Protein AF-0000000084601185 (afdb_homodimer)

Sequence (1020 aa):
MRPWNADEWGAFVSWFMLGHIVWVLVGTTTFFSLLIFSINTVFAQETLAKWVGDYLTQSAGVTVVFESAIVPKWKNGVIAFRNVFVSRRPGQVESSVSKGSSDAAAVAAAGRLAQSSEPHETEDDGNYTQFDVTIANVNVTLSFVNWWNGKGLLKDVEVNGVRGIVDRTSVHWPEEDTDPFSYRHEHQPGDFEIESFKLEDVLLTIHQPDGFRPFSVSIYSCELPQLRKQWLFYDFLSANHMSGSFDGSLFTIHPRQVHGVVPSHEQDASTELGEQNGWKKFSRLRIDGLKIDHFNRGVEGPFGWIYEGNVDIVADVMFPAETDEGITKVMSDFYDQLEEAVILNRQRLLPHAVDDEPAVAQSGHLSDAGGELAGPAGGGAAEPDDEDRRYLIMDMRIHMHDVKAAVPLFTRDMSYVNQALVRPIVAYINAKKTYIPVSCRIVKRLSDFDGSWTVYDCGLMNDLSVETYDAFARDVEDQQSRVRRFKKVGFWTLSLAVHALFMGMAGNVVMRPWNADEWGAFVSWFMLGHIVWVLVGTTTFFSLLIFSINTVFAQETLAKWVGDYLTQSAGVTVVFESAIVPKWKNGVIAFRNVFVSRRPGQVESSVSKGSSDAAAVAAAGRLAQSSEPHETEDDGNYTQFDVTIANVNVTLSFVNWWNGKGLLKDVEVNGVRGIVDRTSVHWPEEDTDPFSYRHEHQPGDFEIESFKLEDVLLTIHQPDGFRPFSVSIYSCELPQLRKQWLFYDFLSANHMSGSFDGSLFTIHPRQVHGVVPSHEQDASTELGEQNGWKKFSRLRIDGLKIDHFNRGVEGPFGWIYEGNVDIVADVMFPAETDEGITKVMSDFYDQLEEAVILNRQRLLPHAVDDEPAVAQSGHLSDAGGELAGPAGGGAAEPDDEDRRYLIMDMRIHMHDVKAAVPLFTRDMSYVNQALVRPIVAYINAKKTYIPVSCRIVKRLSDFDGSWTVYDCGLMNDLSVETYDAFARDVEDQQSRVRRFKKVGFWTLSLAVHALFMGMAGNVV

Secondary structure (DSSP, 8-state):
-----HHHHHHHHHHHHHHHHHHHHHTHHHHHHHHHHHS-SHHHHHHHHHHHHHHHHTTTT-EEEEEEEE---GGGTEEEEEEEEEEE-TT--S-EEEES-HHHHHHHHHHHHHHTTS--SS-----S-EEEEEEEEEEEEE-HHHHHTTS-SEEEEEEEEEEEEEE-TT----SS---GGGGPPPP-TT--EESEEEEEEEEEEEE-STTPPPEEEEEEEEEES-EESTTHHHHHHT-SEEEEEETTEEEEEEEPP-SS----SSSGGGSTTS-GGGEEEEEEEEEEEEETHHHHTT--SHHHHEEEEEEEEEEEEEEEPSSHHHHHHH-HHHHHHHHHHHHHHHHHH--TT------------S---------S---------GGGG-EEEEEEEEEEEEEEE---S--TT-TT--HHHHHHHHHHHHHTTT-EEEEEEEEEEGGGGTT--STTTTTHHHHHHHHHHHHHHHHHHHHHHHHHHHHHHHHHHHHHHHHHHHHHHHHHH-/-----HHHHHHHHHHHHHHHHHHHHHSHHHHHHHHHHHT-SHHHHHHHHHHHHHHHHTTTT-EEEEEEEE---GGGTEEEEEEEEEEE-TT--S-EEEES-HHHHHHHHHHHHHHTTS--SS-----S-EEEEEEEEEEEEE-HHHHHTTS-SEEEEEEEEEEEEEE-TT----SS---GGGGPPPP-TT--EESEEEEEEEEEEEE-STTPPPEEEEEEEEEES-EESTTHHHHHHT-SEEEEEETTEEEEEEE---SS----SSS-S-SSSS-GGGEEEEEEEEEEEEETHHHHTT--SHHHHEEEEEEEEEEEEEEEPSSHHHHHHH-HHHHHHHHHHHHHHHHHH--TT----------SSSS-S-S----S---------GGGG-EEEEEEEEEEEEEEE---S--TT-TT--HHHHHHHHHHHHHTTT-EEEEEEEEEEGGGGTT--STTTTTHHHHHHHHHHHHHHHHHHHHHHHHHHHHHHHHHHHHHHHHHHHHHHHHHH-

Radius of gyration: 35.83 Å; Cα contacts (8 Å, |Δi|>4): 1819; chains: 2; bounding box: 140×130×83 Å

Solvent-accessible surface area (backbone atoms only — not comparable to full-atom values): 53307 Å² total; per-residue (Å²): 130,80,77,79,47,72,64,54,48,46,48,47,50,47,50,51,48,46,50,48,47,44,41,41,55,72,36,18,40,50,35,51,18,47,51,48,54,72,38,60,47,74,65,46,44,45,50,48,48,42,50,51,45,38,64,72,26,55,88,64,32,30,37,36,27,29,54,46,60,44,64,62,67,62,83,65,26,38,39,31,37,32,36,33,25,38,36,30,55,72,82,46,76,64,38,42,60,45,82,36,57,27,66,57,51,51,50,49,50,54,49,44,61,69,52,52,76,52,82,66,82,73,84,63,83,43,66,44,78,28,35,43,37,38,32,28,37,37,36,37,25,51,27,53,56,38,38,73,70,55,32,15,48,48,31,38,41,39,38,37,23,37,26,40,42,37,40,27,59,58,41,74,77,73,88,62,91,64,64,45,63,70,70,35,47,75,86,51,95,63,44,46,42,25,52,34,35,39,41,35,43,34,42,34,37,38,30,44,41,93,78,43,75,68,44,42,40,33,35,51,38,35,36,25,64,38,45,33,64,45,33,36,36,52,28,60,69,59,28,56,32,33,34,32,26,53,64,81,13,49,33,39,33,26,58,63,82,58,82,84,57,51,58,48,95,78,52,64,83,16,67,82,80,46,78,39,56,39,49,63,46,52,32,29,37,37,36,45,65,32,58,36,67,77,54,24,67,90,39,82,46,57,49,40,26,31,77,41,36,31,32,30,40,40,32,42,34,40,36,48,39,86,54,66,74,34,42,60,73,74,33,54,67,60,44,52,54,46,49,50,54,35,51,52,53,53,52,42,72,60,63,76,84,69,70,77,71,70,81,70,73,79,75,69,68,91,57,66,93,65,73,76,70,73,72,89,70,90,69,79,79,76,65,80,60,77,75,75,74,33,51,33,39,35,44,35,40,37,37,35,33,56,35,40,48,50,74,72,89,79,68,82,84,46,76,72,57,60,73,80,49,46,57,56,42,34,52,50,45,51,70,44,19,68,64,44,80,41,66,37,75,48,57,40,53,52,70,46,34,56,16,9,71,47,62,56,25,42,39,50,56,59,51,50,34,54,40,48,41,51,40,45,51,49,53,47,50,50,48,49,48,47,47,49,46,45,48,48,47,44,47,47,48,47,47,46,47,48,46,48,47,46,52,52,50,52,56,67,73,98,129,80,77,79,48,71,64,54,47,46,49,46,50,46,50,51,48,46,49,48,49,45,41,41,54,71,37,17,39,50,35,52,18,48,52,49,54,72,37,61,48,74,63,47,43,45,50,48,47,43,50,52,46,37,65,72,25,54,90,64,33,29,38,36,27,29,55,46,59,44,64,60,70,64,83,66,27,37,40,31,38,33,36,33,25,39,36,32,54,74,80,46,76,66,38,42,61,45,80,36,56,27,66,56,50,50,50,50,51,52,49,44,62,71,53,52,76,52,82,65,82,75,86,63,81,43,66,45,78,27,35,43,37,37,32,29,37,37,37,36,25,52,28,55,58,37,39,72,71,55,31,16,47,48,32,36,41,39,40,36,23,37,24,41,41,38,41,27,58,58,42,73,76,73,87,63,91,64,64,44,62,72,68,34,48,75,84,53,95,63,44,46,41,26,53,34,37,38,41,34,41,34,42,35,38,39,32,46,42,93,78,43,74,69,42,43,40,33,34,53,40,34,37,24,64,39,44,31,64,47,32,36,35,53,29,61,68,57,29,56,34,32,36,32,28,51,63,81,15,48,33,39,33,27,58,62,83,57,85,86,58,53,60,50,94,81,56,68,82,16,69,83,79,46,79,40,57,38,51,62,46,51,31,29,38,37,35,45,64,32,59,36,65,77,52,24,67,92,38,94,35,60,48,40,28,32,76,40,37,31,33,30,39,39,32,43,38,41,36,48,40,86,53,66,75,32,42,60,73,73,33,55,68,59,43,53,54,48,50,50,53,34,52,52,53,52,52,41,71,61,63,76,84,71,70,80,72,72,81,70,73,78,73,65,69,95,60,48,107,58,66,82,65,68,68,91,64,90,67,80,79,77,64,79,60,78,76,74,75,34,51,34,38,35,42,36,39,37,37,35,31,55,35,39,47,49,74,72,88,80,69,83,82,46,77,72,57,58,73,82,50,46,58,57,42,34,51,49,44,50,69,42,20,66,63,44,82,45,64,38,76,46,58,40,53,51,71,45,34,57,16,7,71,47,61,54,27,42,40,50,56,57,50,50,35,52,40,49,42,51,40,45,51,50,53,46,51,48,48,50,48,47,46,48,47,46,47,48,46,45,48,46,48,47,47,46,49,50,45,48,49,47,51,54,50,51,56,67,72,100

InterPro domains:
  IPR012571 Mitochondrial distribution and morphology protein family 31/32, fungi [PF08118] (1-505)
  IPR012571 Mitochondrial distribution and morphology protein family 31/32, fungi [PTHR31068] (1-509)

pLDDT: mean 70.33, std 19.95, range [18.05, 96.69]

Nearest PDB structures (foldseek):
  3uau-assembly1_A  TM=2.483E-01  e=1.585E+00  Campylobacter jejuni subsp. jejuni 81-176
  1oh2-assembly1_Q  TM=1.943E-01  e=8.783E-01  Salmonella enterica subsp. enterica serovar Typhimurium
  1a0t-assembly1_P  TM=1.912E-01  e=1.494E+00  Salmonella enterica subsp. enterica serovar Typhimurium
  1oh2-assembly1_Q  TM=1.613E-01  e=6.360E-01  Salmonella enterica subsp. enterica serovar Typhimurium
  1a0t-assembly1_P  TM=1.496E-01  e=6.745E-01  Salmonella enterica subsp. enterica serovar Typhimurium

Structure (mmCIF, N/CA/C/O backbone):
data_AF-0000000084601185-model_v1
#
loop_
_entity.id
_entity.type
_entity.pdbx_description
1 polymer 'Uncharacterized protein'
#
loop_
_atom_site.group_PDB
_atom_site.id
_atom_site.type_symbol
_atom_site.label_atom_id
_atom_site.label_alt_id
_atom_site.label_comp_id
_atom_site.label_asym_id
_atom_site.label_entity_id
_atom_site.label_seq_id
_atom_site.pdbx_PDB_ins_code
_atom_site.Cartn_x
_atom_site.Cartn_y
_atom_site.Cartn_z
_atom_site.occupancy
_atom_site.B_iso_or_equiv
_atom_site.auth_seq_id
_atom_site.auth_comp_id
_atom_site.auth_asym_id
_atom_site.auth_atom_id
_atom_site.pdbx_PDB_model_num
ATOM 1 N N . MET A 1 1 ? 70.312 -5.797 -10.055 1 41.38 1 MET A N 1
ATOM 2 C CA . MET A 1 1 ? 68.938 -6.219 -9.844 1 41.38 1 MET A CA 1
ATOM 3 C C . MET A 1 1 ? 68.688 -7.504 -10.609 1 41.38 1 MET A C 1
ATOM 5 O O . MET A 1 1 ? 68.938 -7.59 -11.812 1 41.38 1 MET A O 1
ATOM 9 N N . ARG A 1 2 ? 68.688 -8.641 -9.969 1 60.34 2 ARG A N 1
ATOM 10 C CA . ARG A 1 2 ? 68.562 -9.938 -10.625 1 60.34 2 ARG A CA 1
ATOM 11 C C . ARG A 1 2 ? 67.25 -10.055 -11.398 1 60.34 2 ARG A C 1
ATOM 13 O O . ARG A 1 2 ? 66.25 -9.562 -10.953 1 60.34 2 ARG A O 1
ATOM 20 N N . PRO A 1 3 ? 67.375 -10.219 -12.695 1 63.78 3 PRO A N 1
ATOM 21 C CA . PRO A 1 3 ? 66.188 -10.359 -13.508 1 63.78 3 PRO A CA 1
ATOM 22 C C . PRO A 1 3 ? 65.188 -11.375 -12.93 1 63.78 3 PRO A C 1
ATOM 24 O O . PRO A 1 3 ? 65.625 -12.297 -12.219 1 63.78 3 PRO A O 1
ATOM 27 N N . TRP A 1 4 ? 63.906 -10.977 -12.719 1 66.81 4 TRP A N 1
ATOM 28 C CA . TRP A 1 4 ? 62.812 -11.789 -12.156 1 66.81 4 TRP A CA 1
ATOM 29 C C . TRP A 1 4 ? 62.75 -13.133 -12.875 1 66.81 4 TRP A C 1
ATOM 31 O O . TRP A 1 4 ? 62.812 -13.195 -14.109 1 66.81 4 TRP A O 1
ATOM 41 N N . ASN A 1 5 ? 63.125 -14.25 -12.25 1 68.25 5 ASN A N 1
ATOM 42 C CA . ASN A 1 5 ? 63.031 -15.602 -12.773 1 68.25 5 ASN A CA 1
ATOM 43 C C . ASN A 1 5 ? 61.594 -15.961 -13.148 1 68.25 5 ASN A C 1
ATOM 45 O O . ASN A 1 5 ? 60.656 -15.328 -12.672 1 68.25 5 ASN A O 1
ATOM 49 N N . ALA A 1 6 ? 61.406 -16.859 -14.141 1 68.31 6 ALA A N 1
ATOM 50 C CA . ALA A 1 6 ? 60.125 -17.344 -14.664 1 68.31 6 ALA A CA 1
ATOM 51 C C . ALA A 1 6 ? 59.188 -17.734 -13.539 1 68.31 6 ALA A C 1
ATOM 53 O O . ALA A 1 6 ? 57.969 -17.5 -13.625 1 68.31 6 ALA A O 1
ATOM 54 N N . ASP A 1 7 ? 59.812 -18.266 -12.516 1 69.06 7 ASP A N 1
ATOM 55 C CA . ASP A 1 7 ? 59 -18.703 -11.398 1 69.06 7 ASP A CA 1
ATOM 56 C C . ASP A 1 7 ? 58.438 -17.5 -10.625 1 69.06 7 ASP A C 1
ATOM 58 O O . ASP A 1 7 ? 57.281 -17.516 -10.18 1 69.06 7 ASP A O 1
ATOM 62 N N . GLU A 1 8 ? 59.312 -16.531 -10.484 1 67.94 8 GLU A N 1
ATOM 63 C CA . GLU A 1 8 ? 58.875 -15.336 -9.781 1 67.94 8 GLU A CA 1
ATOM 64 C C . GLU A 1 8 ? 57.844 -14.57 -10.602 1 67.94 8 GLU A C 1
ATOM 66 O O . GLU A 1 8 ? 56.875 -14.039 -10.055 1 67.94 8 GLU A O 1
ATOM 71 N N . TRP A 1 9 ? 58.094 -14.531 -11.914 1 66.69 9 TRP A N 1
ATOM 72 C CA . TRP A 1 9 ? 57.094 -13.938 -12.789 1 66.69 9 TRP A CA 1
ATOM 73 C C . TRP A 1 9 ? 55.781 -14.727 -12.727 1 66.69 9 TRP A C 1
ATOM 75 O O . TRP A 1 9 ? 54.688 -14.141 -12.727 1 66.69 9 TRP A O 1
ATOM 85 N N . GLY A 1 10 ? 55.938 -16.062 -12.703 1 65 10 GLY A N 1
ATOM 86 C CA . GLY A 1 10 ? 54.719 -16.875 -12.562 1 65 10 GLY A CA 1
ATOM 87 C C . GLY A 1 10 ? 54 -16.625 -11.266 1 65 10 GLY A C 1
ATOM 88 O O . GLY A 1 10 ? 52.75 -16.547 -11.258 1 65 10 GLY A O 1
ATOM 89 N N . ALA A 1 11 ? 54.75 -16.547 -10.234 1 65.94 11 ALA A N 1
ATOM 90 C CA . ALA A 1 11 ? 54.125 -16.25 -8.945 1 65.94 11 ALA A CA 1
ATOM 91 C C . ALA A 1 11 ? 53.5 -14.875 -8.953 1 65.94 11 ALA A C 1
ATOM 93 O O . ALA A 1 11 ? 52.406 -14.688 -8.406 1 65.94 11 ALA A O 1
ATOM 94 N N . PHE A 1 12 ? 54.219 -13.977 -9.562 1 61.06 12 PHE A N 1
ATOM 95 C CA . PHE A 1 12 ? 53.656 -12.625 -9.672 1 61.06 12 PHE A CA 1
ATOM 96 C C . PHE A 1 12 ? 52.406 -12.625 -10.508 1 61.06 12 PHE A C 1
ATOM 98 O O . PHE A 1 12 ? 51.406 -12 -10.133 1 61.06 12 PHE A O 1
ATOM 105 N N . VAL A 1 13 ? 52.438 -13.242 -11.648 1 64.19 13 VAL A N 1
ATOM 106 C CA . VAL A 1 13 ? 51.25 -13.328 -12.5 1 64.19 13 VAL A CA 1
ATOM 107 C C . VAL A 1 13 ? 50.156 -14.086 -11.781 1 64.19 13 VAL A C 1
ATOM 109 O O . VAL A 1 13 ? 48.969 -13.719 -11.867 1 64.19 13 VAL A O 1
ATOM 112 N N . SER A 1 14 ? 50.531 -15.141 -11.078 1 61.66 14 SER A N 1
ATOM 113 C CA . SER A 1 14 ? 49.531 -15.875 -10.32 1 61.66 14 SER A CA 1
ATOM 114 C C . SER A 1 14 ? 48.938 -15.016 -9.211 1 61.66 14 SER A C 1
ATOM 116 O O . SER A 1 14 ? 47.719 -15.062 -8.961 1 61.66 14 SER A O 1
ATOM 118 N N . TRP A 1 15 ? 49.812 -14.344 -8.539 1 61.5 15 TRP A N 1
ATOM 119 C CA . TRP A 1 15 ? 49.312 -13.445 -7.504 1 61.5 15 TRP A CA 1
ATOM 120 C C . TRP A 1 15 ? 48.469 -12.344 -8.109 1 61.5 15 TRP A C 1
ATOM 122 O O . TRP A 1 15 ? 47.438 -11.977 -7.543 1 61.5 15 TRP A O 1
ATOM 132 N N . PHE A 1 16 ? 48.906 -11.789 -9.188 1 58.88 16 PHE A N 1
ATOM 133 C CA . PHE A 1 16 ? 48.125 -10.773 -9.898 1 58.88 16 PHE A CA 1
ATOM 134 C C . PHE A 1 16 ? 46.812 -11.352 -10.383 1 58.88 16 PHE A C 1
ATOM 136 O O . PHE A 1 16 ? 45.781 -10.703 -10.258 1 58.88 16 PHE A O 1
ATOM 143 N N . MET A 1 17 ? 46.875 -12.508 -10.906 1 59.81 17 MET A N 1
ATOM 144 C CA . MET A 1 17 ? 45.656 -13.172 -11.359 1 59.81 17 MET A CA 1
ATOM 145 C C . MET A 1 17 ? 44.75 -13.508 -10.18 1 59.81 17 MET A C 1
ATOM 147 O O . MET A 1 17 ? 43.531 -13.359 -10.266 1 59.81 17 MET A O 1
ATOM 151 N N . LEU A 1 18 ? 45.312 -14 -9.133 1 58.94 18 LEU A N 1
ATOM 152 C CA . LEU A 1 18 ? 44.531 -14.297 -7.941 1 58.94 18 LEU A CA 1
ATOM 153 C C . LEU A 1 18 ? 43.906 -13.023 -7.371 1 58.94 18 LEU A C 1
ATOM 155 O O . LEU A 1 18 ? 42.781 -13.031 -6.91 1 58.94 18 LEU A O 1
ATOM 159 N N . GLY A 1 19 ? 44.688 -11.977 -7.305 1 55.06 19 GLY A N 1
ATOM 160 C CA . GLY A 1 19 ? 44.156 -10.695 -6.875 1 55.06 19 GLY A CA 1
ATOM 161 C C . GLY A 1 19 ? 42.969 -10.242 -7.703 1 55.06 19 GLY A C 1
ATOM 162 O O . GLY A 1 19 ? 41.969 -9.773 -7.156 1 55.06 19 GLY A O 1
ATOM 163 N N . HIS A 1 20 ? 43.188 -10.391 -8.984 1 55.94 20 HIS A N 1
ATOM 164 C CA . HIS A 1 20 ? 42.094 -10.031 -9.875 1 55.94 20 HIS A CA 1
ATOM 165 C C . HIS A 1 20 ? 40.875 -10.945 -9.656 1 55.94 20 HIS A C 1
ATOM 167 O O . HIS A 1 20 ? 39.75 -10.492 -9.695 1 55.94 20 HIS A O 1
ATOM 173 N N . ILE A 1 21 ? 41.156 -12.164 -9.492 1 54.03 21 ILE A N 1
ATOM 174 C CA . ILE A 1 21 ? 40.062 -13.109 -9.266 1 54.03 21 ILE A CA 1
ATOM 175 C C . ILE A 1 21 ? 39.344 -12.758 -7.965 1 54.03 21 ILE A C 1
ATOM 177 O O . ILE A 1 21 ? 38.094 -12.766 -7.914 1 54.03 21 ILE A O 1
ATOM 181 N N . VAL A 1 22 ? 40.125 -12.516 -6.961 1 54.12 22 VAL A N 1
ATOM 182 C CA . VAL A 1 22 ? 39.531 -12.141 -5.688 1 54.12 22 VAL A CA 1
ATOM 183 C C . VAL A 1 22 ? 38.719 -10.844 -5.852 1 54.12 22 VAL A C 1
ATOM 185 O O . VAL A 1 22 ? 37.625 -10.711 -5.309 1 54.12 22 VAL A O 1
ATOM 188 N N . TRP A 1 23 ? 39.406 -9.953 -6.469 1 53.34 23 TRP A N 1
ATOM 189 C CA . TRP A 1 23 ? 38.719 -8.688 -6.711 1 53.34 23 TRP A CA 1
ATOM 190 C C . TRP A 1 23 ? 37.438 -8.906 -7.477 1 53.34 23 TRP A C 1
ATOM 192 O O . TRP A 1 23 ? 36.406 -8.289 -7.176 1 53.34 23 TRP A O 1
ATOM 202 N N . VAL A 1 24 ? 37.562 -9.734 -8.469 1 51.28 24 VAL A N 1
ATOM 203 C CA . VAL A 1 24 ? 36.344 -10.086 -9.234 1 51.28 24 VAL A CA 1
ATOM 204 C C . VAL A 1 24 ? 35.344 -10.758 -8.32 1 51.28 24 VAL A C 1
ATOM 206 O O . VAL A 1 24 ? 34.125 -10.492 -8.414 1 51.28 24 VAL A O 1
ATOM 209 N N . LEU A 1 25 ? 35.812 -11.578 -7.496 1 49.72 25 LEU A N 1
ATOM 210 C CA . LEU A 1 25 ? 34.938 -12.344 -6.637 1 49.72 25 LEU A CA 1
ATOM 211 C C . LEU A 1 25 ? 34.344 -11.461 -5.543 1 49.72 25 LEU A C 1
ATOM 213 O O . LEU A 1 25 ? 33.156 -11.602 -5.191 1 49.72 25 LEU A O 1
ATOM 217 N N . VAL A 1 26 ? 35.188 -10.797 -4.887 1 48.81 26 VAL A N 1
ATOM 218 C CA . VAL A 1 26 ? 34.719 -10.023 -3.742 1 48.81 26 VAL A CA 1
ATOM 219 C C . VAL A 1 26 ? 34.031 -8.75 -4.23 1 48.81 26 VAL A C 1
ATOM 221 O O . VAL A 1 26 ? 33.031 -8.32 -3.658 1 48.81 26 VAL A O 1
ATOM 224 N N . GLY A 1 27 ? 34.688 -8.07 -5.141 1 51.12 27 GLY A N 1
ATOM 225 C CA . GLY A 1 27 ? 34.219 -6.77 -5.586 1 51.12 27 GLY A CA 1
ATOM 226 C C . GLY A 1 27 ? 33.219 -6.867 -6.723 1 51.12 27 GLY A C 1
ATOM 227 O O . GLY A 1 27 ? 33.281 -6.109 -7.691 1 51.12 27 GLY A O 1
ATOM 228 N N . THR A 1 28 ? 32.406 -7.938 -6.668 1 54 28 THR A N 1
ATOM 229 C CA . THR A 1 28 ? 31.641 -8.445 -7.801 1 54 28 THR A CA 1
ATOM 230 C C . THR A 1 28 ? 30.812 -7.332 -8.43 1 54 28 THR A C 1
ATOM 232 O O . THR A 1 28 ? 30.797 -7.172 -9.656 1 54 28 THR A O 1
ATOM 235 N N . THR A 1 29 ? 30.172 -6.688 -7.633 1 55 29 THR A N 1
ATOM 236 C CA . THR A 1 29 ? 29.406 -5.598 -8.234 1 55 29 THR A CA 1
ATOM 237 C C . THR A 1 29 ? 30.344 -4.531 -8.805 1 55 29 THR A C 1
ATOM 239 O O . THR A 1 29 ? 30.078 -3.971 -9.867 1 55 29 THR A O 1
ATOM 242 N N . THR A 1 30 ? 31.391 -4.242 -8.094 1 51.44 30 THR A N 1
ATOM 243 C CA . THR A 1 30 ? 32.375 -3.26 -8.547 1 51.44 30 THR A CA 1
ATOM 244 C C . THR A 1 30 ? 33.125 -3.762 -9.789 1 51.44 30 THR A C 1
ATOM 246 O O . THR A 1 30 ? 33.438 -2.979 -10.68 1 51.44 30 THR A O 1
ATOM 249 N N . PHE A 1 31 ? 33.438 -5.02 -9.812 1 53.44 31 PHE A N 1
ATOM 250 C CA . PHE A 1 31 ? 34.094 -5.566 -11 1 53.44 31 PHE A CA 1
ATOM 251 C C . PHE A 1 31 ? 33.219 -5.352 -12.234 1 53.44 31 PHE A C 1
ATOM 253 O O . PHE A 1 31 ? 33.688 -4.906 -13.273 1 53.44 31 PHE A O 1
ATOM 260 N N . PHE A 1 32 ? 31.984 -5.773 -12.148 1 57.59 32 PHE A N 1
ATOM 261 C CA . PHE A 1 32 ? 31.109 -5.57 -13.297 1 57.59 32 PHE A CA 1
ATOM 262 C C . PHE A 1 32 ? 30.984 -4.086 -13.625 1 57.59 32 PHE A C 1
ATOM 264 O O . PHE A 1 32 ? 30.875 -3.717 -14.797 1 57.59 32 PHE A O 1
ATOM 271 N N . SER A 1 33 ? 31.062 -3.35 -12.508 1 58.19 33 SER A N 1
ATOM 272 C CA . SER A 1 33 ? 31.047 -1.914 -12.773 1 58.19 33 SER A CA 1
ATOM 273 C C . SER A 1 33 ? 32.281 -1.485 -13.539 1 58.19 33 SER A C 1
ATOM 275 O O . SER A 1 33 ? 32.219 -0.667 -14.461 1 58.19 33 SER A O 1
ATOM 277 N N . LEU A 1 34 ? 33.406 -1.992 -13.133 1 54.22 34 LEU A N 1
ATOM 278 C CA . LEU A 1 34 ? 34.656 -1.665 -13.82 1 54.22 34 LEU A CA 1
ATOM 279 C C . LEU A 1 34 ? 34.688 -2.248 -15.227 1 54.22 34 LEU A C 1
ATOM 281 O O . LEU A 1 34 ? 35.156 -1.61 -16.172 1 54.22 34 LEU A O 1
ATOM 285 N N . LEU A 1 35 ? 34.219 -3.455 -15.32 1 54.78 35 LEU A N 1
ATOM 286 C CA . LEU A 1 35 ? 34.125 -4.055 -16.641 1 54.78 35 LEU A CA 1
ATOM 287 C C . LEU A 1 35 ? 33.188 -3.246 -17.547 1 54.78 35 LEU A C 1
ATOM 289 O O . LEU A 1 35 ? 33.5 -3.023 -18.719 1 54.78 35 LEU A O 1
ATOM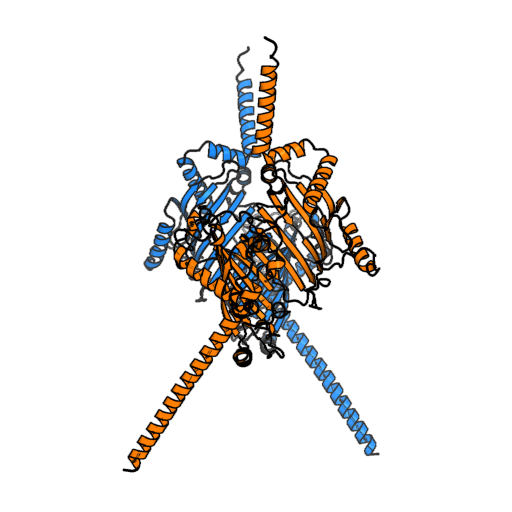 293 N N . ILE A 1 36 ? 32.094 -2.889 -16.984 1 56.34 36 ILE A N 1
ATOM 294 C CA . ILE A 1 36 ? 31.156 -2.053 -17.734 1 56.34 36 ILE A CA 1
ATOM 295 C C . ILE A 1 36 ? 31.812 -0.711 -18.047 1 56.34 36 ILE A C 1
ATOM 297 O O . ILE A 1 36 ? 31.672 -0.186 -19.156 1 56.34 36 ILE A O 1
ATOM 301 N N . PHE A 1 37 ? 32.531 -0.204 -17.031 1 53.97 37 PHE A N 1
ATOM 302 C CA . PHE A 1 37 ? 33.25 1.038 -17.234 1 53.97 37 PHE A CA 1
ATOM 303 C C . PHE A 1 37 ? 34.312 0.875 -18.328 1 53.97 37 PHE A C 1
ATOM 305 O O . PHE A 1 37 ? 34.531 1.792 -19.125 1 53.97 37 PHE A O 1
ATOM 312 N N . SER A 1 38 ? 34.969 -0.159 -18.188 1 50.97 38 SER A N 1
ATOM 313 C CA . SER A 1 38 ? 36.031 -0.356 -19.188 1 50.97 38 SER A CA 1
ATOM 314 C C . SER A 1 38 ? 35.438 -0.544 -20.578 1 50.97 38 SER A C 1
ATOM 316 O O . SER A 1 38 ? 36.094 -0.291 -21.594 1 50.97 38 SER A O 1
ATOM 318 N N . ILE A 1 39 ? 34.281 -1.187 -20.547 1 48.97 39 ILE A N 1
ATOM 319 C CA . ILE A 1 39 ? 33.625 -1.333 -21.844 1 48.97 39 ILE A CA 1
ATOM 320 C C . ILE A 1 39 ? 32.906 -0.038 -22.219 1 48.97 39 ILE A C 1
ATOM 322 O O . ILE A 1 39 ? 31.672 0.035 -22.156 1 48.97 39 ILE A O 1
ATOM 326 N N . ASN A 1 40 ? 33.156 0.988 -21.734 1 47.25 40 ASN A N 1
ATOM 327 C CA . ASN A 1 40 ? 32.562 2.314 -21.844 1 47.25 40 ASN A CA 1
ATOM 328 C C . ASN A 1 40 ? 32.031 2.584 -23.234 1 47.25 40 ASN A C 1
ATOM 330 O O . ASN A 1 40 ? 31.672 3.717 -23.562 1 47.25 40 ASN A O 1
ATOM 334 N N . THR A 1 41 ? 32.219 1.817 -24.188 1 50.28 41 THR A N 1
ATOM 335 C CA . THR A 1 41 ? 31.641 2.213 -25.469 1 50.28 41 THR A CA 1
ATOM 336 C C . THR A 1 41 ? 30.156 1.85 -25.516 1 50.28 41 THR A C 1
ATOM 338 O O . THR A 1 41 ? 29.734 0.852 -24.938 1 50.28 41 THR A O 1
ATOM 341 N N . VAL A 1 42 ? 29.297 2.811 -25.797 1 51.75 42 VAL A N 1
ATOM 342 C CA . VAL A 1 42 ? 27.859 2.721 -26.078 1 51.75 42 VAL A CA 1
ATOM 343 C C . VAL A 1 42 ? 27.531 1.345 -26.656 1 51.75 42 VAL A C 1
ATOM 345 O O . VAL A 1 42 ? 26.531 0.736 -26.297 1 51.75 42 VAL A O 1
ATOM 348 N N . PHE A 1 43 ? 28.516 0.811 -27.469 1 53.25 43 PHE A N 1
ATOM 349 C CA . PHE A 1 43 ? 28.281 -0.457 -28.156 1 53.25 43 PHE A CA 1
ATOM 350 C C . PHE A 1 43 ? 28.375 -1.623 -27.172 1 53.25 43 PHE A C 1
ATOM 352 O O . PHE A 1 43 ? 27.594 -2.574 -27.266 1 53.25 43 PHE A O 1
ATOM 359 N N . ALA A 1 44 ? 29.25 -1.477 -26.328 1 54.88 44 ALA A N 1
ATOM 360 C CA . ALA A 1 44 ? 29.438 -2.574 -25.391 1 54.88 44 ALA A CA 1
ATOM 361 C C . ALA A 1 44 ? 28.297 -2.648 -24.375 1 54.88 44 ALA A C 1
ATOM 363 O O . ALA A 1 44 ? 27.859 -3.74 -24 1 54.88 44 ALA A O 1
ATOM 364 N N . GLN A 1 45 ? 27.812 -1.512 -24.062 1 61.91 45 GLN A N 1
ATOM 365 C CA . GLN A 1 45 ? 26.672 -1.485 -23.156 1 61.91 45 GLN A CA 1
ATOM 366 C C . GLN A 1 45 ? 25.438 -2.131 -23.797 1 61.91 45 GLN A C 1
ATOM 368 O O . GLN A 1 45 ? 24.719 -2.883 -23.141 1 61.91 45 GLN A O 1
ATOM 373 N N . GLU A 1 46 ? 25.312 -1.889 -25.047 1 65.12 46 GLU A N 1
ATOM 374 C CA . GLU A 1 46 ? 24.188 -2.48 -25.766 1 65.12 46 GLU A CA 1
ATOM 375 C C . GLU A 1 46 ? 24.359 -3.988 -25.922 1 65.12 46 GLU A C 1
ATOM 377 O O . GLU A 1 46 ? 23.391 -4.746 -25.828 1 65.12 46 GLU A O 1
ATOM 382 N N . THR A 1 47 ? 25.547 -4.379 -26.172 1 65.19 47 THR A N 1
ATOM 383 C CA . THR A 1 47 ? 25.797 -5.812 -26.328 1 65.19 47 THR A CA 1
ATOM 384 C C . THR A 1 47 ? 25.594 -6.531 -24.984 1 65.19 47 THR A C 1
ATOM 386 O O . THR A 1 47 ? 25.062 -7.637 -24.953 1 65.19 47 THR A O 1
ATOM 389 N N . LEU A 1 48 ? 26.031 -5.836 -24.016 1 65.44 48 LEU A N 1
ATOM 390 C CA . LEU A 1 48 ? 25.828 -6.43 -22.703 1 65.44 48 LEU A CA 1
ATOM 391 C C . LEU A 1 48 ? 24.328 -6.527 -22.375 1 65.44 48 LEU A C 1
ATOM 393 O O . LEU A 1 48 ? 23.875 -7.535 -21.844 1 65.44 48 LEU A O 1
ATOM 397 N N . ALA A 1 49 ? 23.672 -5.516 -22.688 1 68 49 ALA A N 1
ATOM 398 C CA . ALA A 1 49 ? 22.234 -5.531 -22.469 1 68 49 ALA A CA 1
ATOM 399 C C . ALA A 1 49 ? 21.562 -6.656 -23.25 1 68 49 ALA A C 1
ATOM 401 O O . ALA A 1 49 ? 20.656 -7.324 -22.75 1 68 49 ALA A O 1
ATOM 402 N N . LYS A 1 50 ? 22.016 -6.832 -24.406 1 68.88 50 LYS A N 1
ATOM 403 C CA . LYS A 1 50 ? 21.469 -7.914 -25.219 1 68.88 50 LYS A CA 1
ATOM 404 C C . LYS A 1 50 ? 21.797 -9.273 -24.609 1 68.88 50 LYS A C 1
ATOM 406 O O . LYS A 1 50 ? 20.953 -10.172 -24.594 1 68.88 50 LYS A O 1
ATOM 411 N N . TRP A 1 51 ? 22.969 -9.359 -24.203 1 69.69 51 TRP A N 1
ATOM 412 C CA . TRP A 1 51 ? 23.391 -10.625 -23.594 1 69.69 51 TRP A CA 1
ATOM 413 C C . TRP A 1 51 ? 22.594 -10.906 -22.328 1 69.69 51 TRP A C 1
ATOM 415 O O . TRP A 1 51 ? 22.141 -12.031 -22.109 1 69.69 51 TRP A O 1
ATOM 425 N N . VAL A 1 52 ? 22.5 -9.938 -21.562 1 67.75 52 VAL A N 1
ATOM 426 C CA . VAL A 1 52 ? 21.75 -10.102 -20.328 1 67.75 52 VAL A CA 1
ATOM 427 C C . VAL A 1 52 ? 20.281 -10.414 -20.641 1 67.75 52 VAL A C 1
ATOM 429 O O . VAL A 1 52 ? 19.688 -11.289 -20.016 1 67.75 52 VAL A O 1
ATOM 432 N N . GLY A 1 53 ? 19.766 -9.695 -21.547 1 66.5 53 GLY A N 1
ATOM 433 C CA . GLY A 1 53 ? 18.406 -9.969 -21.969 1 66.5 53 GLY A CA 1
ATOM 434 C C . GLY A 1 53 ? 18.219 -11.383 -22.484 1 66.5 53 GLY A C 1
ATOM 435 O O . GLY A 1 53 ? 17.219 -12.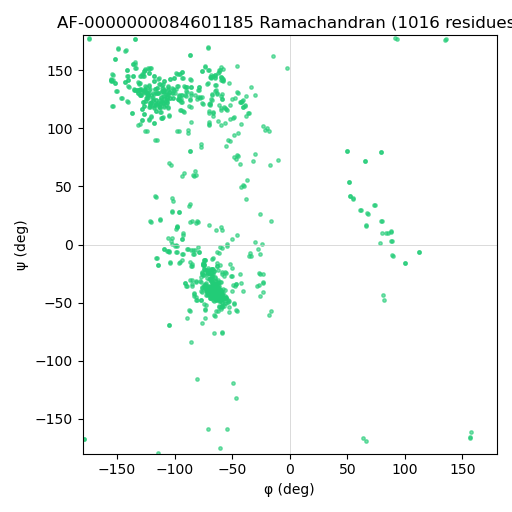039 -22.156 1 66.5 53 GLY A O 1
ATOM 436 N N . ASP A 1 54 ? 19.125 -11.781 -23.281 1 67.56 54 ASP A N 1
ATOM 437 C CA . ASP A 1 54 ? 19.062 -13.125 -23.844 1 67.56 54 ASP A CA 1
ATOM 438 C C . ASP A 1 54 ? 19.156 -14.188 -22.75 1 67.56 54 ASP A C 1
ATOM 440 O O . ASP A 1 54 ? 18.453 -15.203 -22.812 1 67.56 54 ASP A O 1
ATOM 444 N N . TYR A 1 55 ? 19.969 -13.898 -21.938 1 66.19 55 TYR A N 1
ATOM 445 C CA . TYR A 1 55 ? 20.141 -14.852 -20.844 1 66.19 55 TYR A CA 1
ATOM 446 C C . TYR A 1 55 ? 18.875 -14.969 -20.016 1 66.19 55 TYR A C 1
ATOM 448 O O . TYR A 1 55 ? 18.469 -16.062 -19.625 1 66.19 55 TYR A O 1
ATOM 456 N N . LEU A 1 56 ? 18.281 -13.859 -19.859 1 65.81 56 LEU A N 1
ATOM 457 C CA . LEU A 1 56 ? 17.094 -13.844 -19 1 65.81 56 LEU A CA 1
ATOM 458 C C . LEU A 1 56 ? 15.898 -14.461 -19.703 1 65.81 56 LEU A C 1
ATOM 460 O O . LEU A 1 56 ? 14.984 -14.977 -19.062 1 65.81 56 LEU A O 1
ATOM 464 N N . THR A 1 57 ? 15.922 -14.406 -21.016 1 63.53 57 THR A N 1
ATOM 465 C CA . THR A 1 57 ? 14.727 -14.797 -21.75 1 63.53 57 THR A CA 1
ATOM 466 C C . THR A 1 57 ? 14.922 -16.156 -22.406 1 63.53 57 THR A C 1
ATOM 468 O O . THR A 1 57 ? 14.023 -16.656 -23.094 1 63.53 57 THR A O 1
ATOM 471 N N . GLN A 1 58 ? 16.031 -16.734 -22.359 1 61.19 58 GLN A N 1
ATOM 472 C CA . GLN A 1 58 ? 16.344 -17.953 -23.109 1 61.19 58 GLN A CA 1
ATOM 473 C C . GLN A 1 58 ? 15.242 -19 -22.922 1 61.19 58 GLN A C 1
ATOM 475 O O . GLN A 1 58 ? 14.836 -19.656 -23.891 1 61.19 58 GLN A O 1
ATOM 480 N N . SER A 1 59 ? 14.875 -19.297 -21.75 1 57.59 59 SER A N 1
ATOM 481 C CA . SER A 1 59 ? 13.953 -20.422 -21.562 1 57.59 59 SER A CA 1
ATOM 482 C C . SER A 1 59 ? 12.516 -19.938 -21.422 1 57.59 59 SER A C 1
ATOM 484 O O . SER A 1 59 ? 11.602 -20.719 -21.188 1 57.59 59 SER A O 1
ATOM 486 N N . ALA A 1 60 ? 12.227 -18.703 -21.781 1 63.38 60 ALA A N 1
ATOM 487 C CA . ALA A 1 60 ? 10.883 -18.234 -21.453 1 63.38 60 ALA A CA 1
ATOM 488 C C . ALA A 1 60 ? 10.031 -18.094 -22.719 1 63.38 60 ALA A C 1
ATOM 490 O O . ALA A 1 60 ? 8.805 -18.062 -22.641 1 63.38 60 ALA A O 1
ATOM 491 N N . GLY A 1 61 ? 10.531 -18.312 -23.984 1 66.25 61 GLY A N 1
ATOM 492 C CA . GLY A 1 61 ? 9.773 -18.156 -25.219 1 66.25 61 GLY A CA 1
ATOM 493 C C . GLY A 1 61 ? 9.148 -16.781 -25.359 1 66.25 61 GLY A C 1
ATOM 494 O O . GLY A 1 61 ? 7.988 -16.672 -25.766 1 66.25 61 GLY A O 1
ATOM 495 N N . VAL A 1 62 ? 9.906 -15.75 -24.953 1 77.69 62 VAL A N 1
ATOM 496 C CA . VAL A 1 62 ? 9.367 -14.391 -24.969 1 77.69 62 VAL A CA 1
ATOM 497 C C . VAL A 1 62 ? 10.195 -13.523 -25.922 1 77.69 62 VAL A C 1
ATOM 499 O O . VAL A 1 62 ? 11.375 -13.789 -26.141 1 77.69 62 VAL A O 1
ATOM 502 N N . THR A 1 63 ? 9.555 -12.602 -26.594 1 78.94 63 THR A N 1
ATOM 503 C CA . THR A 1 63 ? 10.227 -11.586 -27.391 1 78.94 63 THR A CA 1
ATOM 504 C C . THR A 1 63 ? 10.383 -10.289 -26.594 1 78.94 63 THR A C 1
ATOM 506 O O . THR A 1 63 ? 9.414 -9.773 -26.047 1 78.94 63 THR A O 1
ATOM 509 N N . VAL A 1 64 ? 11.602 -9.859 -26.5 1 81.25 64 VAL A N 1
ATOM 510 C CA . VAL A 1 64 ? 11.883 -8.641 -25.734 1 81.25 64 VAL A CA 1
ATOM 511 C C . VAL A 1 64 ? 12.484 -7.586 -26.672 1 81.25 64 VAL A C 1
ATOM 513 O O . VAL A 1 64 ? 13.43 -7.867 -27.406 1 81.25 64 VAL A O 1
ATOM 516 N N . VAL A 1 65 ? 11.914 -6.422 -26.766 1 79.88 65 VAL A N 1
ATOM 517 C CA . VAL A 1 65 ? 12.43 -5.297 -27.531 1 79.88 65 VAL A CA 1
ATOM 518 C C . VAL A 1 65 ? 12.672 -4.105 -26.609 1 79.88 65 VAL A C 1
ATOM 520 O O . VAL A 1 65 ? 11.781 -3.693 -25.875 1 79.88 65 VAL A O 1
ATOM 523 N N . PHE A 1 66 ? 13.875 -3.633 -26.578 1 80.25 66 PHE A N 1
ATOM 524 C CA . PHE A 1 66 ? 14.172 -2.482 -25.734 1 80.25 66 PHE A CA 1
ATOM 525 C C . PHE A 1 66 ? 14.695 -1.32 -26.562 1 80.25 66 PHE A C 1
ATOM 527 O O . PHE A 1 66 ? 15.289 -1.526 -27.625 1 80.25 66 PHE A O 1
ATOM 534 N N . GLU A 1 67 ? 14.469 -0.167 -26.109 1 78.69 67 GLU A N 1
ATOM 535 C CA . GLU A 1 67 ? 14.891 1.019 -26.844 1 78.69 67 GLU A CA 1
ATOM 536 C C . GLU A 1 67 ? 16.328 1.411 -26.5 1 78.69 67 GLU A C 1
ATOM 538 O O . GLU A 1 67 ? 17.156 1.61 -27.391 1 78.69 67 GLU A O 1
ATOM 543 N N . SER A 1 68 ? 16.562 1.634 -25.203 1 74.19 68 SER A N 1
ATOM 544 C CA . SER A 1 68 ? 17.906 2.027 -24.797 1 74.19 68 SER A CA 1
ATOM 545 C C . SER A 1 68 ? 18.312 1.352 -23.5 1 74.19 68 SER A C 1
ATOM 547 O O . SER A 1 68 ? 17.469 0.956 -22.703 1 74.19 68 SER A O 1
ATOM 549 N N . ALA A 1 69 ? 19.516 1.022 -23.516 1 67.25 69 ALA A N 1
ATOM 550 C CA . ALA A 1 69 ? 20.125 0.512 -22.281 1 67.25 69 ALA A CA 1
ATOM 551 C C . ALA A 1 69 ? 21.266 1.411 -21.812 1 67.25 69 ALA A C 1
ATOM 553 O O . ALA A 1 69 ? 22.156 1.758 -22.594 1 67.25 69 ALA A O 1
ATOM 554 N N . ILE A 1 70 ? 20.938 2.166 -20.766 1 63.66 70 ILE A N 1
ATOM 555 C CA . ILE A 1 70 ? 21.953 3.096 -20.266 1 63.66 70 ILE A CA 1
ATOM 556 C C . ILE A 1 70 ? 22.516 2.58 -18.953 1 63.66 70 ILE A C 1
ATOM 558 O O . ILE A 1 70 ? 21.766 2.068 -18.109 1 63.66 70 ILE A O 1
ATOM 562 N N . VAL A 1 71 ? 23.688 2.412 -18.984 1 55.16 71 VAL A N 1
ATOM 563 C CA . VAL A 1 71 ? 24.312 2.115 -17.703 1 55.16 71 VAL A CA 1
ATOM 564 C C . VAL A 1 71 ? 24.453 3.4 -16.891 1 55.16 71 VAL A C 1
ATOM 566 O O . VAL A 1 71 ? 25.188 4.316 -17.297 1 55.16 71 VAL A O 1
ATOM 569 N N . PRO A 1 72 ? 23.344 3.768 -16.188 1 52.97 72 PRO A N 1
ATOM 570 C CA . PRO A 1 72 ? 23.484 5.051 -15.492 1 52.97 72 PRO A CA 1
ATOM 571 C C . PRO A 1 72 ? 24.766 5.145 -14.68 1 52.97 72 PRO A C 1
ATOM 573 O O . PRO A 1 72 ? 25.844 5.395 -15.242 1 52.97 72 PRO A O 1
ATOM 576 N N . LYS A 1 73 ? 24.438 5.344 -13.164 1 50.59 73 LYS A N 1
ATOM 577 C CA . LYS A 1 73 ? 25.453 5.781 -12.211 1 50.59 73 LYS A CA 1
ATOM 578 C C . LYS A 1 73 ? 26.484 4.688 -11.961 1 50.59 73 LYS A C 1
ATOM 580 O O . LYS A 1 73 ? 26.141 3.529 -11.727 1 50.59 73 LYS A O 1
ATOM 585 N N . TRP A 1 74 ? 27.656 4.773 -12.539 1 43.03 74 TRP A N 1
ATOM 586 C CA . TRP A 1 74 ? 28.891 4 -12.531 1 43.03 74 TRP A CA 1
ATOM 587 C C . TRP A 1 74 ? 29.031 3.234 -11.219 1 43.03 74 TRP A C 1
ATOM 589 O O . TRP A 1 74 ? 29.516 2.098 -11.203 1 43.03 74 TRP A O 1
ATOM 599 N N . LYS A 1 75 ? 28.734 3.928 -10.094 1 48.12 75 LYS A N 1
ATOM 600 C CA . LYS A 1 75 ? 29.312 3.383 -8.867 1 48.12 75 LYS A CA 1
ATOM 601 C C . LYS A 1 75 ? 28.641 2.078 -8.469 1 48.12 75 LYS A C 1
ATOM 603 O O . LYS A 1 75 ? 29.234 1.241 -7.789 1 48.12 75 LYS A O 1
ATOM 608 N N . ASN A 1 76 ? 27.422 1.897 -9.008 1 53.16 76 ASN A N 1
ATOM 609 C CA . ASN A 1 76 ? 26.859 0.729 -8.328 1 53.16 76 ASN A CA 1
ATOM 610 C C . ASN A 1 76 ? 26.531 -0.389 -9.312 1 53.16 76 ASN A C 1
ATOM 612 O O . ASN A 1 76 ? 25.859 -1.358 -8.953 1 53.16 76 ASN A O 1
ATOM 616 N N . GLY A 1 77 ? 27.172 -0.371 -10.625 1 61.38 77 GLY A N 1
ATOM 617 C CA . GLY A 1 77 ? 26.984 -1.494 -11.523 1 61.38 77 GLY A CA 1
ATOM 618 C C . GLY A 1 77 ? 25.531 -1.705 -11.922 1 61.38 77 GLY A C 1
ATOM 619 O O . GLY A 1 77 ? 25.109 -2.836 -12.172 1 61.38 77 GLY A O 1
ATOM 620 N N . VAL A 1 78 ? 24.797 -0.663 -11.953 1 75.12 78 VAL A N 1
ATOM 621 C CA . VAL A 1 78 ? 23.375 -0.796 -12.273 1 75.12 78 VAL A CA 1
ATOM 622 C C . VAL A 1 78 ? 23.172 -0.572 -13.773 1 75.12 78 VAL A C 1
ATOM 624 O O . VAL A 1 78 ? 23.703 0.381 -14.344 1 75.12 78 VAL A O 1
ATOM 627 N N . ILE A 1 79 ? 22.562 -1.58 -14.508 1 75.81 79 ILE A N 1
ATOM 628 C CA . ILE A 1 79 ? 22.156 -1.459 -15.898 1 75.81 79 ILE A CA 1
ATOM 629 C C . ILE A 1 79 ? 20.688 -1.065 -15.977 1 75.81 79 ILE A C 1
ATOM 631 O O . ILE A 1 79 ? 19.828 -1.721 -15.375 1 75.81 79 ILE A O 1
ATOM 635 N N . ALA A 1 80 ? 20.484 0.016 -16.672 1 81.69 80 ALA A N 1
ATOM 636 C CA . ALA A 1 80 ? 19.094 0.494 -16.781 1 81.69 80 ALA A CA 1
ATOM 637 C C . ALA A 1 80 ? 18.562 0.312 -18.203 1 81.69 80 ALA A C 1
ATOM 639 O O . ALA A 1 80 ? 19.203 0.744 -19.172 1 81.69 80 ALA A O 1
ATOM 640 N N . PHE A 1 81 ? 17.469 -0.419 -18.359 1 81.81 81 PHE A N 1
ATOM 641 C CA . PHE A 1 81 ? 16.75 -0.563 -19.625 1 81.81 81 PHE A CA 1
ATOM 642 C C . PHE A 1 81 ? 15.547 0.366 -19.672 1 81.81 81 PHE A C 1
ATOM 644 O O . PHE A 1 81 ? 14.789 0.464 -18.703 1 81.81 81 PHE A O 1
ATOM 651 N N . ARG A 1 82 ? 15.461 1.004 -20.781 1 83.88 82 ARG A N 1
ATOM 652 C CA . ARG A 1 82 ? 14.336 1.923 -20.938 1 83.88 82 ARG A CA 1
ATOM 653 C C . ARG A 1 82 ? 13.375 1.441 -22.016 1 83.88 82 ARG A C 1
ATOM 655 O O . ARG A 1 82 ? 13.797 0.96 -23.062 1 83.88 82 ARG A O 1
ATOM 662 N N . ASN A 1 83 ? 12.094 1.56 -21.734 1 85.38 83 ASN A N 1
ATOM 663 C CA . ASN A 1 83 ? 11.023 1.213 -22.656 1 85.38 83 ASN A CA 1
ATOM 664 C C . ASN A 1 83 ? 11.227 -0.178 -23.25 1 85.38 83 ASN A C 1
ATOM 666 O O . ASN A 1 83 ? 11.656 -0.312 -24.406 1 85.38 83 ASN A O 1
ATOM 670 N N . VAL A 1 84 ? 10.883 -1.041 -22.531 1 86.5 84 VAL A N 1
ATOM 671 C CA . VAL A 1 84 ? 11.039 -2.438 -22.906 1 86.5 84 VAL A CA 1
ATOM 672 C C . VAL A 1 84 ? 9.68 -3.027 -23.281 1 86.5 84 VAL A C 1
ATOM 674 O O . VAL A 1 84 ? 8.703 -2.852 -22.547 1 86.5 84 VAL A O 1
ATOM 677 N N . PHE A 1 85 ? 9.586 -3.637 -24.406 1 87.12 85 PHE A N 1
ATOM 678 C CA . PHE A 1 85 ? 8.383 -4.344 -24.828 1 87.12 85 PHE A CA 1
ATOM 679 C C . PHE A 1 85 ? 8.586 -5.852 -24.766 1 87.12 85 PHE A C 1
ATOM 681 O O . PHE A 1 85 ? 9.562 -6.379 -25.297 1 87.12 85 PHE A O 1
ATOM 688 N N . VAL A 1 86 ? 7.746 -6.52 -24.031 1 86.75 86 VAL A N 1
ATOM 689 C CA . VAL A 1 86 ? 7.809 -7.969 -23.875 1 86.75 86 VAL A CA 1
ATOM 690 C C . VAL A 1 86 ? 6.52 -8.602 -24.391 1 86.75 86 VAL A C 1
ATOM 692 O O . VAL A 1 86 ? 5.422 -8.188 -24.016 1 86.75 86 VAL A O 1
ATOM 695 N N . SER A 1 87 ? 6.676 -9.609 -25.219 1 87.19 87 SER A N 1
ATOM 696 C CA . SER A 1 87 ? 5.504 -10.266 -25.797 1 87.19 87 SER A CA 1
ATOM 697 C C . SER A 1 87 ? 5.695 -11.773 -25.875 1 87.19 87 SER A C 1
ATOM 699 O O . SER A 1 87 ? 6.801 -12.25 -26.141 1 87.19 87 SER A O 1
ATOM 701 N N . ARG A 1 88 ? 4.664 -12.5 -25.5 1 85.31 88 ARG A N 1
ATOM 702 C CA . ARG A 1 88 ? 4.594 -13.945 -25.688 1 85.31 88 ARG A CA 1
ATOM 703 C C . ARG A 1 88 ? 3.373 -14.328 -26.516 1 85.31 88 ARG A C 1
ATOM 705 O O . ARG A 1 88 ? 2.236 -14.195 -26.047 1 85.31 88 ARG A O 1
ATOM 712 N N . ARG A 1 89 ? 3.604 -14.711 -27.672 1 82.5 89 ARG A N 1
ATOM 713 C CA . ARG A 1 89 ? 2.541 -15.117 -28.578 1 82.5 89 ARG A CA 1
ATOM 714 C C . ARG A 1 89 ? 2.904 -16.422 -29.297 1 82.5 89 ARG A C 1
ATOM 716 O O . ARG A 1 89 ? 4.074 -16.797 -29.359 1 82.5 89 ARG A O 1
ATOM 723 N N . PRO A 1 90 ? 1.8 -17.047 -29.719 1 78.75 90 PRO A N 1
ATOM 724 C CA . PRO A 1 90 ? 2.07 -18.297 -30.406 1 78.75 90 PRO A CA 1
ATOM 725 C C . PRO A 1 90 ? 2.955 -18.125 -31.641 1 78.75 90 PRO A C 1
ATOM 727 O O . PRO A 1 90 ? 2.828 -17.125 -32.344 1 78.75 90 PRO A O 1
ATOM 730 N N . GLY A 1 91 ? 3.803 -19.047 -31.875 1 68.56 91 GLY A N 1
ATOM 731 C CA . GLY A 1 91 ? 4.695 -19.031 -33.031 1 68.56 91 GLY A CA 1
ATOM 732 C C . GLY A 1 91 ? 6.098 -18.562 -32.688 1 68.56 91 GLY A C 1
ATOM 733 O O . GLY A 1 91 ? 7.02 -18.703 -33.5 1 68.56 91 GLY A O 1
ATOM 734 N N . GLN A 1 92 ? 6.168 -17.969 -31.562 1 64.06 92 GLN A N 1
ATOM 735 C CA . GLN A 1 92 ? 7.488 -17.516 -31.125 1 64.06 92 GLN A CA 1
ATOM 736 C C . GLN A 1 92 ? 8.234 -18.625 -30.391 1 64.06 92 GLN A C 1
ATOM 738 O O . GLN A 1 92 ? 7.945 -18.906 -29.219 1 64.06 92 GLN A O 1
ATOM 743 N N . VAL A 1 93 ? 8.867 -19.578 -31.047 1 59.81 93 VAL A N 1
ATOM 744 C CA . VAL A 1 93 ? 9.508 -20.75 -30.453 1 59.81 93 VAL A CA 1
ATOM 745 C C . VAL A 1 93 ? 10.766 -20.328 -29.688 1 59.81 93 VAL A C 1
ATOM 747 O O . VAL A 1 93 ? 11 -20.781 -28.578 1 59.81 93 VAL A O 1
ATOM 750 N N . GLU A 1 94 ? 11.578 -19.359 -30.297 1 65.19 94 GLU A N 1
ATOM 751 C CA . GLU A 1 94 ? 12.812 -18.969 -29.625 1 65.19 94 GLU A CA 1
ATOM 752 C C . GLU A 1 94 ? 12.719 -17.562 -29.062 1 65.19 94 GLU A C 1
ATOM 754 O O . GLU A 1 94 ? 12.047 -16.703 -29.625 1 65.19 94 GLU A O 1
ATOM 759 N N . SER A 1 95 ? 13.164 -17.453 -27.766 1 73.12 95 SER A N 1
ATOM 760 C CA . SER A 1 95 ? 13.211 -16.141 -27.156 1 73.12 95 SER A CA 1
ATOM 761 C C . SER A 1 95 ? 14.117 -15.195 -27.938 1 73.12 95 SER A C 1
ATOM 763 O O . SER A 1 95 ? 15.117 -15.625 -28.516 1 73.12 95 SER A O 1
ATOM 765 N N . SER A 1 96 ? 13.648 -14 -28.312 1 72.94 96 SER A N 1
ATOM 766 C CA . SER A 1 96 ? 14.453 -13.023 -29.047 1 72.94 96 SER A CA 1
ATOM 767 C C . SER A 1 96 ? 14.508 -11.688 -28.312 1 72.94 96 SER A C 1
ATOM 769 O O . SER A 1 96 ? 13.523 -11.266 -27.703 1 72.94 96 SER A O 1
ATOM 771 N N . VAL A 1 97 ? 15.727 -11.234 -28.188 1 76.88 97 VAL A N 1
ATOM 772 C CA . VAL A 1 97 ? 15.938 -9.906 -27.609 1 76.88 97 VAL A CA 1
ATOM 773 C C . VAL A 1 97 ? 16.5 -8.969 -28.672 1 76.88 97 VAL A C 1
ATOM 775 O O . VAL A 1 97 ? 17.5 -9.281 -29.312 1 76.88 97 VAL A O 1
ATOM 778 N N . SER A 1 98 ? 15.797 -7.934 -28.969 1 75.56 98 SER A N 1
ATOM 779 C CA . SER A 1 98 ? 16.281 -7.012 -30 1 75.56 98 SER A CA 1
ATOM 780 C C . SER A 1 98 ? 16.141 -5.562 -29.547 1 75.56 98 SER A C 1
ATOM 782 O O . SER A 1 98 ? 15.359 -5.262 -28.641 1 75.56 98 SER A O 1
ATOM 784 N N . LYS A 1 99 ? 17.016 -4.793 -30.078 1 77.12 99 LYS A N 1
ATOM 785 C CA . LYS A 1 99 ? 16.922 -3.354 -29.844 1 77.12 99 LYS A CA 1
ATOM 786 C C . LYS A 1 99 ? 15.992 -2.686 -30.859 1 77.12 99 LYS A C 1
ATOM 788 O O . LYS A 1 99 ? 16.047 -2.979 -32.062 1 77.12 99 LYS A O 1
ATOM 793 N N . GLY A 1 100 ? 15 -1.979 -30.359 1 73.5 100 GLY A N 1
ATOM 794 C CA . GLY A 1 100 ? 14.062 -1.275 -31.219 1 73.5 100 GLY A CA 1
ATOM 795 C C . GLY A 1 100 ? 13.086 -0.413 -30.438 1 73.5 100 GLY A C 1
ATOM 796 O O . GLY A 1 100 ? 13.203 -0.273 -29.219 1 73.5 100 GLY A O 1
ATOM 797 N N . SER A 1 101 ? 12.297 0.232 -31.266 1 73.81 101 SER A N 1
ATOM 798 C CA . SER A 1 101 ? 11.281 1.063 -30.641 1 73.81 101 SER A CA 1
ATOM 799 C C . SER A 1 101 ? 10.203 0.211 -29.969 1 73.81 101 SER A C 1
ATOM 801 O O . SER A 1 101 ? 9.602 -0.656 -30.609 1 73.81 101 SER A O 1
ATOM 803 N N . SER A 1 102 ? 10.086 0.417 -28.766 1 74 102 SER A N 1
ATOM 804 C CA . SER A 1 102 ? 9.086 -0.315 -28 1 74 102 SER A CA 1
ATOM 805 C C . SER A 1 102 ? 7.688 -0.101 -28.562 1 74 102 SER A C 1
ATOM 807 O O . SER A 1 102 ? 6.883 -1.034 -28.609 1 74 102 SER A O 1
ATOM 809 N N . ASP A 1 103 ? 7.445 1.09 -28.984 1 70.12 103 ASP A N 1
ATOM 810 C CA . ASP A 1 103 ? 6.121 1.406 -29.516 1 70.12 103 ASP A CA 1
ATOM 811 C C . ASP A 1 103 ? 5.855 0.672 -30.828 1 70.12 103 ASP A C 1
ATOM 813 O O . ASP A 1 103 ? 4.758 0.155 -31.047 1 70.12 103 ASP A O 1
ATOM 817 N N . ALA A 1 104 ? 6.914 0.646 -31.562 1 67.44 104 ALA A N 1
ATOM 818 C CA . ALA A 1 104 ? 6.762 -0.049 -32.844 1 67.44 104 ALA A CA 1
ATOM 819 C C . ALA A 1 104 ? 6.559 -1.546 -32.625 1 67.44 104 ALA A C 1
ATOM 821 O O . ALA A 1 104 ? 5.762 -2.178 -33.312 1 67.44 104 ALA A O 1
ATOM 822 N N . ALA A 1 105 ? 7.242 -2.029 -31.719 1 72.06 105 ALA A N 1
ATOM 823 C CA . ALA A 1 105 ? 7.125 -3.457 -31.422 1 72.06 105 ALA A CA 1
ATOM 824 C C . ALA A 1 105 ? 5.742 -3.791 -30.875 1 72.06 105 ALA A C 1
ATOM 826 O O . ALA A 1 105 ? 5.168 -4.828 -31.203 1 72.06 105 ALA A O 1
ATOM 827 N N . ALA A 1 106 ? 5.289 -2.914 -30.109 1 72 106 ALA A N 1
ATOM 828 C CA . ALA A 1 106 ? 3.959 -3.133 -29.547 1 72 106 ALA A CA 1
ATOM 829 C C . ALA A 1 106 ? 2.891 -3.109 -30.641 1 72 106 ALA A C 1
ATOM 831 O O . ALA A 1 106 ? 1.956 -3.914 -30.625 1 72 106 ALA A O 1
ATOM 832 N N . VAL A 1 107 ? 3.055 -2.191 -31.562 1 63.53 107 VAL A N 1
ATOM 833 C CA . VAL A 1 107 ? 2.105 -2.07 -32.656 1 63.53 107 VAL A CA 1
ATOM 834 C C . VAL A 1 107 ? 2.178 -3.311 -33.531 1 63.53 107 VAL A C 1
ATOM 836 O O . VAL A 1 107 ? 1.15 -3.826 -34 1 63.53 107 VAL A O 1
ATOM 839 N N . ALA A 1 108 ? 3.418 -3.729 -33.719 1 66.44 108 ALA A N 1
ATOM 840 C CA . ALA A 1 108 ? 3.59 -4.922 -34.531 1 66.44 108 ALA A CA 1
ATOM 841 C C . ALA A 1 108 ? 2.928 -6.137 -33.906 1 66.44 108 ALA A C 1
ATOM 843 O O . ALA A 1 108 ? 2.324 -6.961 -34.594 1 66.44 108 ALA A O 1
ATOM 844 N N . ALA A 1 109 ? 3.105 -6.184 -32.688 1 67.12 109 ALA A N 1
ATOM 845 C CA . ALA A 1 109 ? 2.492 -7.305 -31.984 1 67.12 109 ALA A CA 1
ATOM 846 C C . ALA A 1 109 ? 0.97 -7.234 -32.062 1 67.12 109 ALA A C 1
ATOM 848 O O . ALA A 1 109 ? 0.302 -8.258 -32.219 1 67.12 109 ALA A O 1
ATOM 849 N N . ALA A 1 110 ? 0.456 -6.031 -31.906 1 63.38 110 ALA A N 1
ATOM 850 C CA . ALA A 1 110 ? -0.991 -5.852 -32 1 63.38 110 ALA A CA 1
ATOM 851 C C . ALA A 1 110 ? -1.497 -6.203 -33.406 1 63.38 110 ALA A C 1
ATOM 853 O O . ALA A 1 110 ? -2.59 -6.754 -33.531 1 63.38 110 ALA A O 1
ATOM 854 N N . GLY A 1 111 ? -0.712 -5.82 -34.344 1 58.25 111 GLY A N 1
ATOM 855 C CA . GLY A 1 111 ? -1.055 -6.145 -35.719 1 58.25 111 GLY A CA 1
ATOM 856 C C . GLY A 1 111 ? -1.034 -7.637 -36 1 58.25 111 GLY A C 1
ATOM 857 O O . GLY A 1 111 ? -1.879 -8.148 -36.75 1 58.25 111 GLY A O 1
ATOM 858 N N . ARG A 1 112 ? -0.054 -8.289 -35.406 1 60.53 112 ARG A N 1
ATOM 859 C CA . ARG A 1 112 ? 0.005 -9.734 -35.594 1 60.53 112 ARG A CA 1
ATOM 860 C C . ARG A 1 112 ? -1.214 -10.414 -34.969 1 60.53 112 ARG A C 1
ATOM 862 O O . ARG A 1 112 ? -1.708 -11.406 -35.5 1 60.53 112 ARG A O 1
ATOM 869 N N . LEU A 1 113 ? -1.559 -9.844 -33.906 1 59.97 113 LEU A N 1
ATOM 870 C CA . LEU A 1 113 ? -2.746 -10.398 -33.25 1 59.97 113 LEU A CA 1
ATOM 871 C C . LEU A 1 113 ? -3.967 -10.258 -34.156 1 59.97 113 LEU A C 1
ATOM 873 O O . LEU A 1 113 ? -4.812 -11.148 -34.219 1 59.97 113 LEU A O 1
ATOM 877 N N . ALA A 1 114 ? -4.07 -9.188 -34.812 1 52.94 114 ALA A N 1
ATOM 878 C CA . ALA A 1 114 ? -5.195 -8.922 -35.688 1 52.94 114 ALA A CA 1
ATOM 879 C C . ALA A 1 114 ? -5.137 -9.828 -36.938 1 52.94 114 ALA A C 1
ATOM 881 O O . ALA A 1 114 ? -6.172 -10.211 -37.469 1 52.94 114 ALA A O 1
ATOM 882 N N . GLN A 1 115 ? -3.92 -10.023 -37.344 1 50.34 115 GLN A N 1
ATOM 883 C CA . GLN A 1 115 ? -3.762 -10.836 -38.531 1 50.34 115 GLN A CA 1
ATOM 884 C C . GLN A 1 115 ? -3.75 -12.32 -38.188 1 50.34 115 GLN A C 1
ATOM 886 O O . GLN A 1 115 ? -3.85 -13.172 -39.094 1 50.34 115 GLN A O 1
ATOM 891 N N . SER A 1 116 ? -3.293 -12.602 -37.062 1 50.66 116 SER A N 1
ATOM 892 C CA . SER A 1 116 ? -3.074 -14.008 -36.75 1 50.66 116 SER A CA 1
ATOM 893 C C . SER A 1 116 ? -4.336 -14.828 -36.969 1 50.66 116 SER A C 1
ATOM 895 O O . SER A 1 116 ? -4.375 -16.016 -36.625 1 50.66 116 SER A O 1
ATOM 897 N N . SER A 1 117 ? -5.445 -14.234 -37.375 1 44.84 117 SER A N 1
ATOM 898 C CA . SER A 1 117 ? -6.422 -15.211 -37.812 1 44.84 117 SER A CA 1
ATOM 899 C C . SER A 1 117 ? -5.805 -16.172 -38.844 1 44.84 117 SER A C 1
ATOM 901 O O . SER A 1 117 ? -6.484 -17.062 -39.344 1 44.84 117 SER A O 1
ATOM 903 N N . GLU A 1 118 ? -4.758 -15.852 -39.406 1 43.03 118 GLU A N 1
ATOM 904 C CA . GLU A 1 118 ? -4.309 -16.797 -40.406 1 43.03 118 GLU A CA 1
ATOM 905 C C . GLU A 1 118 ? -3.691 -18.047 -39.781 1 43.03 118 GLU A C 1
ATOM 907 O O . GLU A 1 118 ? -2.971 -17.938 -38.781 1 43.03 118 GLU A O 1
ATOM 912 N N . PRO A 1 119 ? -4.281 -19.25 -40.094 1 43.94 119 PRO A N 1
ATOM 913 C CA . PRO A 1 119 ? -3.828 -20.578 -39.688 1 43.94 119 PRO A CA 1
ATOM 914 C C . PRO A 1 119 ? -2.311 -20.734 -39.75 1 43.94 119 PRO A C 1
ATOM 916 O O . PRO A 1 119 ? -1.729 -20.703 -40.812 1 43.94 119 PRO A O 1
ATOM 919 N N . HIS A 1 120 ? -1.517 -19.938 -39.219 1 44.94 120 HIS A N 1
ATOM 920 C CA . HIS A 1 120 ? -0.104 -20.281 -39.344 1 44.94 120 HIS A CA 1
ATOM 921 C C . HIS A 1 120 ? 0.131 -21.75 -39.031 1 44.94 120 HIS A C 1
ATOM 923 O O . HIS A 1 120 ? -0.613 -22.359 -38.25 1 44.94 120 HIS A O 1
ATOM 929 N N . GLU A 1 121 ? 0.844 -22.391 -39.906 1 42.91 121 GLU A N 1
ATOM 930 C CA . GLU A 1 121 ? 1.216 -23.797 -40.031 1 42.91 121 GLU A CA 1
ATOM 931 C C . GLU A 1 121 ? 1.705 -24.359 -38.688 1 42.91 121 GLU A C 1
ATOM 933 O O . GLU A 1 121 ? 1.694 -25.562 -38.469 1 42.91 121 GLU A O 1
ATOM 938 N N . THR A 1 122 ? 2.789 -23.75 -38 1 49.28 122 THR A N 1
ATOM 939 C CA . THR A 1 122 ? 3.475 -24.547 -37 1 49.28 122 THR A CA 1
ATOM 940 C C . THR A 1 122 ? 2.559 -24.797 -35.812 1 49.28 122 THR A C 1
ATOM 942 O O . THR A 1 122 ? 1.667 -24 -35.5 1 49.28 122 THR A O 1
ATOM 945 N N . GLU A 1 123 ? 2.625 -26.078 -35.062 1 58.22 123 GLU A N 1
ATOM 946 C CA . GLU A 1 123 ? 1.992 -26.938 -34.094 1 58.22 123 GLU A CA 1
ATOM 947 C C . GLU A 1 123 ? 1.85 -26.234 -32.75 1 58.22 123 GLU A C 1
ATOM 949 O O . GLU A 1 123 ? 1.589 -26.875 -31.719 1 58.22 123 GLU A O 1
ATOM 954 N N . ASP A 1 124 ? 2.316 -25.047 -32.594 1 69.44 124 ASP A N 1
ATOM 955 C CA . ASP A 1 124 ? 2.119 -24.516 -31.234 1 69.44 124 ASP A CA 1
ATOM 956 C C . ASP A 1 124 ? 0.643 -24.219 -30.984 1 69.44 124 ASP A C 1
ATOM 958 O O . ASP A 1 124 ? 0.038 -23.406 -31.672 1 69.44 124 ASP A O 1
ATOM 962 N N . ASP A 1 125 ? -0.048 -25.062 -30.203 1 72.62 125 ASP A N 1
ATOM 963 C CA . ASP A 1 125 ? -1.478 -24.984 -29.922 1 72.62 125 ASP A CA 1
ATOM 964 C C . ASP A 1 125 ? -1.818 -23.688 -29.172 1 72.62 125 ASP A C 1
ATOM 966 O O . ASP A 1 125 ? -2.99 -23.328 -29.078 1 72.62 125 ASP A O 1
ATOM 970 N N . GLY A 1 126 ? -0.785 -22.906 -28.781 1 76.81 126 GLY A N 1
ATOM 971 C CA . GLY A 1 126 ? -1.052 -21.625 -28.156 1 76.81 126 GLY A CA 1
ATOM 972 C C . GLY A 1 126 ? -1.723 -21.75 -26.797 1 76.81 126 GLY A C 1
ATOM 973 O O . GLY A 1 126 ? -2.277 -20.781 -26.281 1 76.81 126 GLY A O 1
ATOM 974 N N . ASN A 1 127 ? -1.704 -22.938 -26.172 1 80.94 127 ASN A N 1
ATOM 975 C CA . ASN A 1 127 ? -2.4 -23.188 -24.906 1 80.94 127 ASN A CA 1
ATOM 976 C C . ASN A 1 127 ? -1.566 -22.734 -23.719 1 80.94 127 ASN A C 1
ATOM 978 O O . ASN A 1 127 ? -1.14 -23.547 -22.906 1 80.94 127 ASN A O 1
ATOM 982 N N . TYR A 1 128 ? -1.265 -21.5 -23.719 1 83.38 128 TYR A N 1
ATOM 983 C CA . TYR A 1 128 ? -0.562 -20.891 -22.594 1 83.38 128 TYR A CA 1
ATOM 984 C C . TYR A 1 128 ? -0.968 -19.422 -22.438 1 83.38 128 TYR A C 1
ATOM 986 O O . TYR A 1 128 ? -1.734 -18.891 -23.25 1 83.38 128 TYR A O 1
ATOM 994 N N . THR A 1 129 ? -0.591 -18.844 -21.375 1 87.12 129 THR A N 1
ATOM 995 C CA . THR A 1 129 ? -0.901 -17.453 -21.125 1 87.12 129 THR A CA 1
ATOM 996 C C . THR A 1 129 ? -0.119 -16.531 -22.062 1 87.12 129 THR A C 1
ATOM 998 O O . THR A 1 129 ? 1.104 -16.656 -22.172 1 87.12 129 THR A O 1
ATOM 1001 N N . GLN A 1 130 ? -0.8 -15.789 -22.797 1 87.81 130 GLN A N 1
ATOM 1002 C CA . GLN A 1 130 ? -0.205 -14.828 -23.719 1 87.81 130 GLN A CA 1
ATOM 1003 C C . GLN A 1 130 ? -0.233 -13.414 -23.141 1 87.81 130 GLN A C 1
ATOM 1005 O O . GLN A 1 130 ? -1.138 -13.07 -22.375 1 87.81 130 GLN A O 1
ATOM 1010 N N . PHE A 1 131 ? 0.786 -12.648 -23.391 1 88.62 131 PHE A N 1
ATOM 1011 C CA . PHE A 1 131 ? 0.76 -11.297 -22.844 1 88.62 131 PHE A CA 1
ATOM 1012 C C . PHE A 1 131 ? 1.605 -10.352 -23.688 1 88.62 131 PHE A C 1
ATOM 1014 O O . PHE A 1 131 ? 2.525 -10.789 -24.375 1 88.62 131 PHE A O 1
ATOM 1021 N N . ASP A 1 132 ? 1.205 -9.172 -23.781 1 88.06 132 ASP A N 1
ATOM 1022 C CA . ASP A 1 132 ? 1.908 -8.016 -24.312 1 88.06 132 ASP A CA 1
ATOM 1023 C C . ASP A 1 132 ? 2.061 -6.922 -23.266 1 88.06 132 ASP A C 1
ATOM 1025 O O . ASP A 1 132 ? 1.078 -6.289 -22.875 1 88.06 132 ASP A O 1
ATOM 1029 N N . VAL A 1 133 ? 3.299 -6.805 -22.891 1 90.25 133 VAL A N 1
ATOM 1030 C CA . VAL A 1 133 ? 3.514 -5.879 -21.781 1 90.25 133 VAL A CA 1
ATOM 1031 C C . VAL A 1 133 ? 4.633 -4.902 -22.141 1 90.25 133 VAL A C 1
ATOM 1033 O O . VAL A 1 133 ? 5.633 -5.289 -22.75 1 90.25 133 VAL A O 1
ATOM 1036 N N . THR A 1 134 ? 4.445 -3.697 -21.797 1 89.88 134 THR A N 1
ATOM 1037 C CA . THR A 1 134 ? 5.473 -2.668 -21.922 1 89.88 134 THR A CA 1
ATOM 1038 C C . THR A 1 134 ? 5.969 -2.23 -20.547 1 89.88 134 THR A C 1
ATOM 1040 O O . THR A 1 134 ? 5.176 -2.045 -19.625 1 89.88 134 THR A O 1
ATOM 1043 N N . ILE A 1 135 ? 7.234 -2.082 -20.438 1 89.88 135 ILE A N 1
ATOM 1044 C CA . ILE A 1 135 ? 7.875 -1.671 -19.203 1 89.88 135 ILE A CA 1
ATOM 1045 C C . ILE A 1 135 ? 8.656 -0.378 -19.422 1 89.88 135 ILE A C 1
ATOM 1047 O O . ILE A 1 135 ? 9.477 -0.292 -20.344 1 89.88 135 ILE A O 1
ATOM 1051 N N . ALA A 1 136 ? 8.453 0.57 -18.625 1 88.44 136 ALA A N 1
ATOM 1052 C CA . ALA A 1 136 ? 9.109 1.865 -18.797 1 88.44 136 ALA A CA 1
ATOM 1053 C C . ALA A 1 136 ? 10.586 1.79 -18.422 1 88.44 136 ALA A C 1
ATOM 1055 O O . ALA A 1 136 ? 11.461 2.148 -19.219 1 88.44 136 ALA A O 1
ATOM 1056 N N . ASN A 1 137 ? 10.852 1.343 -17.188 1 88.56 137 ASN A N 1
ATOM 1057 C CA . ASN A 1 137 ? 12.219 1.289 -16.703 1 88.56 137 ASN A CA 1
ATOM 1058 C C . ASN A 1 137 ? 12.516 -0.036 -16 1 88.56 137 ASN A C 1
ATOM 1060 O O . ASN A 1 137 ? 11.711 -0.513 -15.203 1 88.56 137 ASN A O 1
ATOM 1064 N N . VAL A 1 138 ? 13.641 -0.608 -16.359 1 87.75 138 VAL A N 1
ATOM 1065 C CA . VAL A 1 138 ? 14.141 -1.801 -15.688 1 87.75 138 VAL A CA 1
ATOM 1066 C C . VAL A 1 138 ? 15.594 -1.582 -15.266 1 87.75 138 VAL A C 1
ATOM 1068 O O . VAL A 1 138 ? 16.469 -1.367 -16.109 1 87.75 138 VAL A O 1
ATOM 1071 N N . ASN A 1 139 ? 15.844 -1.6 -13.969 1 87.12 139 ASN A N 1
ATOM 1072 C CA . ASN A 1 139 ? 17.203 -1.505 -13.43 1 87.12 139 ASN A CA 1
ATOM 1073 C C . ASN A 1 139 ? 17.672 -2.848 -12.883 1 87.12 139 ASN A C 1
ATOM 1075 O O . ASN A 1 139 ? 17 -3.469 -12.062 1 87.12 139 ASN A O 1
ATOM 1079 N N . VAL A 1 140 ? 18.812 -3.252 -13.367 1 84.94 140 VAL A N 1
ATOM 1080 C CA . VAL A 1 140 ? 19.328 -4.559 -12.977 1 84.94 140 VAL A CA 1
ATOM 1081 C C . VAL A 1 140 ? 20.75 -4.422 -12.461 1 84.94 140 VAL A C 1
ATOM 1083 O O . VAL A 1 140 ? 21.562 -3.688 -13.039 1 84.94 140 VAL A O 1
ATOM 1086 N N . THR A 1 141 ? 20.984 -5.023 -11.328 1 82.69 141 THR A N 1
ATOM 1087 C CA . THR A 1 141 ? 22.344 -5.164 -10.82 1 82.69 141 THR A CA 1
ATOM 1088 C C . THR A 1 141 ? 22.844 -6.598 -10.984 1 82.69 141 THR A C 1
ATOM 1090 O O . THR A 1 141 ? 22.109 -7.551 -10.703 1 82.69 141 THR A O 1
ATOM 1093 N N . LEU A 1 142 ? 24.031 -6.758 -11.477 1 76.69 142 LEU A N 1
ATOM 1094 C CA . LEU A 1 142 ? 24.578 -8.086 -11.75 1 76.69 142 LEU A CA 1
ATOM 1095 C C . LEU A 1 142 ? 25.594 -8.484 -10.68 1 76.69 142 LEU A C 1
ATOM 1097 O O . LEU A 1 142 ? 26.25 -7.629 -10.078 1 76.69 142 LEU A O 1
ATOM 1101 N N . SER A 1 143 ? 25.547 -9.703 -10.375 1 77.25 143 SER A N 1
ATOM 1102 C CA . SER A 1 143 ? 26.5 -10.273 -9.438 1 77.25 143 SER A CA 1
ATOM 1103 C C . SER A 1 143 ? 27.141 -11.539 -10.008 1 77.25 143 SER A C 1
ATOM 1105 O O . SER A 1 143 ? 26.438 -12.508 -10.328 1 77.25 143 SER A O 1
ATOM 1107 N N . PHE A 1 144 ? 28.438 -11.641 -10 1 71.38 144 PHE A N 1
ATOM 1108 C CA . PHE A 1 144 ? 29.172 -12.797 -10.5 1 71.38 144 PHE A CA 1
ATOM 1109 C C . PHE A 1 144 ? 29.141 -13.938 -9.5 1 71.38 144 PHE A C 1
ATOM 1111 O O . PHE A 1 144 ? 29.109 -15.109 -9.883 1 71.38 144 PHE A O 1
ATOM 1118 N N . VAL A 1 145 ? 29.094 -13.547 -8.312 1 73.75 145 VAL A N 1
ATOM 1119 C CA . VAL A 1 145 ? 29.062 -14.57 -7.266 1 73.75 145 VAL A CA 1
ATOM 1120 C C . VAL A 1 145 ? 27.781 -15.391 -7.398 1 73.75 145 VAL A C 1
ATOM 1122 O O . VAL A 1 145 ? 27.812 -16.625 -7.277 1 73.75 145 VAL A O 1
ATOM 1125 N N . ASN A 1 146 ? 26.766 -14.711 -7.672 1 78.38 146 ASN A N 1
ATOM 1126 C CA . ASN A 1 146 ? 25.5 -15.422 -7.852 1 78.38 146 ASN A CA 1
ATOM 1127 C C . ASN A 1 146 ? 25.531 -16.328 -9.078 1 78.38 146 ASN A C 1
ATOM 1129 O O . ASN A 1 146 ? 25.016 -17.453 -9.047 1 78.38 146 ASN A O 1
ATOM 1133 N N . TRP A 1 147 ? 26.156 -15.891 -10.031 1 73.69 147 TRP A N 1
ATOM 1134 C CA . TRP A 1 147 ? 26.266 -16.688 -11.25 1 73.69 147 TRP A CA 1
ATOM 1135 C C . TRP A 1 147 ? 27.141 -17.906 -11.031 1 73.69 147 TRP A C 1
ATOM 1137 O O . TRP A 1 147 ? 26.797 -19 -11.492 1 73.69 147 TRP A O 1
ATOM 1147 N N . TRP A 1 148 ? 28.078 -17.688 -10.258 1 71.12 148 TRP A N 1
ATOM 1148 C CA . TRP A 1 148 ? 29.016 -18.781 -9.984 1 71.12 148 TRP A CA 1
ATOM 1149 C C . TRP A 1 148 ? 28.359 -19.844 -9.102 1 71.12 148 TRP A C 1
ATOM 1151 O O . TRP A 1 148 ? 28.641 -21.031 -9.234 1 71.12 148 TRP A O 1
ATOM 1161 N N . ASN A 1 149 ? 27.469 -19.406 -8.344 1 78 149 ASN A N 1
ATOM 1162 C CA . ASN A 1 149 ? 26.781 -20.328 -7.445 1 78 149 ASN A CA 1
ATOM 1163 C C . ASN A 1 149 ? 25.562 -20.953 -8.102 1 78 149 ASN A C 1
ATOM 1165 O O . ASN A 1 149 ? 24.859 -21.75 -7.488 1 78 149 ASN A O 1
ATOM 1169 N N . GLY A 1 150 ? 25.281 -20.531 -9.289 1 75.12 150 GLY A N 1
ATOM 1170 C CA . GLY A 1 150 ? 24.172 -21.109 -10.023 1 75.12 150 GLY A CA 1
ATOM 1171 C C . GLY A 1 150 ? 22.844 -20.422 -9.734 1 75.12 150 GLY A C 1
ATOM 1172 O O . GLY A 1 150 ? 21.781 -20.984 -10.016 1 75.12 150 GLY A O 1
ATOM 1173 N N . LYS A 1 151 ? 22.938 -19.328 -9.086 1 77.94 151 LYS A N 1
ATOM 1174 C CA . LYS A 1 151 ? 21.719 -18.641 -8.719 1 77.94 151 LYS A CA 1
ATOM 1175 C C . LYS A 1 151 ? 21.328 -17.609 -9.781 1 77.94 151 LYS A C 1
ATOM 1177 O O . LYS A 1 151 ? 20.406 -16.828 -9.586 1 77.94 151 LYS A O 1
ATOM 1182 N N . GLY A 1 152 ? 22.016 -17.625 -10.883 1 76 152 GLY A N 1
ATOM 1183 C CA . GLY A 1 152 ? 21.734 -16.672 -11.938 1 76 152 GLY A CA 1
ATOM 1184 C C . GLY A 1 152 ? 22.578 -15.422 -11.852 1 76 152 GLY A C 1
ATOM 1185 O O . GLY A 1 152 ? 23.297 -15.211 -10.867 1 76 152 GLY A O 1
ATOM 1186 N N . LEU A 1 153 ? 22.469 -14.531 -12.742 1 74.88 153 LEU A N 1
ATOM 1187 C CA . LEU A 1 153 ? 23.328 -13.359 -12.867 1 74.88 153 LEU A CA 1
ATOM 1188 C C . LEU A 1 153 ? 22.703 -12.148 -12.188 1 74.88 153 LEU A C 1
ATOM 1190 O O . LEU A 1 153 ? 23.391 -11.172 -11.883 1 74.88 153 LEU A O 1
ATOM 1194 N N . LEU A 1 154 ? 21.469 -12.25 -11.906 1 82.25 154 LEU A N 1
ATOM 1195 C CA . LEU A 1 154 ? 20.75 -11.078 -11.414 1 82.25 154 LEU A CA 1
ATOM 1196 C C . LEU A 1 154 ? 20.812 -11.008 -9.891 1 82.25 154 LEU A C 1
ATOM 1198 O O . LEU A 1 154 ? 20.578 -12.008 -9.211 1 82.25 154 LEU A O 1
ATOM 1202 N N . LYS A 1 155 ? 21.125 -9.922 -9.383 1 86.31 155 LYS A N 1
ATOM 1203 C CA . LYS A 1 155 ? 21.125 -9.703 -7.941 1 86.31 155 LYS A CA 1
ATOM 1204 C C . LYS A 1 155 ? 19.922 -8.867 -7.512 1 86.31 155 LYS A C 1
ATOM 1206 O O . LYS A 1 155 ? 18.984 -9.391 -6.906 1 86.31 155 LYS A O 1
ATOM 1211 N N . ASP A 1 156 ? 19.953 -7.586 -7.898 1 88.69 156 ASP A N 1
ATOM 1212 C CA . ASP A 1 156 ? 18.828 -6.699 -7.602 1 88.69 156 ASP A CA 1
ATOM 1213 C C . ASP A 1 156 ? 18.141 -6.234 -8.883 1 88.69 156 ASP A C 1
ATOM 1215 O O . ASP A 1 156 ? 18.812 -5.938 -9.875 1 88.69 156 ASP A O 1
ATOM 1219 N N . VAL A 1 157 ? 16.844 -6.305 -8.836 1 90.62 157 VAL A N 1
ATOM 1220 C CA . VAL A 1 157 ? 16.062 -5.883 -10 1 90.62 157 VAL A CA 1
ATOM 1221 C C . VAL A 1 157 ? 14.969 -4.902 -9.562 1 90.62 157 VAL A C 1
ATOM 1223 O O . VAL A 1 157 ? 14.266 -5.152 -8.578 1 90.62 157 VAL A O 1
ATOM 1226 N N . GLU A 1 158 ? 14.875 -3.799 -10.188 1 92.94 158 GLU A N 1
ATOM 1227 C CA . GLU A 1 158 ? 13.82 -2.812 -9.969 1 92.94 158 GLU A CA 1
ATOM 1228 C C . GLU A 1 158 ? 13.039 -2.545 -11.258 1 92.94 158 GLU A C 1
ATOM 1230 O O . GLU A 1 158 ? 13.625 -2.18 -12.281 1 92.94 158 GLU A O 1
ATOM 1235 N N . VAL A 1 159 ? 11.773 -2.77 -11.227 1 93.12 159 VAL A N 1
ATOM 1236 C CA . VAL A 1 159 ? 10.914 -2.574 -12.383 1 93.12 159 VAL A CA 1
ATOM 1237 C C . VAL A 1 159 ? 9.906 -1.465 -12.102 1 93.12 159 VAL A C 1
ATOM 1239 O O . VAL A 1 159 ? 9.258 -1.459 -11.055 1 93.12 159 VAL A O 1
ATOM 1242 N N . ASN A 1 160 ? 9.812 -0.535 -13.016 1 92.44 160 ASN A N 1
ATOM 1243 C CA . ASN A 1 160 ? 8.891 0.585 -12.844 1 92.44 160 ASN A CA 1
ATOM 1244 C C . ASN A 1 160 ? 8.055 0.817 -14.094 1 92.44 160 ASN A C 1
ATOM 1246 O O . ASN A 1 160 ? 8.594 0.888 -15.203 1 92.44 160 ASN A O 1
ATOM 1250 N N . GLY A 1 161 ? 6.777 0.924 -13.945 1 92.81 161 GLY A N 1
ATOM 1251 C CA . GLY A 1 161 ? 5.887 1.274 -15.039 1 92.81 161 GLY A CA 1
ATOM 1252 C C . GLY A 1 161 ? 5.574 0.104 -15.953 1 92.81 161 GLY A C 1
ATOM 1253 O O . GLY A 1 161 ? 6.098 0.022 -17.062 1 92.81 161 GLY A O 1
ATOM 1254 N N . VAL A 1 162 ? 4.707 -0.721 -15.57 1 93.62 162 VAL A N 1
ATOM 1255 C CA . VAL A 1 162 ? 4.301 -1.867 -16.375 1 93.62 162 VAL A CA 1
ATOM 1256 C C . VAL A 1 162 ? 2.871 -1.664 -16.875 1 93.62 162 VAL A C 1
ATOM 1258 O O . VAL A 1 162 ? 1.97 -1.356 -16.094 1 93.62 162 VAL A O 1
ATOM 1261 N N . ARG A 1 163 ? 2.721 -1.687 -18.188 1 93 163 ARG A N 1
ATOM 1262 C CA . ARG A 1 163 ? 1.405 -1.583 -18.812 1 93 163 ARG A CA 1
ATOM 1263 C C . ARG A 1 163 ? 1.196 -2.691 -19.828 1 93 163 ARG A C 1
ATOM 1265 O O . ARG A 1 163 ? 2.156 -3.172 -20.438 1 93 163 ARG A O 1
ATOM 1272 N N . GLY A 1 164 ? -0.074 -3.154 -19.906 1 92.44 164 GLY A N 1
ATOM 1273 C CA . GLY A 1 164 ? -0.321 -4.117 -20.969 1 92.44 164 GLY A CA 1
ATOM 1274 C C . GLY A 1 164 ? -1.518 -5.008 -20.703 1 92.44 164 GLY A C 1
ATOM 1275 O O . GLY A 1 164 ? -2.41 -4.645 -19.922 1 92.44 164 GLY A O 1
ATOM 1276 N N . ILE A 1 165 ? -1.503 -6.062 -21.562 1 90.62 165 ILE A N 1
ATOM 1277 C CA . ILE A 1 165 ? -2.631 -6.988 -21.516 1 90.62 165 ILE A CA 1
ATOM 1278 C C . ILE A 1 165 ? -2.121 -8.414 -21.312 1 90.62 165 ILE A C 1
ATOM 1280 O O . ILE A 1 165 ? -1.114 -8.812 -21.891 1 90.62 165 ILE A O 1
ATOM 1284 N N . VAL A 1 166 ? -2.713 -9.062 -20.375 1 92.75 166 VAL A N 1
ATOM 1285 C CA . VAL A 1 166 ? -2.508 -10.492 -20.188 1 92.75 166 VAL A CA 1
ATOM 1286 C C . VAL A 1 166 ? -3.738 -11.266 -20.656 1 92.75 166 VAL A C 1
ATOM 1288 O O . VAL A 1 166 ? -4.832 -11.094 -20.109 1 92.75 166 VAL A O 1
ATOM 1291 N N . ASP A 1 167 ? -3.518 -12.062 -21.625 1 91 167 ASP A N 1
ATOM 1292 C CA . ASP A 1 167 ? -4.625 -12.773 -22.266 1 91 167 ASP A CA 1
ATOM 1293 C C . ASP A 1 167 ? -4.543 -14.273 -21.984 1 91 167 ASP A C 1
ATOM 1295 O O . ASP A 1 167 ? -3.643 -14.953 -22.484 1 91 167 ASP A O 1
ATOM 1299 N N . ARG A 1 168 ? -5.5 -14.734 -21.266 1 92.06 168 ARG A N 1
ATOM 1300 C CA . ARG A 1 168 ? -5.574 -16.156 -20.969 1 92.06 168 ARG A CA 1
ATOM 1301 C C . ARG A 1 168 ? -6.785 -16.797 -21.641 1 92.06 168 ARG A C 1
ATOM 1303 O O . ARG A 1 168 ? -7.23 -17.875 -21.234 1 92.06 168 ARG A O 1
ATOM 1310 N N . THR A 1 169 ? -7.273 -16.25 -22.594 1 88.75 169 THR A N 1
ATOM 1311 C CA . THR A 1 169 ? -8.469 -16.75 -23.25 1 88.75 169 THR A CA 1
ATOM 1312 C C . THR A 1 169 ? -8.148 -18.031 -24.031 1 88.75 169 THR A C 1
ATOM 1314 O O . THR A 1 169 ? -9.039 -18.844 -24.297 1 88.75 169 THR A O 1
ATOM 1317 N N . SER A 1 170 ? -6.926 -18.219 -24.438 1 84.81 170 SER A N 1
ATOM 1318 C CA . SER A 1 170 ? -6.523 -19.375 -25.234 1 84.81 170 SER A CA 1
ATOM 1319 C C . SER A 1 170 ? -6.238 -20.594 -24.344 1 84.81 170 SER A C 1
ATOM 1321 O O . SER A 1 170 ? -6.039 -21.703 -24.844 1 84.81 170 SER A O 1
ATOM 1323 N N . VAL A 1 171 ? -6.234 -20.359 -23.078 1 86.69 171 VAL A N 1
ATOM 1324 C CA . VAL A 1 171 ? -5.867 -21.438 -22.156 1 86.69 171 VAL A CA 1
ATOM 1325 C C . VAL A 1 171 ? -7.043 -22.391 -21.984 1 86.69 171 VAL A C 1
ATOM 1327 O O . VAL A 1 171 ? -8.172 -21.953 -21.75 1 86.69 171 VAL A O 1
ATOM 1330 N N . HIS A 1 172 ? -6.816 -23.609 -22.188 1 83 172 HIS A N 1
ATOM 1331 C CA . HIS A 1 172 ? -7.793 -24.672 -21.969 1 83 172 HIS A CA 1
ATOM 1332 C C . HIS A 1 172 ? -7.203 -25.812 -21.125 1 83 172 HIS A C 1
ATOM 1334 O O . HIS A 1 172 ? -6.031 -26.156 -21.297 1 83 172 HIS A O 1
ATOM 1340 N N . TRP A 1 173 ? -7.934 -26.234 -20.156 1 78.44 173 TRP A N 1
ATOM 1341 C CA . TRP A 1 173 ? -7.484 -27.328 -19.297 1 78.44 173 TRP A CA 1
ATOM 1342 C C . TRP A 1 173 ? -8.102 -28.641 -19.734 1 78.44 173 TRP A C 1
ATOM 1344 O O . TRP A 1 173 ? -9.219 -28.672 -20.266 1 78.44 173 TRP A O 1
ATOM 1354 N N . PRO A 1 174 ? -7.285 -29.625 -19.516 1 75.62 174 PRO A N 1
ATOM 1355 C CA . PRO A 1 174 ? -7.844 -30.938 -19.859 1 75.62 174 PRO A CA 1
ATOM 1356 C C . PRO A 1 174 ? -9.031 -31.328 -18.984 1 75.62 174 PRO A C 1
ATOM 1358 O O . PRO A 1 174 ? -9.141 -30.875 -17.844 1 75.62 174 PRO A O 1
ATOM 1361 N N . GLU A 1 175 ? -9.93 -32 -19.531 1 66.31 175 GLU A N 1
ATOM 1362 C CA . GLU A 1 175 ? -11.164 -32.406 -18.859 1 66.31 175 GLU A CA 1
ATOM 1363 C C . GLU A 1 175 ? -10.891 -33.406 -17.734 1 66.31 175 GLU A C 1
ATOM 1365 O O . GLU A 1 175 ? -11.648 -33.469 -16.766 1 66.31 175 GLU A O 1
ATOM 1370 N N . GLU A 1 176 ? -9.75 -34.062 -17.812 1 64.12 176 GLU A N 1
ATOM 1371 C CA . GLU A 1 176 ? -9.453 -35.062 -16.781 1 64.12 176 GLU A CA 1
ATOM 1372 C C . GLU A 1 176 ? -8.945 -34.375 -15.508 1 64.12 176 GLU A C 1
ATOM 1374 O O . GLU A 1 176 ? -8.305 -33.344 -15.57 1 64.12 176 GLU A O 1
ATOM 1379 N N . ASP A 1 177 ? -9.547 -34.844 -14.43 1 64.44 177 ASP A N 1
ATOM 1380 C CA . ASP A 1 177 ? -9.125 -34.375 -13.117 1 64.44 177 ASP A CA 1
ATOM 1381 C C . ASP A 1 177 ? -7.617 -34.5 -12.93 1 64.44 177 ASP A C 1
ATOM 1383 O O . ASP A 1 177 ? -7.117 -35.625 -12.805 1 64.44 177 ASP A O 1
ATOM 1387 N N . THR A 1 178 ? -6.934 -33.531 -13.289 1 71.19 178 THR A N 1
ATOM 1388 C CA . THR A 1 178 ? -5.484 -33.562 -13.133 1 71.19 178 THR A CA 1
ATOM 1389 C C . THR A 1 178 ? -5.07 -32.969 -11.797 1 71.19 178 THR A C 1
ATOM 1391 O O . THR A 1 178 ? -5.754 -32.094 -11.258 1 71.19 178 THR A O 1
ATOM 1394 N N . ASP A 1 179 ? -4.18 -33.625 -11.172 1 77.25 179 ASP A N 1
ATOM 1395 C CA . ASP A 1 179 ? -3.576 -33.156 -9.93 1 77.25 179 ASP A CA 1
ATOM 1396 C C . ASP A 1 179 ? -2.973 -31.75 -10.117 1 77.25 179 ASP A C 1
ATOM 1398 O O . ASP A 1 179 ? -2.148 -31.547 -11.008 1 77.25 179 ASP A O 1
ATOM 1402 N N . PRO A 1 180 ? -3.508 -30.844 -9.422 1 81.31 180 PRO A N 1
ATOM 1403 C CA . PRO A 1 180 ? -2.969 -29.484 -9.539 1 81.31 180 PRO A CA 1
ATOM 1404 C C . PRO A 1 180 ? -1.453 -29.422 -9.367 1 81.31 180 PRO A C 1
ATOM 1406 O O . PRO A 1 180 ? -0.795 -28.547 -9.922 1 81.31 180 PRO A O 1
ATOM 1409 N N . PHE A 1 181 ? -0.845 -30.344 -8.641 1 82.62 181 PHE A N 1
ATOM 1410 C CA . PHE A 1 181 ? 0.584 -30.328 -8.352 1 82.62 181 PHE A CA 1
ATOM 1411 C C . PHE A 1 181 ? 1.388 -30.719 -9.594 1 82.62 181 PHE A C 1
ATOM 1413 O O . PHE A 1 181 ? 2.598 -30.484 -9.648 1 82.62 181 PHE A O 1
ATOM 1420 N N . SER A 1 182 ? 0.708 -31.25 -10.562 1 81.56 182 SER A N 1
ATOM 1421 C CA . SER A 1 182 ? 1.386 -31.656 -11.781 1 81.56 182 SER A CA 1
ATOM 1422 C C . SER A 1 182 ? 1.765 -30.453 -12.641 1 81.56 182 SER A C 1
ATOM 1424 O O . SER A 1 182 ? 2.625 -30.547 -13.516 1 81.56 182 SER A O 1
ATOM 1426 N N . TYR A 1 183 ? 1.225 -29.375 -12.312 1 79.75 183 TYR A N 1
ATOM 1427 C CA . TYR A 1 183 ? 1.483 -28.188 -13.109 1 79.75 183 TYR A CA 1
ATOM 1428 C C . TYR A 1 183 ? 2.643 -27.375 -12.531 1 79.75 183 TYR A C 1
ATOM 1430 O O . TYR A 1 183 ? 2.992 -26.312 -13.055 1 79.75 183 TYR A O 1
ATOM 1438 N N . ARG A 1 184 ? 3.234 -27.891 -11.539 1 87.19 184 ARG A N 1
ATOM 1439 C CA . ARG A 1 184 ? 4.363 -27.203 -10.93 1 87.19 184 ARG A CA 1
ATOM 1440 C C . ARG A 1 184 ? 5.582 -27.219 -11.844 1 87.19 184 ARG A C 1
ATOM 1442 O O . ARG A 1 184 ? 5.758 -28.156 -12.625 1 87.19 184 ARG A O 1
ATOM 1449 N N . HIS A 1 185 ? 6.359 -26.203 -11.711 1 84.81 185 HIS A N 1
ATOM 1450 C CA . HIS A 1 185 ? 7.531 -26.078 -12.57 1 84.81 185 HIS A CA 1
ATOM 1451 C C . HIS A 1 185 ? 8.766 -26.672 -11.914 1 84.81 185 HIS A C 1
ATOM 1453 O O . HIS A 1 185 ? 8.93 -26.594 -10.695 1 84.81 185 HIS A O 1
ATOM 1459 N N . GLU A 1 186 ? 9.516 -27.25 -12.773 1 83.75 186 GLU A N 1
ATOM 1460 C CA . GLU A 1 186 ? 10.758 -27.828 -12.281 1 83.75 186 GLU A CA 1
ATOM 1461 C C . GLU A 1 186 ? 11.922 -26.859 -12.422 1 83.75 186 GLU A C 1
ATOM 1463 O O . GLU A 1 186 ? 11.953 -26.047 -13.352 1 83.75 186 GLU A O 1
ATOM 1468 N N . HIS A 1 187 ? 12.758 -27.031 -11.508 1 81.94 187 HIS A N 1
ATOM 1469 C CA . HIS A 1 187 ? 13.922 -26.141 -11.492 1 81.94 187 HIS A CA 1
ATOM 1470 C C . HIS A 1 187 ? 14.82 -26.406 -12.695 1 81.94 187 HIS A C 1
ATOM 1472 O O . HIS A 1 187 ? 15.086 -27.562 -13.039 1 81.94 187 HIS A O 1
ATOM 1478 N N . GLN A 1 188 ? 15.172 -25.391 -13.414 1 76.38 188 GLN A N 1
ATOM 1479 C CA . GLN A 1 188 ? 16.125 -25.438 -14.523 1 76.38 188 GLN A CA 1
ATOM 1480 C C . GLN A 1 188 ? 17.375 -24.641 -14.219 1 76.38 188 GLN A C 1
ATOM 1482 O O . GLN A 1 188 ? 17.328 -23.641 -13.5 1 76.38 188 GLN A O 1
ATOM 1487 N N . PRO A 1 189 ? 18.406 -25.25 -14.703 1 72.69 189 PRO A N 1
ATOM 1488 C CA . PRO A 1 189 ? 19.641 -24.469 -14.5 1 72.69 189 PRO A CA 1
ATOM 1489 C C . PRO A 1 189 ? 19.562 -23.094 -15.148 1 72.69 189 PRO A C 1
ATOM 1491 O O . PRO A 1 189 ? 19.125 -22.953 -16.297 1 72.69 189 PRO A O 1
ATOM 1494 N N . GLY A 1 190 ? 19.781 -22.062 -14.461 1 71.31 190 GLY A N 1
ATOM 1495 C CA . GLY A 1 190 ? 19.703 -20.703 -14.961 1 71.31 190 GLY A CA 1
ATOM 1496 C C . GLY A 1 190 ? 18.562 -19.906 -14.367 1 71.31 190 GLY A C 1
ATOM 1497 O O . GLY A 1 190 ? 18.406 -18.719 -14.656 1 71.31 190 GLY A O 1
ATOM 1498 N N . ASP A 1 191 ? 17.875 -20.656 -13.68 1 78.62 191 ASP A N 1
ATOM 1499 C CA . ASP A 1 191 ? 16.781 -19.953 -13.023 1 78.62 191 ASP A CA 1
ATOM 1500 C C . ASP A 1 191 ? 17.297 -18.828 -12.133 1 78.62 191 ASP A C 1
ATOM 1502 O O . ASP A 1 191 ? 18.344 -18.969 -11.5 1 78.62 191 ASP A O 1
ATOM 1506 N N . PHE A 1 192 ? 16.594 -17.734 -12.125 1 82.19 192 PHE A N 1
ATOM 1507 C CA . PHE A 1 192 ? 17.094 -16.562 -11.406 1 82.19 192 PHE A CA 1
ATOM 1508 C C . PHE A 1 192 ? 16.672 -16.625 -9.938 1 82.19 192 PHE A C 1
ATOM 1510 O O . PHE A 1 192 ? 15.594 -17.109 -9.617 1 82.19 192 PHE A O 1
ATOM 1517 N N . GLU A 1 193 ? 17.562 -16.203 -9.141 1 86.62 193 GLU A N 1
ATOM 1518 C CA . GLU A 1 193 ? 17.328 -15.945 -7.719 1 86.62 193 GLU A CA 1
ATOM 1519 C C . GLU A 1 193 ? 17.734 -14.516 -7.355 1 86.62 193 GLU A C 1
ATOM 1521 O O . GLU A 1 193 ? 18.891 -14.258 -7.035 1 86.62 193 GLU A O 1
ATOM 1526 N N . ILE A 1 194 ? 16.75 -13.727 -7.336 1 89.38 194 ILE A N 1
ATOM 1527 C CA . ILE A 1 194 ? 16.984 -12.297 -7.113 1 89.38 194 ILE A CA 1
ATOM 1528 C C . ILE A 1 194 ? 16.953 -11.992 -5.617 1 89.38 194 ILE A C 1
ATOM 1530 O O . ILE A 1 194 ? 16.047 -12.438 -4.906 1 89.38 194 ILE A O 1
ATOM 1534 N N . GLU A 1 195 ? 17.797 -11.281 -5.133 1 90.06 195 GLU A N 1
ATOM 1535 C CA . GLU A 1 195 ? 17.938 -11.008 -3.707 1 90.06 195 GLU A CA 1
ATOM 1536 C C . GLU A 1 195 ? 17.016 -9.859 -3.285 1 90.06 195 GLU A C 1
ATOM 1538 O O . GLU A 1 195 ? 16.594 -9.789 -2.129 1 90.06 195 GLU A O 1
ATOM 1543 N N . SER A 1 196 ? 16.875 -8.922 -4.172 1 92.06 196 SER A N 1
ATOM 1544 C CA . SER A 1 196 ? 15.961 -7.82 -3.898 1 92.06 196 SER A CA 1
ATOM 1545 C C . SER A 1 196 ? 15.195 -7.418 -5.148 1 92.06 196 SER A C 1
ATOM 1547 O O . SER A 1 196 ? 15.789 -7.113 -6.184 1 92.06 196 SER A O 1
ATOM 1549 N N . PHE A 1 197 ? 13.914 -7.477 -5.012 1 94.19 197 PHE A N 1
ATOM 1550 C CA . PHE A 1 197 ? 13.047 -7.156 -6.137 1 94.19 197 PHE A CA 1
ATOM 1551 C C . PHE A 1 197 ? 12.07 -6.043 -5.773 1 94.19 197 PHE A C 1
ATOM 1553 O O . PHE A 1 197 ? 11.383 -6.121 -4.754 1 94.19 197 PHE A O 1
ATOM 1560 N N . LYS A 1 198 ? 12.039 -5.008 -6.535 1 95.12 198 LYS A N 1
ATOM 1561 C CA . LYS A 1 198 ? 11.109 -3.895 -6.344 1 95.12 198 LYS A CA 1
ATOM 1562 C C . LYS A 1 198 ? 10.266 -3.662 -7.59 1 95.12 198 LYS A C 1
ATOM 1564 O O . LYS A 1 198 ? 10.789 -3.607 -8.703 1 95.12 198 LYS A O 1
ATOM 1569 N N . LEU A 1 199 ? 8.992 -3.598 -7.461 1 95.75 199 LEU A N 1
ATOM 1570 C CA . LEU A 1 199 ? 8.031 -3.389 -8.539 1 95.75 199 LEU A CA 1
ATOM 1571 C C . LEU A 1 199 ? 7.102 -2.225 -8.219 1 95.75 199 LEU A C 1
ATOM 1573 O O . LEU A 1 199 ? 6.461 -2.211 -7.164 1 95.75 199 LEU A O 1
ATOM 1577 N N . GLU A 1 200 ? 7.082 -1.245 -9.078 1 94.12 200 GLU A N 1
ATOM 1578 C CA . GLU A 1 200 ? 6.246 -0.071 -8.852 1 94.12 200 GLU A CA 1
ATOM 1579 C C . GLU A 1 200 ? 5.422 0.27 -10.086 1 94.12 200 GLU A C 1
ATOM 1581 O O . GLU A 1 200 ? 5.902 0.143 -11.219 1 94.12 200 GLU A O 1
ATOM 1586 N N . ASP A 1 201 ? 4.195 0.621 -9.906 1 92.81 201 ASP A N 1
ATOM 1587 C CA . ASP A 1 201 ? 3.305 1.161 -10.93 1 92.81 201 ASP A CA 1
ATOM 1588 C C . ASP A 1 201 ? 3.012 0.121 -12.008 1 92.81 201 ASP A C 1
ATOM 1590 O O . ASP A 1 201 ? 3.42 0.282 -13.164 1 92.81 201 ASP A O 1
ATOM 1594 N N . VAL A 1 202 ? 2.277 -0.795 -11.641 1 96.12 202 VAL A N 1
ATOM 1595 C CA . VAL A 1 202 ? 1.849 -1.855 -12.547 1 96.12 202 VAL A CA 1
ATOM 1596 C C . VAL A 1 202 ? 0.348 -1.737 -12.805 1 96.12 202 VAL A C 1
ATOM 1598 O O . VAL A 1 202 ? -0.44 -1.588 -11.875 1 96.12 202 VAL A O 1
ATOM 1601 N N . LEU A 1 203 ? -0.049 -1.688 -14.016 1 95.44 203 LEU A N 1
ATOM 1602 C CA . LEU A 1 203 ? -1.452 -1.709 -14.414 1 95.44 203 LEU A CA 1
ATOM 1603 C C . LEU A 1 203 ? -1.663 -2.627 -15.609 1 95.44 203 LEU A C 1
ATOM 1605 O O . LEU A 1 203 ? -1.226 -2.314 -16.719 1 95.44 203 LEU A O 1
ATOM 1609 N N . LEU A 1 204 ? -2.367 -3.719 -15.406 1 95.81 204 LEU A N 1
ATOM 1610 C CA . LEU A 1 204 ? -2.574 -4.723 -16.453 1 95.81 204 LEU A CA 1
ATOM 1611 C C . LEU A 1 204 ? -4.059 -5.031 -16.609 1 95.81 204 LEU A C 1
ATOM 1613 O O . LEU A 1 204 ? -4.824 -4.965 -15.648 1 95.81 204 LEU A O 1
ATOM 1617 N N . THR A 1 205 ? -4.387 -5.305 -17.781 1 94.38 205 THR A N 1
ATOM 1618 C CA . THR A 1 205 ? -5.723 -5.824 -18.062 1 94.38 205 THR A CA 1
ATOM 1619 C C . THR A 1 205 ? -5.68 -7.336 -18.266 1 94.38 205 THR A C 1
ATOM 1621 O O . THR A 1 205 ? -4.91 -7.836 -19.094 1 94.38 205 THR A O 1
ATOM 1624 N N . ILE A 1 206 ? -6.461 -8.031 -17.547 1 95.19 206 ILE A N 1
ATOM 1625 C CA . ILE A 1 206 ? -6.43 -9.492 -17.578 1 95.19 206 ILE A CA 1
ATOM 1626 C C . ILE A 1 206 ? -7.688 -10.016 -18.266 1 95.19 206 ILE A C 1
ATOM 1628 O O . ILE A 1 206 ? -8.797 -9.555 -17.984 1 95.19 206 ILE A O 1
ATOM 1632 N N . HIS A 1 207 ? -7.496 -10.898 -19.188 1 92.94 207 HIS A N 1
ATOM 1633 C CA . HIS A 1 207 ? -8.57 -11.656 -19.812 1 92.94 207 HIS A CA 1
ATOM 1634 C C . HIS A 1 207 ? -8.523 -13.125 -19.406 1 92.94 207 HIS A C 1
ATOM 1636 O O . HIS A 1 207 ? -7.594 -13.844 -19.766 1 92.94 207 HIS A O 1
ATOM 1642 N N . GLN A 1 208 ? -9.469 -13.516 -18.625 1 90.94 208 GLN A N 1
ATOM 1643 C CA . GLN A 1 208 ? -9.516 -14.898 -18.156 1 90.94 208 GLN A CA 1
ATOM 1644 C C . GLN A 1 208 ? -10.242 -15.797 -19.156 1 90.94 208 GLN A C 1
ATOM 1646 O O . GLN A 1 208 ? -10.992 -15.312 -20 1 90.94 208 GLN A O 1
ATOM 1651 N N . PRO A 1 209 ? -10.031 -17.031 -19 1 88.69 209 PRO A N 1
ATOM 1652 C CA . PRO A 1 209 ? -10.703 -17.953 -19.906 1 88.69 209 PRO A CA 1
ATOM 1653 C C . PRO A 1 209 ? -12.203 -18.047 -19.656 1 88.69 209 PRO A C 1
ATOM 1655 O O . PRO A 1 209 ? -12.703 -17.5 -18.656 1 88.69 209 PRO A O 1
ATOM 1658 N N . ASP A 1 210 ? -12.961 -18.734 -20.609 1 85.44 210 ASP A N 1
ATOM 1659 C CA . ASP A 1 210 ? -14.375 -19.094 -20.484 1 85.44 210 ASP A CA 1
ATOM 1660 C C . ASP A 1 210 ? -15.258 -17.859 -20.5 1 85.44 210 ASP A C 1
ATOM 1662 O O . ASP A 1 210 ? -16.25 -17.781 -19.75 1 85.44 210 ASP A O 1
ATOM 1666 N N . GLY A 1 211 ? -14.844 -16.828 -21.078 1 84.12 211 GLY A N 1
ATOM 1667 C CA . GLY A 1 211 ? -15.68 -15.656 -21.297 1 84.12 211 GLY A CA 1
ATOM 1668 C C . GLY A 1 211 ? -15.805 -14.773 -20.062 1 84.12 211 GLY A C 1
ATOM 1669 O O . GLY A 1 211 ? -16.781 -14.039 -19.922 1 84.12 211 GLY A O 1
ATOM 1670 N N . PHE A 1 212 ? -14.93 -14.898 -19.188 1 89.44 212 PHE A N 1
ATOM 1671 C CA . PHE A 1 212 ? -14.93 -14.023 -18.016 1 89.44 212 PHE A CA 1
ATOM 1672 C C . PHE A 1 212 ? -14.68 -12.578 -18.422 1 89.44 212 PHE A C 1
ATOM 1674 O O . PHE A 1 212 ? -13.867 -12.312 -19.312 1 89.44 212 PHE A O 1
ATOM 1681 N N . ARG A 1 213 ? -15.367 -11.688 -17.875 1 91.81 213 ARG A N 1
ATOM 1682 C CA . ARG A 1 213 ? -15.203 -10.273 -18.203 1 91.81 213 ARG A CA 1
ATOM 1683 C C . ARG A 1 213 ? -13.773 -9.812 -17.906 1 91.81 213 ARG A C 1
ATOM 1685 O O . ARG A 1 213 ? -13.141 -10.281 -16.969 1 91.81 213 ARG A O 1
ATOM 1692 N N . PRO A 1 214 ? -13.258 -9.008 -18.703 1 93.81 214 PRO A N 1
ATOM 1693 C CA . PRO A 1 214 ? -11.922 -8.461 -18.438 1 93.81 214 PRO A CA 1
ATOM 1694 C C . PRO A 1 214 ? -11.898 -7.582 -17.188 1 93.81 214 PRO A C 1
ATOM 1696 O O . PRO A 1 214 ? -12.898 -6.941 -16.859 1 93.81 214 PRO A O 1
ATOM 1699 N N . PHE A 1 215 ? -10.859 -7.609 -16.469 1 94.12 215 PHE A N 1
ATOM 1700 C CA . PHE A 1 215 ? -10.695 -6.777 -15.273 1 94.12 215 PHE A CA 1
ATOM 1701 C C . PHE A 1 215 ? -9.25 -6.301 -15.148 1 94.12 215 PHE A C 1
ATOM 1703 O O . PHE A 1 215 ? -8.367 -6.785 -15.852 1 94.12 215 PHE A O 1
ATOM 1710 N N . SER A 1 216 ? -9 -5.344 -14.289 1 94.69 216 SER A N 1
ATOM 1711 C CA . SER A 1 216 ? -7.684 -4.738 -14.164 1 94.69 216 SER A CA 1
ATOM 1712 C C . SER A 1 216 ? -7.016 -5.141 -12.852 1 94.69 216 SER A C 1
ATOM 1714 O O . SER A 1 216 ? -7.688 -5.277 -11.82 1 94.69 216 SER A O 1
ATOM 1716 N N . VAL A 1 217 ? -5.785 -5.359 -12.969 1 95.88 217 VAL A N 1
ATOM 1717 C CA . VAL A 1 217 ? -4.949 -5.609 -11.805 1 95.88 217 VAL A CA 1
ATOM 1718 C C . VAL A 1 217 ? -3.863 -4.539 -11.703 1 95.88 217 VAL A C 1
ATOM 1720 O O . VAL A 1 217 ? -3.123 -4.309 -12.664 1 95.88 217 VAL A O 1
ATOM 1723 N N . SER A 1 218 ? -3.824 -3.928 -10.531 1 96.19 218 SER A N 1
ATOM 1724 C CA . SER A 1 218 ? -2.855 -2.857 -10.32 1 96.19 218 SER A CA 1
ATOM 1725 C C . SER A 1 218 ? -1.981 -3.129 -9.102 1 96.19 218 SER A C 1
ATOM 1727 O O . SER A 1 218 ? -2.465 -3.629 -8.086 1 96.19 218 SER A O 1
ATOM 1729 N N . ILE A 1 219 ? -0.737 -2.902 -9.258 1 96.62 219 ILE A N 1
ATOM 1730 C CA . ILE A 1 219 ? 0.206 -2.893 -8.148 1 96.62 219 ILE A CA 1
ATOM 1731 C C . ILE A 1 219 ? 0.831 -1.506 -8.016 1 96.62 219 ILE A C 1
ATOM 1733 O O . ILE A 1 219 ? 1.436 -0.997 -8.961 1 96.62 219 ILE A O 1
ATOM 1737 N N . TYR A 1 220 ? 0.609 -0.907 -6.941 1 95.44 220 TYR A N 1
ATOM 1738 C CA . TYR A 1 220 ? 1.164 0.424 -6.719 1 95.44 220 TYR A CA 1
ATOM 1739 C C . TYR A 1 220 ? 2.623 0.34 -6.285 1 95.44 220 TYR A C 1
ATOM 1741 O O . TYR A 1 220 ? 3.475 1.06 -6.809 1 95.44 220 TYR A O 1
ATOM 1749 N N . SER A 1 221 ? 2.852 -0.506 -5.34 1 94.94 221 SER A N 1
ATOM 1750 C CA . SER A 1 221 ? 4.203 -0.734 -4.84 1 94.94 221 SER A CA 1
ATOM 1751 C C . SER A 1 221 ? 4.363 -2.15 -4.297 1 94.94 221 SER A C 1
ATOM 1753 O O . SER A 1 221 ? 3.451 -2.68 -3.654 1 94.94 221 SER A O 1
ATOM 1755 N N . CYS A 1 222 ? 5.484 -2.723 -4.602 1 96.31 222 CYS A N 1
ATOM 1756 C CA . CYS A 1 222 ? 5.793 -4.078 -4.16 1 96.31 222 CYS A CA 1
ATOM 1757 C C . CYS A 1 222 ? 7.281 -4.238 -3.883 1 96.31 222 CYS A C 1
ATOM 1759 O O . CYS A 1 222 ? 8.117 -3.871 -4.715 1 96.31 222 CYS A O 1
ATOM 1761 N N . GLU A 1 223 ? 7.598 -4.688 -2.709 1 95.56 223 GLU A N 1
ATOM 1762 C CA . GLU A 1 223 ? 8.977 -4.984 -2.332 1 95.56 223 GLU A CA 1
ATOM 1763 C C . GLU A 1 223 ? 9.109 -6.406 -1.801 1 95.56 223 GLU A C 1
ATOM 1765 O O . GLU A 1 223 ? 8.445 -6.777 -0.831 1 95.56 223 GLU A O 1
ATOM 1770 N N . LEU A 1 224 ? 9.898 -7.152 -2.475 1 95.31 224 LEU A N 1
ATOM 1771 C CA . LEU A 1 224 ? 10.141 -8.539 -2.084 1 95.31 224 LEU A CA 1
ATOM 1772 C C . LEU A 1 224 ? 11.562 -8.719 -1.567 1 95.31 224 LEU A C 1
ATOM 1774 O O . LEU A 1 224 ? 12.516 -8.195 -2.16 1 95.31 224 LEU A O 1
ATOM 1778 N N . PRO A 1 225 ? 11.688 -9.367 -0.538 1 91.75 225 PRO A N 1
ATOM 1779 C CA . PRO A 1 225 ? 13.039 -9.641 -0.04 1 91.75 225 PRO A CA 1
ATOM 1780 C C . PRO A 1 225 ? 13.82 -10.602 -0.935 1 91.75 225 PRO A C 1
ATOM 1782 O O . PRO A 1 225 ? 15.047 -10.57 -0.958 1 91.75 225 PRO A O 1
ATOM 1785 N N . GLN A 1 226 ? 13.117 -11.469 -1.612 1 92.62 226 GLN A N 1
ATOM 1786 C CA . GLN A 1 226 ? 13.711 -12.414 -2.557 1 92.62 226 GLN A CA 1
ATOM 1787 C C . GLN A 1 226 ? 12.695 -12.852 -3.609 1 92.62 226 GLN A C 1
ATOM 1789 O O . GLN A 1 226 ? 11.492 -12.898 -3.336 1 92.62 226 GLN A O 1
ATOM 1794 N N . LEU A 1 227 ? 13.211 -12.992 -4.758 1 92.94 227 LEU A N 1
ATOM 1795 C CA . LEU A 1 227 ? 12.367 -13.484 -5.84 1 92.94 227 LEU A CA 1
ATOM 1796 C C . LEU A 1 227 ? 13.062 -14.617 -6.594 1 92.94 227 LEU A C 1
ATOM 1798 O O . LEU A 1 227 ? 14.031 -14.383 -7.316 1 92.94 227 LEU A O 1
ATOM 1802 N N . ARG A 1 228 ? 12.656 -15.828 -6.34 1 91.12 228 ARG A N 1
ATOM 1803 C CA . ARG A 1 228 ? 13.156 -17.016 -7.02 1 91.12 228 ARG A CA 1
ATOM 1804 C C . ARG A 1 228 ? 12.133 -17.562 -8.008 1 91.12 228 ARG A C 1
ATOM 1806 O O . ARG A 1 228 ? 10.945 -17.641 -7.695 1 91.12 228 ARG A O 1
ATOM 1813 N N . LYS A 1 229 ? 12.516 -17.891 -9.094 1 86.81 229 LYS A N 1
ATOM 1814 C CA . LYS A 1 229 ? 11.609 -18.438 -10.102 1 86.81 229 LYS A CA 1
ATOM 1815 C C . LYS A 1 229 ? 10.93 -19.703 -9.609 1 86.81 229 LYS A C 1
ATOM 1817 O O . LYS A 1 229 ? 9.734 -19.906 -9.836 1 86.81 229 LYS A O 1
ATOM 1822 N N . GLN A 1 230 ? 11.594 -20.578 -8.953 1 88.44 230 GLN A N 1
ATOM 1823 C CA . GLN A 1 230 ? 11.078 -21.844 -8.461 1 88.44 230 GLN A CA 1
ATOM 1824 C C . GLN A 1 230 ? 10.055 -21.625 -7.352 1 88.44 230 GLN A C 1
ATOM 1826 O O . GLN A 1 230 ? 9.148 -22.453 -7.172 1 88.44 230 GLN A O 1
ATOM 1831 N N . TRP A 1 231 ? 10.18 -20.547 -6.59 1 91.69 231 TRP A N 1
ATOM 1832 C CA . TRP A 1 231 ? 9.305 -20.25 -5.461 1 91.69 231 TRP A CA 1
ATOM 1833 C C . TRP A 1 231 ? 8.531 -18.953 -5.703 1 91.69 231 TRP A C 1
ATOM 1835 O O . TRP A 1 231 ? 8.367 -18.141 -4.789 1 91.69 231 TRP A O 1
ATOM 1845 N N . LEU A 1 232 ? 8.086 -18.812 -6.906 1 92.25 232 LEU A N 1
ATOM 1846 C CA . LEU A 1 232 ? 7.52 -17.547 -7.344 1 92.25 232 LEU A CA 1
ATOM 1847 C C . LEU A 1 232 ? 6.324 -17.156 -6.48 1 92.25 232 LEU A C 1
ATOM 1849 O O . LEU A 1 232 ? 6.301 -16.078 -5.898 1 92.25 232 LEU A O 1
ATOM 1853 N N . PHE A 1 233 ? 5.359 -18.109 -6.371 1 94.12 233 PHE A N 1
ATOM 1854 C CA . PHE A 1 233 ? 4.16 -17.797 -5.605 1 94.12 233 PHE A CA 1
ATOM 1855 C C . PHE A 1 233 ? 4.492 -17.594 -4.133 1 94.12 233 PHE A C 1
ATOM 1857 O O . PHE A 1 233 ? 3.99 -16.656 -3.5 1 94.12 233 PHE A O 1
ATOM 1864 N N . TYR A 1 234 ? 5.281 -18.359 -3.553 1 93.5 234 TYR A N 1
ATOM 1865 C CA . TYR A 1 234 ? 5.691 -18.281 -2.156 1 93.5 234 TYR A CA 1
ATOM 1866 C C . TYR A 1 234 ? 6.375 -16.953 -1.86 1 93.5 234 TYR A C 1
ATOM 1868 O O . TYR A 1 234 ? 6.098 -16.328 -0.836 1 93.5 234 TYR A O 1
ATOM 1876 N N . ASP A 1 235 ? 7.266 -16.547 -2.723 1 94.75 235 ASP A N 1
ATOM 1877 C CA . ASP A 1 235 ? 8.016 -15.312 -2.508 1 94.75 235 ASP A CA 1
ATOM 1878 C C . ASP A 1 235 ? 7.105 -14.086 -2.621 1 94.75 235 ASP A C 1
ATOM 1880 O O . ASP A 1 235 ? 7.312 -13.086 -1.932 1 94.75 235 ASP A O 1
ATOM 1884 N N . PHE A 1 236 ? 6.121 -14.117 -3.395 1 94.25 236 PHE A N 1
ATOM 1885 C CA . PHE A 1 236 ? 5.16 -13.023 -3.465 1 94.25 236 PHE A CA 1
ATOM 1886 C C . PHE A 1 236 ? 4.312 -12.961 -2.201 1 94.25 236 PHE A C 1
ATOM 1888 O O . PHE A 1 236 ? 3.979 -11.875 -1.72 1 94.25 236 PHE A O 1
ATOM 1895 N N . LEU A 1 237 ? 3.982 -14.109 -1.744 1 92.62 237 LEU A N 1
ATOM 1896 C CA . LEU A 1 237 ? 3.219 -14.164 -0.503 1 92.62 237 LEU A CA 1
ATOM 1897 C C . LEU A 1 237 ? 4.039 -13.633 0.667 1 92.62 237 LEU A C 1
ATOM 1899 O O . LEU A 1 237 ? 3.484 -13.109 1.635 1 92.62 237 LEU A O 1
ATOM 1903 N N . SER A 1 238 ? 5.312 -13.773 0.531 1 92.62 238 SER A N 1
ATOM 1904 C CA . SER A 1 238 ? 6.199 -13.344 1.607 1 92.62 238 SER A CA 1
ATOM 1905 C C . SER A 1 238 ? 6.746 -11.945 1.354 1 92.62 238 SER A C 1
ATOM 1907 O O . SER A 1 238 ? 7.84 -11.609 1.811 1 92.62 238 SER A O 1
ATOM 1909 N N . ALA A 1 239 ? 6.047 -11.18 0.67 1 94.5 239 ALA A N 1
ATOM 1910 C CA . ALA A 1 239 ? 6.48 -9.82 0.356 1 94.5 239 ALA A CA 1
ATOM 1911 C C . ALA A 1 239 ? 6.648 -8.992 1.626 1 94.5 239 ALA A C 1
ATOM 1913 O O . ALA A 1 239 ? 5.969 -9.234 2.625 1 94.5 239 ALA A O 1
ATOM 1914 N N . ASN A 1 240 ? 7.57 -8.07 1.605 1 92.12 240 ASN A N 1
ATOM 1915 C CA . ASN A 1 240 ? 7.668 -7.102 2.693 1 92.12 240 ASN A CA 1
ATOM 1916 C C . ASN A 1 240 ? 6.457 -6.176 2.73 1 92.12 240 ASN A C 1
ATOM 1918 O O . ASN A 1 240 ? 5.867 -5.961 3.791 1 92.12 240 ASN A O 1
ATOM 1922 N N . HIS A 1 241 ? 6.199 -5.723 1.646 1 92.69 241 HIS A N 1
ATOM 1923 C CA . HIS A 1 241 ? 5 -4.91 1.463 1 92.69 241 HIS A CA 1
ATOM 1924 C C . HIS A 1 241 ? 4.523 -4.949 0.014 1 92.69 241 HIS A C 1
ATOM 1926 O O . HIS A 1 241 ? 5.34 -5.012 -0.909 1 92.69 241 HIS A O 1
ATOM 1932 N N . MET A 1 242 ? 3.295 -4.992 -0.097 1 96.25 242 MET A N 1
ATOM 1933 C CA . MET A 1 242 ? 2.672 -4.934 -1.417 1 96.25 242 MET A CA 1
ATOM 1934 C C . MET A 1 242 ? 1.292 -4.293 -1.339 1 96.25 242 MET A C 1
ATOM 1936 O O . MET A 1 242 ? 0.53 -4.559 -0.408 1 96.25 242 MET A O 1
ATOM 1940 N N . SER A 1 243 ? 1.053 -3.393 -2.188 1 96.25 243 SER A N 1
ATOM 1941 C CA . SER A 1 243 ? -0.257 -2.754 -2.26 1 96.25 243 SER A CA 1
ATOM 1942 C C . SER A 1 243 ? -0.728 -2.617 -3.705 1 96.25 243 SER A C 1
ATOM 1944 O O . SER A 1 243 ? 0.086 -2.439 -4.613 1 96.25 243 SER A O 1
ATOM 1946 N N . GLY A 1 244 ? -1.953 -2.75 -3.895 1 96.62 244 GLY A N 1
ATOM 1947 C CA . GLY A 1 244 ? -2.537 -2.645 -5.223 1 96.62 244 GLY A CA 1
ATOM 1948 C C . GLY A 1 244 ? -4.047 -2.807 -5.223 1 96.62 244 GLY A C 1
ATOM 1949 O O . GLY A 1 244 ? -4.699 -2.6 -4.199 1 96.62 244 GLY A O 1
ATOM 1950 N N . SER A 1 245 ? -4.539 -2.965 -6.352 1 95.81 245 SER A N 1
ATOM 1951 C CA . SER A 1 245 ? -5.969 -3.191 -6.535 1 95.81 245 SER A CA 1
ATOM 1952 C C . SER A 1 245 ? -6.223 -4.367 -7.477 1 95.81 245 SER A C 1
ATOM 1954 O O . SER A 1 245 ? -5.5 -4.555 -8.453 1 95.81 245 SER A O 1
ATOM 1956 N N . PHE A 1 246 ? -7.082 -5.246 -7.109 1 95.62 246 PHE A N 1
ATOM 1957 C CA . PHE A 1 246 ? -7.539 -6.383 -7.898 1 95.62 246 PHE A CA 1
ATOM 1958 C C . PHE A 1 246 ? -9 -6.207 -8.305 1 95.62 246 PHE A C 1
ATOM 1960 O O . PHE A 1 246 ? -9.898 -6.34 -7.477 1 95.62 246 PHE A O 1
ATOM 1967 N N . ASP A 1 247 ? -9.227 -5.961 -9.547 1 94.88 247 ASP A N 1
ATOM 1968 C CA . ASP A 1 247 ? -10.562 -5.676 -10.078 1 94.88 247 ASP A CA 1
ATOM 1969 C C . ASP A 1 247 ? -11.242 -4.562 -9.281 1 94.88 247 ASP A C 1
ATOM 1971 O O . ASP A 1 247 ? -12.383 -4.715 -8.844 1 94.88 247 ASP A O 1
ATOM 1975 N N . GLY A 1 248 ? -10.5 -3.611 -8.984 1 91.31 248 GLY A N 1
ATOM 1976 C CA . GLY A 1 248 ? -11.031 -2.445 -8.297 1 91.31 248 GLY A CA 1
ATOM 1977 C C . GLY A 1 248 ? -11 -2.576 -6.781 1 91.31 248 GLY A C 1
ATOM 1978 O O . GLY A 1 248 ? -11.289 -1.617 -6.066 1 91.31 248 GLY A O 1
ATOM 1979 N N . SER A 1 249 ? -10.703 -3.693 -6.238 1 94.44 249 SER A N 1
ATOM 1980 C CA . SER A 1 249 ? -10.633 -3.906 -4.797 1 94.44 249 SER A CA 1
ATOM 1981 C C . SER A 1 249 ? -9.211 -3.732 -4.281 1 94.44 249 SER A C 1
ATOM 1983 O O . SER A 1 249 ? -8.281 -4.359 -4.793 1 94.44 249 SER A O 1
ATOM 1985 N N . LEU A 1 250 ? -9.094 -2.898 -3.256 1 95.31 250 LEU A N 1
ATOM 1986 C CA . LEU A 1 250 ? -7.773 -2.65 -2.693 1 95.31 250 LEU A CA 1
ATOM 1987 C C . LEU A 1 250 ? -7.266 -3.871 -1.933 1 95.31 250 LEU A C 1
ATOM 1989 O O . LEU A 1 250 ? -8.031 -4.531 -1.228 1 95.31 250 LEU A O 1
ATOM 1993 N N . PHE A 1 251 ? -6.051 -4.148 -2.102 1 95.94 251 PHE A N 1
ATOM 1994 C CA . PHE A 1 251 ? -5.449 -5.219 -1.32 1 95.94 251 PHE A CA 1
ATOM 1995 C C . PHE A 1 251 ? -4.078 -4.805 -0.795 1 95.94 251 PHE A C 1
ATOM 1997 O O . PHE A 1 251 ? -3.432 -3.924 -1.362 1 95.94 251 PHE A O 1
ATOM 2004 N N . THR A 1 252 ? -3.639 -5.414 0.289 1 96.25 252 THR A N 1
ATOM 2005 C CA . THR A 1 252 ? -2.342 -5.137 0.897 1 96.25 252 THR A CA 1
ATOM 2006 C C . THR A 1 252 ? -1.719 -6.414 1.452 1 96.25 252 THR A C 1
ATOM 2008 O O . THR A 1 252 ? -2.434 -7.332 1.864 1 96.25 252 THR A O 1
ATOM 2011 N N . ILE A 1 253 ? -0.536 -6.535 1.292 1 96.44 253 ILE A N 1
ATOM 2012 C CA . ILE A 1 253 ? 0.283 -7.512 1.998 1 96.44 253 ILE A CA 1
ATOM 2013 C C . ILE A 1 253 ? 1.329 -6.793 2.848 1 96.44 253 ILE A C 1
ATOM 2015 O O . ILE A 1 253 ? 2.098 -5.977 2.336 1 96.44 253 ILE A O 1
ATOM 2019 N N . HIS A 1 254 ? 1.328 -6.973 4.066 1 93.56 254 HIS A N 1
ATOM 2020 C CA . HIS A 1 254 ? 2.244 -6.32 4.992 1 93.56 254 HIS A CA 1
ATOM 2021 C C . HIS A 1 254 ? 2.482 -7.176 6.23 1 93.56 254 HIS A C 1
ATOM 2023 O O . HIS A 1 254 ? 1.732 -8.117 6.492 1 93.56 254 HIS A O 1
ATOM 2029 N N . PRO A 1 255 ? 3.561 -6.91 6.902 1 90.62 255 PRO A N 1
ATOM 2030 C CA . PRO A 1 255 ? 3.766 -7.641 8.156 1 90.62 255 PRO A CA 1
ATOM 2031 C C . PRO A 1 255 ? 2.645 -7.406 9.164 1 90.62 255 PRO A C 1
ATOM 2033 O O . PRO A 1 255 ? 2.092 -6.309 9.234 1 90.62 255 PRO A O 1
ATOM 2036 N N . ARG A 1 256 ? 2.359 -8.406 9.859 1 88.06 256 ARG A N 1
ATOM 2037 C CA . ARG A 1 256 ? 1.29 -8.312 10.852 1 88.06 256 ARG A CA 1
ATOM 2038 C C . ARG A 1 256 ? 1.643 -7.301 11.938 1 88.06 256 ARG A C 1
ATOM 2040 O O . ARG A 1 256 ? 2.758 -7.309 12.461 1 88.06 256 ARG A O 1
ATOM 2047 N N . GLN A 1 257 ? 0.75 -6.406 12.203 1 87.75 257 GLN A N 1
ATOM 2048 C CA . GLN A 1 257 ? 0.966 -5.363 13.203 1 87.75 257 GLN A CA 1
ATOM 2049 C C . GLN A 1 257 ? 0.205 -5.664 14.484 1 87.75 257 GLN A C 1
ATOM 2051 O O . GLN A 1 257 ? -0.966 -6.051 14.445 1 87.75 257 GLN A O 1
ATOM 2056 N N . VAL A 1 258 ? 0.849 -5.582 15.531 1 78 258 VAL A N 1
ATOM 2057 C CA . VAL A 1 258 ? 0.23 -5.805 16.828 1 78 258 VAL A CA 1
ATOM 2058 C C . VAL A 1 258 ? 0.492 -4.605 17.734 1 78 258 VAL A C 1
ATOM 2060 O O . VAL A 1 258 ? 1.577 -4.02 17.703 1 78 258 VAL A O 1
ATOM 2063 N N . HIS A 1 259 ? -0.607 -4.156 18.406 1 72.75 259 HIS A N 1
ATOM 2064 C CA . HIS A 1 259 ? -0.452 -3.039 19.328 1 72.75 259 HIS A CA 1
ATOM 2065 C C . HIS A 1 259 ? 0.519 -3.389 20.453 1 72.75 259 HIS A C 1
ATOM 2067 O O . HIS A 1 259 ? 0.545 -4.527 20.922 1 72.75 259 HIS A O 1
ATOM 2073 N N . GLY A 1 260 ? 1.246 -2.381 21.016 1 61.03 260 GLY A N 1
ATOM 2074 C CA . GLY A 1 260 ? 2.092 -2.498 22.188 1 61.03 260 GLY A CA 1
ATOM 2075 C C . GLY A 1 260 ? 3.469 -3.059 21.875 1 61.03 260 GLY A C 1
ATOM 2076 O O . GLY A 1 260 ? 4.449 -2.713 22.547 1 61.03 260 GLY A O 1
ATOM 2077 N N . VAL A 1 261 ? 3.496 -4.25 21.047 1 53.28 261 VAL A N 1
ATOM 2078 C CA . VAL A 1 261 ? 4.766 -4.938 20.844 1 53.28 261 VAL A CA 1
ATOM 2079 C C . VAL A 1 261 ? 5.496 -4.348 19.641 1 53.28 261 VAL A C 1
ATOM 2081 O O . VAL A 1 261 ? 4.957 -4.32 18.531 1 53.28 261 VAL A O 1
ATOM 2084 N N . VAL A 1 262 ? 6.414 -3.428 19.828 1 50.72 262 VAL A N 1
ATOM 2085 C CA . VAL A 1 262 ? 7.258 -2.986 18.719 1 50.72 262 VAL A CA 1
ATOM 2086 C C . VAL A 1 262 ? 8.047 -4.168 18.172 1 50.72 262 VAL A C 1
ATOM 2088 O O . VAL A 1 262 ? 8.719 -4.883 18.922 1 50.72 262 VAL A O 1
ATOM 2091 N N . PRO A 1 263 ? 7.641 -4.77 17 1 46 263 PRO A N 1
ATOM 2092 C CA . PRO A 1 263 ? 8.375 -5.918 16.469 1 46 263 PRO A CA 1
ATOM 2093 C C . PRO A 1 263 ? 9.891 -5.707 16.484 1 46 263 PRO A C 1
ATOM 2095 O O . PRO A 1 263 ? 10.383 -4.707 15.953 1 46 263 PRO A O 1
ATOM 2098 N N . SER A 1 264 ? 10.531 -5.797 17.469 1 38.34 264 SER A N 1
ATOM 2099 C CA . SER A 1 264 ? 11.961 -5.953 17.203 1 38.34 264 SER A CA 1
ATOM 2100 C C . SER A 1 264 ? 12.203 -6.848 15.992 1 38.34 264 SER A C 1
ATOM 2102 O O . SER A 1 264 ? 11.398 -7.734 15.695 1 38.34 264 SER A O 1
ATOM 2104 N N . HIS A 1 265 ? 12.797 -6.434 14.953 1 37.53 265 HIS A N 1
ATOM 2105 C CA . HIS A 1 265 ? 13.109 -7.312 13.828 1 37.53 265 HIS A CA 1
ATOM 2106 C C . HIS A 1 265 ? 13 -8.781 14.234 1 37.53 265 HIS A C 1
ATOM 2108 O O . HIS A 1 265 ? 12.656 -9.633 13.414 1 37.53 265 HIS A O 1
ATOM 2114 N N . GLU A 1 266 ? 13.703 -9.297 15.242 1 34.06 266 GLU A N 1
ATOM 2115 C CA . GLU A 1 266 ? 13.898 -10.703 15.602 1 34.06 266 GLU A CA 1
ATOM 2116 C C . GLU A 1 266 ? 12.656 -11.273 16.281 1 34.06 266 GLU A C 1
ATOM 2118 O O . GLU A 1 266 ? 12.305 -12.43 16.062 1 34.06 266 GLU A O 1
ATOM 2123 N N . GLN A 1 267 ? 12.188 -10.914 17.5 1 32.94 267 GLN A N 1
ATOM 2124 C CA . GLN A 1 267 ? 11.555 -11.695 18.547 1 32.94 267 GLN A CA 1
ATOM 2125 C C . GLN A 1 267 ? 10.047 -11.82 18.328 1 32.94 267 GLN A C 1
ATOM 2127 O O . GLN A 1 267 ? 9.484 -12.906 18.438 1 32.94 267 GLN A O 1
ATOM 2132 N N . ASP A 1 268 ? 8.984 -10.898 18.688 1 32.44 268 ASP A N 1
ATOM 2133 C CA . ASP A 1 268 ? 7.922 -11.211 19.641 1 32.44 268 ASP A CA 1
ATOM 2134 C C . ASP A 1 268 ? 6.688 -11.758 18.922 1 32.44 268 ASP A C 1
ATOM 2136 O O . ASP A 1 268 ? 5.582 -11.25 19.109 1 32.44 268 ASP A O 1
ATOM 2140 N N . ALA A 1 269 ? 6.41 -11.758 17.781 1 32.75 269 ALA A N 1
ATOM 2141 C CA . ALA A 1 269 ? 5.191 -12.461 17.375 1 32.75 269 ALA A CA 1
ATOM 2142 C C . ALA A 1 269 ? 4.953 -13.688 18.25 1 32.75 269 ALA A C 1
ATOM 2144 O O . ALA A 1 269 ? 4.059 -14.484 17.969 1 32.75 269 ALA A O 1
ATOM 2145 N N . SER A 1 270 ? 5.879 -14.094 19.078 1 34.03 270 SER A N 1
ATOM 2146 C CA . SER A 1 270 ? 5.957 -15.297 19.891 1 34.03 270 SER A CA 1
ATOM 2147 C C . SER A 1 270 ? 4.828 -15.352 20.906 1 34.03 270 SER A C 1
ATOM 2149 O O . SER A 1 270 ? 4.723 -16.312 21.688 1 34.03 270 SER A O 1
ATOM 2151 N N . THR A 1 271 ? 4.207 -14.258 21.281 1 36.03 271 THR A N 1
ATOM 2152 C CA . THR A 1 271 ? 3.557 -14.625 22.531 1 36.03 271 THR A CA 1
ATOM 2153 C C . THR A 1 271 ? 2.594 -15.789 22.328 1 36.03 271 THR A C 1
ATOM 2155 O O . THR A 1 271 ? 2.51 -16.688 23.172 1 36.03 271 THR A O 1
ATOM 2158 N N . GLU A 1 272 ? 1.404 -15.477 21.719 1 35.5 272 GLU A N 1
ATOM 2159 C CA . GLU A 1 272 ? 0.434 -16.531 21.984 1 35.5 272 GLU A CA 1
ATOM 2160 C C . GLU A 1 272 ? 0.895 -17.859 21.391 1 35.5 272 GLU A C 1
ATOM 2162 O O . GLU A 1 272 ? 0.562 -18.922 21.922 1 35.5 272 GLU A O 1
ATOM 2167 N N . LEU A 1 273 ? 1.131 -17.844 20.094 1 37.41 273 LEU A N 1
ATOM 2168 C CA . LEU A 1 273 ? 1.409 -19.156 19.516 1 37.41 273 LEU A CA 1
ATOM 2169 C C . LEU A 1 273 ? 2.861 -19.562 19.75 1 37.41 273 LEU A C 1
ATOM 2171 O O . LEU A 1 273 ? 3.725 -19.312 18.906 1 37.41 273 LEU A O 1
ATOM 2175 N N . GLY A 1 274 ? 3.227 -19.641 21.172 1 36.41 274 GLY A N 1
ATOM 2176 C CA . GLY A 1 274 ? 4.457 -20.234 21.672 1 36.41 274 GLY A CA 1
ATOM 2177 C C . GLY A 1 274 ? 5.699 -19.469 21.266 1 36.41 274 GLY A C 1
ATOM 2178 O O . GLY A 1 274 ? 5.605 -18.438 20.578 1 36.41 274 GLY A O 1
ATOM 2179 N N . GLU A 1 275 ? 7.133 -20.016 21.453 1 41.22 275 GLU A N 1
ATOM 2180 C CA . GLU A 1 275 ? 8.523 -19.594 21.344 1 41.22 275 GLU A CA 1
ATOM 2181 C C . GLU A 1 275 ? 8.836 -19.078 19.938 1 41.22 275 GLU A C 1
ATOM 2183 O O . GLU A 1 275 ? 8.383 -19.656 18.953 1 41.22 275 GLU A O 1
ATOM 2188 N N . GLN A 1 276 ? 9.266 -17.734 19.641 1 47.88 276 GLN A N 1
ATOM 2189 C CA . GLN A 1 276 ? 9.797 -16.875 18.594 1 47.88 276 GLN A CA 1
ATOM 2190 C C . GLN A 1 276 ? 10.578 -17.672 17.562 1 47.88 276 GLN A C 1
ATOM 2192 O O . GLN A 1 276 ? 10.586 -17.344 16.375 1 47.88 276 GLN A O 1
ATOM 2197 N N . ASN A 1 277 ? 11.117 -18.844 17.938 1 56.16 277 ASN A N 1
ATOM 2198 C CA . ASN A 1 277 ? 12.227 -19.422 17.188 1 56.16 277 ASN A CA 1
ATOM 2199 C C . ASN A 1 277 ? 11.719 -20.25 16 1 56.16 277 ASN A C 1
ATOM 2201 O O . ASN A 1 277 ? 12.492 -20.609 15.117 1 56.16 277 ASN A O 1
ATOM 2205 N N . GLY A 1 278 ? 10.305 -20.438 15.852 1 64.12 278 GLY A N 1
ATOM 2206 C CA . GLY A 1 278 ? 9.977 -21.359 14.773 1 64.12 278 GLY A CA 1
ATOM 2207 C C . GLY A 1 278 ? 9.445 -20.656 13.539 1 64.12 278 GLY A C 1
ATOM 2208 O O . GLY A 1 278 ? 9.312 -21.266 12.477 1 64.12 278 GLY A O 1
ATOM 2209 N N . TRP A 1 279 ? 9.234 -19.328 13.672 1 74.62 279 TRP A N 1
ATOM 2210 C CA . TRP A 1 279 ? 8.633 -18.641 12.531 1 74.62 279 TRP A CA 1
ATOM 2211 C C . TRP A 1 279 ? 9.539 -17.5 12.055 1 74.62 279 TRP A C 1
ATOM 2213 O O . TRP A 1 279 ? 10.156 -16.812 12.859 1 74.62 279 TRP A O 1
ATOM 2223 N N . LYS A 1 280 ? 9.648 -17.453 10.797 1 75.31 280 LYS A N 1
ATOM 2224 C CA . LYS A 1 280 ? 10.484 -16.453 10.164 1 75.31 280 LYS A CA 1
ATOM 2225 C C . LYS A 1 280 ? 9.758 -15.109 10.055 1 75.31 280 LYS A C 1
ATOM 2227 O O . LYS A 1 280 ? 10.328 -14.055 10.328 1 75.31 280 LYS A O 1
ATOM 2232 N N . LYS A 1 281 ? 8.531 -15.195 9.641 1 83.12 281 LYS A N 1
ATOM 2233 C CA . LYS A 1 281 ? 7.824 -13.969 9.297 1 83.12 281 LYS A CA 1
ATOM 2234 C C . LYS A 1 281 ? 6.312 -14.148 9.422 1 83.12 281 LYS A C 1
ATOM 2236 O O . LYS A 1 281 ? 5.793 -15.242 9.156 1 83.12 281 LYS A O 1
ATOM 2241 N N . PHE A 1 282 ? 5.641 -13.133 9.898 1 85.69 282 PHE A N 1
ATOM 2242 C CA . PHE A 1 282 ? 4.188 -13.055 9.898 1 85.69 282 PHE A CA 1
ATOM 2243 C C . PHE A 1 282 ? 3.703 -11.953 8.953 1 85.69 282 PHE A C 1
ATOM 2245 O O . PHE A 1 282 ? 4.148 -10.805 9.055 1 85.69 282 PHE A O 1
ATOM 2252 N N . SER A 1 283 ? 2.922 -12.375 8.008 1 92 283 SER A N 1
ATOM 2253 C CA . SER A 1 283 ? 2.396 -11.422 7.043 1 92 283 SER A CA 1
ATOM 2254 C C . SER A 1 283 ? 0.872 -11.438 7.023 1 92 283 SER A C 1
ATOM 2256 O O . SER A 1 283 ? 0.251 -12.453 7.336 1 92 283 SER A O 1
ATOM 2258 N N . ARG A 1 284 ? 0.319 -10.336 6.773 1 93.31 284 ARG A N 1
ATOM 2259 C CA . ARG A 1 284 ? -1.129 -10.227 6.629 1 93.31 284 ARG A CA 1
ATOM 2260 C C . ARG A 1 284 ? -1.508 -9.805 5.215 1 93.31 284 ARG A C 1
ATOM 2262 O O . ARG A 1 284 ? -0.995 -8.805 4.703 1 93.31 284 ARG A O 1
ATOM 2269 N N . LEU A 1 285 ? -2.309 -10.602 4.645 1 95.69 285 LEU A N 1
ATOM 2270 C CA . LEU A 1 285 ? -2.906 -10.281 3.352 1 95.69 285 LEU A CA 1
ATOM 2271 C C . LEU A 1 285 ? -4.359 -9.852 3.516 1 95.69 285 LEU A C 1
ATOM 2273 O O . LEU A 1 285 ? -5.141 -10.531 4.18 1 95.69 285 LEU A O 1
ATOM 2277 N N . ARG A 1 286 ? -4.676 -8.672 2.977 1 95.88 286 ARG A N 1
ATOM 2278 C CA . ARG A 1 286 ? -6.035 -8.164 3.105 1 95.88 286 ARG A CA 1
ATOM 2279 C C . ARG A 1 286 ? -6.566 -7.676 1.761 1 95.88 286 ARG A C 1
ATOM 2281 O O . ARG A 1 286 ? -5.84 -7.035 0.998 1 95.88 286 ARG A O 1
ATOM 2288 N N . ILE A 1 287 ? -7.703 -8.039 1.437 1 94.94 287 ILE A N 1
ATOM 2289 C CA . ILE A 1 287 ? -8.414 -7.555 0.262 1 94.94 287 ILE A CA 1
ATOM 2290 C C . ILE A 1 287 ? -9.859 -7.227 0.636 1 94.94 287 ILE A C 1
ATOM 2292 O O . ILE A 1 287 ? -10.531 -8.023 1.299 1 94.94 287 ILE A O 1
ATOM 2296 N N . ASP A 1 288 ? -10.336 -6.102 0.222 1 92.88 288 ASP A N 1
ATOM 2297 C CA . ASP A 1 288 ? -11.68 -5.656 0.586 1 92.88 288 ASP A CA 1
ATOM 2298 C C . ASP A 1 288 ? -12.57 -5.512 -0.649 1 92.88 288 ASP A C 1
ATOM 2300 O O . ASP A 1 288 ? -12.141 -4.957 -1.663 1 92.88 288 ASP A O 1
ATOM 2304 N N . GLY A 1 289 ? -13.758 -6.047 -0.491 1 90.75 289 GLY A N 1
ATOM 2305 C CA . GLY A 1 289 ? -14.805 -5.789 -1.466 1 90.75 289 GLY A CA 1
ATOM 2306 C C . GLY A 1 289 ? -14.602 -6.527 -2.775 1 90.75 289 GLY A C 1
ATOM 2307 O O . GLY A 1 289 ? -14.883 -5.988 -3.848 1 90.75 289 GLY A O 1
ATOM 2308 N N . LEU A 1 290 ? -14.07 -7.652 -2.721 1 92.88 290 LEU A N 1
ATOM 2309 C CA . LEU A 1 290 ? -13.867 -8.43 -3.938 1 92.88 290 LEU A CA 1
ATOM 2310 C C . LEU A 1 290 ? -15.164 -9.109 -4.375 1 92.88 290 LEU A C 1
ATOM 2312 O O . LEU A 1 290 ? -15.883 -9.672 -3.547 1 92.88 290 LEU A O 1
ATOM 2316 N N . LYS A 1 291 ? -15.398 -9.008 -5.641 1 91.56 291 LYS A N 1
ATOM 2317 C CA . LYS A 1 291 ? -16.594 -9.672 -6.168 1 91.56 291 LYS A CA 1
ATOM 2318 C C . LYS A 1 291 ? -16.453 -11.188 -6.094 1 91.56 291 LYS A C 1
ATOM 2320 O O . LYS A 1 291 ? -15.383 -11.734 -6.379 1 91.56 291 LYS A O 1
ATOM 2325 N N . ILE A 1 292 ? -17.484 -11.891 -5.84 1 88.69 292 ILE A N 1
ATOM 2326 C CA . ILE A 1 292 ? -17.469 -13.328 -5.598 1 88.69 292 ILE A CA 1
ATOM 2327 C C . ILE A 1 292 ? -17.281 -14.078 -6.918 1 88.69 292 ILE A C 1
ATOM 2329 O O . ILE A 1 292 ? -16.938 -15.266 -6.922 1 88.69 292 ILE A O 1
ATOM 2333 N N . ASP A 1 293 ? -17.484 -13.406 -8.016 1 88.06 293 ASP A N 1
ATOM 2334 C CA . ASP A 1 293 ? -17.359 -14.062 -9.312 1 88.06 293 ASP A CA 1
ATOM 2335 C C . ASP A 1 293 ? -15.938 -14.555 -9.547 1 88.06 293 ASP A C 1
ATOM 2337 O O . ASP A 1 293 ? -15.711 -15.453 -10.367 1 88.06 293 ASP A O 1
ATOM 2341 N N . HIS A 1 294 ? -15.023 -14.031 -8.82 1 87.88 294 HIS A N 1
ATOM 2342 C CA . HIS A 1 294 ? -13.641 -14.469 -8.953 1 87.88 294 HIS A CA 1
ATOM 2343 C C . HIS A 1 294 ? -13.43 -15.836 -8.312 1 87.88 294 HIS A C 1
ATOM 2345 O O . HIS A 1 294 ? -12.461 -16.531 -8.633 1 87.88 294 HIS A O 1
ATOM 2351 N N . PHE A 1 295 ? -14.281 -16.203 -7.445 1 82 295 PHE A N 1
ATOM 2352 C CA . PHE A 1 295 ? -14.125 -17.453 -6.734 1 82 295 PHE A CA 1
ATOM 2353 C C . PHE A 1 295 ? -15.086 -18.516 -7.281 1 82 295 PHE A C 1
ATOM 2355 O O . PHE A 1 295 ? -14.992 -19.688 -6.934 1 82 295 PHE A O 1
ATOM 2362 N N . ASN A 1 296 ? -16.016 -18.156 -8 1 75.44 296 ASN A N 1
ATOM 2363 C CA . ASN A 1 296 ? -17.094 -19.062 -8.414 1 75.44 296 ASN A CA 1
ATOM 2364 C C . ASN A 1 296 ? -16.719 -19.828 -9.68 1 75.44 296 ASN A C 1
ATOM 2366 O O . ASN A 1 296 ? -17.266 -20.906 -9.938 1 75.44 296 ASN A O 1
ATOM 2370 N N . ARG A 1 297 ? -15.75 -19.375 -10.297 1 66.56 297 ARG A N 1
ATOM 2371 C CA . ARG A 1 297 ? -15.555 -20 -11.602 1 66.56 297 ARG A CA 1
ATOM 2372 C C . ARG A 1 297 ? -14.695 -21.266 -11.477 1 66.56 297 ARG A C 1
ATOM 2374 O O . ARG A 1 297 ? -13.547 -21.188 -11.031 1 66.56 297 ARG A O 1
ATOM 2381 N N . GLY A 1 298 ? -15.273 -22.328 -11.852 1 62.75 298 GLY A N 1
ATOM 2382 C CA . GLY A 1 298 ? -14.578 -23.594 -11.984 1 62.75 298 GLY A CA 1
ATOM 2383 C C . GLY A 1 298 ? -14.336 -24.297 -10.664 1 62.75 298 GLY A C 1
ATOM 2384 O O . GLY A 1 298 ? -13.547 -25.25 -10.586 1 62.75 298 GLY A O 1
ATOM 2385 N N . VAL A 1 299 ? -14.789 -23.734 -9.586 1 65.56 299 VAL A N 1
ATOM 2386 C CA . VAL A 1 299 ? -14.5 -24.359 -8.297 1 65.56 299 VAL A CA 1
ATOM 2387 C C . VAL A 1 299 ? -15.703 -25.172 -7.832 1 65.56 299 VAL A C 1
ATOM 2389 O O . VAL A 1 299 ? -16.859 -24.766 -8.047 1 65.56 299 VAL A O 1
ATOM 2392 N N . GLU A 1 300 ? -15.281 -26.359 -7.488 1 68.19 300 GLU A N 1
ATOM 2393 C CA . GLU A 1 300 ? -16.297 -27.234 -6.926 1 68.19 300 GLU A CA 1
ATOM 2394 C C . GLU A 1 300 ? -16.453 -27.016 -5.426 1 68.19 300 GLU A C 1
ATOM 2396 O O . GLU A 1 300 ? -15.492 -26.656 -4.742 1 68.19 300 GLU A O 1
ATOM 2401 N N . GLY A 1 301 ? -17.609 -26.312 -4.973 1 73.69 301 GLY A N 1
ATOM 2402 C CA . GLY A 1 301 ? -17.812 -26.094 -3.549 1 73.69 301 GLY A CA 1
ATOM 2403 C C . GLY A 1 301 ? -18.719 -24.922 -3.248 1 73.69 301 GLY A C 1
ATOM 2404 O O . GLY A 1 301 ? -19.453 -24.453 -4.125 1 73.69 301 GLY A O 1
ATOM 2405 N N . PRO A 1 302 ? -18.547 -24.562 -2.053 1 78.25 302 PRO A N 1
ATOM 2406 C CA . PRO A 1 302 ? -19.484 -23.516 -1.608 1 78.25 302 PRO A CA 1
ATOM 2407 C C . PRO A 1 302 ? -19.328 -22.219 -2.404 1 78.25 302 PRO A C 1
ATOM 2409 O O . PRO A 1 302 ? -20.328 -21.547 -2.672 1 78.25 302 PRO A O 1
ATOM 2412 N N . PHE A 1 303 ? -18.141 -21.969 -2.777 1 79.44 303 PHE A N 1
ATOM 2413 C 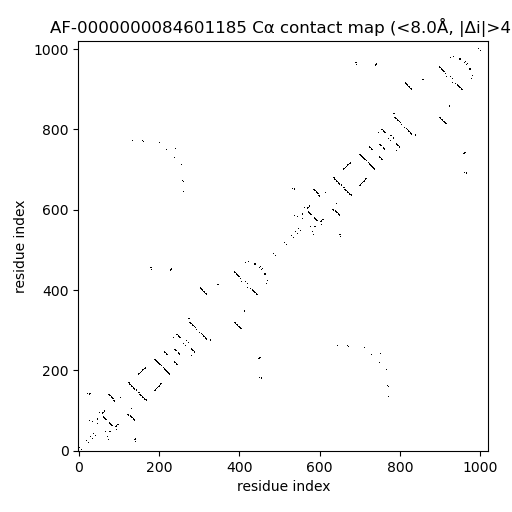CA . PHE A 1 303 ? -17.938 -20.75 -3.547 1 79.44 303 PHE A CA 1
ATOM 2414 C C . PHE A 1 303 ? -18.609 -20.844 -4.91 1 79.44 303 PHE A C 1
ATOM 2416 O O . PHE A 1 303 ? -19.031 -19.844 -5.484 1 79.44 303 PHE A O 1
ATOM 2423 N N . GLY A 1 304 ? -18.703 -22.016 -5.297 1 78.94 304 GLY A N 1
ATOM 2424 C CA . GLY A 1 304 ? -19.391 -22.234 -6.559 1 78.94 304 GLY A CA 1
ATOM 2425 C C . GLY A 1 304 ? -20.891 -22.094 -6.453 1 78.94 304 GLY A C 1
ATOM 2426 O O . GLY A 1 304 ? -21.578 -21.906 -7.461 1 78.94 304 GLY A O 1
ATOM 2427 N N . TRP A 1 305 ? -21.328 -22.172 -5.199 1 82.44 305 TRP A N 1
ATOM 2428 C CA . TRP A 1 305 ? -22.766 -22.094 -4.973 1 82.44 305 TRP A CA 1
ATOM 2429 C C . TRP A 1 305 ? -23.234 -20.641 -4.879 1 82.44 305 TRP A C 1
ATOM 2431 O O . TRP A 1 305 ? -24.422 -20.359 -5.035 1 82.44 305 TRP A O 1
ATOM 2441 N N . ILE A 1 306 ? -22.312 -19.797 -4.648 1 84.56 306 ILE A N 1
ATOM 2442 C CA . ILE A 1 306 ? -22.641 -18.391 -4.457 1 84.56 306 ILE A CA 1
ATOM 2443 C C . ILE A 1 306 ? -22.438 -17.625 -5.766 1 84.56 306 ILE A C 1
ATOM 2445 O O . ILE A 1 306 ? -21.359 -17.656 -6.348 1 84.56 306 ILE A O 1
ATOM 2449 N N . TYR A 1 307 ? -23.422 -16.922 -6.27 1 84.38 307 TYR A N 1
ATOM 2450 C CA . TYR A 1 307 ? -23.266 -16.312 -7.586 1 84.38 307 TYR A CA 1
ATOM 2451 C C . TYR A 1 307 ? -23.281 -14.789 -7.492 1 84.38 307 TYR A C 1
ATOM 2453 O O . TYR A 1 307 ? -22.984 -14.094 -8.461 1 84.38 307 TYR A O 1
ATOM 2461 N N . GLU A 1 308 ? -23.656 -14.312 -6.328 1 87.12 308 GLU A N 1
ATOM 2462 C CA . GLU A 1 308 ? -23.656 -12.867 -6.141 1 87.12 308 GLU A CA 1
ATOM 2463 C C . GLU A 1 308 ? -23.172 -12.492 -4.75 1 87.12 308 GLU A C 1
ATOM 2465 O O . GLU A 1 308 ? -23.359 -13.242 -3.793 1 87.12 308 GLU A O 1
ATOM 2470 N N . GLY A 1 309 ? -22.453 -11.328 -4.809 1 88.94 309 GLY A N 1
ATOM 2471 C CA . GLY A 1 309 ? -22 -10.82 -3.521 1 88.94 309 GLY A CA 1
ATOM 2472 C C . GLY A 1 309 ? -20.562 -10.352 -3.537 1 88.94 309 GLY A C 1
ATOM 2473 O O . GLY A 1 309 ? -19.922 -10.312 -4.594 1 88.94 309 GLY A O 1
ATOM 2474 N N . ASN A 1 310 ? -20.172 -9.82 -2.371 1 91 310 ASN A N 1
ATOM 2475 C CA . ASN A 1 310 ? -18.797 -9.375 -2.182 1 91 310 ASN A CA 1
ATOM 2476 C C . ASN A 1 310 ? -18.141 -10.07 -0.996 1 91 310 ASN A C 1
ATOM 2478 O O . ASN A 1 310 ? -18.828 -10.523 -0.077 1 91 310 ASN A O 1
ATOM 2482 N N . VAL A 1 311 ? -16.891 -10.164 -1.125 1 91.88 311 VAL A N 1
ATOM 2483 C CA . VAL A 1 311 ? -16.172 -10.883 -0.076 1 91.88 311 VAL A CA 1
ATOM 2484 C C . VAL A 1 311 ? -14.984 -10.047 0.407 1 91.88 311 VAL A C 1
ATOM 2486 O O . VAL A 1 311 ? -14.297 -9.414 -0.397 1 91.88 311 VAL A O 1
ATOM 2489 N N . ASP A 1 312 ? -14.812 -9.945 1.697 1 92.56 312 ASP A N 1
ATOM 2490 C CA . ASP A 1 312 ? -13.609 -9.422 2.342 1 92.56 312 ASP A CA 1
ATOM 2491 C C . ASP A 1 312 ? -12.742 -10.555 2.877 1 92.56 312 ASP A C 1
ATOM 2493 O O . ASP A 1 312 ? -13.234 -11.461 3.557 1 92.56 312 ASP A O 1
ATOM 2497 N N . ILE A 1 313 ? -11.523 -10.469 2.541 1 94.31 313 ILE A N 1
ATOM 2498 C CA . ILE A 1 313 ? -10.625 -11.539 2.965 1 94.31 313 ILE A CA 1
ATOM 2499 C C . ILE A 1 313 ? -9.461 -10.953 3.762 1 94.31 313 ILE A C 1
ATOM 2501 O O . ILE A 1 313 ? -8.836 -9.984 3.332 1 94.31 313 ILE A O 1
ATOM 2505 N N . VAL A 1 314 ? -9.234 -11.453 4.902 1 93.88 314 VAL A N 1
ATOM 2506 C CA . VAL A 1 314 ? -8.047 -11.172 5.703 1 93.88 314 VAL A CA 1
ATOM 2507 C C . VAL A 1 314 ? -7.32 -12.477 6.016 1 93.88 314 VAL A C 1
ATOM 2509 O O . VAL A 1 314 ? -7.898 -13.391 6.609 1 93.88 314 VAL A O 1
ATOM 2512 N N . ALA A 1 315 ? -6.113 -12.594 5.57 1 94.31 315 ALA A N 1
ATOM 2513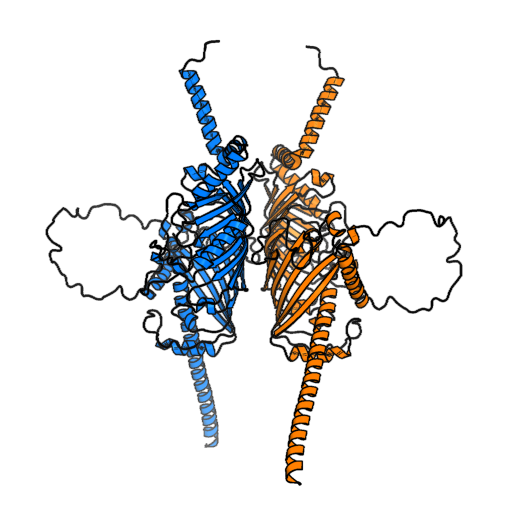 C CA . ALA A 1 315 ? -5.328 -13.805 5.77 1 94.31 315 ALA A CA 1
ATOM 2514 C C . ALA A 1 315 ? -4.039 -13.508 6.527 1 94.31 315 ALA A C 1
ATOM 2516 O O . ALA A 1 315 ? -3.219 -12.703 6.078 1 94.31 315 ALA A O 1
ATOM 2517 N N . ASP A 1 316 ? -3.877 -14.109 7.652 1 91.06 316 ASP A N 1
ATOM 2518 C CA . ASP A 1 316 ? -2.619 -14.047 8.391 1 91.06 316 ASP A CA 1
ATOM 2519 C C . ASP A 1 316 ? -1.74 -15.258 8.07 1 91.06 316 ASP A C 1
ATOM 2521 O O . ASP A 1 316 ? -2.104 -16.391 8.383 1 91.06 316 ASP A O 1
ATOM 2525 N N . VAL A 1 317 ? -0.642 -15.039 7.496 1 92.75 317 VAL A N 1
ATOM 2526 C CA . VAL A 1 317 ? 0.235 -16.109 7.027 1 92.75 317 VAL A CA 1
ATOM 2527 C C . VAL A 1 317 ? 1.466 -16.203 7.926 1 92.75 317 VAL A C 1
ATOM 2529 O O . VAL A 1 317 ? 2.127 -15.195 8.188 1 92.75 317 VAL A O 1
ATOM 2532 N N . MET A 1 318 ? 1.749 -17.375 8.367 1 88.88 318 MET A N 1
ATOM 2533 C CA . MET A 1 318 ? 2.941 -17.656 9.164 1 88.88 318 MET A CA 1
ATOM 2534 C C . MET A 1 318 ? 3.953 -18.469 8.367 1 88.88 318 MET A C 1
ATOM 2536 O O . MET A 1 318 ? 3.658 -19.594 7.945 1 88.88 318 MET A O 1
ATOM 2540 N N . PHE A 1 319 ? 5.105 -17.906 8.164 1 89.31 319 PHE A N 1
ATOM 2541 C CA . PHE A 1 319 ? 6.148 -18.547 7.387 1 89.31 319 PHE A CA 1
ATOM 2542 C C . PHE A 1 319 ? 7.152 -19.25 8.297 1 89.31 319 PHE A C 1
ATOM 2544 O O . PHE A 1 319 ? 7.602 -18.672 9.289 1 89.31 319 PHE A O 1
ATOM 2551 N N . PRO A 1 320 ? 7.492 -20.375 7.938 1 83.81 320 PRO A N 1
ATOM 2552 C CA . PRO A 1 320 ? 8.422 -21.141 8.781 1 83.81 320 PRO A CA 1
ATOM 2553 C C . PRO A 1 320 ? 9.852 -20.625 8.703 1 83.81 320 PRO A C 1
ATOM 2555 O O . PRO A 1 320 ? 10.234 -20 7.707 1 83.81 320 PRO A O 1
ATOM 2558 N N . ALA A 1 321 ? 10.578 -20.859 9.758 1 78.75 321 ALA A N 1
ATOM 2559 C CA . ALA A 1 321 ? 11.977 -20.453 9.828 1 78.75 321 ALA A CA 1
ATOM 2560 C C . ALA A 1 321 ? 12.836 -21.281 8.883 1 78.75 321 ALA A C 1
ATOM 2562 O O . ALA A 1 321 ? 12.516 -22.438 8.594 1 78.75 321 ALA A O 1
ATOM 2563 N N . GLU A 1 322 ? 13.867 -20.703 8.25 1 69.5 322 GLU A N 1
ATOM 2564 C CA . GLU A 1 322 ? 14.711 -21.359 7.262 1 69.5 322 GLU A CA 1
ATOM 2565 C C . GLU A 1 322 ? 15.672 -22.344 7.934 1 69.5 322 GLU A C 1
ATOM 2567 O O . GLU A 1 322 ? 16.078 -23.328 7.328 1 69.5 322 GLU A O 1
ATOM 2572 N N . THR A 1 323 ? 16.125 -21.953 9.125 1 60.5 323 THR A N 1
ATOM 2573 C CA . THR A 1 323 ? 17.172 -22.797 9.695 1 60.5 323 THR A CA 1
ATOM 2574 C C . THR A 1 323 ? 16.562 -23.906 10.555 1 60.5 323 THR A C 1
ATOM 2576 O O . THR A 1 323 ? 15.547 -23.688 11.234 1 60.5 323 THR A O 1
ATOM 2579 N N . ASP A 1 324 ? 16.953 -25.109 10.281 1 56 324 ASP A N 1
ATOM 2580 C CA . ASP A 1 324 ? 16.562 -26.359 10.945 1 56 324 ASP A CA 1
ATOM 2581 C C . ASP A 1 324 ? 16.641 -26.203 12.469 1 56 324 ASP A C 1
ATOM 2583 O O . ASP A 1 324 ? 15.867 -26.844 13.195 1 56 324 ASP A O 1
ATOM 2587 N N . GLU A 1 325 ? 17.547 -25.469 12.883 1 51.03 325 GLU A N 1
ATOM 2588 C CA . GLU A 1 325 ? 17.75 -25.406 14.328 1 51.03 325 GLU A CA 1
ATOM 2589 C C . GLU A 1 325 ? 16.516 -24.859 15.047 1 51.03 325 GLU A C 1
ATOM 2591 O O . GLU A 1 325 ? 16.188 -25.297 16.141 1 51.03 325 GLU A O 1
ATOM 2596 N N . GLY A 1 326 ? 15.898 -24.016 14.492 1 48.5 326 GLY A N 1
ATOM 2597 C CA . GLY A 1 326 ? 14.766 -23.406 15.164 1 48.5 326 GLY A CA 1
ATOM 2598 C C . GLY A 1 326 ? 13.531 -24.297 15.188 1 48.5 326 GLY A C 1
ATOM 2599 O O . GLY A 1 326 ? 12.75 -24.25 16.141 1 48.5 326 GLY A O 1
ATOM 2600 N N . ILE A 1 327 ? 13.312 -25.031 14.141 1 51.94 327 ILE A N 1
ATOM 2601 C CA . ILE A 1 327 ? 12.102 -25.812 13.953 1 51.94 327 ILE A CA 1
ATOM 2602 C C . ILE A 1 327 ? 12.102 -27 14.922 1 51.94 327 ILE A C 1
ATOM 2604 O O . ILE A 1 327 ? 11.055 -27.375 15.453 1 51.94 327 ILE A O 1
ATOM 2608 N N . THR A 1 328 ? 13.273 -27.688 15.094 1 49.94 328 THR A N 1
ATOM 2609 C CA . THR A 1 328 ? 13.312 -28.953 15.828 1 49.94 328 THR A CA 1
ATOM 2610 C C . THR A 1 328 ? 12.805 -28.766 17.25 1 49.94 328 THR A C 1
ATOM 2612 O O . THR A 1 328 ? 12.117 -29.641 17.797 1 49.94 328 THR A O 1
ATOM 2615 N N . LYS A 1 329 ? 13.32 -27.781 17.953 1 46.66 329 LYS A N 1
ATOM 2616 C CA . LYS A 1 329 ? 13.062 -27.734 19.375 1 46.66 329 LYS A CA 1
ATOM 2617 C C . LYS A 1 329 ? 11.586 -27.516 19.672 1 46.66 329 LYS A C 1
ATOM 2619 O O . LYS A 1 329 ? 11.008 -28.156 20.547 1 46.66 329 LYS A O 1
ATOM 2624 N N . VAL A 1 330 ? 11.172 -26.531 19.266 1 46.12 330 VAL A N 1
ATOM 2625 C CA . VAL A 1 330 ? 9.867 -26.078 19.719 1 46.12 330 VAL A CA 1
ATOM 2626 C C . VAL A 1 330 ? 8.773 -26.969 19.141 1 46.12 330 VAL A C 1
ATOM 2628 O O . VAL A 1 330 ? 7.785 -27.281 19.812 1 46.12 330 VAL A O 1
ATOM 2631 N N . MET A 1 331 ? 8.805 -27.5 17.875 1 50.94 331 MET A N 1
ATOM 2632 C CA . MET A 1 331 ? 7.613 -27.734 17.078 1 50.94 331 MET A CA 1
ATOM 2633 C C . MET A 1 331 ? 7.293 -29.234 17.016 1 50.94 331 MET A C 1
ATOM 2635 O O . MET A 1 331 ? 6.473 -29.656 16.203 1 50.94 331 MET A O 1
ATOM 2639 N N . SER A 1 332 ? 8.008 -30 17.734 1 50.81 332 SER A N 1
ATOM 2640 C CA . SER A 1 332 ? 7.688 -31.391 17.406 1 50.81 332 SER A CA 1
ATOM 2641 C C . SER A 1 332 ? 6.195 -31.672 17.562 1 50.81 332 SER A C 1
ATOM 2643 O O . SER A 1 332 ? 5.574 -32.281 16.688 1 50.81 332 SER A O 1
ATOM 2645 N N . ASP A 1 333 ? 5.73 -31.281 18.688 1 48.28 333 ASP A N 1
ATOM 2646 C CA . ASP A 1 333 ? 4.34 -31.656 18.938 1 48.28 333 ASP A CA 1
ATOM 2647 C C . ASP A 1 333 ? 3.398 -30.875 18.016 1 48.28 333 ASP A C 1
ATOM 2649 O O . ASP A 1 333 ? 2.426 -31.438 17.5 1 48.28 333 ASP A O 1
ATOM 2653 N N . PHE A 1 334 ? 3.818 -29.641 17.922 1 55.06 334 PHE A N 1
ATOM 2654 C CA . PHE A 1 334 ? 2.949 -28.797 17.109 1 55.06 334 PHE A CA 1
ATOM 2655 C C . PHE A 1 334 ? 2.98 -29.234 15.648 1 55.06 334 PHE A C 1
ATOM 2657 O O . PHE A 1 334 ? 1.941 -29.266 14.984 1 55.06 334 PHE A O 1
ATOM 2664 N N . TYR A 1 335 ? 4.051 -29.844 15.297 1 59.91 335 TYR A N 1
ATOM 2665 C CA . TYR A 1 335 ? 4.203 -30.234 13.898 1 59.91 335 TYR A CA 1
ATOM 2666 C C . TYR A 1 335 ? 3.453 -31.531 13.617 1 59.91 335 TYR A C 1
ATOM 2668 O O . TYR A 1 335 ? 2.92 -31.719 12.516 1 59.91 335 TYR A O 1
ATOM 2676 N N . ASP A 1 336 ? 3.42 -32.281 14.617 1 57.19 336 ASP A N 1
ATOM 2677 C CA . ASP A 1 336 ? 2.664 -33.531 14.398 1 57.19 336 ASP A CA 1
ATOM 2678 C C . ASP A 1 336 ? 1.179 -33.219 14.203 1 57.19 336 ASP A C 1
ATOM 2680 O O . ASP A 1 336 ? 0.518 -33.875 13.375 1 57.19 336 ASP A O 1
ATOM 2684 N N . GLN A 1 337 ? 0.754 -32.25 14.891 1 58.59 337 GLN A N 1
ATOM 2685 C CA . GLN A 1 337 ? -0.647 -31.859 14.742 1 58.59 337 GLN A CA 1
ATOM 2686 C C . GLN A 1 337 ? -0.893 -31.188 13.391 1 58.59 337 GLN A C 1
ATOM 2688 O O . GLN A 1 337 ? -1.92 -31.422 12.758 1 58.59 337 GLN A O 1
ATOM 2693 N N . LEU A 1 338 ? 0.057 -30.5 13.047 1 64.25 338 LEU A N 1
ATOM 2694 C CA . LEU A 1 338 ? -0.096 -29.828 11.758 1 64.25 338 LEU A CA 1
ATOM 2695 C C . LEU A 1 338 ? -0.032 -30.844 10.617 1 64.25 338 LEU A C 1
ATOM 2697 O O . LEU A 1 338 ? -0.792 -30.734 9.648 1 64.25 338 LEU A O 1
ATOM 2701 N N . GLU A 1 339 ? 0.829 -31.797 10.797 1 61.06 339 GLU A N 1
ATOM 2702 C CA . GLU A 1 339 ? 0.95 -32.844 9.773 1 61.06 339 GLU A CA 1
ATOM 2703 C C . GLU A 1 339 ? -0.344 -33.625 9.633 1 61.06 339 GLU A C 1
ATOM 2705 O O . GLU A 1 339 ? -0.762 -33.938 8.516 1 61.06 339 GLU A O 1
ATOM 2710 N N . GLU A 1 340 ? -0.961 -33.844 10.703 1 56.59 340 GLU A N 1
ATOM 2711 C CA . GLU A 1 340 ? -2.232 -34.562 10.672 1 56.59 340 GLU A CA 1
ATOM 2712 C C . GLU A 1 340 ? -3.303 -33.75 9.945 1 56.59 340 GLU A C 1
ATOM 2714 O O . GLU A 1 340 ? -4.098 -34.312 9.188 1 56.59 340 GLU A O 1
ATOM 2719 N N . ALA A 1 341 ? -3.295 -32.531 10.141 1 59.62 341 ALA A N 1
ATOM 2720 C CA . ALA A 1 341 ? -4.285 -31.688 9.484 1 59.62 341 ALA A CA 1
ATOM 2721 C C . ALA A 1 341 ? -4.074 -31.672 7.973 1 59.62 341 ALA A C 1
ATOM 2723 O O . ALA A 1 341 ? -5.035 -31.688 7.203 1 59.62 341 ALA A O 1
ATOM 2724 N N . VAL A 1 342 ? -2.84 -31.719 7.582 1 57.97 342 VAL A N 1
ATOM 2725 C CA . VAL A 1 342 ? -2.52 -31.688 6.156 1 57.97 342 VAL A CA 1
ATOM 2726 C C . VAL A 1 342 ? -2.941 -33 5.508 1 57.97 342 VAL A C 1
ATOM 2728 O O . VAL A 1 342 ? -3.518 -33 4.414 1 57.97 342 VAL A O 1
ATOM 2731 N N . ILE A 1 343 ? -2.68 -34.062 6.184 1 52.81 343 ILE A N 1
ATOM 2732 C CA . ILE A 1 343 ? -2.988 -35.375 5.648 1 52.81 343 ILE A CA 1
ATOM 2733 C C . ILE A 1 343 ? -4.504 -35.562 5.543 1 52.81 343 ILE A C 1
ATOM 2735 O O . ILE A 1 343 ? -5.008 -36.062 4.539 1 52.81 343 ILE A O 1
ATOM 2739 N N . LEU A 1 344 ? -5.133 -35.031 6.508 1 54.75 344 LEU A N 1
ATOM 2740 C CA . LEU A 1 344 ? -6.586 -35.125 6.508 1 54.75 344 LEU A CA 1
ATOM 2741 C C . LEU A 1 344 ? -7.191 -34.344 5.359 1 54.75 344 LEU A C 1
ATOM 2743 O O . LEU A 1 344 ? -8.125 -34.812 4.703 1 54.75 344 LEU A O 1
ATOM 2747 N N . ASN A 1 345 ? -6.645 -33.312 5.105 1 55.62 345 ASN A N 1
ATOM 2748 C CA . ASN A 1 345 ? -7.168 -32.469 4.035 1 55.62 345 ASN A CA 1
ATOM 2749 C C . ASN A 1 345 ? -6.887 -33.062 2.66 1 55.62 345 ASN A C 1
ATOM 2751 O O . ASN A 1 345 ? -7.73 -33 1.765 1 55.62 345 ASN A O 1
ATOM 2755 N N . ARG A 1 346 ? -5.703 -33.625 2.512 1 55.19 346 ARG A N 1
ATOM 2756 C CA . ARG A 1 346 ? -5.344 -34.219 1.237 1 55.19 346 ARG A CA 1
ATOM 2757 C C . ARG A 1 346 ? -6.207 -35.469 0.952 1 55.19 346 ARG A C 1
ATOM 2759 O O . ARG A 1 346 ? -6.582 -35.719 -0.195 1 55.19 346 ARG A O 1
ATOM 2766 N N . GLN A 1 347 ? -6.473 -36.156 1.981 1 53.34 347 GLN A N 1
ATOM 2767 C CA . GLN A 1 347 ? -7.293 -37.375 1.841 1 53.34 347 GLN A CA 1
ATOM 2768 C C . GLN A 1 347 ? -8.727 -37 1.446 1 53.34 347 GLN A C 1
ATOM 2770 O O . GLN A 1 347 ? -9.367 -37.75 0.697 1 53.34 347 GLN A O 1
ATOM 2775 N N . ARG A 1 348 ? -9.141 -36.031 1.869 1 54.69 348 ARG A N 1
ATOM 2776 C CA . ARG A 1 348 ? -10.5 -35.594 1.576 1 54.69 348 ARG A CA 1
ATOM 2777 C C . ARG A 1 348 ? -10.633 -35.156 0.121 1 54.69 348 ARG A C 1
ATOM 2779 O O . ARG A 1 348 ? -11.719 -35.219 -0.458 1 54.69 348 ARG A O 1
ATOM 2786 N N . LEU A 1 349 ? -9.586 -34.781 -0.469 1 54.84 349 LEU A N 1
ATOM 2787 C CA . LEU A 1 349 ? -9.633 -34.25 -1.83 1 54.84 349 LEU A CA 1
ATOM 2788 C C . LEU A 1 349 ? -9.438 -35.375 -2.848 1 54.84 349 LEU A C 1
ATOM 2790 O O . LEU A 1 349 ? -9.969 -35.312 -3.959 1 54.84 349 LEU A O 1
ATOM 2794 N N . LEU A 1 350 ? -8.539 -36.656 -2.625 1 46.19 350 LEU A N 1
ATOM 2795 C CA . LEU A 1 350 ? -8.258 -37.75 -3.576 1 46.19 350 LEU A CA 1
ATOM 2796 C C . LEU A 1 350 ? -9.039 -39 -3.217 1 46.19 350 LEU A C 1
ATOM 2798 O O . LEU A 1 350 ? -8.547 -39.844 -2.463 1 46.19 350 LEU A O 1
ATOM 2802 N N . PRO A 1 351 ? -10.312 -39.156 -3.324 1 40.91 351 PRO A N 1
ATOM 2803 C CA . PRO A 1 351 ? -10.961 -40.438 -2.971 1 40.91 351 PRO A CA 1
ATOM 2804 C C . PRO A 1 351 ? -10.453 -41.625 -3.795 1 40.91 351 PRO A C 1
ATOM 2806 O O . PRO A 1 351 ? -10.422 -42.75 -3.307 1 40.91 351 PRO A O 1
ATOM 2809 N N . HIS A 1 352 ? -10.477 -41.625 -5.258 1 37.22 352 HIS A N 1
ATOM 2810 C CA . HIS A 1 352 ? -10.461 -42.844 -6.055 1 37.22 352 HIS A CA 1
ATOM 2811 C C . HIS A 1 352 ? -9.148 -43.594 -5.887 1 37.22 352 HIS A C 1
ATOM 2813 O O . HIS A 1 352 ? -8.961 -44.656 -6.48 1 37.22 352 HIS A O 1
ATOM 2819 N N . ALA A 1 353 ? -8.086 -43.219 -5.551 1 33.16 353 ALA A N 1
ATOM 2820 C CA . ALA A 1 353 ? -6.945 -44.125 -5.621 1 33.16 353 ALA A CA 1
ATOM 2821 C C . ALA A 1 353 ? -7.094 -45.281 -4.621 1 33.16 353 ALA A C 1
ATOM 2823 O O . ALA A 1 353 ? -6.238 -46.156 -4.559 1 33.16 353 ALA A O 1
ATOM 2824 N N . VAL A 1 354 ? -8.031 -45.312 -3.641 1 31.7 354 VAL A N 1
ATOM 2825 C CA . VAL A 1 354 ? -8.086 -46.531 -2.861 1 31.7 354 VAL A CA 1
ATOM 2826 C C . VAL A 1 354 ? -9.133 -47.469 -3.461 1 31.7 354 VAL A C 1
ATOM 2828 O O . VAL A 1 354 ? -10.336 -47.281 -3.271 1 31.7 354 VAL A O 1
ATOM 2831 N N . ASP A 1 355 ? -9.234 -48.031 -4.754 1 27.97 355 ASP A N 1
ATOM 2832 C CA . ASP A 1 355 ? -9.828 -49.344 -5.031 1 27.97 355 ASP A CA 1
ATOM 2833 C C . ASP A 1 355 ? -9.453 -50.344 -3.953 1 27.97 355 ASP A C 1
ATOM 2835 O O . ASP A 1 355 ? -8.281 -50.469 -3.6 1 27.97 355 ASP A O 1
ATOM 2839 N N . ASP A 1 356 ? -10.375 -50.875 -3.301 1 26.48 356 ASP A N 1
ATOM 2840 C CA . ASP A 1 356 ? -10.461 -52.125 -2.527 1 26.48 356 ASP A CA 1
ATOM 2841 C C . ASP A 1 356 ? -10.148 -53.344 -3.398 1 26.48 356 ASP A C 1
ATOM 2843 O O . ASP A 1 356 ? -11.047 -54.094 -3.754 1 26.48 356 ASP A O 1
ATOM 2847 N N . GLU A 1 357 ? -9.617 -53.469 -4.633 1 25.17 357 GLU A N 1
ATOM 2848 C CA . GLU A 1 357 ? -9.25 -54.875 -4.93 1 25.17 357 GLU A CA 1
ATOM 2849 C C . GLU A 1 357 ? -8.625 -55.531 -3.715 1 25.17 357 GLU A C 1
ATOM 2851 O O . GLU A 1 357 ? -7.84 -54.938 -2.988 1 25.17 357 GLU A O 1
ATOM 2856 N N . PRO A 1 358 ? -9.375 -56.625 -3.256 1 23.92 358 PRO A N 1
ATOM 2857 C CA . PRO A 1 358 ? -8.734 -57.594 -2.361 1 23.92 358 PRO A CA 1
ATOM 2858 C C . PRO A 1 358 ? -7.273 -57.875 -2.713 1 23.92 358 PRO A C 1
ATOM 2860 O O . PRO A 1 358 ? -6.871 -57.688 -3.863 1 23.92 358 PRO A O 1
ATOM 2863 N N . ALA A 1 359 ? -6.422 -57.781 -1.858 1 24.06 359 ALA A N 1
ATOM 2864 C CA . ALA A 1 359 ? -5.168 -58.5 -1.945 1 24.06 359 ALA A CA 1
ATOM 2865 C C . ALA A 1 359 ? -5.395 -59.906 -2.525 1 24.06 359 ALA A C 1
ATOM 2867 O O . ALA A 1 359 ? -5.734 -60.844 -1.795 1 24.06 359 ALA A O 1
ATOM 2868 N N . VAL A 1 360 ? -6.305 -60.156 -3.572 1 20.47 360 VAL A N 1
ATOM 2869 C CA . VAL A 1 360 ? -5.797 -61.406 -4.141 1 20.47 360 VAL A CA 1
ATOM 2870 C C . VAL A 1 360 ? -4.273 -61.344 -4.258 1 20.47 360 VAL A C 1
ATOM 2872 O O . VAL A 1 360 ? -3.725 -60.312 -4.707 1 20.47 360 VAL A O 1
ATOM 2875 N N . ALA A 1 361 ? -3.625 -62.344 -3.586 1 22.44 361 ALA A N 1
ATOM 2876 C CA . ALA A 1 361 ? -2.275 -62.875 -3.457 1 22.44 361 ALA A CA 1
ATOM 2877 C C . ALA A 1 361 ? -1.606 -63.031 -4.82 1 22.44 361 ALA A C 1
ATOM 2879 O O . ALA A 1 361 ? -1.426 -64.125 -5.32 1 22.44 361 ALA A O 1
ATOM 2880 N N . GLN A 1 362 ? -2.281 -62.5 -5.926 1 18.66 362 GLN A N 1
ATOM 2881 C CA . GLN A 1 362 ? -1.553 -63.094 -7.047 1 18.66 362 GLN A CA 1
ATOM 2882 C C . GLN A 1 362 ? -0.047 -63.062 -6.797 1 18.66 362 GLN A C 1
ATOM 2884 O O . GLN A 1 362 ? 0.533 -62 -6.559 1 18.66 362 GLN A O 1
ATOM 2889 N N . SER A 1 363 ? 0.522 -64.188 -6.438 1 19.39 363 SER A N 1
ATOM 2890 C CA . SER A 1 363 ? 1.815 -64.875 -6.52 1 19.39 363 SER A CA 1
ATOM 2891 C C . SER A 1 363 ? 2.461 -64.688 -7.883 1 19.39 363 SER A C 1
ATOM 2893 O O . SER A 1 363 ? 3.652 -64.938 -8.055 1 19.39 363 SER A O 1
ATOM 2895 N N . GLY A 1 364 ? 1.601 -64.75 -8.922 1 19.09 364 GLY A N 1
ATOM 2896 C CA . GLY A 1 364 ? 2.354 -65.188 -10.07 1 19.09 364 GLY A CA 1
ATOM 2897 C C . GLY A 1 364 ? 3.475 -64.312 -10.492 1 19.09 364 GLY A C 1
ATOM 2898 O O . GLY A 1 364 ? 3.559 -63.156 -10.016 1 19.09 364 GLY A O 1
ATOM 2899 N N . HIS A 1 365 ? 4.164 -64.688 -11.719 1 18.47 365 HIS A N 1
ATOM 2900 C CA . HIS A 1 365 ? 5.383 -64.438 -12.484 1 18.47 365 HIS A CA 1
ATOM 2901 C C . HIS A 1 365 ? 5.375 -63.031 -13.078 1 18.47 365 HIS A C 1
ATOM 2903 O O . HIS A 1 365 ? 4.805 -62.781 -14.148 1 18.47 365 HIS A O 1
ATOM 2909 N N . LEU A 1 366 ? 4.711 -61.938 -12.867 1 20.16 366 LEU A N 1
ATOM 2910 C CA . LEU A 1 366 ? 5.699 -60.906 -13.188 1 20.16 366 LEU A CA 1
ATOM 2911 C C . LEU A 1 366 ? 7.109 -61.406 -12.891 1 20.16 366 LEU A C 1
ATOM 2913 O O . LEU A 1 366 ? 7.496 -61.531 -11.727 1 20.16 366 LEU A O 1
ATOM 2917 N N . SER A 1 367 ? 7.586 -62.219 -13.789 1 20.42 367 SER A N 1
ATOM 2918 C CA . SER A 1 367 ? 8.18 -63.469 -14.281 1 20.42 367 SER A CA 1
ATOM 2919 C C . SER A 1 367 ? 9.633 -63.594 -13.828 1 20.42 367 SER A C 1
ATOM 2921 O O . SER A 1 367 ? 10.211 -62.625 -13.297 1 20.42 367 SER A O 1
ATOM 2923 N N . ASP A 1 368 ? 10.562 -64.438 -14.492 1 19.95 368 ASP A N 1
ATOM 2924 C CA . ASP A 1 368 ? 11.93 -64.938 -14.656 1 19.95 368 ASP A CA 1
ATOM 2925 C C . ASP A 1 368 ? 12.898 -63.75 -14.82 1 19.95 368 ASP A C 1
ATOM 2927 O O . ASP A 1 368 ? 14.109 -63.938 -14.906 1 19.95 368 ASP A O 1
ATOM 2931 N N . ALA A 1 369 ? 12.852 -62.844 -15.711 1 20.3 369 ALA A N 1
ATOM 2932 C CA . ALA A 1 369 ? 14.219 -62.344 -15.633 1 20.3 369 ALA A CA 1
ATOM 2933 C C . ALA A 1 369 ? 14.562 -61.906 -14.211 1 20.3 369 ALA A C 1
ATOM 2935 O O . ALA A 1 369 ? 13.906 -61.031 -13.641 1 20.3 369 ALA A O 1
ATOM 2936 N N . GLY A 1 370 ? 15.023 -62.906 -13.281 1 21.61 370 GLY A N 1
ATOM 2937 C CA . GLY A 1 370 ? 15.625 -63.344 -12.031 1 21.61 370 GLY A CA 1
ATOM 2938 C C . GLY A 1 370 ? 16.516 -62.281 -11.383 1 21.61 370 GLY A C 1
ATOM 2939 O O . GLY A 1 370 ? 17.297 -62.594 -10.484 1 21.61 370 GLY A O 1
ATOM 2940 N N . GLY A 1 371 ? 17.031 -61.406 -12.195 1 20.66 371 GLY A N 1
ATOM 2941 C CA . GLY A 1 371 ? 18.25 -60.906 -11.57 1 20.66 371 GLY A CA 1
ATOM 2942 C C . GLY A 1 371 ? 18.016 -60.406 -10.156 1 20.66 371 GLY A C 1
ATOM 2943 O O . GLY A 1 371 ? 16.875 -60.156 -9.758 1 20.66 371 GLY A O 1
ATOM 2944 N N . GLU A 1 372 ? 18.859 -60.656 -9.227 1 20.2 372 GLU A N 1
ATOM 2945 C CA . GLU A 1 372 ? 19.094 -60.438 -7.801 1 20.2 372 GLU A CA 1
ATOM 2946 C C . GLU A 1 372 ? 18.516 -59.125 -7.316 1 20.2 372 GLU A C 1
ATOM 2948 O O . GLU A 1 372 ? 18.953 -58.062 -7.75 1 20.2 372 GLU A O 1
ATOM 2953 N N . LEU A 1 373 ? 17.25 -59.062 -7.227 1 22.2 373 LEU A N 1
ATOM 2954 C CA . LEU A 1 373 ? 16.656 -57.969 -6.453 1 22.2 373 LEU A CA 1
ATOM 2955 C C . LEU A 1 373 ? 17.391 -57.781 -5.133 1 22.2 373 LEU A C 1
ATOM 2957 O O . LEU A 1 373 ? 17.438 -58.688 -4.297 1 22.2 373 LEU A O 1
ATOM 2961 N N . ALA A 1 374 ? 18.547 -57.188 -5.145 1 22.28 374 ALA A N 1
ATOM 2962 C CA . ALA A 1 374 ? 19.453 -57.344 -4.008 1 22.28 374 ALA A CA 1
ATOM 2963 C C . ALA A 1 374 ? 18.672 -57.469 -2.701 1 22.28 374 ALA A C 1
ATOM 2965 O O . ALA A 1 374 ? 17.516 -57.062 -2.619 1 22.28 374 ALA A O 1
ATOM 2966 N N . GLY A 1 375 ? 18.922 -58.375 -1.709 1 21.97 375 GLY A N 1
ATOM 2967 C CA . GLY A 1 375 ? 18.641 -58.656 -0.311 1 21.97 375 GLY A CA 1
ATOM 2968 C C . GLY A 1 375 ? 18.062 -57.438 0.43 1 21.97 375 GLY A C 1
ATOM 2969 O O . GLY A 1 375 ? 18.078 -56.344 -0.087 1 21.97 375 GLY A O 1
ATOM 2970 N N . PRO A 1 376 ? 17.359 -57.688 1.733 1 27.91 376 PRO A N 1
ATOM 2971 C CA . PRO A 1 376 ? 17.047 -56.875 2.91 1 27.91 376 PRO A CA 1
ATOM 2972 C C . PRO A 1 376 ? 18.016 -55.719 3.107 1 27.91 376 PRO A C 1
ATOM 2974 O O . PRO A 1 376 ? 18.156 -55.219 4.227 1 27.91 376 PRO A O 1
ATOM 2977 N N . ALA A 1 377 ? 18.641 -55.188 2.207 1 24.27 377 ALA A N 1
ATOM 2978 C CA . ALA A 1 377 ? 19.969 -54.625 2.408 1 24.27 377 ALA A CA 1
ATOM 2979 C C . ALA A 1 377 ? 19.953 -53.594 3.529 1 24.27 377 ALA A C 1
ATOM 2981 O O . ALA A 1 377 ? 18.984 -52.844 3.688 1 24.27 377 ALA A O 1
ATOM 2982 N N . GLY A 1 378 ? 20.703 -53.656 4.824 1 26.5 378 GLY A N 1
ATOM 2983 C CA . GLY A 1 378 ? 21.078 -52.969 6.047 1 26.5 378 GLY A CA 1
ATOM 2984 C C . GLY A 1 378 ? 21.109 -51.438 5.898 1 26.5 378 GLY A C 1
ATOM 2985 O O . GLY A 1 378 ? 21.75 -50.75 6.688 1 26.5 378 GLY A O 1
ATOM 2986 N N . GLY A 1 379 ? 20.906 -50.844 4.844 1 26.23 379 GLY A N 1
ATOM 2987 C CA . GLY A 1 379 ? 21.297 -49.469 4.582 1 26.23 379 GLY A CA 1
ATOM 2988 C C . GLY A 1 379 ? 20.391 -48.438 5.242 1 26.23 379 GLY A C 1
ATOM 2989 O O . GLY A 1 379 ? 19.203 -48.688 5.438 1 26.23 379 GLY A O 1
ATOM 2990 N N . GLY A 1 380 ? 20.75 -47.375 6.082 1 28.11 380 GLY A N 1
ATOM 2991 C CA . GLY A 1 380 ? 20.172 -46.5 7.082 1 28.11 380 GLY A CA 1
ATOM 2992 C C . GLY A 1 380 ? 18.891 -45.812 6.609 1 28.11 380 GLY A C 1
ATOM 2993 O O . GLY A 1 380 ? 18.766 -45.5 5.422 1 28.11 380 GLY A O 1
ATOM 2994 N N . ALA A 1 381 ? 17.594 -46.062 7.008 1 31.89 381 ALA A N 1
ATOM 2995 C CA . ALA A 1 381 ? 16.312 -45.406 7.055 1 31.89 381 ALA A CA 1
ATOM 2996 C C . ALA A 1 381 ? 16.469 -43.875 6.902 1 31.89 381 ALA A C 1
ATOM 2998 O O . ALA A 1 381 ? 16.906 -43.219 7.836 1 31.89 381 ALA A O 1
ATOM 2999 N N . ALA A 1 382 ? 16.828 -43.469 5.836 1 32.88 382 ALA A N 1
ATOM 3000 C CA . ALA A 1 382 ? 17.094 -42.031 5.676 1 32.88 382 ALA A CA 1
ATOM 3001 C C . ALA A 1 382 ? 16 -41.188 6.32 1 32.88 382 ALA A C 1
ATOM 3003 O O . ALA A 1 382 ? 14.812 -41.469 6.152 1 32.88 382 ALA A O 1
ATOM 3004 N N . GLU A 1 383 ? 16.031 -40.656 7.566 1 35.81 383 GLU A N 1
ATOM 3005 C CA . GLU A 1 383 ? 15.312 -39.688 8.367 1 35.81 383 GLU A CA 1
ATOM 3006 C C . GLU A 1 383 ? 14.57 -38.688 7.473 1 35.81 383 GLU A C 1
ATOM 3008 O O . GLU A 1 383 ? 15.117 -38.188 6.484 1 35.81 383 GLU A O 1
ATOM 3013 N N . PRO A 1 384 ? 13.164 -38.844 7.273 1 41.5 384 PRO A N 1
ATOM 3014 C CA . PRO A 1 384 ? 12.453 -37.812 6.543 1 41.5 384 PRO A CA 1
ATOM 3015 C C . PRO A 1 384 ? 13.211 -36.469 6.543 1 41.5 384 PRO A C 1
ATOM 3017 O O . PRO A 1 384 ? 13.781 -36.094 7.562 1 41.5 384 PRO A O 1
ATOM 3020 N N . ASP A 1 385 ? 13.914 -36.156 5.547 1 43.66 385 ASP A N 1
ATOM 3021 C CA . ASP A 1 385 ? 14.75 -34.969 5.398 1 43.66 385 ASP A CA 1
ATOM 3022 C C . ASP A 1 385 ? 14.117 -33.75 6.086 1 43.66 385 ASP A C 1
ATOM 3024 O O . ASP A 1 385 ? 12.891 -33.656 6.16 1 43.66 385 ASP A O 1
ATOM 3028 N N . ASP A 1 386 ? 14.641 -33.219 7.105 1 49.5 386 ASP A N 1
ATOM 3029 C CA . ASP A 1 386 ? 14.383 -32.031 7.926 1 49.5 386 ASP A CA 1
ATOM 3030 C C . ASP A 1 386 ? 13.602 -30.969 7.141 1 49.5 386 ASP A C 1
ATOM 3032 O O . ASP A 1 386 ? 12.859 -30.188 7.727 1 49.5 386 ASP A O 1
ATOM 3036 N N . GLU A 1 387 ? 13.812 -30.859 5.832 1 53.5 387 GLU A N 1
ATOM 3037 C CA . GLU A 1 387 ? 13.156 -29.812 5.059 1 53.5 387 GLU A CA 1
ATOM 3038 C C . GLU A 1 387 ? 11.656 -30.078 4.941 1 53.5 387 GLU A C 1
ATOM 3040 O O . GLU A 1 387 ? 10.867 -29.141 4.82 1 53.5 387 GLU A O 1
ATOM 3045 N N . ASP A 1 388 ? 11.219 -31.359 5.07 1 60.62 388 ASP A N 1
ATOM 3046 C CA . ASP A 1 388 ? 9.828 -31.75 4.828 1 60.62 388 ASP A CA 1
ATOM 3047 C C . ASP A 1 388 ? 8.945 -31.406 6.023 1 60.62 388 ASP A C 1
ATOM 3049 O O . ASP A 1 388 ? 7.719 -31.516 5.945 1 60.62 388 ASP A O 1
ATOM 3053 N N . ARG A 1 389 ? 9.562 -30.969 7.051 1 65.75 389 ARG A N 1
ATOM 3054 C CA . ARG A 1 389 ? 8.734 -30.703 8.227 1 65.75 389 ARG A CA 1
ATOM 3055 C C . ARG A 1 389 ? 8.469 -29.219 8.391 1 65.75 389 ARG A C 1
ATOM 3057 O O . ARG A 1 389 ? 8.289 -28.734 9.508 1 65.75 389 ARG A O 1
ATOM 3064 N N . ARG A 1 390 ? 8.484 -28.547 7.277 1 80.38 390 ARG A N 1
ATOM 3065 C CA . ARG A 1 390 ? 8.164 -27.125 7.375 1 80.38 390 ARG A CA 1
ATOM 3066 C C . ARG A 1 390 ? 6.77 -26.844 6.816 1 80.38 390 ARG A C 1
ATOM 3068 O O . ARG A 1 390 ? 6.43 -27.297 5.723 1 80.38 390 ARG A O 1
ATOM 3075 N N . TYR A 1 391 ? 6.02 -26.219 7.75 1 82.19 391 TYR A N 1
ATOM 3076 C CA . TYR A 1 391 ? 4.633 -25.969 7.367 1 82.19 391 TYR A CA 1
ATOM 3077 C C . TYR A 1 391 ? 4.332 -24.484 7.324 1 82.19 391 TYR A C 1
ATOM 3079 O O . TYR A 1 391 ? 4.871 -23.703 8.125 1 82.19 391 TYR A O 1
ATOM 3087 N N . LEU A 1 392 ? 3.592 -24.094 6.375 1 88.25 392 LEU A N 1
ATOM 3088 C CA . LEU A 1 392 ? 3.006 -22.766 6.289 1 88.25 392 LEU A CA 1
ATOM 3089 C C . LEU A 1 392 ? 1.577 -22.766 6.824 1 88.25 392 LEU A C 1
ATOM 3091 O O . LEU A 1 392 ? 0.781 -23.641 6.48 1 88.25 392 LEU A O 1
ATOM 3095 N N . ILE A 1 393 ? 1.284 -21.875 7.723 1 85.31 393 ILE A N 1
ATOM 3096 C CA . ILE A 1 393 ? -0.05 -21.781 8.305 1 85.31 393 ILE A CA 1
ATOM 3097 C C . ILE A 1 393 ? -0.719 -20.484 7.836 1 85.31 393 ILE A C 1
ATOM 3099 O O . ILE A 1 393 ? -0.106 -19.406 7.867 1 85.31 393 ILE A O 1
ATOM 3103 N N . MET A 1 394 ? -1.898 -20.547 7.391 1 90.25 394 MET A N 1
ATOM 3104 C CA . MET A 1 394 ? -2.691 -19.406 6.945 1 90.25 394 MET A CA 1
ATOM 3105 C C . MET A 1 394 ? -4.039 -19.359 7.66 1 90.25 394 MET A C 1
ATOM 3107 O O . MET A 1 394 ? -4.867 -20.266 7.484 1 90.25 394 MET A O 1
ATOM 3111 N N . ASP A 1 395 ? -4.23 -18.406 8.453 1 87.06 395 ASP A N 1
ATOM 3112 C CA . ASP A 1 395 ? -5.527 -18.172 9.078 1 87.06 395 ASP A CA 1
ATOM 3113 C C . ASP A 1 395 ? -6.352 -17.188 8.25 1 87.06 395 ASP A C 1
ATOM 3115 O O . ASP A 1 395 ? -6.016 -16 8.172 1 87.06 395 ASP A O 1
ATOM 3119 N N . MET A 1 396 ? -7.395 -17.641 7.73 1 91.12 396 MET A N 1
ATOM 3120 C CA . MET A 1 396 ? -8.188 -16.828 6.82 1 91.12 396 MET A CA 1
ATOM 3121 C C . MET A 1 396 ? -9.523 -16.438 7.461 1 91.12 396 MET A C 1
ATOM 3123 O O . MET A 1 396 ? -10.203 -17.281 8.039 1 91.12 396 MET A O 1
ATOM 3127 N N . ARG A 1 397 ? -9.844 -15.266 7.387 1 90.62 397 ARG A N 1
ATOM 3128 C CA . ARG A 1 397 ? -11.148 -14.727 7.758 1 90.62 397 ARG A CA 1
ATOM 3129 C C . ARG A 1 397 ? -11.859 -14.141 6.543 1 90.62 397 ARG A C 1
ATOM 3131 O O . ARG A 1 397 ? -11.391 -13.172 5.949 1 90.62 397 ARG A O 1
ATOM 3138 N N . ILE A 1 398 ? -12.938 -14.742 6.191 1 91.12 398 ILE A N 1
ATOM 3139 C CA . ILE A 1 398 ? -13.703 -14.336 5.023 1 91.12 398 ILE A CA 1
ATOM 3140 C C . ILE A 1 398 ? -15.047 -13.758 5.465 1 91.12 398 ILE A C 1
ATOM 3142 O O . ILE A 1 398 ? -15.789 -14.398 6.215 1 91.12 398 ILE A O 1
ATOM 3146 N N . HIS A 1 399 ? -15.305 -12.594 5.051 1 90.75 399 HIS A N 1
ATOM 3147 C CA . HIS A 1 399 ? -16.594 -11.953 5.301 1 90.75 399 HIS A CA 1
ATOM 3148 C C . HIS A 1 399 ? -17.375 -11.766 4.004 1 90.75 399 HIS A C 1
ATOM 3150 O O . HIS A 1 399 ? -16.938 -11.047 3.105 1 90.75 399 HIS A O 1
ATOM 3156 N N . MET A 1 400 ? -18.484 -12.391 3.949 1 90.38 400 MET A N 1
ATOM 3157 C CA . MET A 1 400 ? -19.328 -12.289 2.762 1 90.38 400 MET A CA 1
ATOM 3158 C C . MET A 1 400 ? -20.484 -11.32 2.994 1 90.38 400 MET A C 1
ATOM 3160 O O . MET A 1 400 ? -21.078 -11.312 4.07 1 90.38 400 MET A O 1
ATOM 3164 N N . HIS A 1 401 ? -20.656 -10.492 2.018 1 88.12 401 HIS A N 1
ATOM 3165 C CA . HIS A 1 401 ? -21.719 -9.5 2.115 1 88.12 401 HIS A CA 1
ATOM 3166 C C . HIS A 1 401 ? -22.719 -9.625 0.962 1 88.12 401 HIS A C 1
ATOM 3168 O O . HIS A 1 401 ? -22.312 -9.719 -0.199 1 88.12 401 HIS A O 1
ATOM 3174 N N . ASP A 1 402 ? -24 -9.586 1.329 1 86.38 402 ASP A N 1
ATOM 3175 C CA . ASP A 1 402 ? -25.094 -9.578 0.364 1 86.38 402 ASP A CA 1
ATOM 3176 C C . ASP A 1 402 ? -24.953 -10.719 -0.642 1 86.38 402 ASP A C 1
ATOM 3178 O O . ASP A 1 402 ? -24.984 -10.492 -1.854 1 86.38 402 ASP A O 1
ATOM 3182 N N . VAL A 1 403 ? -24.828 -11.875 -0.08 1 87.62 403 VAL A N 1
ATOM 3183 C CA . VAL A 1 403 ? -24.547 -13.023 -0.932 1 87.62 403 VAL A CA 1
ATOM 3184 C C . VAL A 1 403 ? -25.844 -13.742 -1.268 1 87.62 403 VAL A C 1
ATOM 3186 O O . VAL A 1 403 ? -26.812 -13.703 -0.489 1 87.62 403 VAL A O 1
ATOM 3189 N N . LYS A 1 404 ? -25.891 -14.289 -2.455 1 87.12 404 LYS A N 1
ATOM 3190 C CA . LYS A 1 404 ? -26.953 -15.18 -2.91 1 87.12 404 LYS A CA 1
ATOM 3191 C C . LYS A 1 404 ? -26.391 -16.5 -3.42 1 87.12 404 LYS A C 1
ATOM 3193 O O . LYS A 1 404 ? -25.375 -16.516 -4.105 1 87.12 404 LYS A O 1
ATOM 3198 N N . ALA A 1 405 ? -27 -17.547 -2.965 1 86.56 405 ALA A N 1
ATOM 3199 C CA . ALA A 1 405 ? -26.5 -18.875 -3.33 1 86.56 405 ALA A CA 1
ATOM 3200 C C . ALA A 1 405 ? -27.609 -19.734 -3.945 1 86.56 405 ALA A C 1
ATOM 3202 O O . ALA A 1 405 ? -28.797 -19.469 -3.721 1 86.56 405 ALA A O 1
ATOM 3203 N N . ALA A 1 406 ? -27.234 -20.625 -4.816 1 83.38 406 ALA A N 1
ATOM 3204 C CA . ALA A 1 406 ? -28.141 -21.594 -5.441 1 83.38 406 ALA A CA 1
ATOM 3205 C C . ALA A 1 406 ? -27.625 -23.016 -5.273 1 83.38 406 ALA A C 1
ATOM 3207 O O . ALA A 1 406 ? -26.422 -23.25 -5.223 1 83.38 406 ALA A O 1
ATOM 3208 N N . VAL A 1 407 ? -28.531 -23.922 -5.109 1 78.25 407 VAL A N 1
ATOM 3209 C CA . VAL A 1 407 ? -28.188 -25.328 -4.953 1 78.25 407 VAL A CA 1
ATOM 3210 C C . VAL A 1 407 ? -27.594 -25.875 -6.258 1 78.25 407 VAL A C 1
ATOM 3212 O O . VAL A 1 407 ? -28.172 -25.672 -7.332 1 78.25 407 VAL A O 1
ATOM 3215 N N . PRO A 1 408 ? -26.406 -26.422 -6.098 1 75.44 408 PRO A N 1
ATOM 3216 C CA . PRO A 1 408 ? -25.797 -26.953 -7.324 1 75.44 408 PRO A CA 1
ATOM 3217 C C . PRO A 1 408 ? -26.594 -28.125 -7.906 1 75.44 408 PRO A C 1
ATOM 3219 O O . PRO A 1 408 ? -27.219 -28.891 -7.16 1 75.44 408 PRO A O 1
ATOM 3222 N N . LEU A 1 409 ? -26.906 -28.156 -9.266 1 61.31 409 LEU A N 1
ATOM 3223 C CA . LEU A 1 409 ? -27.688 -29.203 -9.922 1 61.31 409 LEU A CA 1
ATOM 3224 C C . LEU A 1 409 ? -27 -30.562 -9.789 1 61.31 409 LEU A C 1
ATOM 3226 O O . LEU A 1 409 ? -27.656 -31.578 -9.539 1 61.31 409 LEU A O 1
ATOM 3230 N N . PHE A 1 410 ? -25.641 -30.688 -10.188 1 55.88 410 PHE A N 1
ATOM 3231 C CA . PHE A 1 410 ? -24.969 -31.984 -10.25 1 55.88 410 PHE A CA 1
ATOM 3232 C C . PHE A 1 410 ? -23.812 -32.031 -9.258 1 55.88 410 PHE A C 1
ATOM 3234 O O . PHE A 1 410 ? -22.953 -31.141 -9.25 1 55.88 410 PHE A O 1
ATOM 3241 N N . THR A 1 411 ? -24.031 -32.469 -7.965 1 53.09 411 THR A N 1
ATOM 3242 C CA . THR A 1 411 ? -22.938 -32.531 -7.008 1 53.09 411 THR A CA 1
ATOM 3243 C C . THR A 1 411 ? -22.172 -33.844 -7.137 1 53.09 411 THR A C 1
ATOM 3245 O O . THR A 1 411 ? -21.5 -34.281 -6.199 1 53.09 411 THR A O 1
ATOM 3248 N N . ARG A 1 412 ? -22.188 -34.562 -8.109 1 51.25 412 ARG A N 1
ATOM 3249 C CA . ARG A 1 412 ? -21.688 -35.938 -8.062 1 51.25 412 ARG A CA 1
ATOM 3250 C C . ARG A 1 412 ? -20.266 -35.969 -7.5 1 51.25 412 ARG A C 1
ATOM 3252 O O . ARG A 1 412 ? -19.906 -36.875 -6.758 1 51.25 412 ARG A O 1
ATOM 3259 N N . ASP A 1 413 ? -19.266 -35.25 -7.988 1 51.59 413 ASP A N 1
ATOM 3260 C CA . ASP A 1 413 ? -17.859 -35.625 -7.844 1 51.59 413 ASP A CA 1
ATOM 3261 C C . ASP A 1 413 ? -17.219 -34.875 -6.684 1 51.59 413 ASP A C 1
ATOM 3263 O O . ASP A 1 413 ? -15.992 -34.781 -6.605 1 51.59 413 ASP A O 1
ATOM 3267 N N . MET A 1 414 ? -17.969 -34.312 -5.836 1 55.75 414 MET A N 1
ATOM 3268 C CA . MET A 1 414 ? -17.188 -33.656 -4.793 1 55.75 414 MET A CA 1
ATOM 3269 C C . MET A 1 414 ? -17.078 -34.531 -3.557 1 55.75 414 MET A C 1
ATOM 3271 O O . MET A 1 414 ? -18.047 -34.719 -2.838 1 55.75 414 MET A O 1
ATOM 3275 N N . SER A 1 415 ? -15.938 -35.25 -3.445 1 57.09 415 SER A N 1
ATOM 3276 C CA . SER A 1 415 ? -15.711 -36.219 -2.383 1 57.09 415 SER A CA 1
ATOM 3277 C C . SER A 1 415 ? -15.891 -35.562 -1.007 1 57.09 415 SER A C 1
ATOM 3279 O O . SER A 1 415 ? -16.328 -36.25 -0.063 1 57.09 415 SER A O 1
ATOM 3281 N N . TYR A 1 416 ? -15.703 -34.25 -0.943 1 57.25 416 TYR A N 1
ATOM 3282 C CA . TYR A 1 416 ? -15.688 -33.656 0.396 1 57.25 416 TYR A CA 1
ATOM 3283 C C . TYR A 1 416 ? -17.047 -33.062 0.743 1 57.25 416 TYR A C 1
ATOM 3285 O O . TYR A 1 416 ? -17.266 -32.594 1.868 1 57.25 416 TYR A O 1
ATOM 3293 N N . VAL A 1 417 ? -17.984 -33.156 -0.21 1 63.44 417 VAL A N 1
ATOM 3294 C CA . VAL A 1 417 ? -19.266 -32.5 0.017 1 63.44 417 VAL A CA 1
ATOM 3295 C C . VAL A 1 417 ? -20.344 -33.531 0.354 1 63.44 417 VAL A C 1
ATOM 3297 O O . VAL A 1 417 ? -20.531 -34.5 -0.391 1 63.44 417 VAL A O 1
ATOM 3300 N N . ASN A 1 418 ? -20.75 -33.469 1.604 1 65.19 418 ASN A N 1
ATOM 3301 C CA . ASN A 1 418 ? -21.953 -34.219 1.951 1 65.19 418 ASN A CA 1
ATOM 3302 C C . ASN A 1 418 ? -23.188 -33.594 1.336 1 65.19 418 ASN A C 1
ATOM 3304 O O . ASN A 1 418 ? -23.562 -32.469 1.678 1 65.19 418 ASN A O 1
ATOM 3308 N N . GLN A 1 419 ? -23.766 -34.406 0.412 1 68.44 419 GLN A N 1
ATOM 3309 C CA . GLN A 1 419 ? -24.906 -33.906 -0.354 1 68.44 419 GLN A CA 1
ATOM 3310 C C . GLN A 1 419 ? -26.047 -33.5 0.567 1 68.44 419 GLN A C 1
ATOM 3312 O O . GLN A 1 419 ? -26.812 -32.594 0.249 1 68.44 419 GLN A O 1
ATOM 3317 N N . ALA A 1 420 ? -26.031 -34.094 1.664 1 69.44 420 ALA A N 1
ATOM 3318 C CA . ALA A 1 420 ? -27.125 -33.844 2.588 1 69.44 420 ALA A CA 1
ATOM 3319 C C . ALA A 1 420 ? -27.031 -32.438 3.178 1 69.44 420 ALA A C 1
ATOM 3321 O O . ALA A 1 420 ? -28.031 -31.859 3.611 1 69.44 420 ALA A O 1
ATOM 3322 N N . LEU A 1 421 ? -25.953 -31.953 3.146 1 77.25 421 LEU A N 1
ATOM 3323 C CA . LEU A 1 421 ? -25.766 -30.672 3.822 1 77.25 421 LEU A CA 1
ATOM 3324 C C . LEU A 1 421 ? -25.75 -29.516 2.82 1 77.25 421 LEU A C 1
ATOM 3326 O O . LEU A 1 421 ? -25.734 -28.344 3.211 1 77.25 421 LEU A O 1
ATOM 3330 N N . VAL A 1 422 ? -25.906 -29.875 1.572 1 79.38 422 VAL A N 1
ATOM 3331 C CA . VAL A 1 422 ? -25.812 -28.844 0.548 1 79.38 422 VAL A CA 1
ATOM 3332 C C . VAL A 1 422 ? -27.016 -27.906 0.64 1 79.38 422 VAL A C 1
ATOM 3334 O O . VAL A 1 422 ? -26.844 -26.688 0.664 1 79.38 422 VAL A O 1
ATOM 3337 N N . ARG A 1 423 ? -28.094 -28.469 0.757 1 79.88 423 ARG A N 1
ATOM 3338 C CA . ARG A 1 423 ? -29.297 -27.656 0.774 1 79.88 423 ARG A CA 1
ATOM 3339 C C . ARG A 1 423 ? -29.375 -26.812 2.045 1 79.88 423 ARG A C 1
ATOM 3341 O O . ARG A 1 423 ? -29.641 -25.609 1.986 1 79.88 423 ARG A O 1
ATOM 3348 N N . PRO A 1 424 ? -29.109 -27.438 3.129 1 80.38 424 PRO A N 1
ATOM 3349 C CA . PRO A 1 424 ? -29.094 -26.609 4.344 1 80.38 424 PRO A CA 1
ATOM 3350 C C . PRO A 1 424 ? -28.062 -25.484 4.289 1 80.38 424 PRO A C 1
ATOM 3352 O O . PRO A 1 424 ? -28.312 -24.406 4.816 1 80.38 424 PRO A O 1
ATOM 3355 N N . ILE A 1 425 ? -27.031 -25.703 3.805 1 81.06 425 ILE A N 1
ATOM 3356 C CA . ILE A 1 425 ? -25.984 -24.688 3.723 1 81.06 425 ILE A CA 1
ATOM 3357 C C . ILE A 1 425 ? -26.453 -23.547 2.824 1 81.06 425 ILE A C 1
ATOM 3359 O O . ILE A 1 425 ? -26.281 -22.375 3.174 1 81.06 425 ILE A O 1
ATOM 3363 N N . VAL A 1 426 ? -27 -23.891 1.729 1 83.12 426 VAL A N 1
ATOM 3364 C CA . VAL A 1 426 ? -27.484 -22.875 0.802 1 83.12 426 VAL A CA 1
ATOM 3365 C C . VAL A 1 426 ? -28.594 -22.062 1.463 1 83.12 426 VAL A C 1
ATOM 3367 O O . VAL A 1 426 ? -28.656 -20.828 1.3 1 83.12 426 VAL A O 1
ATOM 3370 N N . ALA A 1 427 ? -29.422 -22.734 2.154 1 82.25 427 ALA A N 1
ATOM 3371 C CA . ALA A 1 427 ? -30.484 -22.047 2.875 1 82.25 427 ALA A CA 1
ATOM 3372 C C . ALA A 1 427 ? -29.922 -21.109 3.936 1 82.25 427 ALA A C 1
ATOM 3374 O O . ALA A 1 427 ? -30.406 -19.984 4.117 1 82.25 427 ALA A O 1
ATOM 3375 N N . TYR A 1 428 ? -28.969 -21.578 4.547 1 82.56 428 TYR A N 1
ATOM 3376 C CA . TYR A 1 428 ? -28.297 -20.766 5.547 1 82.56 428 TYR A CA 1
ATOM 3377 C C . TYR A 1 428 ? -27.703 -19.516 4.918 1 82.56 428 TYR A C 1
ATOM 3379 O O . TYR A 1 428 ? -27.859 -18.406 5.453 1 82.56 428 TYR A O 1
ATOM 3387 N N . ILE A 1 429 ? -27.062 -19.578 3.832 1 83.44 429 ILE A N 1
ATOM 3388 C CA . ILE A 1 429 ? -26.422 -18.469 3.137 1 83.44 429 ILE A CA 1
ATOM 3389 C C . ILE A 1 429 ? -27.469 -17.438 2.715 1 83.44 429 ILE A C 1
ATOM 3391 O O . ILE A 1 429 ? -27.266 -16.234 2.885 1 83.44 429 ILE A O 1
ATOM 3395 N N . ASN A 1 430 ? -28.516 -17.969 2.271 1 81.94 430 ASN A N 1
ATOM 3396 C CA . ASN A 1 430 ? -29.547 -17.062 1.783 1 81.94 430 ASN A CA 1
ATOM 3397 C C . ASN A 1 430 ? -30.297 -16.406 2.934 1 81.94 430 ASN A C 1
ATOM 3399 O O . ASN A 1 430 ? -30.875 -15.328 2.768 1 81.94 430 ASN A O 1
ATOM 3403 N N . ALA A 1 431 ? -30.281 -17.016 4.016 1 80.19 431 ALA A N 1
ATOM 3404 C CA . ALA A 1 431 ? -30.969 -16.469 5.184 1 80.19 431 ALA A CA 1
ATOM 3405 C C . ALA A 1 431 ? -30.156 -15.336 5.809 1 80.19 431 ALA A C 1
ATOM 3407 O O . ALA A 1 431 ? -30.719 -14.344 6.273 1 80.19 431 ALA A O 1
ATOM 3408 N N . LYS A 1 432 ? -28.875 -15.508 5.863 1 75.69 432 LYS A N 1
ATOM 3409 C CA . LYS A 1 432 ? -27.984 -14.531 6.473 1 75.69 432 LYS A CA 1
ATOM 3410 C C . LYS A 1 432 ? -27.266 -13.703 5.406 1 75.69 432 LYS A C 1
ATOM 3412 O O . LYS A 1 432 ? -26.062 -13.438 5.516 1 75.69 432 LYS A O 1
ATOM 3417 N N . LYS A 1 433 ? -27.891 -13.344 4.434 1 71.25 433 LYS A N 1
ATOM 3418 C CA . LYS A 1 433 ? -27.328 -12.805 3.199 1 71.25 433 LYS A CA 1
ATOM 3419 C C . LYS A 1 433 ? -26.594 -11.492 3.461 1 71.25 433 LYS A C 1
ATOM 3421 O O . LYS A 1 433 ? -25.672 -11.141 2.725 1 71.25 433 LYS A O 1
ATOM 3426 N N . THR A 1 434 ? -26.797 -10.836 4.582 1 74.75 434 THR A N 1
ATOM 3427 C CA . THR A 1 434 ? -26.234 -9.508 4.781 1 74.75 434 THR A CA 1
ATOM 3428 C C . THR A 1 434 ? -24.781 -9.594 5.246 1 74.75 434 THR A C 1
ATOM 3430 O O . THR A 1 434 ? -23.938 -8.805 4.824 1 74.75 434 THR A O 1
ATOM 3433 N N . TYR A 1 435 ? -24.594 -10.516 6.121 1 83.94 435 TYR A N 1
ATOM 3434 C CA . TYR A 1 435 ? -23.234 -10.648 6.625 1 83.94 435 TYR A CA 1
ATOM 3435 C C . TYR A 1 435 ? -22.969 -12.062 7.129 1 83.94 435 TYR A C 1
ATOM 3437 O O . TYR A 1 435 ? -23.641 -12.539 8.047 1 83.94 435 TYR A O 1
ATOM 3445 N N . ILE A 1 436 ? -21.938 -12.789 6.492 1 85.38 436 ILE A N 1
ATOM 3446 C CA . ILE A 1 436 ? -21.578 -14.148 6.891 1 85.38 436 ILE A CA 1
ATOM 3447 C C . ILE A 1 436 ? -20.078 -14.227 7.145 1 85.38 436 ILE A C 1
ATOM 3449 O O . ILE A 1 436 ? -19.281 -14.156 6.203 1 85.38 436 ILE A O 1
ATOM 3453 N N . PRO A 1 437 ? -19.688 -14.312 8.352 1 88.56 437 PRO A N 1
ATOM 3454 C CA . PRO A 1 437 ? -18.266 -14.5 8.656 1 88.56 437 PRO A CA 1
ATOM 3455 C C . PRO A 1 437 ? -17.844 -15.969 8.633 1 88.56 437 PRO A C 1
ATOM 3457 O O . PRO A 1 437 ? -18.562 -16.828 9.156 1 88.56 437 PRO A O 1
ATOM 3460 N N . VAL A 1 438 ? -16.797 -16.281 7.941 1 86.38 438 VAL A N 1
ATOM 3461 C CA . VAL A 1 438 ? -16.234 -17.625 7.875 1 86.38 438 VAL A CA 1
ATOM 3462 C C . VAL A 1 438 ? -14.766 -17.594 8.25 1 86.38 438 VAL A C 1
ATOM 3464 O O . VAL A 1 438 ? -14 -16.781 7.727 1 86.38 438 VAL A O 1
ATOM 3467 N N . SER A 1 439 ? -14.375 -18.312 9.195 1 85.81 439 SER A N 1
ATOM 3468 C CA . SER A 1 439 ? -12.969 -18.422 9.578 1 85.81 439 SER A CA 1
ATOM 3469 C C . SER A 1 439 ? -12.43 -19.828 9.336 1 85.81 439 SER A C 1
ATOM 3471 O O . SER A 1 439 ? -13.109 -20.812 9.625 1 85.81 439 SER A O 1
ATOM 3473 N N . CYS A 1 440 ? -11.344 -19.891 8.703 1 82.31 440 CYS A N 1
ATOM 3474 C CA . CYS A 1 440 ? -10.742 -21.203 8.438 1 82.31 440 CYS A CA 1
ATOM 3475 C C . CYS A 1 440 ? -9.227 -21.141 8.57 1 82.31 440 CYS A C 1
ATOM 3477 O O . CYS A 1 440 ? -8.633 -20.062 8.445 1 82.31 440 CYS A O 1
ATOM 3479 N N . ARG A 1 441 ? -8.672 -22.234 8.945 1 83.31 441 ARG A N 1
ATOM 3480 C CA . ARG A 1 441 ? -7.223 -22.391 9.062 1 83.31 441 ARG A CA 1
ATOM 3481 C C . ARG A 1 441 ? -6.691 -23.391 8.047 1 83.31 441 ARG A C 1
ATOM 3483 O O . ARG A 1 441 ? -7.176 -24.531 7.973 1 83.31 441 ARG A O 1
ATOM 3490 N N . ILE A 1 442 ? -5.785 -22.953 7.223 1 86.44 442 ILE A N 1
ATOM 3491 C CA . ILE A 1 442 ? -5.176 -23.812 6.211 1 86.44 442 ILE A CA 1
ATOM 3492 C C . ILE A 1 442 ? -3.719 -24.094 6.578 1 86.44 442 ILE A C 1
ATOM 3494 O O . ILE A 1 442 ? -2.973 -23.172 6.918 1 86.44 442 ILE A O 1
ATOM 3498 N N . VAL A 1 443 ? -3.338 -25.328 6.605 1 84.88 443 VAL A N 1
ATOM 3499 C CA . VAL A 1 443 ? -1.965 -25.75 6.863 1 84.88 443 VAL A CA 1
ATOM 3500 C C . VAL A 1 443 ? -1.396 -26.453 5.629 1 84.88 443 VAL A C 1
ATOM 3502 O O . VAL A 1 443 ? -1.985 -27.406 5.117 1 84.88 443 VAL A O 1
ATOM 3505 N N . LYS A 1 444 ? -0.35 -25.906 5.141 1 87.69 444 LYS A N 1
ATOM 3506 C CA . LYS A 1 444 ? 0.273 -26.469 3.951 1 87.69 444 LYS A CA 1
ATOM 3507 C C . LYS A 1 444 ? 1.757 -26.75 4.184 1 87.69 444 LYS A C 1
ATOM 3509 O O . LYS A 1 444 ? 2.416 -26.031 4.938 1 87.69 444 LYS A O 1
ATOM 3514 N N . ARG A 1 445 ? 2.203 -27.75 3.5 1 86.25 445 ARG A N 1
ATOM 3515 C CA . ARG A 1 445 ? 3.635 -28.047 3.535 1 86.25 445 ARG A CA 1
ATOM 3516 C C . ARG A 1 445 ? 4.41 -27.062 2.662 1 86.25 445 ARG A C 1
ATOM 3518 O O . ARG A 1 445 ? 3.928 -26.641 1.604 1 86.25 445 ARG A O 1
ATOM 3525 N N . LEU A 1 446 ? 5.574 -26.828 3.064 1 87.38 446 LEU A N 1
ATOM 3526 C CA . LEU A 1 446 ? 6.414 -25.906 2.297 1 87.38 446 LEU A CA 1
ATOM 3527 C C . LEU A 1 446 ? 6.711 -26.484 0.914 1 87.38 446 LEU A C 1
ATOM 3529 O O . LEU A 1 446 ? 6.824 -25.734 -0.06 1 87.38 446 LEU A O 1
ATOM 3533 N N . SER A 1 447 ? 6.777 -27.734 0.821 1 86.94 447 SER A N 1
ATOM 3534 C CA . SER A 1 447 ? 7.117 -28.391 -0.436 1 86.94 447 SER A CA 1
ATOM 3535 C C . SER A 1 447 ? 6.02 -28.203 -1.478 1 86.94 447 SER A C 1
ATOM 3537 O O . SER A 1 447 ? 6.273 -28.297 -2.68 1 86.94 447 SER A O 1
ATOM 3539 N N . ASP A 1 448 ? 4.875 -27.922 -1.005 1 88.38 448 ASP A N 1
ATOM 3540 C CA . ASP A 1 448 ? 3.766 -27.703 -1.93 1 88.38 448 ASP A CA 1
ATOM 3541 C C . ASP A 1 448 ? 3.971 -26.438 -2.744 1 88.38 448 ASP A C 1
ATOM 3543 O O . ASP A 1 448 ? 3.381 -26.266 -3.814 1 88.38 448 ASP A O 1
ATOM 3547 N N . PHE A 1 449 ? 4.789 -25.547 -2.248 1 91.88 449 PHE A N 1
ATOM 3548 C CA . PHE A 1 449 ? 4.992 -24.266 -2.926 1 91.88 449 PHE A CA 1
ATOM 3549 C C . PHE A 1 449 ? 6.188 -24.344 -3.867 1 91.88 449 PHE A C 1
ATOM 3551 O O . PHE A 1 449 ? 6.43 -23.422 -4.648 1 91.88 449 PHE A O 1
ATOM 3558 N N . ASP A 1 450 ? 6.879 -25.422 -3.781 1 91.31 450 ASP A N 1
ATOM 3559 C CA . ASP A 1 450 ? 8.031 -25.609 -4.66 1 91.31 450 ASP A CA 1
ATOM 3560 C C . ASP A 1 450 ? 7.594 -25.734 -6.121 1 91.31 450 ASP A C 1
ATOM 3562 O O . ASP A 1 450 ? 6.906 -26.688 -6.484 1 91.31 450 ASP A O 1
ATOM 3566 N N . GLY A 1 451 ? 7.949 -24.781 -6.938 1 91.75 451 GLY A N 1
ATOM 3567 C CA . GLY A 1 451 ? 7.594 -24.781 -8.352 1 91.75 451 GLY A CA 1
ATOM 3568 C C . GLY A 1 451 ? 6.25 -24.141 -8.625 1 91.75 451 GLY A C 1
ATOM 3569 O O . GLY A 1 451 ? 5.789 -24.125 -9.773 1 91.75 451 GLY A O 1
ATOM 3570 N N . SER A 1 452 ? 5.625 -23.625 -7.613 1 91.81 452 SER A N 1
ATOM 3571 C CA . SER A 1 452 ? 4.293 -23.062 -7.793 1 91.81 452 SER A CA 1
ATOM 3572 C C . SER A 1 452 ? 4.367 -21.594 -8.25 1 91.81 452 SER A C 1
ATOM 3574 O O . SER A 1 452 ? 5.137 -20.812 -7.695 1 91.81 452 SER A O 1
ATOM 3576 N N . TRP A 1 453 ? 3.525 -21.219 -9.266 1 88.94 453 TRP A N 1
ATOM 3577 C CA . TRP A 1 453 ? 3.475 -19.859 -9.773 1 88.94 453 TRP A CA 1
ATOM 3578 C C . TRP A 1 453 ? 2.121 -19.219 -9.484 1 88.94 453 TRP A C 1
ATOM 3580 O O . TRP A 1 453 ? 1.986 -18 -9.523 1 88.94 453 TRP A O 1
ATOM 3590 N N . THR A 1 454 ? 1.194 -20.078 -9.195 1 87.44 454 THR A N 1
ATOM 3591 C CA . THR A 1 454 ? -0.155 -19.578 -8.977 1 87.44 454 THR A CA 1
ATOM 3592 C C . THR A 1 454 ? -0.776 -20.203 -7.734 1 87.44 454 THR A C 1
ATOM 3594 O O . THR A 1 454 ? -0.198 -21.109 -7.137 1 87.44 454 THR A O 1
ATOM 3597 N N . VAL A 1 455 ? -1.922 -19.734 -7.488 1 85.62 455 VAL A N 1
ATOM 3598 C CA . VAL A 1 455 ? -2.652 -20.219 -6.32 1 85.62 455 VAL A CA 1
ATOM 3599 C C . VAL A 1 455 ? -3.211 -21.609 -6.602 1 85.62 455 VAL A C 1
ATOM 3601 O O . VAL A 1 455 ? -3.412 -22.406 -5.676 1 85.62 455 VAL A O 1
ATOM 3604 N N . TYR A 1 456 ? -3.295 -22.031 -7.762 1 82.75 456 TYR A N 1
ATOM 3605 C CA . TYR A 1 456 ? -3.916 -23.297 -8.141 1 82.75 456 TYR A CA 1
ATOM 3606 C C . TYR A 1 456 ? -2.898 -24.438 -8.117 1 82.75 456 TYR A C 1
ATOM 3608 O O . TYR A 1 456 ? -3.203 -25.547 -7.672 1 82.75 456 TYR A O 1
ATOM 3616 N N . ASP A 1 457 ? -1.719 -24.125 -8.492 1 87.81 457 ASP A N 1
ATOM 3617 C CA . ASP A 1 457 ? -0.707 -25.156 -8.625 1 87.81 457 ASP A CA 1
ATOM 3618 C C . ASP A 1 457 ? -0.211 -25.625 -7.258 1 87.81 457 ASP A C 1
ATOM 3620 O O . ASP A 1 457 ? 0.386 -26.703 -7.141 1 87.81 457 ASP A O 1
ATOM 3624 N N . CYS A 1 458 ? -0.464 -24.859 -6.273 1 88.12 458 CYS A N 1
ATOM 3625 C CA . CYS A 1 458 ? -0.05 -25.297 -4.941 1 88.12 458 CYS A CA 1
ATOM 3626 C C . CYS A 1 458 ? -1.214 -25.922 -4.188 1 88.12 458 CYS A C 1
ATOM 3628 O O . CYS A 1 458 ? -1.052 -26.375 -3.051 1 88.12 458 CYS A O 1
ATOM 3630 N N . GLY A 1 459 ? -2.381 -25.859 -4.75 1 84.94 459 GLY A N 1
ATOM 3631 C CA . GLY A 1 459 ? -3.535 -26.5 -4.137 1 84.94 459 GLY A CA 1
ATOM 3632 C C . GLY A 1 459 ? -4.211 -25.625 -3.09 1 84.94 459 GLY A C 1
ATOM 3633 O O . GLY A 1 459 ? -5.035 -26.109 -2.314 1 84.94 459 GLY A O 1
ATOM 3634 N N . LEU A 1 460 ? -3.834 -24.438 -3.029 1 86.56 460 LEU A N 1
ATOM 3635 C CA . LEU A 1 460 ? -4.391 -23.547 -2.014 1 86.56 460 LEU A CA 1
ATOM 3636 C C . LEU A 1 460 ? -5.883 -23.328 -2.242 1 86.56 460 LEU A C 1
ATOM 3638 O O . LEU A 1 460 ? -6.656 -23.25 -1.284 1 86.56 460 LEU A O 1
ATOM 3642 N N . MET A 1 461 ? -6.234 -23.234 -3.404 1 83.94 461 MET A N 1
ATOM 3643 C CA . MET A 1 461 ? -7.648 -23.016 -3.707 1 83.94 461 MET A CA 1
ATOM 3644 C C . MET A 1 461 ? -8.484 -24.219 -3.291 1 83.94 461 MET A C 1
ATOM 3646 O O . MET A 1 461 ? -9.602 -24.062 -2.793 1 83.94 461 MET A O 1
ATOM 3650 N N . ASN A 1 462 ? -7.988 -25.375 -3.494 1 80.81 462 ASN A N 1
ATOM 3651 C CA . ASN A 1 462 ? -8.68 -26.578 -3.066 1 80.81 462 ASN A CA 1
ATOM 3652 C C . ASN A 1 462 ? -8.812 -26.641 -1.548 1 80.81 462 ASN A C 1
ATOM 3654 O O . ASN A 1 462 ? -9.875 -26.984 -1.026 1 80.81 462 ASN A O 1
ATOM 3658 N N . ASP A 1 463 ? -7.75 -26.344 -0.937 1 83.38 463 ASP A N 1
ATOM 3659 C CA . ASP A 1 463 ? -7.789 -26.328 0.522 1 83.38 463 ASP A CA 1
ATOM 3660 C C . ASP A 1 463 ? -8.805 -25.312 1.035 1 83.38 463 ASP A C 1
ATOM 3662 O O . ASP A 1 463 ? -9.516 -25.562 2.01 1 83.38 463 ASP A O 1
ATOM 3666 N N . LEU A 1 464 ? -8.82 -24.188 0.4 1 83.44 464 LEU A N 1
ATOM 3667 C CA . LEU A 1 464 ? -9.75 -23.141 0.793 1 83.44 464 LEU A CA 1
ATOM 3668 C C . LEU A 1 464 ? -11.195 -23.594 0.617 1 83.44 464 LEU A C 1
ATOM 3670 O O . LEU A 1 464 ? -12.047 -23.328 1.468 1 83.44 464 LEU A O 1
ATOM 3674 N N . SER A 1 465 ? -11.453 -24.281 -0.396 1 80.94 465 SER A N 1
ATOM 3675 C CA . SER A 1 465 ? -12.812 -24.75 -0.661 1 80.94 465 SER A CA 1
ATOM 3676 C C . SER A 1 465 ? -13.25 -25.781 0.371 1 80.94 465 SER A C 1
ATOM 3678 O O . SER A 1 465 ? -14.383 -25.734 0.856 1 80.94 465 SER A O 1
ATOM 3680 N N . VAL A 1 466 ? -12.391 -26.656 0.684 1 81.5 466 VAL A N 1
ATOM 3681 C CA . VAL A 1 466 ? -12.703 -27.688 1.656 1 81.5 466 VAL A CA 1
ATOM 3682 C C . VAL A 1 466 ? -12.93 -27.062 3.031 1 81.5 466 VAL A C 1
ATOM 3684 O O . VAL A 1 466 ? -13.906 -27.375 3.709 1 81.5 466 VAL A O 1
ATOM 3687 N N . GLU A 1 467 ? -12.039 -26.188 3.367 1 83 467 GLU A N 1
ATOM 3688 C CA . GLU A 1 467 ? -12.133 -25.578 4.688 1 83 467 GLU A CA 1
ATOM 3689 C C . GLU A 1 467 ? -13.359 -24.672 4.789 1 83 467 GLU A C 1
ATOM 3691 O O . GLU A 1 467 ? -13.969 -24.562 5.855 1 83 467 GLU A O 1
ATOM 3696 N N . THR A 1 468 ? -13.68 -24.016 3.783 1 82.19 468 THR A N 1
ATOM 3697 C CA . THR A 1 468 ? -14.875 -23.172 3.789 1 82.19 468 THR A CA 1
ATOM 3698 C C . THR A 1 468 ? -16.141 -24.031 3.92 1 82.19 468 THR A C 1
ATOM 3700 O O . THR A 1 468 ? -17.078 -23.656 4.625 1 82.19 468 THR A O 1
ATOM 3703 N N . TYR A 1 469 ? -16.125 -25.109 3.176 1 81 469 TYR A N 1
ATOM 3704 C CA . TYR A 1 469 ? -17.266 -26.031 3.316 1 81 469 TYR A CA 1
ATOM 3705 C C . TYR A 1 469 ? -17.406 -26.484 4.762 1 81 469 TYR A C 1
ATOM 3707 O O . TYR A 1 469 ? -18.516 -26.484 5.305 1 81 469 TYR A O 1
ATOM 3715 N N . ASP A 1 470 ? -16.359 -26.859 5.324 1 80.5 470 ASP A N 1
ATOM 3716 C CA . ASP A 1 470 ? -16.406 -27.312 6.707 1 80.5 470 ASP A CA 1
ATOM 3717 C C . ASP A 1 470 ? -16.891 -26.219 7.641 1 80.5 470 ASP A C 1
ATOM 3719 O O . ASP A 1 470 ? -17.609 -26.484 8.602 1 80.5 470 ASP A O 1
ATOM 3723 N N . ALA A 1 471 ? -16.453 -25.078 7.379 1 81.81 471 ALA A N 1
ATOM 3724 C CA . ALA A 1 471 ? -16.875 -23.953 8.211 1 81.81 471 ALA A CA 1
ATOM 3725 C C . ALA A 1 471 ? -18.391 -23.734 8.086 1 81.81 471 ALA A C 1
ATOM 3727 O O . ALA A 1 471 ? -19.078 -23.531 9.094 1 81.81 471 ALA A O 1
ATOM 3728 N N . PHE A 1 472 ? -18.906 -23.828 6.918 1 82 472 PHE A N 1
ATOM 3729 C CA . PHE A 1 472 ? -20.344 -23.672 6.703 1 82 472 PHE A CA 1
ATOM 3730 C C . PHE A 1 472 ? -21.109 -24.812 7.359 1 82 472 PHE A C 1
ATOM 3732 O O . PHE A 1 472 ? -22.172 -24.609 7.949 1 82 472 PHE A O 1
ATOM 3739 N N . ALA A 1 473 ? -20.562 -25.969 7.16 1 80.44 473 ALA A N 1
ATOM 3740 C CA . ALA A 1 473 ? -21.203 -27.141 7.758 1 80.44 473 ALA A CA 1
ATOM 3741 C C . ALA A 1 473 ? -21.281 -27 9.281 1 80.44 473 ALA A C 1
ATOM 3743 O O . ALA A 1 473 ? -22.297 -27.328 9.891 1 80.44 473 ALA A O 1
ATOM 3744 N N . ARG A 1 474 ? -20.266 -26.547 9.836 1 79.5 474 ARG A N 1
ATOM 3745 C CA . ARG A 1 474 ? -20.266 -26.312 11.273 1 79.5 474 ARG A CA 1
ATOM 3746 C C . ARG A 1 474 ? -21.266 -25.25 11.672 1 79.5 474 ARG A C 1
ATOM 3748 O O . ARG A 1 474 ? -21.953 -25.375 12.688 1 79.5 474 ARG A O 1
ATOM 3755 N N . ASP A 1 475 ? -21.344 -24.172 10.945 1 78.75 475 ASP A N 1
ATOM 3756 C CA . ASP A 1 475 ? -22.266 -23.078 11.234 1 78.75 475 ASP A CA 1
ATOM 3757 C C . ASP A 1 475 ? -23.719 -23.547 11.141 1 78.75 475 ASP A C 1
ATOM 3759 O O . ASP A 1 475 ? -24.547 -23.141 11.953 1 78.75 475 ASP A O 1
ATOM 3763 N N . VAL A 1 476 ? -23.984 -24.391 10.203 1 77.44 476 VAL A N 1
ATOM 3764 C CA . VAL A 1 476 ? -25.328 -24.906 10.016 1 77.44 476 VAL A CA 1
ATOM 3765 C C . VAL A 1 476 ? -25.672 -25.875 11.148 1 77.44 476 VAL A C 1
ATOM 3767 O O . VAL A 1 476 ? -26.797 -25.859 11.664 1 77.44 476 VAL A O 1
ATOM 3770 N N . GLU A 1 477 ? -24.703 -26.688 11.438 1 76.06 477 GLU A N 1
ATOM 3771 C CA . GLU A 1 477 ? -24.922 -27.625 12.539 1 76.06 477 GLU A CA 1
ATOM 3772 C C . GLU A 1 477 ? -25.156 -26.875 13.852 1 76.06 477 GLU A C 1
ATOM 3774 O O . GLU A 1 477 ? -26 -27.281 14.656 1 76.06 477 GLU A O 1
ATOM 3779 N N . ASP A 1 478 ? -24.391 -25.922 14.039 1 72.19 478 ASP A N 1
ATOM 3780 C CA . ASP A 1 478 ? -24.547 -25.109 15.25 1 72.19 478 ASP A CA 1
ATOM 3781 C C . ASP A 1 478 ? -25.906 -24.406 15.266 1 72.19 478 ASP A C 1
ATOM 3783 O O . ASP A 1 478 ? -26.531 -24.297 16.312 1 72.19 478 ASP A O 1
ATOM 3787 N N . GLN A 1 479 ? -26.281 -23.891 14.172 1 70.25 479 GLN A N 1
ATOM 3788 C CA . GLN A 1 479 ? -27.578 -23.234 14.094 1 70.25 479 GLN A CA 1
ATOM 3789 C C . GLN A 1 479 ? -28.719 -24.219 14.336 1 70.25 479 GLN A C 1
ATOM 3791 O O . GLN A 1 479 ? -29.703 -23.906 15.008 1 70.25 479 GLN A O 1
ATOM 3796 N N . GLN A 1 480 ? -28.578 -25.406 13.805 1 67.25 480 GLN A N 1
ATOM 3797 C CA . GLN A 1 480 ? -29.594 -26.422 14.008 1 67.25 480 GLN A CA 1
ATOM 3798 C C . GLN A 1 480 ? -29.641 -26.875 15.469 1 67.25 480 GLN A C 1
ATOM 3800 O O . GLN A 1 480 ? -30.719 -27.109 16.016 1 67.25 480 GLN A O 1
ATOM 3805 N N . SER A 1 481 ? -28.453 -26.906 15.906 1 64.94 481 SER A N 1
ATOM 3806 C CA . SER A 1 481 ? -28.406 -27.297 17.312 1 64.94 481 SER A CA 1
ATOM 3807 C C . SER A 1 481 ? -29.031 -26.219 18.203 1 64.94 481 SER A C 1
ATOM 3809 O O . SER A 1 481 ? -29.719 -26.531 19.172 1 64.94 481 SER A O 1
ATOM 3811 N N . ARG A 1 482 ? -28.703 -25.016 17.812 1 60.34 482 ARG A N 1
ATOM 3812 C CA . ARG A 1 482 ? -29.297 -23.922 18.578 1 60.34 482 ARG A CA 1
ATOM 3813 C C . ARG A 1 482 ? -30.812 -23.906 18.438 1 60.34 482 ARG A C 1
ATOM 3815 O O . ARG A 1 482 ? -31.531 -23.688 19.406 1 60.34 482 ARG A O 1
ATOM 3822 N N . VAL A 1 483 ? -31.25 -24.109 17.219 1 59.06 483 VAL A N 1
ATOM 3823 C CA . VAL A 1 483 ? -32.688 -24.141 16.984 1 59.06 483 VAL A CA 1
ATOM 3824 C C . VAL A 1 483 ? -33.312 -25.312 17.734 1 59.06 483 VAL A C 1
ATOM 3826 O O . VAL A 1 483 ? -34.375 -25.188 18.328 1 59.06 483 VAL A O 1
ATOM 3829 N N . ARG A 1 484 ? -32.625 -26.391 17.688 1 58.06 484 ARG A N 1
ATOM 3830 C CA . ARG A 1 484 ? -33.125 -27.547 18.438 1 58.06 484 ARG A CA 1
ATOM 3831 C C . ARG A 1 484 ? -33.156 -27.25 19.938 1 58.06 484 ARG A C 1
ATOM 3833 O O . ARG A 1 484 ? -34.094 -27.625 20.641 1 58.06 484 ARG A O 1
ATOM 3840 N N . ARG A 1 485 ? -32.156 -26.594 20.281 1 51.06 485 ARG A N 1
ATOM 3841 C CA . ARG A 1 485 ? -32.094 -26.234 21.703 1 51.06 485 ARG A CA 1
ATOM 3842 C C . ARG A 1 485 ? -33.188 -25.219 22.031 1 51.06 485 ARG A C 1
ATOM 3844 O O . ARG A 1 485 ? -33.844 -25.328 23.078 1 51.06 485 ARG A O 1
ATOM 3851 N N . PHE A 1 486 ? -33.312 -24.266 21.125 1 54.72 486 PHE A N 1
ATOM 3852 C CA . PHE A 1 486 ? -34.344 -23.281 21.344 1 54.72 486 PHE A CA 1
ATOM 3853 C C . PHE A 1 486 ? -35.719 -23.922 21.297 1 54.72 486 PHE A C 1
ATOM 3855 O O . PHE A 1 486 ? -36.625 -23.562 22.094 1 54.72 486 PHE A O 1
ATOM 3862 N N . LYS A 1 487 ? -35.906 -24.766 20.297 1 55.78 487 LYS A N 1
ATOM 3863 C CA . LYS A 1 487 ? -37.188 -25.484 20.25 1 55.78 487 LYS A CA 1
ATOM 3864 C C . LYS A 1 487 ? -37.406 -26.328 21.5 1 55.78 487 LYS A C 1
ATOM 3866 O O . LYS A 1 487 ? -38.5 -26.391 22.031 1 55.78 487 LYS A O 1
ATOM 3871 N N . LYS A 1 488 ? -36.344 -26.906 21.875 1 55.78 488 LYS A N 1
ATOM 3872 C CA . LYS A 1 488 ? -36.469 -27.688 23.109 1 55.78 488 LYS A CA 1
ATOM 3873 C C . LYS A 1 488 ? -36.75 -26.797 24.312 1 55.78 488 LYS A C 1
ATOM 3875 O O . LYS A 1 488 ? -37.594 -27.141 25.156 1 55.78 488 LYS A O 1
ATOM 3880 N N . VAL A 1 489 ? -36.094 -25.75 24.281 1 55 489 VAL A N 1
ATOM 3881 C CA . VAL A 1 489 ? -36.344 -24.812 25.375 1 55 489 VAL A CA 1
ATOM 3882 C C . VAL A 1 489 ? -37.719 -24.203 25.219 1 55 489 VAL A C 1
ATOM 3884 O O . VAL A 1 489 ? -38.438 -24.016 26.203 1 55 489 VAL A O 1
ATOM 3887 N N . GLY A 1 490 ? -38 -23.844 23.969 1 56.09 490 GLY A N 1
ATOM 3888 C CA . GLY A 1 490 ? -39.344 -23.344 23.719 1 56.09 490 GLY A CA 1
ATOM 3889 C C . GLY A 1 490 ? -40.438 -24.344 24.078 1 56.09 490 GLY A C 1
ATOM 3890 O O . GLY A 1 490 ? -41.438 -23.984 24.703 1 56.09 490 GLY A O 1
ATOM 3891 N N . PHE A 1 491 ? -40.188 -25.562 23.625 1 59.19 491 PHE A N 1
ATOM 3892 C CA . PHE A 1 491 ? -41.156 -26.625 24.016 1 59.19 491 PHE A CA 1
ATOM 3893 C C . PHE A 1 491 ? -41.188 -26.797 25.516 1 59.19 491 PHE A C 1
ATOM 3895 O O . PHE A 1 491 ? -42.25 -27 26.094 1 59.19 491 PHE A O 1
ATOM 3902 N N . TRP A 1 492 ? -40.031 -26.703 26 1 56.69 492 TRP A N 1
ATOM 3903 C CA . TRP A 1 492 ? -39.969 -26.828 27.453 1 56.69 492 TRP A CA 1
ATOM 3904 C C . TRP A 1 492 ? -40.688 -25.656 28.125 1 56.69 492 TRP A C 1
ATOM 3906 O O . TRP A 1 492 ? -41.438 -25.859 29.062 1 56.69 492 TRP A O 1
ATOM 3916 N N . THR A 1 493 ? -40.438 -24.516 27.578 1 59.31 493 THR A N 1
ATOM 3917 C CA . THR A 1 493 ? -41.094 -23.328 28.125 1 59.31 493 THR A CA 1
ATOM 3918 C C . THR A 1 493 ? -42.594 -23.391 27.875 1 59.31 493 THR A C 1
ATOM 3920 O O . THR A 1 493 ? -43.375 -23.016 28.734 1 59.31 493 THR A O 1
ATOM 3923 N N . LEU A 1 494 ? -42.906 -23.781 26.641 1 62.34 494 LEU A N 1
ATOM 3924 C CA . LEU A 1 494 ? -44.312 -23.953 26.344 1 62.34 494 LEU A CA 1
ATOM 3925 C C . LEU A 1 494 ? -44.906 -25.047 27.203 1 62.34 494 LEU A C 1
ATOM 3927 O O . LEU A 1 494 ? -46.031 -24.906 27.688 1 62.34 494 LEU A O 1
ATOM 3931 N N . SER A 1 495 ? -44.219 -26.094 27.344 1 61.03 495 SER A N 1
ATOM 3932 C CA . SER A 1 495 ? -44.688 -27.172 28.203 1 61.03 495 SER A CA 1
ATOM 3933 C C . SER A 1 495 ? -44.844 -26.703 29.641 1 61.03 495 SER A C 1
ATOM 3935 O O . SER A 1 495 ? -45.812 -27.047 30.328 1 61.03 495 SER A O 1
ATOM 3937 N N . LEU A 1 496 ? -43.906 -25.922 29.969 1 61.25 496 LEU A N 1
ATOM 3938 C CA . LEU A 1 496 ? -43.969 -25.359 31.312 1 61.25 496 LEU A CA 1
ATOM 3939 C C . LEU A 1 496 ? -45.156 -24.406 31.453 1 61.25 496 LEU A C 1
ATOM 3941 O O . LEU A 1 496 ? -45.844 -24.391 32.469 1 61.25 496 LEU A O 1
ATOM 3945 N N . ALA A 1 497 ? -45.281 -23.672 30.406 1 64.44 497 ALA A N 1
ATOM 3946 C CA . ALA A 1 497 ? -46.406 -22.734 30.375 1 64.44 497 ALA A CA 1
ATOM 3947 C C . ALA A 1 497 ? -47.719 -23.484 30.359 1 64.44 497 ALA A C 1
ATOM 3949 O O . ALA A 1 497 ? -48.656 -23.094 31.062 1 64.44 497 ALA A O 1
ATOM 3950 N N . VAL A 1 498 ? -47.812 -24.484 29.562 1 64.56 498 VAL A N 1
ATOM 3951 C CA . VAL A 1 498 ? -49 -25.312 29.484 1 64.56 498 VAL A CA 1
ATOM 3952 C C . VAL A 1 498 ? -49.219 -26.016 30.828 1 64.56 498 VAL A C 1
ATOM 3954 O O . VAL A 1 498 ? -50.375 -26.078 31.312 1 64.56 498 VAL A O 1
ATOM 3957 N N . HIS A 1 499 ? -48.156 -26.5 31.359 1 61.28 499 HIS A N 1
ATOM 3958 C CA . HIS A 1 499 ? -48.25 -27.125 32.656 1 61.28 499 HIS A CA 1
ATOM 3959 C C . HIS A 1 499 ? -48.688 -26.125 33.719 1 61.28 499 HIS A C 1
ATOM 3961 O O . HIS A 1 499 ? -49.531 -26.453 34.594 1 61.28 499 HIS A O 1
ATOM 3967 N N . ALA A 1 500 ? -48.125 -24.969 33.531 1 61.59 500 ALA A N 1
ATOM 3968 C CA . ALA A 1 500 ? -48.531 -23.906 34.469 1 61.59 500 ALA A CA 1
ATOM 3969 C C . ALA A 1 500 ? -50 -23.516 34.312 1 61.59 500 ALA A C 1
ATOM 3971 O O . ALA A 1 500 ? -50.688 -23.297 35.281 1 61.59 500 ALA A O 1
ATOM 3972 N N . LEU A 1 501 ? -50.406 -23.547 33.094 1 60.19 501 LEU A N 1
ATOM 3973 C CA . LEU A 1 501 ? -51.781 -23.266 32.781 1 60.19 501 LEU A CA 1
ATOM 3974 C C . LEU A 1 501 ? -52.688 -24.391 33.281 1 60.19 501 LEU A C 1
ATOM 3976 O O . LEU A 1 501 ? -53.781 -24.125 33.812 1 60.19 501 LEU A O 1
ATOM 3980 N N . PHE A 1 502 ? -52.219 -25.641 33.062 1 61.41 502 PHE A N 1
ATOM 3981 C CA . PHE A 1 502 ? -52.969 -26.797 33.531 1 61.41 502 PHE A CA 1
ATOM 3982 C C . PHE A 1 502 ? -53.031 -26.828 35.062 1 61.41 502 PHE A C 1
ATOM 3984 O O . PHE A 1 502 ? -54.031 -27.172 35.656 1 61.41 502 PHE A O 1
ATOM 3991 N N . MET A 1 503 ? -51.906 -26.484 35.594 1 56.53 503 MET A N 1
ATOM 3992 C CA . MET A 1 503 ? -51.875 -26.406 37.062 1 56.53 503 MET A CA 1
ATOM 3993 C C . MET A 1 503 ? -52.781 -25.281 37.562 1 56.53 503 MET A C 1
ATOM 3995 O O . MET A 1 503 ? -53.438 -25.453 38.594 1 56.53 503 MET A O 1
ATOM 3999 N N . GLY A 1 504 ? -52.719 -24.25 36.812 1 56.47 504 GLY A N 1
ATOM 4000 C CA . GLY A 1 504 ? -53.656 -23.188 37.125 1 56.47 504 GLY A CA 1
ATOM 4001 C C . GLY A 1 504 ? -55.125 -23.578 36.938 1 56.47 504 GLY A C 1
ATOM 4002 O O . GLY A 1 504 ? -55.969 -23.203 37.719 1 56.47 504 GLY A O 1
ATOM 4003 N N . MET A 1 505 ? -55.406 -24.25 35.844 1 54.28 505 MET A N 1
ATOM 4004 C CA . MET A 1 505 ? -56.781 -24.734 35.594 1 54.28 505 MET A CA 1
ATOM 4005 C C . MET A 1 505 ? -57.156 -25.859 36.562 1 54.28 505 MET A C 1
ATOM 4007 O O . MET A 1 505 ? -58.312 -25.984 36.938 1 54.28 505 MET A O 1
ATOM 4011 N N . ALA A 1 506 ? -56.188 -26.719 36.844 1 52.31 506 ALA A N 1
ATOM 4012 C CA . ALA A 1 506 ? -56.438 -27.781 37.812 1 52.31 506 ALA A CA 1
ATOM 4013 C C . ALA A 1 506 ? -56.75 -27.203 39.188 1 52.31 506 ALA A C 1
ATOM 4015 O O . ALA A 1 506 ? -57.531 -27.781 39.938 1 52.31 506 ALA A O 1
ATOM 4016 N N . GLY A 1 507 ? -56.188 -26.062 39.5 1 52.22 507 GLY A N 1
ATOM 4017 C CA . GLY A 1 507 ? -56.562 -25.406 40.719 1 52.22 507 GLY A CA 1
ATOM 4018 C C . GLY A 1 507 ? -58 -24.906 40.75 1 52.22 507 GLY A C 1
ATOM 4019 O O . GLY A 1 507 ? -58.594 -24.734 41.812 1 52.22 507 GLY A O 1
ATOM 4020 N N . ASN A 1 508 ? -58.562 -24.453 39.594 1 48.5 508 ASN A N 1
ATOM 4021 C CA . ASN A 1 508 ? -59.969 -24.031 39.594 1 48.5 508 ASN A CA 1
ATOM 4022 C C . ASN A 1 508 ? -60.906 -25.219 39.594 1 48.5 508 ASN A C 1
ATOM 4024 O O . ASN A 1 508 ? -62.125 -25.062 39.719 1 48.5 508 ASN A O 1
ATOM 4028 N N . VAL A 1 509 ? -60.531 -26.375 39.062 1 40.44 509 VAL A N 1
ATOM 4029 C CA . VAL A 1 509 ? -61.469 -27.5 39.062 1 40.44 509 VAL A CA 1
ATOM 4030 C C . VAL A 1 509 ? -61.469 -28.172 40.438 1 40.44 509 VAL A C 1
ATOM 4032 O O . VAL A 1 509 ? -62.344 -29 40.75 1 40.44 509 VAL A O 1
ATOM 4035 N N . VAL A 1 510 ? -60.656 -27.75 41.406 1 34.25 510 VAL A N 1
ATOM 4036 C CA . VAL A 1 510 ? -61.062 -28.219 42.719 1 34.25 510 VAL A CA 1
ATOM 4037 C C . VAL A 1 510 ? -61.969 -27.172 43.406 1 34.25 510 VAL A C 1
ATOM 4039 O O . VAL A 1 510 ? -61.625 -25.984 43.406 1 34.25 510 VAL A O 1
ATOM 4042 N N . MET B 1 1 ? 68.188 20.328 0.148 1 41.84 1 MET B N 1
ATOM 4043 C CA . MET B 1 1 ? 66.75 20.5 0.094 1 41.84 1 MET B CA 1
ATOM 4044 C C . MET B 1 1 ? 66.312 21.734 0.882 1 41.84 1 MET B C 1
ATOM 4046 O O . MET B 1 1 ? 66.688 21.906 2.041 1 41.84 1 MET B O 1
ATOM 4050 N N . ARG B 1 2 ? 66 22.812 0.233 1 60.03 2 ARG B N 1
ATOM 4051 C CA . ARG B 1 2 ? 65.75 24.094 0.89 1 60.03 2 ARG B CA 1
ATOM 4052 C C . ARG B 1 2 ? 64.562 23.969 1.836 1 60.03 2 ARG B C 1
ATOM 4054 O O . ARG B 1 2 ? 63.562 23.266 1.544 1 60.03 2 ARG B O 1
ATOM 4061 N N . PRO B 1 3 ? 64.812 24.234 3.098 1 63.75 3 PRO B N 1
ATOM 4062 C CA . PRO B 1 3 ? 63.719 24.156 4.07 1 63.75 3 PRO B CA 1
ATOM 4063 C C . PRO B 1 3 ? 62.469 24.938 3.635 1 63.75 3 PRO B C 1
ATOM 4065 O O . PRO B 1 3 ? 62.594 25.906 2.873 1 63.75 3 PRO B O 1
ATOM 4068 N N . TRP B 1 4 ? 61.25 24.297 3.578 1 67.12 4 TRP B N 1
ATOM 4069 C CA . TRP B 1 4 ? 59.938 24.859 3.176 1 67.12 4 TRP B CA 1
ATOM 4070 C C . TRP B 1 4 ? 59.688 26.172 3.906 1 67.12 4 TRP B C 1
ATOM 4072 O O . TRP B 1 4 ? 59.906 26.281 5.113 1 67.12 4 TRP B O 1
ATOM 4082 N N . ASN B 1 5 ? 59.719 27.312 3.236 1 68.38 5 ASN B N 1
ATOM 4083 C CA . ASN B 1 5 ? 59.438 28.641 3.773 1 68.38 5 ASN B CA 1
ATOM 4084 C C . ASN B 1 5 ? 58 28.703 4.34 1 68.38 5 ASN B C 1
ATOM 4086 O O . ASN B 1 5 ? 57.156 27.891 3.992 1 68.38 5 ASN B O 1
ATOM 4090 N N . ALA B 1 6 ? 57.781 29.594 5.336 1 68.88 6 ALA B N 1
ATOM 4091 C CA . ALA B 1 6 ? 56.5 29.812 6.039 1 68.88 6 ALA B CA 1
ATOM 4092 C C . ALA B 1 6 ? 55.344 29.984 5.059 1 68.88 6 ALA B C 1
ATOM 4094 O O . ALA B 1 6 ? 54.25 29.5 5.312 1 68.88 6 ALA B O 1
ATOM 4095 N N . ASP B 1 7 ? 55.719 30.625 3.953 1 69.5 7 ASP B N 1
ATOM 4096 C CA . ASP B 1 7 ? 54.656 30.859 2.967 1 69.5 7 ASP B CA 1
ATOM 4097 C C . ASP B 1 7 ? 54.281 29.562 2.273 1 69.5 7 ASP B C 1
ATOM 4099 O O . ASP B 1 7 ? 53.094 29.328 1.99 1 69.5 7 ASP B O 1
ATOM 4103 N N . GLU B 1 8 ? 55.312 28.781 1.993 1 68.06 8 GLU B N 1
ATOM 4104 C CA . GLU B 1 8 ? 55 27.5 1.354 1 68.06 8 GLU B CA 1
ATOM 4105 C C . GLU B 1 8 ? 54.281 26.562 2.305 1 68.06 8 GLU B C 1
ATOM 4107 O O . GLU B 1 8 ? 53.375 25.828 1.891 1 68.06 8 GLU B O 1
ATOM 4112 N N . TRP B 1 9 ? 54.719 26.609 3.562 1 67.19 9 TRP B N 1
ATOM 4113 C CA . TRP B 1 9 ? 53.969 25.844 4.562 1 67.19 9 TRP B CA 1
ATOM 4114 C C . TRP B 1 9 ? 52.531 26.344 4.684 1 67.19 9 TRP B C 1
ATOM 4116 O O . TRP B 1 9 ? 51.625 25.562 4.832 1 67.19 9 TRP B O 1
ATOM 4126 N N . GLY B 1 10 ? 52.406 27.688 4.66 1 65.31 10 GLY B N 1
ATOM 4127 C CA . GLY B 1 10 ? 51.062 28.234 4.688 1 65.31 10 GLY B CA 1
ATOM 4128 C C . GLY B 1 10 ? 50.219 27.812 3.504 1 65.31 10 GLY B C 1
ATOM 4129 O O . GLY B 1 10 ? 49.031 27.484 3.664 1 65.31 10 GLY B O 1
ATOM 4130 N N . ALA B 1 11 ? 50.812 27.875 2.371 1 66.06 11 ALA B N 1
ATOM 4131 C CA . ALA B 1 11 ? 50.125 27.438 1.175 1 66.06 11 ALA B CA 1
ATOM 4132 C C . ALA B 1 11 ? 49.781 25.953 1.257 1 66.06 11 ALA B C 1
ATOM 4134 O O . ALA B 1 11 ? 48.688 25.547 0.871 1 66.06 11 ALA B O 1
ATOM 4135 N N . PHE B 1 12 ? 50.75 25.234 1.774 1 61 12 PHE B N 1
ATOM 4136 C CA . PHE B 1 12 ? 50.5 23.812 1.944 1 61 12 PHE B CA 1
ATOM 4137 C C . PHE B 1 12 ? 49.375 23.562 2.949 1 61 12 PHE B C 1
ATOM 4139 O O . PHE B 1 12 ? 48.5 22.75 2.707 1 61 12 PHE B O 1
ATOM 4146 N N . VAL B 1 13 ? 49.438 24.203 4.062 1 64.12 13 VAL B N 1
ATOM 4147 C CA . VAL B 1 13 ? 48.406 24.078 5.074 1 64.12 13 VAL B CA 1
ATOM 4148 C C . VAL B 1 13 ? 47.062 24.562 4.512 1 64.12 13 VAL B C 1
ATOM 4150 O O . VAL B 1 13 ? 46.031 23.969 4.754 1 64.12 13 VAL B O 1
ATOM 4153 N N . SER B 1 14 ? 47.125 25.656 3.777 1 61.47 14 SER B N 1
ATOM 4154 C CA . SER B 1 14 ? 45.906 26.156 3.162 1 61.47 14 SER B CA 1
ATOM 4155 C C . SER B 1 14 ? 45.344 25.172 2.141 1 61.47 14 SER B C 1
ATOM 4157 O O . SER B 1 14 ? 44.125 24.969 2.059 1 61.47 14 SER B O 1
ATOM 4159 N N . TRP B 1 15 ? 46.25 24.688 1.342 1 61.22 15 TRP B N 1
ATOM 4160 C CA . TRP B 1 15 ? 45.812 23.688 0.375 1 61.22 15 TRP B CA 1
ATOM 4161 C C . TRP B 1 15 ? 45.281 22.438 1.081 1 61.22 15 TRP B C 1
ATOM 4163 O O . TRP B 1 15 ? 44.281 21.859 0.658 1 61.22 15 TRP B O 1
ATOM 4173 N N . PHE B 1 16 ? 46 22.031 2.092 1 58.72 16 PHE B N 1
ATOM 4174 C CA . PHE B 1 16 ? 45.562 20.891 2.893 1 58.72 16 PHE B CA 1
ATOM 4175 C C . PHE B 1 16 ? 44.219 21.188 3.555 1 58.72 16 PHE B C 1
ATOM 4177 O O . PHE B 1 16 ? 43.312 20.328 3.568 1 58.72 16 PHE B O 1
ATOM 4184 N N . MET B 1 17 ? 44.125 22.344 4.086 1 59.72 17 MET B N 1
ATOM 4185 C CA . MET B 1 17 ? 42.875 22.75 4.711 1 59.72 17 MET B CA 1
ATOM 4186 C C . MET B 1 17 ? 41.75 22.859 3.674 1 59.72 17 MET B C 1
ATOM 4188 O O . MET B 1 17 ? 40.625 22.453 3.928 1 59.72 17 MET B O 1
ATOM 4192 N N . LEU B 1 18 ? 42.031 23.453 2.561 1 59 18 LEU B N 1
ATOM 4193 C CA . LEU B 1 18 ? 41.031 23.547 1.494 1 59 18 LEU B CA 1
ATOM 4194 C C . LEU B 1 18 ? 40.625 22.172 1.001 1 59 18 LEU B C 1
ATOM 4196 O O . LEU B 1 18 ? 39.469 21.922 0.705 1 59 18 LEU B O 1
ATOM 4200 N N . GLY B 1 19 ? 41.625 21.312 0.809 1 55.28 19 GLY B N 1
ATOM 4201 C CA . GLY B 1 19 ? 41.312 19.938 0.446 1 55.28 19 GLY B CA 1
ATOM 4202 C C . GLY B 1 19 ? 40.375 19.266 1.428 1 55.28 19 GLY B C 1
ATOM 4203 O O . GLY B 1 19 ? 39.438 18.578 1.022 1 55.28 19 GLY B O 1
ATOM 4204 N N . HIS B 1 20 ? 40.719 19.484 2.678 1 55.94 20 HIS B N 1
ATOM 4205 C CA . HIS B 1 20 ? 39.875 18.922 3.711 1 55.94 20 HIS B CA 1
ATOM 4206 C C . HIS B 1 20 ? 38.469 19.562 3.676 1 55.94 20 HIS B C 1
ATOM 4208 O O . HIS B 1 20 ? 37.469 18.875 3.867 1 55.94 20 HIS B O 1
ATOM 4214 N N . ILE B 1 21 ? 38.438 20.797 3.492 1 54.03 21 ILE B N 1
ATOM 4215 C CA . ILE B 1 21 ? 37.156 21.484 3.432 1 54.03 21 ILE B CA 1
ATOM 4216 C C . ILE B 1 21 ? 36.344 20.953 2.246 1 54.03 21 ILE B C 1
ATOM 4218 O O . ILE B 1 21 ? 35.156 20.703 2.367 1 54.03 21 ILE B O 1
ATOM 4222 N N . VAL B 1 22 ? 37.031 20.875 1.131 1 54.41 22 VAL B N 1
ATOM 4223 C CA . VAL B 1 22 ? 36.344 20.359 -0.049 1 54.41 22 VAL B CA 1
ATOM 4224 C C . VAL B 1 22 ? 35.875 18.938 0.207 1 54.41 22 VAL B C 1
ATOM 4226 O O . VAL B 1 22 ? 34.75 18.547 -0.175 1 54.41 22 VAL B O 1
ATOM 4229 N N . TRP B 1 23 ? 36.812 18.219 0.711 1 53.47 23 TRP B N 1
ATOM 4230 C CA . TRP B 1 23 ? 36.469 16.844 1.025 1 53.47 23 TRP B CA 1
ATOM 4231 C C . TRP B 1 23 ? 35.25 16.781 1.971 1 53.47 23 TRP B C 1
ATOM 4233 O O . TRP B 1 23 ? 34.375 15.961 1.803 1 53.47 23 TRP B O 1
ATOM 4243 N N . VAL B 1 24 ? 35.344 17.625 2.957 1 51.22 24 VAL B N 1
ATOM 4244 C CA . VAL B 1 24 ? 34.219 17.734 3.889 1 51.22 24 VAL B CA 1
ATOM 4245 C C . VAL B 1 24 ? 32.969 18.141 3.137 1 51.22 24 VAL B C 1
ATOM 4247 O O . VAL B 1 24 ? 31.875 17.625 3.4 1 51.22 24 VAL B O 1
ATOM 4250 N N . LEU B 1 25 ? 33.125 19.031 2.246 1 49.91 25 LEU B N 1
ATOM 4251 C CA . LEU B 1 25 ? 31.969 19.578 1.535 1 49.91 25 LEU B CA 1
ATOM 4252 C C . LEU B 1 25 ? 31.438 18.562 0.527 1 49.91 25 LEU B C 1
ATOM 4254 O O . LEU B 1 25 ? 30.219 18.438 0.353 1 49.91 25 LEU B O 1
ATOM 4258 N N . VAL B 1 26 ? 32.312 18.078 -0.252 1 48.91 26 VAL B N 1
ATOM 4259 C CA . VAL B 1 26 ? 31.875 17.203 -1.326 1 48.91 26 VAL B CA 1
ATOM 4260 C C . VAL B 1 26 ? 31.562 15.812 -0.762 1 48.91 26 VAL B C 1
ATOM 4262 O O . VAL B 1 26 ? 30.609 15.164 -1.185 1 48.91 26 VAL B O 1
ATOM 4265 N N . GLY B 1 27 ? 32.469 15.32 0.036 1 51 27 GLY B N 1
ATOM 4266 C CA . GLY B 1 27 ? 32.375 13.953 0.527 1 51 27 GLY B CA 1
ATOM 4267 C C . GLY B 1 27 ? 31.547 13.844 1.8 1 51 27 GLY B C 1
ATOM 4268 O O . GLY B 1 27 ? 31.938 13.133 2.73 1 51 27 GLY B O 1
ATOM 4269 N N . THR B 1 28 ? 30.531 14.711 1.888 1 53.97 28 THR B N 1
ATOM 4270 C CA . THR B 1 28 ? 29.859 15.055 3.133 1 53.97 28 THR B CA 1
ATOM 4271 C C . THR B 1 28 ? 29.375 13.797 3.854 1 53.97 28 THR B C 1
ATOM 4273 O O . THR B 1 28 ? 29.578 13.656 5.062 1 53.97 28 THR B O 1
ATOM 4276 N N . THR B 1 29 ? 28.781 13.023 3.15 1 55.31 29 THR B N 1
ATOM 4277 C CA . THR B 1 29 ? 28.375 11.797 3.834 1 55.31 29 THR B CA 1
ATOM 4278 C C . THR B 1 29 ? 29.594 10.977 4.246 1 55.31 29 THR B C 1
ATOM 4280 O O . THR B 1 29 ? 29.609 10.383 5.324 1 55.31 29 THR B O 1
ATOM 4283 N N . THR B 1 30 ? 30.562 10.93 3.381 1 51.72 30 THR B N 1
ATOM 4284 C CA . THR B 1 30 ? 31.781 10.203 3.674 1 51.72 30 THR B CA 1
ATOM 4285 C C . THR B 1 30 ? 32.562 10.883 4.805 1 51.72 30 THR B C 1
ATOM 4287 O O . THR B 1 30 ? 33.156 10.203 5.637 1 51.72 30 THR B O 1
ATOM 4290 N N . PHE B 1 31 ? 32.594 12.18 4.797 1 53.91 31 PHE B N 1
ATOM 4291 C CA . PHE B 1 31 ? 33.25 12.883 5.891 1 53.91 31 PHE B CA 1
ATOM 4292 C C . PHE B 1 31 ? 32.625 12.5 7.23 1 53.91 31 PHE B C 1
ATOM 4294 O O . PHE B 1 31 ? 33.344 12.188 8.188 1 53.91 31 PHE B O 1
ATOM 4301 N N . PHE B 1 32 ? 31.375 12.625 7.32 1 57.84 32 PHE B N 1
ATOM 4302 C CA . PHE B 1 32 ? 30.75 12.242 8.578 1 57.84 32 PHE B CA 1
ATOM 4303 C C . PHE B 1 32 ? 31 10.773 8.891 1 57.84 32 PHE B C 1
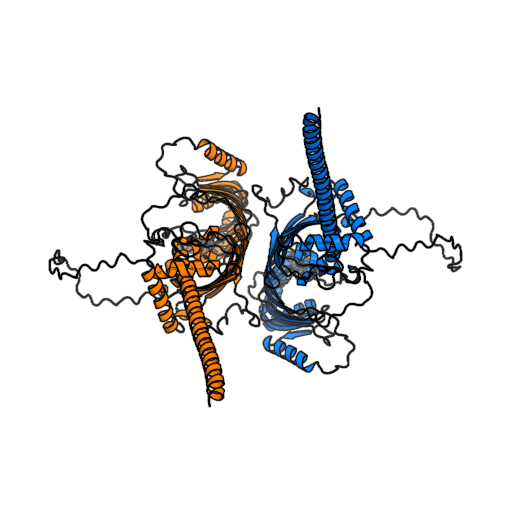ATOM 4305 O O . PHE B 1 32 ? 31.141 10.398 10.055 1 57.84 32 PHE B O 1
ATOM 4312 N N . SER B 1 33 ? 31.078 10.055 7.758 1 58.28 33 SER B N 1
ATOM 4313 C CA . SER B 1 33 ? 31.422 8.656 7.988 1 58.28 33 SER B CA 1
ATOM 4314 C C . SER B 1 33 ? 32.844 8.523 8.562 1 58.28 33 SER B C 1
ATOM 4316 O O . SER B 1 33 ? 33.062 7.715 9.469 1 58.28 33 SER B O 1
ATOM 4318 N N . LEU B 1 34 ? 33.719 9.273 8 1 54.47 34 LEU B N 1
ATOM 4319 C CA . LEU B 1 34 ? 35.094 9.234 8.5 1 54.47 34 LEU B CA 1
ATOM 4320 C C . LEU B 1 34 ? 35.188 9.828 9.906 1 54.47 34 LEU B C 1
ATOM 4322 O O . LEU B 1 34 ? 35.938 9.328 10.758 1 54.47 34 LEU B O 1
ATOM 4326 N N . LEU B 1 35 ? 34.5 10.906 10.086 1 54.91 35 LEU B N 1
ATOM 4327 C CA . LEU B 1 35 ? 34.438 11.492 11.422 1 54.91 35 LEU B CA 1
ATOM 4328 C C . LEU B 1 35 ? 33.875 10.508 12.43 1 54.91 35 LEU B C 1
ATOM 4330 O O . LEU B 1 35 ? 34.375 10.375 13.547 1 54.91 35 LEU B O 1
ATOM 4334 N N . ILE B 1 36 ? 32.781 9.898 12.023 1 55.97 36 ILE B N 1
ATOM 4335 C CA . ILE B 1 36 ? 32.188 8.883 12.891 1 55.97 36 ILE B CA 1
ATOM 4336 C C . ILE B 1 36 ? 33.188 7.73 13.086 1 55.97 36 ILE B C 1
ATOM 4338 O O . ILE B 1 36 ? 33.312 7.199 14.195 1 55.97 36 ILE B O 1
ATOM 4342 N N . PHE B 1 37 ? 33.844 7.371 11.969 1 54.22 37 PHE B N 1
ATOM 4343 C CA . PHE B 1 37 ? 34.875 6.328 12.031 1 54.22 37 PHE B CA 1
ATOM 4344 C C . PHE B 1 37 ? 36 6.742 12.953 1 54.22 37 PHE B C 1
ATOM 4346 O O . PHE B 1 37 ? 36.562 5.906 13.68 1 54.22 37 PHE B O 1
ATOM 4353 N N . SER B 1 38 ? 36.406 7.887 12.727 1 51.09 38 SER B N 1
ATOM 4354 C CA . SER B 1 38 ? 37.5 8.328 13.562 1 51.09 38 SER B CA 1
ATOM 4355 C C . SER B 1 38 ? 37.094 8.406 15.031 1 51.09 38 SER B C 1
ATOM 4357 O O . SER B 1 38 ? 37.938 8.312 15.922 1 51.09 38 SER B O 1
ATOM 4359 N N . ILE B 1 39 ? 35.812 8.773 15.164 1 48.81 39 ILE B N 1
ATOM 4360 C CA . ILE B 1 39 ? 35.344 8.797 16.547 1 48.81 39 ILE B CA 1
ATOM 4361 C C . ILE B 1 39 ? 35 7.375 17 1 48.81 39 ILE B C 1
ATOM 4363 O O . ILE B 1 39 ? 33.844 7.074 17.297 1 48.81 39 ILE B O 1
ATOM 4367 N N . ASN B 1 40 ? 35.406 6.422 16.484 1 47.06 40 ASN B N 1
ATOM 4368 C CA . ASN B 1 40 ? 35.156 4.996 16.656 1 47.06 40 ASN B CA 1
ATOM 4369 C C . ASN B 1 40 ? 34.906 4.645 18.125 1 47.06 40 ASN B C 1
ATOM 4371 O O . ASN B 1 40 ? 34.844 3.467 18.484 1 47.06 40 ASN B O 1
ATOM 4375 N N . THR B 1 41 ? 35.094 5.457 19.031 1 49.97 41 THR B N 1
ATOM 4376 C CA . THR B 1 41 ? 34.812 4.957 20.375 1 49.97 41 THR B CA 1
ATOM 4377 C C . THR B 1 41 ? 33.312 4.992 20.656 1 49.97 41 THR B C 1
ATOM 4379 O O . THR B 1 41 ? 32.594 5.859 20.156 1 49.97 41 THR B O 1
ATOM 4382 N N . VAL B 1 42 ? 32.719 3.893 21.062 1 51.53 42 VAL B N 1
ATOM 4383 C CA . VAL B 1 42 ? 31.344 3.664 21.547 1 51.53 42 VAL B CA 1
ATOM 4384 C C . VAL B 1 42 ? 30.812 4.938 22.188 1 51.53 42 VAL B C 1
ATOM 4386 O O . VAL B 1 42 ? 29.641 5.301 21.984 1 51.53 42 VAL B O 1
ATOM 4389 N N . PHE B 1 43 ? 31.734 5.691 22.875 1 53.41 43 PHE B N 1
ATOM 4390 C CA . PHE B 1 43 ? 31.328 6.883 23.594 1 53.41 43 PHE B CA 1
ATOM 4391 C C . PHE B 1 43 ? 31.016 8.023 22.641 1 53.41 43 PHE B C 1
ATOM 4393 O O . PHE B 1 43 ? 30.062 8.781 22.844 1 53.41 43 PHE B O 1
ATOM 4400 N N . ALA B 1 44 ? 31.75 8.062 21.672 1 54.88 44 ALA B N 1
ATOM 4401 C CA . ALA B 1 44 ? 31.562 9.156 20.734 1 54.88 44 ALA B CA 1
ATOM 4402 C C . ALA B 1 44 ? 30.297 8.961 19.906 1 54.88 44 ALA B C 1
ATOM 4404 O O . ALA B 1 44 ? 29.578 9.922 19.609 1 54.88 44 ALA B O 1
ATOM 4405 N N . GLN B 1 45 ? 30.047 7.742 19.641 1 61.62 45 GLN B N 1
ATOM 4406 C CA . GLN B 1 45 ? 28.812 7.445 18.922 1 61.62 45 GLN B CA 1
ATOM 4407 C C . GLN B 1 45 ? 27.578 7.82 19.734 1 61.62 45 GLN B C 1
ATOM 4409 O O . GLN B 1 45 ? 26.625 8.383 19.219 1 61.62 45 GLN B O 1
ATOM 4414 N N . GLU B 1 46 ? 27.672 7.586 21 1 64.94 46 GLU B N 1
ATOM 4415 C CA . GLU B 1 46 ? 26.562 7.934 21.875 1 64.94 46 GLU B CA 1
ATOM 4416 C C . GLU B 1 46 ? 26.422 9.445 22.016 1 64.94 46 GLU B C 1
ATOM 4418 O O . GLU B 1 46 ? 25.312 9.969 22.094 1 64.94 46 GLU B O 1
ATOM 4423 N N . THR B 1 47 ? 27.531 10.094 22.094 1 64.88 47 THR B N 1
ATOM 4424 C CA . THR B 1 47 ? 27.469 11.539 22.219 1 64.88 47 THR B CA 1
ATOM 4425 C C . THR B 1 47 ? 26.922 12.172 20.938 1 64.88 47 THR B C 1
ATOM 4427 O O . THR B 1 47 ? 26.156 13.133 21 1 64.88 47 THR B O 1
ATOM 4430 N N . LEU B 1 48 ? 27.344 11.586 19.922 1 64.94 48 LEU B N 1
ATOM 4431 C CA . LEU B 1 48 ? 26.828 12.086 18.656 1 64.94 48 LEU B CA 1
ATOM 4432 C C . LEU B 1 48 ? 25.328 11.844 18.547 1 64.94 48 LEU B C 1
ATOM 4434 O O . LEU B 1 48 ? 24.578 12.719 18.094 1 64.94 48 LEU B O 1
ATOM 4438 N N . ALA B 1 49 ? 24.969 10.719 18.938 1 67.81 49 ALA B N 1
ATOM 4439 C CA . ALA B 1 49 ? 23.547 10.406 18.938 1 67.81 49 ALA B CA 1
ATOM 4440 C C . ALA B 1 49 ? 22.766 11.367 19.828 1 67.81 49 ALA B C 1
ATOM 4442 O O . ALA B 1 49 ? 21.672 11.805 19.469 1 67.81 49 ALA B O 1
ATOM 4443 N N . LYS B 1 50 ? 23.312 11.664 20.906 1 68.75 50 LYS B N 1
ATOM 4444 C CA . LYS B 1 50 ? 22.656 12.617 21.797 1 68.75 50 LYS B CA 1
ATOM 4445 C C . LYS B 1 50 ? 22.594 14.008 21.172 1 68.75 50 LYS B C 1
ATOM 4447 O O . LYS B 1 50 ? 21.578 14.688 21.281 1 68.75 50 LYS B O 1
ATOM 4452 N N . TRP B 1 51 ? 23.656 14.344 20.594 1 69.25 51 TRP B N 1
ATOM 4453 C CA . TRP B 1 51 ? 23.688 15.656 19.953 1 69.25 51 TRP B CA 1
ATOM 4454 C C . TRP B 1 51 ? 22.688 15.734 18.812 1 69.25 51 TRP B C 1
ATOM 4456 O O . TRP B 1 51 ? 21.969 16.734 18.688 1 69.25 51 TRP B O 1
ATOM 4466 N N . VAL B 1 52 ? 22.688 14.742 18.047 1 67.5 52 VAL B N 1
ATOM 4467 C CA . VAL B 1 52 ? 21.734 14.719 16.938 1 67.5 52 VAL B CA 1
ATOM 4468 C C . VAL B 1 52 ? 20.312 14.703 17.469 1 67.5 52 VAL B C 1
ATOM 4470 O O . VAL B 1 52 ? 19.438 15.398 16.953 1 67.5 52 VAL B O 1
ATOM 4473 N N . GLY B 1 53 ? 20.109 13.898 18.438 1 66.25 53 GLY B N 1
ATOM 4474 C CA . GLY B 1 53 ? 18.797 13.867 19.047 1 66.25 53 GLY B CA 1
ATOM 4475 C C . GLY B 1 53 ? 18.375 15.211 19.625 1 66.25 53 GLY B C 1
ATOM 4476 O O . GLY B 1 53 ? 17.219 15.625 19.453 1 66.25 53 GLY B O 1
ATOM 4477 N N . ASP B 1 54 ? 19.281 15.82 20.281 1 66.94 54 ASP B N 1
ATOM 4478 C CA . ASP B 1 54 ? 18.984 17.125 20.875 1 66.94 54 ASP B CA 1
ATOM 4479 C C . ASP B 1 54 ? 18.688 18.156 19.781 1 66.94 54 ASP B C 1
ATOM 4481 O O . ASP B 1 54 ? 17.797 19 19.953 1 66.94 54 ASP B O 1
ATOM 4485 N N . TYR B 1 55 ? 19.406 18.047 18.844 1 65.62 55 TYR B N 1
ATOM 4486 C CA . TYR B 1 55 ? 19.203 18.984 17.75 1 65.62 55 TYR B CA 1
ATOM 4487 C C . TYR B 1 55 ? 17.828 18.797 17.125 1 65.62 55 TYR B C 1
ATOM 4489 O O . TYR B 1 55 ? 17.141 19.781 16.812 1 65.62 55 TYR B O 1
ATOM 4497 N N . LEU B 1 56 ? 17.484 17.594 17.031 1 65.56 56 LEU B N 1
ATOM 4498 C CA . LEU B 1 56 ? 16.219 17.281 16.359 1 65.56 56 LEU B CA 1
ATOM 4499 C C . LEU B 1 56 ? 15.031 17.641 17.25 1 65.56 56 LEU B C 1
ATOM 4501 O O . LEU B 1 56 ? 13.945 17.938 16.734 1 65.56 56 LEU B O 1
ATOM 4505 N N . THR B 1 57 ? 15.266 17.625 18.531 1 63.22 57 THR B N 1
ATOM 4506 C CA . THR B 1 57 ? 14.133 17.766 19.438 1 63.22 57 THR B CA 1
ATOM 4507 C C . THR B 1 57 ? 14.117 19.141 20.078 1 63.22 57 THR B C 1
ATOM 4509 O O . THR B 1 57 ? 13.234 19.453 20.891 1 63.22 57 THR B O 1
ATOM 4512 N N . GLN B 1 58 ? 15.055 19.953 19.891 1 60.78 58 GLN B N 1
ATOM 4513 C CA . GLN B 1 58 ? 15.195 21.219 20.594 1 60.78 58 GLN B CA 1
ATOM 4514 C C . GLN B 1 58 ? 13.891 22 20.578 1 60.78 58 GLN B C 1
ATOM 4516 O O . GLN B 1 58 ? 13.484 22.578 21.594 1 60.78 58 GLN B O 1
ATOM 4521 N N . SER B 1 59 ? 13.297 22.172 19.453 1 57.34 59 SER B N 1
ATOM 4522 C CA . SER B 1 59 ? 12.133 23.062 19.406 1 57.34 59 SER B CA 1
ATOM 4523 C C . SER B 1 59 ? 10.836 22.266 19.484 1 57.34 59 SER B C 1
ATOM 4525 O O . SER B 1 59 ? 9.75 22.844 19.375 1 57.34 59 SER B O 1
ATOM 4527 N N . ALA B 1 60 ? 10.867 21.016 19.875 1 62.97 60 ALA B N 1
ATOM 4528 C CA . ALA B 1 60 ? 9.625 20.266 19.75 1 62.97 60 ALA B CA 1
ATOM 4529 C C . ALA B 1 60 ? 9.023 19.984 21.109 1 62.97 60 ALA B C 1
ATOM 4531 O O . ALA B 1 60 ? 7.832 19.672 21.219 1 62.97 60 ALA B O 1
ATOM 4532 N N . GLY B 1 61 ? 9.641 20.328 22.297 1 66.19 61 GLY B N 1
ATOM 4533 C CA . GLY B 1 61 ? 9.125 20.031 23.625 1 66.19 61 GLY B CA 1
ATOM 4534 C C . GLY B 1 61 ? 8.844 18.547 23.844 1 66.19 61 GLY B C 1
ATOM 4535 O O . GLY B 1 61 ? 7.812 18.188 24.422 1 66.19 61 GLY B O 1
ATOM 4536 N N . VAL B 1 62 ? 9.742 17.688 23.312 1 77.31 62 VAL B N 1
ATOM 4537 C CA . VAL B 1 62 ? 9.523 16.25 23.391 1 77.31 62 VAL B CA 1
ATOM 4538 C C . VAL B 1 62 ? 10.641 15.602 24.203 1 77.31 62 VAL B C 1
ATOM 4540 O O . VAL B 1 62 ? 11.758 16.125 24.234 1 77.31 62 VAL B O 1
ATOM 4543 N N . THR B 1 63 ? 10.328 14.586 24.953 1 78.81 63 THR B N 1
ATOM 4544 C CA . THR B 1 63 ? 11.32 13.758 25.625 1 78.81 63 THR B CA 1
ATOM 4545 C C . THR B 1 63 ? 11.633 12.516 24.797 1 78.81 63 THR B C 1
ATOM 4547 O O . THR B 1 63 ? 10.727 11.789 24.391 1 78.81 63 THR B O 1
ATOM 4550 N N . VAL B 1 64 ? 12.891 12.344 24.516 1 81.19 64 VAL B N 1
ATOM 4551 C CA . VAL B 1 64 ? 13.32 11.211 23.703 1 81.19 64 VAL B CA 1
ATOM 4552 C C . VAL B 1 64 ? 14.266 10.328 24.516 1 81.19 64 VAL B C 1
ATOM 4554 O O . VAL B 1 64 ? 15.227 10.82 25.109 1 81.19 64 VAL B O 1
ATOM 4557 N N . VAL B 1 65 ? 13.992 9.086 24.672 1 79.75 65 VAL B N 1
ATOM 4558 C CA . VAL B 1 65 ? 14.852 8.109 25.344 1 79.75 65 VAL B CA 1
ATOM 4559 C C . VAL B 1 65 ? 15.211 6.988 24.375 1 79.75 65 VAL B C 1
ATOM 4561 O O . VAL B 1 65 ? 14.328 6.375 23.766 1 79.75 65 VAL B O 1
ATOM 4564 N N . PHE B 1 66 ? 16.453 6.785 24.172 1 80.06 66 PHE B N 1
ATOM 4565 C CA . PHE B 1 66 ? 16.875 5.715 23.266 1 80.06 66 PHE B CA 1
ATOM 4566 C C . PHE B 1 66 ? 17.766 4.711 24 1 80.06 66 PHE B C 1
ATOM 4568 O O . PHE B 1 66 ? 18.438 5.059 24.969 1 80.06 66 PHE B O 1
ATOM 4575 N N . GLU B 1 67 ? 17.734 3.521 23.547 1 78.5 67 GLU B N 1
ATOM 4576 C CA . GLU B 1 67 ? 18.516 2.471 24.203 1 78.5 67 GLU B CA 1
ATOM 4577 C C . GLU B 1 67 ? 19.938 2.4 23.641 1 78.5 67 GLU B C 1
ATOM 4579 O O . GLU B 1 67 ? 20.906 2.404 24.406 1 78.5 67 GLU B O 1
ATOM 4584 N N . SER B 1 68 ? 20.016 2.215 22.328 1 74.06 68 SER B N 1
ATOM 4585 C CA . SER B 1 68 ? 21.344 2.123 21.734 1 74.06 68 SER B CA 1
ATOM 4586 C C . SER B 1 68 ? 21.406 2.85 20.391 1 74.06 68 SER B C 1
ATOM 4588 O O . SER B 1 68 ? 20.375 3.031 19.734 1 74.06 68 SER B O 1
ATOM 4590 N N . ALA B 1 69 ? 22.5 3.441 20.234 1 67.06 69 ALA B N 1
ATOM 4591 C CA . ALA B 1 69 ? 22.797 4.051 18.938 1 67.06 69 ALA B CA 1
ATOM 4592 C C . ALA B 1 69 ? 24.016 3.41 18.297 1 67.06 69 ALA B C 1
ATOM 4594 O O . ALA B 1 69 ? 25.062 3.27 18.938 1 67.06 69 ALA B O 1
ATOM 4595 N N . ILE B 1 70 ? 23.719 2.59 17.297 1 63.19 70 ILE B N 1
ATOM 4596 C CA . ILE B 1 70 ? 24.812 1.89 16.641 1 63.19 70 ILE B CA 1
ATOM 4597 C C . ILE B 1 70 ? 25.047 2.498 15.25 1 63.19 70 ILE B C 1
ATOM 4599 O O . ILE B 1 70 ? 24.109 2.826 14.539 1 63.19 70 ILE B O 1
ATOM 4603 N N . VAL B 1 71 ? 26.156 2.938 15.117 1 54.84 71 VAL B N 1
ATOM 4604 C CA . VAL B 1 71 ? 26.5 3.342 13.766 1 54.84 71 VAL B CA 1
ATOM 4605 C C . VAL B 1 71 ? 26.812 2.109 12.922 1 54.84 71 VAL B C 1
ATOM 4607 O O . VAL B 1 71 ? 27.766 1.375 13.211 1 54.84 71 VAL B O 1
ATOM 4610 N N . PRO B 1 72 ? 25.734 1.515 12.336 1 52.72 72 PRO B N 1
ATOM 4611 C CA . PRO B 1 72 ? 26.062 0.302 11.586 1 52.72 72 PRO B CA 1
ATOM 4612 C C . PRO B 1 72 ? 27.266 0.493 10.672 1 52.72 72 PRO B C 1
ATOM 4614 O O . PRO B 1 72 ? 28.266 1.123 11.062 1 52.72 72 PRO B O 1
ATOM 4617 N N . LYS B 1 73 ? 26.953 -0.06 9.227 1 49.56 73 LYS B N 1
ATOM 4618 C CA . LYS B 1 73 ? 28 -0.275 8.227 1 49.56 73 LYS B CA 1
ATOM 4619 C C . LYS B 1 73 ? 28.625 1.048 7.789 1 49.56 73 LYS B C 1
ATOM 4621 O O . LYS B 1 73 ? 27.922 2.049 7.629 1 49.56 73 LYS B O 1
ATOM 4626 N N . TRP B 1 74 ? 29.875 1.321 8.148 1 42.62 74 TRP B N 1
ATOM 4627 C CA . TRP B 1 74 ? 30.844 2.391 7.898 1 42.62 74 TRP B CA 1
ATOM 4628 C C . TRP B 1 74 ? 30.516 3.123 6.602 1 42.62 74 TRP B C 1
ATOM 4630 O O . TRP B 1 74 ? 30.719 4.336 6.5 1 42.62 74 TRP B O 1
ATOM 4640 N N . LYS B 1 75 ? 30.125 2.367 5.543 1 48.03 75 LYS B N 1
ATOM 4641 C CA . LYS B 1 75 ? 30.328 2.98 4.23 1 48.03 75 LYS B CA 1
ATOM 4642 C C . LYS B 1 75 ? 29.312 4.09 3.986 1 48.03 75 LYS B C 1
ATOM 4644 O O . LYS B 1 75 ? 29.562 5.027 3.23 1 48.03 75 LYS B O 1
ATOM 4649 N N . ASN B 1 76 ? 28.188 4.027 4.727 1 53.12 76 ASN B N 1
ATOM 4650 C CA . ASN B 1 76 ? 27.297 5.031 4.156 1 53.12 76 ASN B CA 1
ATOM 4651 C C . ASN B 1 76 ? 26.891 6.074 5.191 1 53.12 76 ASN B C 1
ATOM 4653 O O . ASN B 1 76 ? 25.969 6.863 4.957 1 53.12 76 ASN B O 1
ATOM 4657 N N . GLY B 1 77 ? 27.703 6.23 6.375 1 61.28 77 GLY B N 1
ATOM 4658 C CA . GLY B 1 77 ? 27.422 7.309 7.312 1 61.28 77 GLY B CA 1
ATOM 4659 C C . GLY B 1 77 ? 26.031 7.215 7.922 1 61.28 77 GLY B C 1
ATOM 4660 O O . GLY B 1 77 ? 25.422 8.234 8.25 1 61.28 77 GLY B O 1
ATOM 4661 N N . VAL B 1 78 ? 25.531 6.047 8.055 1 74.81 78 VAL B N 1
ATOM 4662 C CA . VAL B 1 78 ? 24.188 5.879 8.586 1 74.81 78 VAL B CA 1
ATOM 4663 C C . VAL B 1 78 ? 24.25 5.645 10.094 1 74.81 78 VAL B C 1
ATOM 4665 O O . VAL B 1 78 ? 25.062 4.844 10.57 1 74.81 78 VAL B O 1
ATOM 4668 N N . ILE B 1 79 ? 23.562 6.508 10.922 1 75.62 79 ILE B N 1
ATOM 4669 C CA . ILE B 1 79 ? 23.391 6.324 12.359 1 75.62 79 ILE B CA 1
ATOM 4670 C C . ILE B 1 79 ? 22.078 5.621 12.641 1 75.62 79 ILE B C 1
ATOM 4672 O O . ILE B 1 79 ? 21.016 6.062 12.188 1 75.62 79 ILE B O 1
ATOM 4676 N N . ALA B 1 80 ? 22.203 4.531 13.352 1 81.56 80 ALA B N 1
ATOM 4677 C CA . ALA B 1 80 ? 21 3.764 13.648 1 81.56 80 ALA B CA 1
ATOM 4678 C C . ALA B 1 80 ? 20.656 3.848 15.133 1 81.56 80 ALA B C 1
ATOM 4680 O O . ALA B 1 80 ? 21.5 3.588 15.992 1 81.56 80 ALA B O 1
ATOM 4681 N N . PHE B 1 81 ? 19.438 4.312 15.453 1 81.56 81 PHE B N 1
ATOM 4682 C CA . PHE B 1 81 ? 18.906 4.316 16.812 1 81.56 81 PHE B CA 1
ATOM 4683 C C . PHE B 1 81 ? 17.953 3.146 17.031 1 81.56 81 PHE B C 1
ATOM 4685 O O . PHE B 1 81 ? 17.109 2.869 16.172 1 81.56 81 PHE B O 1
ATOM 4692 N N . ARG B 1 82 ? 18.188 2.516 18.125 1 83.81 82 ARG B N 1
ATOM 4693 C CA . ARG B 1 82 ? 17.312 1.374 18.422 1 83.81 82 ARG B CA 1
ATOM 4694 C C . ARG B 1 82 ? 16.438 1.647 19.625 1 83.81 82 ARG B C 1
ATOM 4696 O O . ARG B 1 82 ? 16.891 2.227 20.625 1 83.81 82 ARG B O 1
ATOM 4703 N N . ASN B 1 83 ? 15.195 1.253 19.531 1 85.25 83 ASN B N 1
ATOM 4704 C CA . ASN B 1 83 ? 14.219 1.368 20.609 1 85.25 83 ASN B CA 1
ATOM 4705 C C . ASN B 1 83 ? 14.195 2.777 21.203 1 85.25 83 ASN B C 1
ATOM 4707 O O . ASN B 1 83 ? 14.734 3.014 22.281 1 85.25 83 ASN B O 1
ATOM 4711 N N . VAL B 1 84 ? 13.562 3.531 20.547 1 86.38 84 VAL B N 1
ATOM 4712 C CA . VAL B 1 84 ? 13.469 4.934 20.938 1 86.38 84 VAL B CA 1
ATOM 4713 C C . VAL B 1 84 ? 12.078 5.215 21.516 1 86.38 84 VAL B C 1
ATOM 4715 O O . VAL B 1 84 ? 11.062 4.816 20.938 1 86.38 84 VAL B O 1
ATOM 4718 N N . PHE B 1 85 ? 12.023 5.805 22.656 1 86.88 85 PHE B N 1
ATOM 4719 C CA . PHE B 1 85 ? 10.766 6.234 23.266 1 86.88 85 PHE B CA 1
ATOM 4720 C C . PHE B 1 85 ? 10.617 7.75 23.188 1 86.88 85 PHE B C 1
ATOM 4722 O O . PHE B 1 85 ? 11.523 8.484 23.578 1 86.88 85 PHE B O 1
ATOM 4729 N N . VAL B 1 86 ? 9.555 8.211 22.578 1 86.62 86 VAL B N 1
ATOM 4730 C CA . VAL B 1 86 ? 9.273 9.633 22.438 1 86.62 86 VAL B CA 1
ATOM 4731 C C . VAL B 1 86 ? 7.965 9.977 23.156 1 86.62 86 VAL B C 1
ATOM 4733 O O . VAL B 1 86 ? 6.945 9.32 22.938 1 86.62 86 VAL B O 1
ATOM 4736 N N . SER B 1 87 ? 8.008 10.992 23.984 1 87 87 SER B N 1
ATOM 4737 C CA . SER B 1 87 ? 6.816 11.383 24.734 1 87 87 SER B CA 1
ATOM 4738 C C . SER B 1 87 ? 6.676 12.898 24.812 1 87 87 SER B C 1
ATOM 4740 O O . SER B 1 87 ? 7.676 13.609 24.922 1 87 87 SER B O 1
ATOM 4742 N N . ARG B 1 88 ? 5.477 13.375 24.594 1 85.06 88 ARG B N 1
ATOM 4743 C CA . ARG B 1 88 ? 5.117 14.773 24.797 1 85.06 88 ARG B CA 1
ATOM 4744 C C . ARG B 1 88 ? 3.973 14.891 25.797 1 85.06 88 ARG B C 1
ATOM 4746 O O . ARG B 1 88 ? 2.84 14.5 25.516 1 85.06 88 ARG B O 1
ATOM 4753 N N . ARG B 1 89 ? 4.277 15.336 26.922 1 82.31 89 ARG B N 1
ATOM 4754 C CA . ARG B 1 89 ? 3.297 15.516 28 1 82.31 89 ARG B CA 1
ATOM 4755 C C . ARG B 1 89 ? 3.463 16.875 28.672 1 82.31 89 ARG B C 1
ATOM 4757 O O . ARG B 1 89 ? 4.52 17.5 28.562 1 82.31 89 ARG B O 1
ATOM 4764 N N . PRO B 1 90 ? 2.312 17.25 29.234 1 78.56 90 PRO B N 1
ATOM 4765 C CA . PRO B 1 90 ? 2.398 18.562 29.906 1 78.56 90 PRO B CA 1
ATOM 4766 C C . PRO B 1 90 ? 3.465 18.594 31 1 78.56 90 PRO B C 1
ATOM 4768 O O . PRO B 1 90 ? 3.662 17.609 31.703 1 78.56 90 PRO B O 1
ATOM 4771 N N . GLY B 1 91 ? 4.133 19.688 31.125 1 68.44 91 GLY B N 1
ATOM 4772 C CA . GLY B 1 91 ? 5.164 19.875 32.125 1 68.44 91 GLY B CA 1
ATOM 4773 C C . GLY B 1 91 ? 6.57 19.719 31.594 1 68.44 91 GLY B C 1
ATOM 4774 O O . GLY B 1 91 ? 7.543 20.062 32.25 1 68.44 91 GLY B O 1
ATOM 4775 N N . GLN B 1 92 ? 6.609 19.141 30.453 1 64.12 92 GLN B N 1
ATOM 4776 C CA . GLN B 1 92 ? 7.918 18.969 29.828 1 64.12 92 GLN B CA 1
ATOM 4777 C C . GLN B 1 92 ? 8.297 20.203 29.016 1 64.12 92 GLN B C 1
ATOM 4779 O O . GLN B 1 92 ? 7.797 20.406 27.906 1 64.12 92 GLN B O 1
ATOM 4784 N N . VAL B 1 93 ? 8.789 21.281 29.609 1 59.78 93 VAL B N 1
ATOM 4785 C CA . VAL B 1 93 ? 9.086 22.562 28.969 1 59.78 93 VAL B CA 1
ATOM 4786 C C . VAL B 1 93 ? 10.273 22.406 28.016 1 59.78 93 VAL B C 1
ATOM 4788 O O . VAL B 1 93 ? 10.242 22.891 26.891 1 59.78 93 VAL B O 1
ATOM 4791 N N . GLU B 1 94 ? 11.352 21.656 28.469 1 65.06 94 GLU B N 1
ATOM 4792 C CA . GLU B 1 94 ? 12.531 21.547 27.609 1 65.06 94 GLU B CA 1
ATOM 4793 C C . GLU B 1 94 ? 12.664 20.141 27.031 1 65.06 94 GLU B C 1
ATOM 4795 O O . GLU B 1 94 ? 12.305 19.156 27.688 1 65.06 94 GLU B O 1
ATOM 4800 N N . SER B 1 95 ? 12.922 20.125 25.688 1 72.69 95 SER B N 1
ATOM 4801 C CA . SER B 1 95 ? 13.164 18.828 25.047 1 72.69 95 SER B CA 1
ATOM 4802 C C . SER B 1 95 ? 14.359 18.125 25.688 1 72.69 95 SER B C 1
ATOM 4804 O O . SER B 1 95 ? 15.312 18.766 26.109 1 72.69 95 SER B O 1
ATOM 4806 N N . SER B 1 96 ? 14.234 16.859 26.094 1 72.38 96 SER B N 1
ATOM 4807 C CA . SER B 1 96 ? 15.328 16.094 26.688 1 72.38 96 SER B CA 1
ATOM 4808 C C . SER B 1 96 ? 15.57 14.797 25.922 1 72.38 96 SER B C 1
ATOM 4810 O O . SER B 1 96 ? 14.617 14.156 25.469 1 72.38 96 SER B O 1
ATOM 4812 N N . VAL B 1 97 ? 16.828 14.617 25.609 1 76.56 97 VAL B N 1
ATOM 4813 C CA . VAL B 1 97 ? 17.234 13.367 24.984 1 76.56 97 VAL B CA 1
ATOM 4814 C C . VAL B 1 97 ? 18.141 12.586 25.938 1 76.56 97 VAL B C 1
ATOM 4816 O O . VAL B 1 97 ? 19.125 13.125 26.453 1 76.56 97 VAL B O 1
ATOM 4819 N N . SER B 1 98 ? 17.734 11.438 26.328 1 75.19 98 SER B N 1
ATOM 4820 C CA . SER B 1 98 ? 18.547 10.656 27.25 1 75.19 98 SER B CA 1
ATOM 4821 C C . SER B 1 98 ? 18.656 9.203 26.797 1 75.19 98 SER B C 1
ATOM 4823 O O . SER B 1 98 ? 17.844 8.727 26.016 1 75.19 98 SER B O 1
ATOM 4825 N N . LYS B 1 99 ? 19.75 8.656 27.203 1 76.88 99 LYS B N 1
ATOM 4826 C CA . LYS B 1 99 ? 19.953 7.227 26.953 1 76.88 99 LYS B CA 1
ATOM 4827 C C . LYS B 1 99 ? 19.344 6.391 28.078 1 76.88 99 LYS B C 1
ATOM 4829 O O . LYS B 1 99 ? 19.5 6.707 29.25 1 76.88 99 LYS B O 1
ATOM 4834 N N . GLY B 1 100 ? 18.469 5.477 27.719 1 73.19 100 GLY B N 1
ATOM 4835 C CA . GLY B 1 100 ? 17.828 4.594 28.688 1 73.19 100 GLY B CA 1
ATOM 4836 C C . GLY B 1 100 ? 16.969 3.527 28.047 1 73.19 100 GLY B C 1
ATOM 4837 O O . GLY B 1 100 ? 16.938 3.402 26.812 1 73.19 100 GLY B O 1
ATOM 4838 N N . SER B 1 101 ? 16.484 2.723 28.969 1 73.62 101 SER B N 1
ATOM 4839 C CA . SER B 1 101 ? 15.586 1.676 28.484 1 73.62 101 SER B CA 1
ATOM 4840 C C . SER B 1 101 ? 14.266 2.258 27.984 1 73.62 101 SER B C 1
ATOM 4842 O O . SER B 1 101 ? 13.594 2.984 28.719 1 73.62 101 SER B O 1
ATOM 4844 N N . SER B 1 102 ? 14.023 2.029 26.812 1 73.69 102 SER B N 1
ATOM 4845 C CA . SER B 1 102 ? 12.789 2.508 26.203 1 73.69 102 SER B CA 1
ATOM 4846 C C . SER B 1 102 ? 11.562 2 26.969 1 73.69 102 SER B C 1
ATOM 4848 O O . SER B 1 102 ? 10.586 2.734 27.141 1 73.69 102 SER B O 1
ATOM 4850 N N . ASP B 1 103 ? 11.648 0.79 27.391 1 69.94 103 ASP B N 1
ATOM 4851 C CA . ASP B 1 103 ? 10.516 0.197 28.094 1 69.94 103 ASP B CA 1
ATOM 4852 C C . ASP B 1 103 ? 10.289 0.874 29.453 1 69.94 103 ASP B C 1
ATOM 4854 O O . ASP B 1 103 ? 9.148 1.138 29.828 1 69.94 103 ASP B O 1
ATOM 4858 N N . ALA B 1 104 ? 11.414 1.15 30.016 1 67.19 104 ALA B N 1
ATOM 4859 C CA . ALA B 1 104 ? 11.297 1.814 31.312 1 67.19 104 ALA B CA 1
ATOM 4860 C C . ALA B 1 104 ? 10.742 3.227 31.156 1 67.19 104 ALA B C 1
ATOM 4862 O O . ALA B 1 104 ? 9.938 3.678 31.984 1 67.19 104 ALA B O 1
ATOM 4863 N N . ALA B 1 105 ? 11.164 3.828 30.172 1 71.94 105 ALA B N 1
ATOM 4864 C CA . ALA B 1 105 ? 10.695 5.188 29.938 1 71.94 105 ALA B CA 1
ATOM 4865 C C . ALA B 1 105 ? 9.211 5.203 29.594 1 71.94 105 ALA B C 1
ATOM 4867 O O . ALA B 1 105 ? 8.469 6.09 30.031 1 71.94 105 ALA B O 1
ATOM 4868 N N . ALA B 1 106 ? 8.852 4.23 28.891 1 72 106 ALA B N 1
ATOM 4869 C CA . ALA B 1 106 ? 7.438 4.145 28.531 1 72 106 ALA B CA 1
ATOM 4870 C C . ALA B 1 106 ? 6.574 3.904 29.766 1 72 106 ALA B C 1
ATOM 4872 O O . ALA B 1 106 ? 5.492 4.48 29.906 1 72 106 ALA B O 1
ATOM 4873 N N . VAL B 1 107 ? 7.074 3.057 30.625 1 63.44 107 VAL B N 1
ATOM 4874 C CA . VAL B 1 107 ? 6.344 2.748 31.844 1 63.44 107 VAL B CA 1
ATOM 4875 C C . VAL B 1 107 ? 6.273 3.988 32.75 1 63.44 107 VAL B C 1
ATOM 4877 O O . VAL B 1 107 ? 5.23 4.273 33.344 1 63.44 107 VAL B O 1
ATOM 4880 N N . ALA B 1 108 ? 7.398 4.676 32.75 1 66.44 108 ALA B N 1
ATOM 4881 C CA . ALA B 1 108 ? 7.418 5.891 33.562 1 66.44 108 ALA B CA 1
ATOM 4882 C C . ALA B 1 108 ? 6.418 6.918 33.031 1 66.44 108 ALA B C 1
ATOM 4884 O O . ALA B 1 108 ? 5.754 7.602 33.812 1 66.44 108 ALA B O 1
ATOM 4885 N N . ALA B 1 109 ? 6.398 6.98 31.812 1 67.12 109 ALA B N 1
ATOM 4886 C CA . ALA B 1 109 ? 5.457 7.93 31.219 1 67.12 109 ALA B CA 1
ATOM 4887 C C . ALA B 1 109 ? 4.016 7.527 31.516 1 67.12 109 ALA B C 1
ATOM 4889 O O . ALA B 1 109 ? 3.174 8.375 31.812 1 67.12 109 ALA B O 1
ATOM 4890 N N . ALA B 1 110 ? 3.762 6.238 31.422 1 63.5 110 ALA B N 1
ATOM 4891 C CA . ALA B 1 110 ? 2.418 5.75 31.719 1 63.5 110 ALA B CA 1
ATOM 4892 C C . ALA B 1 110 ? 2.057 6 33.188 1 63.5 110 ALA B C 1
ATOM 4894 O O . ALA B 1 110 ? 0.903 6.305 33.5 1 63.5 110 ALA B O 1
ATOM 4895 N N . GLY B 1 111 ? 3.043 5.809 34 1 58.12 111 GLY B N 1
ATOM 4896 C CA . GLY B 1 111 ? 2.844 6.066 35.406 1 58.12 111 GLY B CA 1
ATOM 4897 C C . GLY B 1 111 ? 2.576 7.527 35.719 1 58.12 111 GLY B C 1
ATOM 4898 O O . GLY B 1 111 ? 1.756 7.848 36.562 1 58.12 111 GLY B O 1
ATOM 4899 N N . ARG B 1 112 ? 3.279 8.375 35 1 60.69 112 ARG B N 1
ATOM 4900 C CA . ARG B 1 112 ? 3.043 9.805 35.188 1 60.69 112 ARG B CA 1
ATOM 4901 C C . ARG B 1 112 ? 1.627 10.188 34.781 1 60.69 112 ARG B C 1
ATOM 4903 O O . ARG B 1 112 ? 1.009 11.055 35.406 1 60.69 112 ARG B O 1
ATOM 4910 N N . LEU B 1 113 ? 1.279 9.531 33.75 1 60.06 113 LEU B N 1
ATOM 4911 C CA . LEU B 1 113 ? -0.083 9.797 33.312 1 60.06 113 LEU B CA 1
ATOM 4912 C C . LEU B 1 113 ? -1.095 9.398 34.375 1 60.06 113 LEU B C 1
ATOM 4914 O O . LEU B 1 113 ? -2.096 10.094 34.562 1 60.06 113 LEU B O 1
ATOM 4918 N N . ALA B 1 114 ? -0.861 8.305 35 1 53.28 114 ALA B N 1
ATOM 4919 C CA . ALA B 1 114 ? -1.75 7.82 36.062 1 53.28 114 ALA B CA 1
ATOM 4920 C C . ALA B 1 114 ? -1.703 8.734 37.281 1 53.28 114 ALA B C 1
ATOM 4922 O O . ALA B 1 114 ? -2.703 8.898 38 1 53.28 114 ALA B O 1
ATOM 4923 N N . GLN B 1 115 ? -0.519 9.242 37.5 1 50.28 115 GLN B N 1
ATOM 4924 C CA . GLN B 1 115 ? -0.365 10.094 38.688 1 50.28 115 GLN B CA 1
ATOM 4925 C C . GLN B 1 115 ? -0.731 11.539 38.375 1 50.28 115 GLN B C 1
ATOM 4927 O O . GLN B 1 115 ? -0.884 12.359 39.281 1 50.28 115 GLN B O 1
ATOM 4932 N N . SER B 1 116 ? -0.517 11.898 37.188 1 50.56 116 SER B N 1
ATOM 4933 C CA . SER B 1 116 ? -0.665 13.312 36.875 1 50.56 116 SER B CA 1
ATOM 4934 C C . SER B 1 116 ? -2.037 13.836 37.281 1 50.56 116 SER B C 1
ATOM 4936 O O . SER B 1 116 ? -2.393 14.977 36.969 1 50.56 116 SER B O 1
ATOM 4938 N N . SER B 1 117 ? -2.916 13.031 37.844 1 44.72 117 SER B N 1
ATOM 4939 C CA . SER B 1 117 ? -4.008 13.773 38.469 1 44.72 117 SER B CA 1
ATOM 4940 C C . SER B 1 117 ? -3.482 14.875 39.375 1 44.72 117 SER B C 1
ATOM 4942 O O . SER B 1 117 ? -4.262 15.594 40 1 44.72 117 SER B O 1
ATOM 4944 N N . GLU B 1 118 ? -2.322 14.805 39.781 1 42.78 118 GLU B N 1
ATOM 4945 C CA . GLU B 1 118 ? -1.963 15.852 40.75 1 42.78 118 GLU B CA 1
ATOM 4946 C C . GLU B 1 118 ? -1.735 17.188 40.031 1 42.78 118 GLU B C 1
ATOM 4948 O O . GLU B 1 118 ? -1.146 17.234 38.969 1 42.78 118 GLU B O 1
ATOM 4953 N N . PRO B 1 119 ? -2.52 18.234 40.438 1 43.81 119 PRO B N 1
ATOM 4954 C CA . PRO B 1 119 ? -2.439 19.625 39.969 1 43.81 119 PRO B CA 1
ATOM 4955 C C . PRO B 1 119 ? -1.001 20.109 39.844 1 43.81 119 PRO B C 1
ATOM 4957 O O . PRO B 1 119 ? -0.289 20.234 40.844 1 43.81 119 PRO B O 1
ATOM 4960 N N . HIS B 1 120 ? -0.115 19.484 39.25 1 44.84 120 HIS B N 1
ATOM 4961 C CA . HIS B 1 120 ? 1.181 20.156 39.188 1 44.84 120 HIS B CA 1
ATOM 4962 C C . HIS B 1 120 ? 1.023 21.625 38.812 1 44.84 120 HIS B C 1
ATOM 4964 O O . HIS B 1 120 ? 0.073 22 38.125 1 44.84 120 HIS B O 1
ATOM 4970 N N . GLU B 1 121 ? 1.665 22.453 39.594 1 42.84 121 GLU B N 1
ATOM 4971 C CA . GLU B 1 121 ? 1.705 23.922 39.656 1 42.84 121 GLU B CA 1
ATOM 4972 C C . GLU B 1 121 ? 1.87 24.531 38.25 1 42.84 121 GLU B C 1
ATOM 4974 O O . GLU B 1 121 ? 1.559 25.703 38.062 1 42.84 121 GLU B O 1
ATOM 4979 N N . THR B 1 122 ? 2.965 24.172 37.438 1 49.25 122 THR B N 1
ATOM 4980 C CA . THR B 1 122 ? 3.309 25.078 36.344 1 49.25 122 THR B CA 1
ATOM 4981 C C . THR B 1 122 ? 2.201 25.094 35.312 1 49.25 122 THR B C 1
ATOM 4983 O O . THR B 1 122 ? 1.477 24.109 35.125 1 49.25 122 THR B O 1
ATOM 4986 N N . GLU B 1 123 ? 1.885 26.344 34.594 1 58.22 123 GLU B N 1
ATOM 4987 C CA . GLU B 1 123 ? 0.945 27.031 33.719 1 58.22 123 GLU B CA 1
ATOM 4988 C C . GLU B 1 123 ? 0.767 26.281 32.375 1 58.22 123 GLU B C 1
ATOM 4990 O O . GLU B 1 123 ? 0.218 26.828 31.422 1 58.22 123 GLU B O 1
ATOM 4995 N N . ASP B 1 124 ? 1.454 25.234 32.156 1 69.56 124 ASP B N 1
ATOM 4996 C CA . ASP B 1 124 ? 1.186 24.656 30.844 1 69.56 124 ASP B CA 1
ATOM 4997 C C . ASP B 1 124 ? -0.209 24.031 30.781 1 69.56 124 ASP B C 1
ATOM 4999 O O . ASP B 1 124 ? -0.513 23.109 31.547 1 69.56 124 ASP B O 1
ATOM 5003 N N . ASP B 1 125 ? -1.18 24.688 30.141 1 72.56 125 ASP B N 1
ATOM 5004 C CA . ASP B 1 125 ? -2.582 24.297 30.047 1 72.56 125 ASP B CA 1
ATOM 5005 C C . ASP B 1 125 ? -2.732 22.953 29.344 1 72.56 125 ASP B C 1
ATOM 5007 O O . ASP B 1 125 ? -3.795 22.328 29.406 1 72.56 125 ASP B O 1
ATOM 5011 N N . GLY B 1 126 ? -1.624 22.406 28.797 1 76.69 126 GLY B N 1
ATOM 5012 C CA . GLY B 1 126 ? -1.686 21.078 28.188 1 76.69 126 GLY B CA 1
ATOM 5013 C C . GLY B 1 126 ? -2.555 21.031 26.953 1 76.69 126 GLY B C 1
ATOM 5014 O O . GLY B 1 126 ? -2.953 19.953 26.516 1 76.69 126 GLY B O 1
ATOM 5015 N N . ASN B 1 127 ? -2.891 22.172 26.344 1 80.62 127 ASN B N 1
ATOM 5016 C CA . ASN B 1 127 ? -3.797 22.234 25.203 1 80.62 127 ASN B CA 1
ATOM 5017 C C . ASN B 1 127 ? -3.066 21.969 23.891 1 80.62 127 ASN B C 1
ATOM 5019 O O . ASN B 1 127 ? -2.955 22.844 23.031 1 80.62 127 ASN B O 1
ATOM 5023 N N . TYR B 1 128 ? -2.502 20.844 23.828 1 83.31 128 TYR B N 1
ATOM 5024 C CA . TYR B 1 128 ? -1.85 20.375 22.609 1 83.31 128 TYR B CA 1
ATOM 5025 C C . TYR B 1 128 ? -1.938 18.859 22.5 1 83.31 128 TYR B C 1
ATOM 5027 O O . TYR B 1 128 ? -2.445 18.188 23.406 1 83.31 128 TYR B O 1
ATOM 5035 N N . THR B 1 129 ? -1.604 18.359 21.375 1 86.88 129 THR B N 1
ATOM 5036 C CA . THR B 1 129 ? -1.63 16.922 21.156 1 86.88 129 THR B CA 1
ATOM 5037 C C . THR B 1 129 ? -0.54 16.219 21.953 1 86.88 129 THR B C 1
ATOM 5039 O O . THR B 1 129 ? 0.63 16.609 21.891 1 86.88 129 THR B O 1
ATOM 5042 N N . GLN B 1 130 ? -0.917 15.344 22.766 1 87.75 130 GLN B N 1
ATOM 5043 C CA . GLN B 1 130 ? 0.002 14.555 23.578 1 87.75 130 GLN B CA 1
ATOM 5044 C C . GLN B 1 130 ? 0.202 13.164 22.984 1 87.75 130 GLN B C 1
ATOM 5046 O O . GLN B 1 130 ? -0.704 12.617 22.359 1 87.75 130 GLN B O 1
ATOM 5051 N N . PHE B 1 131 ? 1.39 12.641 23.078 1 88.5 131 PHE B N 1
ATOM 5052 C CA . PHE B 1 131 ? 1.582 11.305 22.516 1 88.5 131 PHE B CA 1
ATOM 5053 C C . PHE B 1 131 ? 2.727 10.586 23.203 1 88.5 131 PHE B C 1
ATOM 5055 O O . PHE B 1 131 ? 3.621 11.227 23.766 1 88.5 131 PHE B O 1
ATOM 5062 N N . ASP B 1 132 ? 2.619 9.352 23.328 1 87.88 132 ASP B N 1
ATOM 5063 C CA . ASP B 1 132 ? 3.631 8.383 23.75 1 87.88 132 ASP B CA 1
ATOM 5064 C C . ASP B 1 132 ? 3.863 7.332 22.656 1 87.88 132 ASP B C 1
ATOM 5066 O O . ASP B 1 132 ? 3 6.488 22.406 1 87.88 132 ASP B O 1
ATOM 5070 N N . VAL B 1 133 ? 5.027 7.484 22.125 1 90.12 133 VAL B N 1
ATOM 5071 C CA . VAL B 1 133 ? 5.273 6.609 20.984 1 90.12 133 VAL B CA 1
ATOM 5072 C C . VAL B 1 133 ? 6.621 5.906 21.141 1 90.12 133 VAL B C 1
ATOM 5074 O O . VAL B 1 133 ? 7.59 6.512 21.609 1 90.12 133 VAL B O 1
ATOM 5077 N N . THR B 1 134 ? 6.664 4.695 20.812 1 89.81 134 THR B N 1
ATOM 5078 C CA . THR B 1 134 ? 7.895 3.918 20.766 1 89.81 134 THR B CA 1
ATOM 5079 C C . THR B 1 134 ? 8.273 3.582 19.328 1 89.81 134 THR B C 1
ATOM 5081 O O . THR B 1 134 ? 7.41 3.221 18.516 1 89.81 134 THR B O 1
ATOM 5084 N N . ILE B 1 135 ? 9.508 3.699 19.047 1 89.75 135 ILE B N 1
ATOM 5085 C CA . ILE B 1 135 ? 10.039 3.42 17.703 1 89.75 135 ILE B CA 1
ATOM 5086 C C . ILE B 1 135 ? 11.109 2.334 17.797 1 89.75 135 ILE B C 1
ATOM 5088 O O . ILE B 1 135 ? 12.047 2.441 18.594 1 89.75 135 ILE B O 1
ATOM 5092 N N . ALA B 1 136 ? 11.016 1.361 17.016 1 88.31 136 ALA B N 1
ATOM 5093 C CA . ALA B 1 136 ? 11.953 0.245 17.062 1 88.31 136 ALA B CA 1
ATOM 5094 C C . ALA B 1 136 ? 13.305 0.638 16.484 1 88.31 136 ALA B C 1
ATOM 5096 O O . ALA B 1 136 ? 14.344 0.491 17.141 1 88.31 136 ALA B O 1
ATOM 5097 N N . ASN B 1 137 ? 13.281 1.112 15.234 1 88.38 137 ASN B N 1
ATOM 5098 C CA . ASN B 1 137 ? 14.523 1.461 14.547 1 88.38 137 ASN B CA 1
ATOM 5099 C C . ASN B 1 137 ? 14.414 2.809 13.836 1 88.38 137 ASN B C 1
ATOM 5101 O O . ASN B 1 137 ? 13.414 3.084 13.172 1 88.38 137 ASN B O 1
ATOM 5105 N N . VAL B 1 138 ? 15.422 3.619 14.039 1 87.69 138 VAL B N 1
ATOM 5106 C CA . VAL B 1 138 ? 15.547 4.883 13.32 1 87.69 138 VAL B CA 1
ATOM 5107 C C . VAL B 1 138 ? 16.922 4.984 12.688 1 87.69 138 VAL B C 1
ATOM 5109 O O . VAL B 1 138 ? 17.938 4.98 13.391 1 87.69 138 VAL B O 1
ATOM 5112 N N . ASN B 1 139 ? 16.984 5.043 11.367 1 86.88 139 ASN B N 1
ATOM 5113 C CA . ASN B 1 139 ? 18.234 5.242 10.633 1 86.88 139 ASN B CA 1
ATOM 5114 C C . ASN B 1 139 ? 18.328 6.648 10.055 1 86.88 139 ASN B C 1
ATOM 5116 O O . ASN B 1 139 ? 17.422 7.094 9.352 1 86.88 139 ASN B O 1
ATOM 5120 N N . VAL B 1 140 ? 19.391 7.297 10.375 1 84.56 140 VAL B N 1
ATOM 5121 C CA . VAL B 1 140 ? 19.531 8.68 9.93 1 84.56 140 VAL B CA 1
ATOM 5122 C C . VAL B 1 140 ? 20.875 8.852 9.211 1 84.56 140 VAL B C 1
ATOM 5124 O O . VAL B 1 140 ? 21.891 8.32 9.656 1 84.56 140 VAL B O 1
ATOM 5127 N N . THR B 1 141 ? 20.812 9.477 8.062 1 82.5 141 THR B N 1
ATOM 5128 C CA . THR B 1 141 ? 22.016 9.906 7.363 1 82.5 141 THR B CA 1
ATOM 5129 C C . THR B 1 141 ? 22.203 11.414 7.477 1 82.5 141 THR B C 1
ATOM 5131 O O . THR B 1 141 ? 21.25 12.18 7.316 1 82.5 141 THR B O 1
ATOM 5134 N N . LEU B 1 142 ? 23.391 11.836 7.785 1 76.56 142 LEU B N 1
ATOM 5135 C CA . LEU B 1 142 ? 23.656 13.258 7.996 1 76.56 142 LEU B CA 1
ATOM 5136 C C . LEU B 1 142 ? 24.391 13.859 6.801 1 76.56 142 LEU B C 1
ATOM 5138 O O . LEU B 1 142 ? 25.109 13.156 6.098 1 76.56 142 LEU B O 1
ATOM 5142 N N . SER B 1 143 ? 24.031 15.031 6.531 1 77.19 143 SER B N 1
ATOM 5143 C CA . SER B 1 143 ? 24.688 15.789 5.469 1 77.19 143 SER B CA 1
ATOM 5144 C C . SER B 1 143 ? 25.109 17.172 5.957 1 77.19 143 SER B C 1
ATOM 5146 O O . SER B 1 143 ? 24.281 17.969 6.398 1 77.19 143 SER B O 1
ATOM 5148 N N . PHE B 1 144 ? 26.344 17.547 5.766 1 71.38 144 PHE B N 1
ATOM 5149 C CA . PHE B 1 144 ? 26.875 18.844 6.176 1 71.38 144 PHE B CA 1
ATOM 5150 C C . PHE B 1 144 ? 26.438 19.938 5.207 1 71.38 144 PHE B C 1
ATOM 5152 O O . PHE B 1 144 ? 26.219 21.078 5.609 1 71.38 144 PHE B O 1
ATOM 5159 N N . VAL B 1 145 ? 26.312 19.531 4.023 1 73.5 145 VAL B N 1
ATOM 5160 C CA . VAL B 1 145 ? 25.906 20.5 3.014 1 73.5 145 VAL B CA 1
ATOM 5161 C C . VAL B 1 145 ? 24.5 21.031 3.344 1 73.5 145 VAL B C 1
ATOM 5163 O O . VAL B 1 145 ? 24.25 22.219 3.24 1 73.5 145 VAL B O 1
ATOM 5166 N N . ASN B 1 146 ? 23.719 20.141 3.756 1 78.38 146 ASN B N 1
ATOM 5167 C CA . ASN B 1 146 ? 22.359 20.562 4.125 1 78.38 146 ASN B CA 1
ATOM 5168 C C . ASN B 1 146 ? 22.375 21.469 5.348 1 78.38 146 ASN B C 1
ATOM 5170 O O . ASN B 1 146 ? 21.625 22.453 5.41 1 78.38 146 ASN B O 1
ATOM 5174 N N . TRP B 1 147 ? 23.203 21.188 6.195 1 73.69 147 TRP B N 1
ATOM 5175 C CA . TRP B 1 147 ? 23.312 22 7.402 1 73.69 147 TRP B CA 1
ATOM 5176 C C . TRP B 1 147 ? 23.844 23.391 7.074 1 73.69 147 TRP B C 1
ATOM 5178 O O . TRP B 1 147 ? 23.359 24.391 7.598 1 73.69 147 TRP B O 1
ATOM 5188 N N . TRP B 1 148 ? 24.719 23.375 6.18 1 71 148 TRP B N 1
ATOM 5189 C CA . TRP B 1 148 ? 25.328 24.641 5.789 1 71 148 TRP B CA 1
ATOM 5190 C C . TRP B 1 148 ? 24.328 25.516 5.031 1 71 148 TRP B C 1
ATOM 5192 O O . TRP B 1 148 ? 24.359 26.734 5.145 1 71 148 TRP B O 1
ATOM 5202 N N . ASN B 1 149 ? 23.469 24.875 4.387 1 77.88 149 ASN B N 1
ATOM 5203 C CA . ASN B 1 149 ? 22.469 25.609 3.611 1 77.88 149 ASN B CA 1
ATOM 5204 C C . ASN B 1 149 ? 21.25 25.953 4.449 1 77.88 149 ASN B C 1
ATOM 5206 O O . ASN B 1 149 ? 20.297 26.578 3.953 1 77.88 149 ASN B O 1
ATOM 5210 N N . GLY B 1 150 ? 21.234 25.5 5.66 1 74.94 150 GLY B N 1
ATOM 5211 C CA . GLY B 1 150 ? 20.141 25.844 6.555 1 74.94 150 GLY B CA 1
ATOM 5212 C C . GLY B 1 150 ? 18.969 24.875 6.449 1 74.94 150 GLY B C 1
ATOM 5213 O O . GLY B 1 150 ? 17.875 25.188 6.895 1 74.94 150 GLY B O 1
ATOM 5214 N N . LYS B 1 151 ? 19.219 23.828 5.773 1 77.81 151 LYS B N 1
ATOM 5215 C CA . LYS B 1 151 ? 18.125 22.875 5.582 1 77.81 151 LYS B CA 1
ATOM 5216 C C . LYS B 1 151 ? 18.141 21.797 6.668 1 77.81 151 LYS B C 1
ATOM 5218 O O . LYS B 1 151 ? 17.391 20.812 6.59 1 77.81 151 LYS B O 1
ATOM 5223 N N . GLY B 1 152 ? 18.953 22 7.664 1 75.75 152 GLY B N 1
ATOM 5224 C CA . GLY B 1 152 ? 19.047 21.016 8.734 1 75.75 152 GLY B CA 1
ATOM 5225 C C . GLY B 1 152 ? 20.125 19.984 8.5 1 75.75 152 GLY B C 1
ATOM 5226 O O . GLY B 1 152 ? 20.719 19.922 7.422 1 75.75 152 GLY B O 1
ATOM 5227 N N . LEU B 1 153 ? 20.344 19.094 9.391 1 74.75 153 LEU B N 1
ATOM 5228 C CA . LEU B 1 153 ? 21.453 18.141 9.367 1 74.75 153 LEU B CA 1
ATOM 5229 C C . LEU B 1 153 ? 21.016 16.812 8.766 1 74.75 153 LEU B C 1
ATOM 5231 O O . LEU B 1 153 ? 21.859 16.016 8.352 1 74.75 153 LEU B O 1
ATOM 5235 N N . LEU B 1 154 ? 19.766 16.641 8.688 1 82.06 154 LEU B N 1
ATOM 5236 C CA . LEU B 1 154 ? 19.25 15.336 8.289 1 82.06 154 LEU B CA 1
ATOM 5237 C C . LEU B 1 154 ? 19.109 15.25 6.773 1 82.06 154 LEU B C 1
ATOM 5239 O O . LEU B 1 154 ? 18.562 16.156 6.145 1 82.06 154 LEU B O 1
ATOM 5243 N N . LYS B 1 155 ? 19.578 14.25 6.199 1 85.88 155 LYS B N 1
ATOM 5244 C CA . LYS B 1 155 ? 19.422 14.016 4.766 1 85.88 155 LYS B CA 1
ATOM 5245 C C . LYS B 1 155 ? 18.391 12.93 4.5 1 85.88 155 LYS B C 1
ATOM 5247 O O . LYS B 1 155 ? 17.281 13.219 4.023 1 85.88 155 LYS B O 1
ATOM 5252 N N . ASP B 1 156 ? 18.766 11.688 4.871 1 88.44 156 ASP B N 1
ATOM 5253 C CA . ASP B 1 156 ? 17.828 10.57 4.723 1 88.44 156 ASP B CA 1
ATOM 5254 C C . ASP B 1 156 ? 17.453 9.992 6.082 1 88.44 156 ASP B C 1
ATOM 5256 O O . ASP B 1 156 ? 18.297 9.867 6.969 1 88.44 156 ASP B O 1
ATOM 5260 N N . VAL B 1 157 ? 16.172 9.773 6.234 1 90.44 157 VAL B N 1
ATOM 5261 C CA . VAL B 1 157 ? 15.672 9.211 7.488 1 90.44 157 VAL B CA 1
ATOM 5262 C C . VAL B 1 157 ? 14.773 8.008 7.195 1 90.44 157 VAL B C 1
ATOM 5264 O O . VAL B 1 157 ? 13.898 8.078 6.336 1 90.44 157 VAL B O 1
ATOM 5267 N N . GLU B 1 158 ? 15.016 6.914 7.809 1 92.75 158 GLU B N 1
ATOM 5268 C CA . GLU B 1 158 ? 14.18 5.715 7.73 1 92.75 158 GLU B CA 1
ATOM 5269 C C . GLU B 1 158 ? 13.68 5.305 9.109 1 92.75 158 GLU B C 1
ATOM 5271 O O . GLU B 1 158 ? 14.469 5.098 10.031 1 92.75 158 GLU B O 1
ATOM 5276 N N . VAL B 1 159 ? 12.406 5.238 9.266 1 93.06 159 VAL B N 1
ATOM 5277 C CA . VAL B 1 159 ? 11.789 4.879 10.531 1 93.06 159 VAL B CA 1
ATOM 5278 C C . VAL B 1 159 ? 11.016 3.57 10.383 1 93.06 159 VAL B C 1
ATOM 5280 O O . VAL B 1 159 ? 10.242 3.404 9.438 1 93.06 159 VAL B O 1
ATOM 5283 N N . ASN B 1 160 ? 11.266 2.66 11.289 1 92.5 160 ASN B N 1
ATOM 5284 C CA . ASN B 1 160 ? 10.602 1.362 11.234 1 92.5 160 ASN B CA 1
ATOM 5285 C C . ASN B 1 160 ? 10.023 0.971 12.594 1 92.5 160 ASN B C 1
ATOM 5287 O O . ASN B 1 160 ? 10.719 1.034 13.609 1 92.5 160 ASN B O 1
ATOM 5291 N N . GLY B 1 161 ? 8.789 0.576 12.625 1 92.81 161 GLY B N 1
ATOM 5292 C CA . GLY B 1 161 ? 8.164 0.054 13.828 1 92.81 161 GLY B CA 1
ATOM 5293 C C . GLY B 1 161 ? 7.738 1.141 14.805 1 92.81 161 GLY B C 1
ATOM 5294 O O . GLY B 1 161 ? 8.383 1.348 15.828 1 92.81 161 GLY B O 1
ATOM 5295 N N . VAL B 1 162 ? 6.668 1.755 14.57 1 93.69 162 VAL B N 1
ATOM 5296 C CA . VAL B 1 162 ? 6.137 2.795 15.445 1 93.69 162 VAL B CA 1
ATOM 5297 C C . VAL B 1 162 ? 4.875 2.291 16.141 1 93.69 162 VAL B C 1
ATOM 5299 O O . VAL B 1 162 ? 3.961 1.781 15.492 1 93.69 162 VAL B O 1
ATOM 5302 N N . ARG B 1 163 ? 4.906 2.301 17.453 1 93 163 ARG B N 1
ATOM 5303 C CA . ARG B 1 163 ? 3.75 1.92 18.25 1 93 163 ARG B CA 1
ATOM 5304 C C . ARG B 1 163 ? 3.455 2.971 19.328 1 93 163 ARG B C 1
ATOM 5306 O O . ARG B 1 163 ? 4.363 3.662 19.781 1 93 163 ARG B O 1
ATOM 5313 N N . GLY B 1 164 ? 2.148 3.141 19.594 1 92.44 164 GLY B N 1
ATOM 5314 C CA . GLY B 1 164 ? 1.851 4.039 20.703 1 92.44 164 GLY B CA 1
ATOM 5315 C C . GLY B 1 164 ? 0.461 4.645 20.609 1 92.44 164 GLY B C 1
ATOM 5316 O O . GLY B 1 164 ? -0.429 4.082 19.969 1 92.44 164 GLY B O 1
ATOM 5317 N N . ILE B 1 165 ? 0.359 5.684 21.484 1 90.56 165 ILE B N 1
ATOM 5318 C CA . ILE B 1 165 ? -0.938 6.34 21.625 1 90.56 165 ILE B CA 1
ATOM 5319 C C . ILE B 1 165 ? -0.791 7.836 21.359 1 90.56 165 ILE B C 1
ATOM 5321 O O . ILE B 1 165 ? 0.178 8.461 21.812 1 90.56 165 ILE B O 1
ATOM 5325 N N . VAL B 1 166 ? -1.639 8.336 20.531 1 92.75 166 VAL B N 1
ATOM 5326 C CA . VAL B 1 166 ? -1.784 9.773 20.344 1 92.75 166 VAL B CA 1
ATOM 5327 C C . VAL B 1 166 ? -3.072 10.258 21 1 92.75 166 VAL B C 1
ATOM 5329 O O . VAL B 1 166 ? -4.168 9.844 20.609 1 92.75 166 VAL B O 1
ATOM 5332 N N . ASP B 1 167 ? -2.9 11.102 21.938 1 90.94 167 ASP B N 1
ATOM 5333 C CA . ASP B 1 167 ? -4.031 11.562 22.734 1 90.94 167 ASP B CA 1
ATOM 5334 C C . ASP B 1 167 ? -4.324 13.039 22.484 1 90.94 167 ASP B C 1
ATOM 5336 O O . ASP B 1 167 ? -3.533 13.906 22.859 1 90.94 167 ASP B O 1
ATOM 5340 N N . ARG B 1 168 ? -5.441 13.281 21.922 1 92 168 ARG B N 1
ATOM 5341 C CA . ARG B 1 168 ? -5.871 14.648 21.656 1 92 168 ARG B CA 1
ATOM 5342 C C . ARG B 1 168 ? -7.082 15.016 22.5 1 92 168 ARG B C 1
ATOM 5344 O O . ARG B 1 168 ? -7.805 15.969 22.188 1 92 168 ARG B O 1
ATOM 5351 N N . THR B 1 169 ? -7.309 14.367 23.516 1 88.94 169 THR B N 1
ATOM 5352 C CA . THR B 1 169 ? -8.484 14.609 24.344 1 88.94 169 THR B CA 1
ATOM 5353 C C . THR B 1 169 ? -8.344 15.93 25.094 1 88.94 169 THR B C 1
ATOM 5355 O O . THR B 1 169 ? -9.344 16.531 25.484 1 88.94 169 THR B O 1
ATOM 5358 N N . SER B 1 170 ? -7.145 16.406 25.328 1 84.69 170 SER B N 1
ATOM 5359 C CA . SER B 1 170 ? -6.895 17.641 26.078 1 84.69 170 SER B CA 1
ATOM 5360 C C . SER B 1 170 ? -7.016 18.859 25.172 1 84.69 170 SER B C 1
ATOM 5362 O O . SER B 1 170 ? -7 20 25.656 1 84.69 170 SER B O 1
ATOM 5364 N N . VAL B 1 171 ? -7.145 18.641 23.906 1 86.62 171 VAL B N 1
ATOM 5365 C CA . VAL B 1 171 ? -7.156 19.734 22.953 1 86.62 171 VAL B CA 1
ATOM 5366 C C . VAL B 1 171 ? -8.531 20.422 22.969 1 86.62 171 VAL B C 1
ATOM 5368 O O . VAL B 1 171 ? -9.562 19.734 22.891 1 86.62 171 VAL B O 1
ATOM 5371 N N . HIS B 1 172 ? -8.547 21.656 23.156 1 82.88 172 HIS B N 1
ATOM 5372 C CA . HIS B 1 172 ? -9.758 22.484 23.094 1 82.88 172 HIS B CA 1
ATOM 5373 C C . HIS B 1 172 ? -9.555 23.688 22.203 1 82.88 172 HIS B C 1
ATOM 5375 O O . HIS B 1 172 ? -8.477 24.297 22.188 1 82.88 172 HIS B O 1
ATOM 5381 N N . TRP B 1 173 ? -10.492 23.922 21.344 1 78.25 173 TRP B N 1
ATOM 5382 C CA . TRP B 1 173 ? -10.422 25.078 20.453 1 78.25 173 TRP B CA 1
ATOM 5383 C C . TRP B 1 173 ? -11.25 26.234 20.984 1 78.25 173 TRP B C 1
ATOM 5385 O O . TRP B 1 173 ? -12.258 26.031 21.672 1 78.25 173 TRP B O 1
ATOM 5395 N N . PRO B 1 174 ? -10.703 27.375 20.672 1 75.5 174 PRO B N 1
ATOM 5396 C CA . PRO B 1 174 ? -11.484 28.547 21.109 1 75.5 174 PRO B CA 1
ATOM 5397 C C . PRO B 1 174 ? -12.836 28.641 20.406 1 75.5 174 PRO B C 1
ATOM 5399 O O . PRO B 1 174 ? -13 28.141 19.297 1 75.5 174 PRO B O 1
ATOM 5402 N N . GLU B 1 175 ? -13.773 29.109 21.078 1 65.88 175 GLU B N 1
ATOM 5403 C CA . GLU B 1 175 ? -15.148 29.219 20.594 1 65.88 175 GLU B CA 1
ATOM 5404 C C . GLU B 1 175 ? -15.258 30.219 19.438 1 65.88 175 GLU B C 1
ATOM 5406 O O . GLU B 1 175 ? -16.141 30.109 18.594 1 65.88 175 GLU B O 1
ATOM 5411 N N . GLU B 1 176 ? -14.281 31.125 19.375 1 63.88 176 GLU B N 1
ATOM 5412 C CA . GLU B 1 176 ? -14.375 32.156 18.328 1 63.88 176 GLU B CA 1
ATOM 5413 C C . GLU B 1 176 ? -13.922 31.578 16.984 1 63.88 176 GLU B C 1
ATOM 5415 O O . GLU B 1 176 ? -13.062 30.703 16.922 1 63.88 176 GLU B O 1
ATOM 5420 N N . ASP B 1 177 ? -14.766 31.875 16 1 64.25 177 ASP B N 1
ATOM 5421 C CA . ASP B 1 177 ? -14.445 31.469 14.641 1 64.25 177 ASP B CA 1
ATOM 5422 C C . ASP B 1 177 ? -13.055 31.953 14.234 1 64.25 177 ASP B C 1
ATOM 5424 O O . ASP B 1 177 ? -12.844 33.156 14.023 1 64.25 177 ASP B O 1
ATOM 5428 N N . THR B 1 178 ? -12.117 31.156 14.492 1 71.12 178 THR B N 1
ATOM 5429 C CA . THR B 1 178 ? -10.75 31.516 14.125 1 71.12 178 THR B CA 1
ATOM 5430 C C . THR B 1 178 ? -10.414 31 12.727 1 71.12 178 THR B C 1
ATOM 5432 O O . THR B 1 178 ? -10.961 29.984 12.289 1 71.12 178 THR B O 1
ATOM 5435 N N . ASP B 1 179 ? -9.812 31.828 11.992 1 76.94 179 ASP B N 1
ATOM 5436 C CA . ASP B 1 179 ? -9.305 31.469 10.672 1 76.94 179 ASP B CA 1
ATOM 5437 C C . ASP B 1 179 ? -8.391 30.25 10.742 1 76.94 179 ASP B C 1
ATOM 5439 O O . ASP B 1 179 ? -7.422 30.234 11.508 1 76.94 179 ASP B O 1
ATOM 5443 N N . PRO B 1 180 ? -8.797 29.219 10.133 1 81.06 180 PRO B N 1
ATOM 5444 C CA . PRO B 1 180 ? -7.961 28.016 10.148 1 81.06 180 PRO B CA 1
ATOM 5445 C C . PRO B 1 180 ? -6.512 28.297 9.758 1 81.06 180 PRO B C 1
ATOM 5447 O O . PRO B 1 180 ? -5.602 27.578 10.203 1 81.06 180 PRO B O 1
ATOM 5450 N N . PHE B 1 181 ? -6.242 29.312 8.969 1 82.25 181 PHE B N 1
ATOM 5451 C CA . PHE B 1 181 ? -4.902 29.609 8.477 1 82.25 181 PHE B CA 1
ATOM 5452 C C . PHE B 1 181 ? -4.035 30.188 9.594 1 82.25 181 PHE B C 1
ATOM 5454 O O . PHE B 1 181 ? -2.809 30.234 9.469 1 82.25 181 PHE B O 1
ATOM 5461 N N . SER B 1 182 ? -4.672 30.562 10.648 1 81.19 182 SER B N 1
ATOM 5462 C CA . SER B 1 182 ? -3.934 31.141 11.773 1 81.19 182 SER B CA 1
ATOM 5463 C C . SER B 1 182 ? -3.176 30.062 12.539 1 81.19 182 SER B C 1
ATOM 5465 O O . SER B 1 182 ? -2.242 30.359 13.289 1 81.19 182 SER B O 1
ATOM 5467 N N . TYR B 1 183 ? -3.496 28.891 12.281 1 79.62 183 TYR B N 1
ATOM 5468 C CA . TYR B 1 183 ? -2.865 27.797 13.008 1 79.62 183 TYR B CA 1
ATOM 5469 C C . TYR B 1 183 ? -1.655 27.25 12.258 1 79.62 183 TYR B C 1
ATOM 5471 O O . TYR B 1 183 ? -1.012 26.297 12.703 1 79.62 183 TYR B O 1
ATOM 5479 N N . ARG B 1 184 ? -1.338 27.875 11.203 1 87.12 184 ARG B N 1
ATOM 5480 C CA . ARG B 1 184 ? -0.181 27.438 10.422 1 87.12 184 ARG B CA 1
ATOM 5481 C C . ARG B 1 184 ? 1.119 27.75 11.164 1 87.12 184 ARG B C 1
ATOM 5483 O O . ARG B 1 184 ? 1.193 28.703 11.93 1 87.12 184 ARG B O 1
ATOM 5490 N N . HIS B 1 185 ? 2.072 26.922 10.898 1 84.94 185 HIS B N 1
ATOM 5491 C CA . HIS B 1 185 ? 3.355 27.047 11.578 1 84.94 185 HIS B CA 1
ATOM 5492 C C . HIS B 1 185 ? 4.32 27.906 10.758 1 84.94 185 HIS B C 1
ATOM 5494 O O . HIS B 1 185 ? 4.316 27.859 9.531 1 84.94 185 HIS B O 1
ATOM 5500 N N . GLU B 1 186 ? 5.047 28.641 11.508 1 83.62 186 GLU B N 1
ATOM 5501 C CA . GLU B 1 186 ? 6.047 29.484 10.859 1 83.62 186 GLU B CA 1
ATOM 5502 C C . GLU B 1 186 ? 7.402 28.781 10.805 1 83.62 186 GLU B C 1
ATOM 5504 O O . GLU B 1 186 ? 7.746 28.016 11.703 1 83.62 186 GLU B O 1
ATOM 5509 N N . HIS B 1 187 ? 8.031 29.125 9.781 1 81.69 187 HIS B N 1
ATOM 5510 C CA . HIS B 1 187 ? 9.344 28.516 9.578 1 81.69 187 HIS B CA 1
ATOM 5511 C C . HIS B 1 187 ? 10.336 28.984 10.641 1 81.69 187 HIS B C 1
ATOM 5513 O O . HIS B 1 187 ? 10.375 30.172 10.977 1 81.69 187 HIS B O 1
ATOM 5519 N N . GLN B 1 188 ? 10.992 28.078 11.289 1 76.5 188 GLN B N 1
ATOM 5520 C CA . GLN B 1 188 ? 12.055 28.359 12.25 1 76.5 188 GLN B CA 1
ATOM 5521 C C . GLN B 1 188 ? 13.406 27.859 11.75 1 76.5 188 GLN B C 1
ATOM 5523 O O . GLN B 1 188 ? 13.469 26.859 11.031 1 76.5 188 GLN B O 1
ATOM 5528 N N . PRO B 1 189 ? 14.336 28.688 12.102 1 72.69 189 PRO B N 1
ATOM 5529 C CA . PRO B 1 189 ? 15.656 28.203 11.719 1 72.69 189 PRO B CA 1
ATOM 5530 C C . PRO B 1 189 ? 15.984 26.844 12.336 1 72.69 189 PRO B C 1
ATOM 5532 O O . PRO B 1 189 ? 15.75 26.641 13.531 1 72.69 189 PRO B O 1
ATOM 5535 N N . GLY B 1 190 ? 16.328 25.875 11.609 1 71.12 190 GLY B N 1
ATOM 5536 C CA . GLY B 1 190 ? 16.625 24.547 12.094 1 71.12 190 GLY B CA 1
ATOM 5537 C C . GLY B 1 190 ? 15.602 23.516 11.648 1 71.12 190 GLY B C 1
ATOM 5538 O O . GLY B 1 190 ? 15.75 22.312 11.93 1 71.12 190 GLY B O 1
ATOM 5539 N N . ASP B 1 191 ? 14.68 24.062 11.078 1 78.62 191 ASP B N 1
ATOM 5540 C CA . ASP B 1 191 ? 13.68 23.141 10.57 1 78.62 191 ASP B CA 1
ATOM 5541 C C . ASP B 1 191 ? 14.305 22.141 9.602 1 78.62 191 ASP B C 1
ATOM 5543 O O . ASP B 1 191 ? 15.195 22.484 8.828 1 78.62 191 ASP B O 1
ATOM 5547 N N . PHE B 1 192 ? 13.867 20.922 9.695 1 82 192 PHE B N 1
ATOM 5548 C CA . PHE B 1 192 ? 14.5 19.875 8.891 1 82 192 PHE B CA 1
ATOM 5549 C C . PHE B 1 192 ? 13.875 19.812 7.508 1 82 192 PHE B C 1
ATOM 5551 O O . PHE B 1 192 ? 12.672 20.047 7.352 1 82 192 PHE B O 1
ATOM 5558 N N . GLU B 1 193 ? 14.703 19.594 6.582 1 86.44 193 GLU B N 1
ATOM 5559 C CA . GLU B 1 193 ? 14.344 19.266 5.207 1 86.44 193 GLU B CA 1
ATOM 5560 C C . GLU B 1 193 ? 14.992 17.953 4.766 1 86.44 193 GLU B C 1
ATOM 5562 O O . GLU B 1 193 ? 16.141 17.953 4.289 1 86.44 193 GLU B O 1
ATOM 5567 N N . ILE B 1 194 ? 14.211 16.953 4.863 1 89.19 194 ILE B N 1
ATOM 5568 C CA . ILE B 1 194 ? 14.719 15.617 4.59 1 89.19 194 ILE B CA 1
ATOM 5569 C C . ILE B 1 194 ? 14.531 15.289 3.109 1 89.19 194 ILE B C 1
ATOM 5571 O O . ILE B 1 194 ? 13.461 15.508 2.545 1 89.19 194 ILE B O 1
ATOM 5575 N N . GLU B 1 195 ? 15.469 14.766 2.512 1 89.81 195 GLU B N 1
ATOM 5576 C CA . GLU B 1 195 ? 15.445 14.5 1.076 1 89.81 195 GLU B CA 1
ATOM 5577 C C . GLU B 1 195 ? 14.766 13.172 0.772 1 89.81 195 GLU B C 1
ATOM 5579 O O . GLU B 1 195 ? 14.203 12.992 -0.311 1 89.81 195 GLU B O 1
ATOM 5584 N N . SER B 1 196 ? 14.945 12.273 1.642 1 91.94 196 SER B N 1
ATOM 5585 C CA . SER B 1 196 ? 14.266 10.992 1.485 1 91.94 196 SER B CA 1
ATOM 5586 C C . SER B 1 196 ? 13.789 10.453 2.828 1 91.94 196 SER B C 1
ATOM 5588 O O . SER B 1 196 ? 14.578 10.305 3.762 1 91.94 196 SER B O 1
ATOM 5590 N N . PHE B 1 197 ? 12.539 10.203 2.889 1 94.19 197 PHE B N 1
ATOM 5591 C CA . PHE B 1 197 ? 11.93 9.719 4.125 1 94.19 197 PHE B CA 1
ATOM 5592 C C . PHE B 1 197 ? 11.18 8.414 3.887 1 94.19 197 PHE B C 1
ATOM 5594 O O . PHE B 1 197 ? 10.359 8.32 2.977 1 94.19 197 PHE B O 1
ATOM 5601 N N . LYS B 1 198 ? 11.484 7.41 4.633 1 95.06 198 LYS B N 1
ATOM 5602 C CA . LYS B 1 198 ? 10.805 6.117 4.559 1 95.06 198 LYS B CA 1
ATOM 5603 C C . LYS B 1 198 ? 10.227 5.723 5.914 1 95.06 198 LYS B C 1
ATOM 5605 O O . LYS B 1 198 ? 10.906 5.812 6.938 1 95.06 198 LYS B O 1
ATOM 5610 N N . LEU B 1 199 ? 8.992 5.375 5.961 1 95.75 199 LEU B N 1
ATOM 5611 C CA . LEU B 1 199 ? 8.266 4.977 7.164 1 95.75 199 LEU B CA 1
ATOM 5612 C C . LEU B 1 199 ? 7.578 3.631 6.965 1 95.75 199 LEU B C 1
ATOM 5614 O O . LEU B 1 199 ? 6.809 3.459 6.016 1 95.75 199 LEU B O 1
ATOM 5618 N N . GLU B 1 200 ? 7.895 2.697 7.809 1 94.19 200 GLU B N 1
ATOM 5619 C CA . GLU B 1 200 ? 7.309 1.365 7.684 1 94.19 200 GLU B CA 1
ATOM 5620 C C . GLU B 1 200 ? 6.77 0.872 9.023 1 94.19 200 GLU B C 1
ATOM 5622 O O . GLU B 1 200 ? 7.367 1.124 10.07 1 94.19 200 GLU B O 1
ATOM 5627 N N . ASP B 1 201 ? 5.645 0.242 9.016 1 92.81 201 ASP B N 1
ATOM 5628 C CA . ASP B 1 201 ? 5.055 -0.465 10.148 1 92.81 201 ASP B CA 1
ATOM 5629 C C . ASP B 1 201 ? 4.699 0.503 11.273 1 92.81 201 ASP B C 1
ATOM 5631 O O . ASP B 1 201 ? 5.289 0.452 12.359 1 92.81 201 ASP B O 1
ATOM 5635 N N . VAL B 1 202 ? 3.734 1.229 11.031 1 96.19 202 VAL B N 1
ATOM 5636 C CA . VAL B 1 202 ? 3.221 2.184 12.008 1 96.19 202 VAL B CA 1
ATOM 5637 C C . VAL B 1 202 ? 1.837 1.746 12.484 1 96.19 202 VAL B C 1
ATOM 5639 O O . VAL B 1 202 ? 0.97 1.421 11.672 1 96.19 202 VAL B O 1
ATOM 5642 N N . LEU B 1 203 ? 1.636 1.625 13.727 1 95.5 203 LEU B N 1
ATOM 5643 C CA . LEU B 1 203 ? 0.335 1.346 14.328 1 95.5 203 LEU B CA 1
ATOM 5644 C C . LEU B 1 203 ? 0.106 2.213 15.562 1 95.5 203 LEU B C 1
ATOM 5646 O O . LEU B 1 203 ? 0.759 2.023 16.594 1 95.5 203 LEU B O 1
ATOM 5650 N N . LEU B 1 204 ? -0.842 3.123 15.484 1 95.81 204 LEU B N 1
ATOM 5651 C CA . LEU B 1 204 ? -1.111 4.066 16.562 1 95.81 204 LEU B CA 1
ATOM 5652 C C . LEU B 1 204 ? -2.588 4.047 16.938 1 95.81 204 LEU B C 1
ATOM 5654 O O . LEU B 1 204 ? -3.451 3.809 16.094 1 95.81 204 LEU B O 1
ATOM 5658 N N . THR B 1 205 ? -2.807 4.258 18.141 1 94.31 205 THR B N 1
ATOM 5659 C CA . THR B 1 205 ? -4.164 4.477 18.625 1 94.31 205 THR B CA 1
ATOM 5660 C C . THR B 1 205 ? -4.43 5.965 18.844 1 94.31 205 THR B C 1
ATOM 5662 O O . THR B 1 205 ? -3.676 6.633 19.562 1 94.31 205 THR B O 1
ATOM 5665 N N . ILE B 1 206 ? -5.441 6.461 18.266 1 95.19 206 ILE B N 1
ATOM 5666 C CA . ILE B 1 206 ? -5.723 7.891 18.328 1 95.19 206 ILE B CA 1
ATOM 5667 C C . ILE B 1 206 ? -6.953 8.141 19.188 1 95.19 206 ILE B C 1
ATOM 5669 O O . ILE B 1 206 ? -7.961 7.441 19.062 1 95.19 206 ILE B O 1
ATOM 5673 N N . HIS B 1 207 ? -6.84 9.055 20.078 1 92.94 207 HIS B N 1
ATOM 5674 C CA . HIS B 1 207 ? -7.949 9.57 20.875 1 92.94 207 HIS B CA 1
ATOM 5675 C C . HIS B 1 207 ? -8.289 11.008 20.5 1 92.94 207 HIS B C 1
ATOM 5677 O O . HIS B 1 207 ? -7.492 11.914 20.734 1 92.94 207 HIS B O 1
ATOM 5683 N N . GLN B 1 208 ? -9.398 11.172 19.875 1 90.88 208 GLN B N 1
ATOM 5684 C CA . GLN B 1 208 ? -9.812 12.5 19.438 1 90.88 208 GLN B CA 1
ATOM 5685 C C . GLN B 1 208 ? -10.57 13.227 20.547 1 90.88 208 GLN B C 1
ATOM 5687 O O . GLN B 1 208 ? -11.07 12.602 21.484 1 90.88 208 GLN B O 1
ATOM 5692 N N . PRO B 1 209 ? -10.664 14.477 20.375 1 88.75 209 PRO B N 1
ATOM 5693 C CA . PRO B 1 209 ? -11.391 15.25 21.375 1 88.75 209 PRO B CA 1
ATOM 5694 C C . PRO B 1 209 ? -12.898 15.008 21.344 1 88.75 209 PRO B C 1
ATOM 5696 O O . PRO B 1 209 ? -13.398 14.352 20.422 1 88.75 209 PRO B O 1
ATOM 5699 N N . ASP B 1 210 ? -13.641 15.516 22.406 1 85.5 210 ASP B N 1
ATOM 5700 C CA . ASP B 1 210 ? -15.102 15.555 22.5 1 85.5 210 ASP B CA 1
ATOM 5701 C C . ASP B 1 210 ? -15.68 14.148 22.609 1 85.5 210 ASP B C 1
ATOM 5703 O O . ASP B 1 210 ? -16.719 13.852 22.016 1 85.5 210 ASP B O 1
ATOM 5707 N N . GLY B 1 211 ? -14.969 13.258 23.109 1 83.94 211 GLY B N 1
ATOM 5708 C CA . GLY B 1 211 ? -15.484 11.93 23.422 1 83.94 211 GLY B CA 1
ATOM 5709 C C . GLY B 1 211 ? -15.586 11.023 22.219 1 83.94 211 GLY B C 1
ATOM 5710 O O . GLY B 1 211 ? -16.406 10.102 22.188 1 83.94 211 GLY B O 1
ATOM 5711 N N . PHE B 1 212 ? -14.898 11.328 21.219 1 89.5 212 PHE B N 1
ATOM 5712 C CA . PHE B 1 212 ? -14.875 10.453 20.047 1 89.5 212 PHE B CA 1
ATOM 5713 C C . PHE B 1 212 ? -14.25 9.102 20.391 1 89.5 212 PHE B C 1
ATOM 5715 O O . PHE B 1 212 ? -13.281 9.039 21.156 1 89.5 212 PHE B O 1
ATOM 5722 N N . ARG B 1 213 ? -14.797 8.078 19.938 1 91.75 213 ARG B N 1
ATOM 5723 C CA . ARG B 1 213 ? -14.281 6.738 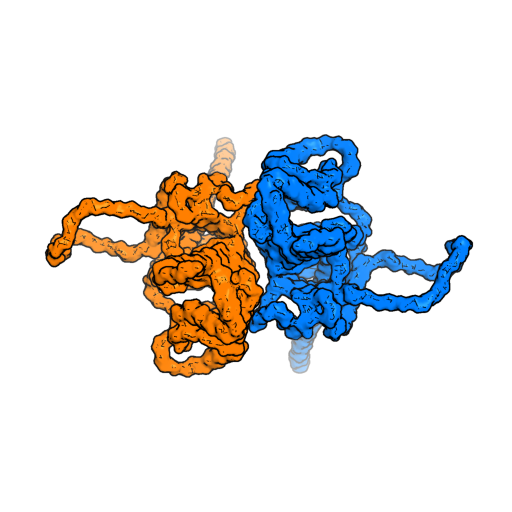20.203 1 91.75 213 ARG B CA 1
ATOM 5724 C C . ARG B 1 213 ? -12.844 6.598 19.703 1 91.75 213 ARG B C 1
ATOM 5726 O O . ARG B 1 213 ? -12.477 7.176 18.688 1 91.75 213 ARG B O 1
ATOM 5733 N N . PRO B 1 214 ? -12.047 5.938 20.406 1 93.88 214 PRO B N 1
ATOM 5734 C CA . PRO B 1 214 ? -10.688 5.688 19.938 1 93.88 214 PRO B CA 1
ATOM 5735 C C . PRO B 1 214 ? -10.648 4.816 18.688 1 93.88 214 PRO B C 1
ATOM 5737 O O . PRO B 1 214 ? -11.516 3.965 18.484 1 93.88 214 PRO B O 1
ATOM 5740 N N . PHE B 1 215 ? -9.766 5.059 17.812 1 94.12 215 PHE B N 1
ATOM 5741 C CA . PHE B 1 215 ? -9.586 4.27 16.609 1 94.12 215 PHE B CA 1
ATOM 5742 C C . PHE B 1 215 ? -8.109 4.117 16.266 1 94.12 215 PHE B C 1
ATOM 5744 O O . PHE B 1 215 ? -7.262 4.797 16.844 1 94.12 215 PHE B O 1
ATOM 5751 N N . SER B 1 216 ? -7.773 3.229 15.367 1 94.69 216 SER B N 1
ATOM 5752 C CA . SER B 1 216 ? -6.387 2.93 15.031 1 94.69 216 SER B CA 1
ATOM 5753 C C . SER B 1 216 ? -6.023 3.447 13.648 1 94.69 216 SER B C 1
ATOM 5755 O O . SER B 1 216 ? -6.848 3.414 12.734 1 94.69 216 SER B O 1
ATOM 5757 N N . VAL B 1 217 ? -4.871 3.926 13.594 1 95.94 217 VAL B N 1
ATOM 5758 C CA . VAL B 1 217 ? -4.285 4.336 12.32 1 95.94 217 VAL B CA 1
ATOM 5759 C C . VAL B 1 217 ? -3.02 3.527 12.055 1 95.94 217 VAL B C 1
ATOM 5761 O O . VAL B 1 217 ? -2.115 3.479 12.891 1 95.94 217 VAL B O 1
ATOM 5764 N N . SER B 1 218 ? -3.014 2.926 10.875 1 96.31 218 SER B N 1
ATOM 5765 C CA . SER B 1 218 ? -1.875 2.09 10.516 1 96.31 218 SER B CA 1
ATOM 5766 C C . SER B 1 218 ? -1.27 2.525 9.188 1 96.31 218 SER B C 1
ATOM 5768 O O . SER B 1 218 ? -1.995 2.887 8.258 1 96.31 218 SER B O 1
ATOM 5770 N N . ILE B 1 219 ? -0.001 2.576 9.148 1 96.69 219 ILE B N 1
ATOM 5771 C CA . ILE B 1 219 ? 0.75 2.756 7.91 1 96.69 219 ILE B CA 1
ATOM 5772 C C . ILE B 1 219 ? 1.636 1.537 7.664 1 96.69 219 ILE B C 1
ATOM 5774 O O . ILE B 1 219 ? 2.469 1.188 8.508 1 96.69 219 ILE B O 1
ATOM 5778 N N . TYR B 1 220 ? 1.406 0.897 6.625 1 95.44 220 TYR B N 1
ATOM 5779 C CA . TYR B 1 220 ? 2.203 -0.281 6.297 1 95.44 220 TYR B CA 1
ATOM 5780 C C . TYR B 1 220 ? 3.527 0.115 5.656 1 95.44 220 TYR B C 1
ATOM 5782 O O . TYR B 1 220 ? 4.586 -0.392 6.039 1 95.44 220 TYR B O 1
ATOM 5790 N N . SER B 1 221 ? 3.43 0.978 4.703 1 95 221 SER B N 1
ATOM 5791 C CA . SER B 1 221 ? 4.613 1.491 4.02 1 95 221 SER B CA 1
ATOM 5792 C C . SER B 1 221 ? 4.371 2.898 3.482 1 95 221 SER B C 1
ATOM 5794 O O . SER B 1 221 ? 3.283 3.203 2.988 1 95 221 SER B O 1
ATOM 5796 N N . CYS B 1 222 ? 5.371 3.701 3.639 1 96.38 222 CYS B N 1
ATOM 5797 C CA . CYS B 1 222 ? 5.305 5.082 3.178 1 96.38 222 CYS B CA 1
ATOM 5798 C C . CYS B 1 222 ? 6.668 5.562 2.686 1 96.38 222 CYS B C 1
ATOM 5800 O O . CYS B 1 222 ? 7.672 5.402 3.379 1 96.38 222 CYS B O 1
ATOM 5802 N N . GLU B 1 223 ? 6.711 6.059 1.482 1 95.56 223 GLU B N 1
ATOM 5803 C CA . GLU B 1 223 ? 7.922 6.641 0.911 1 95.56 223 GLU B CA 1
ATOM 5804 C C . GLU B 1 223 ? 7.66 8.055 0.388 1 95.56 223 GLU B C 1
ATOM 5806 O O . GLU B 1 223 ? 6.797 8.25 -0.468 1 95.56 223 GLU B O 1
ATOM 5811 N N . LEU B 1 224 ? 8.352 8.961 0.958 1 95.25 224 LEU B N 1
ATOM 5812 C CA . LEU B 1 224 ? 8.227 10.359 0.557 1 95.25 224 LEU B CA 1
ATOM 5813 C C . LEU B 1 224 ? 9.484 10.828 -0.162 1 95.25 224 LEU B C 1
ATOM 5815 O O . LEU B 1 224 ? 10.602 10.547 0.277 1 95.25 224 LEU B O 1
ATOM 5819 N N . PRO B 1 225 ? 9.312 11.484 -1.195 1 91.62 225 PRO B N 1
ATOM 5820 C CA . PRO B 1 225 ? 10.484 12.031 -1.88 1 91.62 225 PRO B CA 1
ATOM 5821 C C . PRO B 1 225 ? 11.156 13.156 -1.095 1 91.62 225 PRO B C 1
ATOM 5823 O O . PRO B 1 225 ? 12.352 13.398 -1.247 1 91.62 225 PRO B O 1
ATOM 5826 N N . GLN B 1 226 ? 10.375 13.883 -0.319 1 92.5 226 GLN B N 1
ATOM 5827 C CA . GLN B 1 226 ? 10.875 14.945 0.543 1 92.5 226 GLN B CA 1
ATOM 5828 C C . GLN B 1 226 ? 9.953 15.164 1.737 1 92.5 226 GLN B C 1
ATOM 5830 O O . GLN B 1 226 ? 8.742 14.945 1.643 1 92.5 226 GLN B O 1
ATOM 5835 N N . LEU B 1 227 ? 10.594 15.414 2.807 1 92.88 227 LEU B N 1
ATOM 5836 C CA . LEU B 1 227 ? 9.828 15.734 4.004 1 92.88 227 LEU B CA 1
ATOM 5837 C C . LEU B 1 227 ? 10.352 17 4.668 1 92.88 227 LEU B C 1
ATOM 5839 O O . LEU B 1 227 ? 11.453 17 5.23 1 92.88 227 LEU B O 1
ATOM 5843 N N . ARG B 1 228 ? 9.656 18.094 4.504 1 91.12 228 ARG B N 1
ATOM 5844 C CA . ARG B 1 228 ? 9.977 19.375 5.121 1 91.12 228 ARG B CA 1
ATOM 5845 C C . ARG B 1 228 ? 9.008 19.688 6.262 1 91.12 228 ARG B C 1
ATOM 5847 O O . ARG B 1 228 ? 7.801 19.5 6.129 1 91.12 228 ARG B O 1
ATOM 5854 N N . LYS B 1 229 ? 9.469 20.125 7.289 1 86.62 229 LYS B N 1
ATOM 5855 C CA . LYS B 1 229 ? 8.625 20.469 8.422 1 86.62 229 LYS B CA 1
ATOM 5856 C C . LYS B 1 229 ? 7.617 21.547 8.055 1 86.62 229 LYS B C 1
ATOM 5858 O O . LYS B 1 229 ? 6.453 21.484 8.453 1 86.62 229 LYS B O 1
ATOM 5863 N N . GLN B 1 230 ? 7.961 22.531 7.324 1 88.38 230 GLN B N 1
ATOM 5864 C CA . GLN B 1 230 ? 7.109 23.641 6.93 1 88.38 230 GLN B CA 1
ATOM 5865 C C . GLN B 1 230 ? 6.008 23.188 5.98 1 88.38 230 GLN B C 1
ATOM 5867 O O . GLN B 1 230 ? 4.926 23.781 5.945 1 88.38 230 GLN B O 1
ATOM 5872 N N . TRP B 1 231 ? 6.262 22.156 5.188 1 91.62 231 TRP B N 1
ATOM 5873 C CA . TRP B 1 231 ? 5.32 21.641 4.191 1 91.62 231 TRP B CA 1
ATOM 5874 C C . TRP B 1 231 ? 4.891 20.219 4.527 1 91.62 231 TRP B C 1
ATOM 5876 O O . TRP B 1 231 ? 4.777 19.375 3.635 1 91.62 231 TRP B O 1
ATOM 5886 N N . LEU B 1 232 ? 4.672 20 5.781 1 92.19 232 LEU B N 1
ATOM 5887 C CA . LEU B 1 232 ? 4.469 18.656 6.273 1 92.19 232 LEU B CA 1
ATOM 5888 C C . LEU B 1 232 ? 3.277 18 5.586 1 92.19 232 LEU B C 1
ATOM 5890 O O . LEU B 1 232 ? 3.41 16.922 4.988 1 92.19 232 LEU B O 1
ATOM 5894 N N . PHE B 1 233 ? 2.127 18.688 5.633 1 94.06 233 PHE B N 1
ATOM 5895 C CA . PHE B 1 233 ? 0.924 18.109 5.047 1 94.06 233 PHE B CA 1
ATOM 5896 C C . PHE B 1 233 ? 1.074 17.953 3.539 1 94.06 233 PHE B C 1
ATOM 5898 O O . PHE B 1 233 ? 0.703 16.922 2.971 1 94.06 233 PHE B O 1
ATOM 5905 N N . TYR B 1 234 ? 1.576 18.906 2.861 1 93.44 234 TYR B N 1
ATOM 5906 C CA . TYR B 1 234 ? 1.787 18.891 1.418 1 93.44 234 TYR B CA 1
ATOM 5907 C C . TYR B 1 234 ? 2.693 17.734 1.004 1 93.44 234 TYR B C 1
ATOM 5909 O O . TYR B 1 234 ? 2.42 17.047 0.02 1 93.44 234 TYR B O 1
ATOM 5917 N N . ASP B 1 235 ? 3.775 17.547 1.722 1 94.75 235 ASP B N 1
ATOM 5918 C CA . ASP B 1 235 ? 4.738 16.5 1.381 1 94.75 235 ASP B CA 1
ATOM 5919 C C . ASP B 1 235 ? 4.145 15.109 1.606 1 94.75 235 ASP B C 1
ATOM 5921 O O . ASP B 1 235 ? 4.465 14.172 0.88 1 94.75 235 ASP B O 1
ATOM 5925 N N . PHE B 1 236 ? 3.297 14.938 2.51 1 94.31 236 PHE B N 1
ATOM 5926 C CA . PHE B 1 236 ? 2.621 13.656 2.703 1 94.31 236 PHE B CA 1
ATOM 5927 C C . PHE B 1 236 ? 1.634 13.391 1.573 1 94.31 236 PHE B C 1
ATOM 5929 O O . PHE B 1 236 ? 1.482 12.25 1.13 1 94.31 236 PHE B O 1
ATOM 5936 N N . LEU B 1 237 ? 1.003 14.43 1.191 1 92.62 237 LEU B N 1
ATOM 5937 C CA . LEU B 1 237 ? 0.075 14.297 0.074 1 92.62 237 LEU B CA 1
ATOM 5938 C C . LEU B 1 237 ? 0.818 13.938 -1.209 1 92.62 237 LEU B C 1
ATOM 5940 O O . LEU B 1 237 ? 0.26 13.281 -2.092 1 92.62 237 LEU B O 1
ATOM 5944 N N . SER B 1 238 ? 2.029 14.359 -1.263 1 92.56 238 SER B N 1
ATOM 5945 C CA . SER B 1 238 ? 2.824 14.117 -2.463 1 92.56 238 SER B CA 1
ATOM 5946 C C . SER B 1 238 ? 3.695 12.875 -2.311 1 92.56 238 SER B C 1
ATOM 5948 O O . SER B 1 238 ? 4.762 12.781 -2.924 1 92.56 238 SER B O 1
ATOM 5950 N N . ALA B 1 239 ? 3.287 11.984 -1.544 1 94.5 239 ALA B N 1
ATOM 5951 C CA . ALA B 1 239 ? 4.051 10.758 -1.316 1 94.5 239 ALA B CA 1
ATOM 5952 C C . ALA B 1 239 ? 4.211 9.961 -2.609 1 94.5 239 ALA B C 1
ATOM 5954 O O . ALA B 1 239 ? 3.354 10.023 -3.494 1 94.5 239 ALA B O 1
ATOM 5955 N N . ASN B 1 240 ? 5.316 9.273 -2.738 1 92.06 240 ASN B N 1
ATOM 5956 C CA . ASN B 1 240 ? 5.465 8.328 -3.842 1 92.06 240 ASN B CA 1
ATOM 5957 C C . ASN B 1 240 ? 4.496 7.156 -3.711 1 92.06 240 ASN B C 1
ATOM 5959 O O . ASN B 1 240 ? 3.818 6.793 -4.676 1 92.06 240 ASN B O 1
ATOM 5963 N N . HIS B 1 241 ? 4.512 6.676 -2.602 1 92.69 241 HIS B N 1
ATOM 5964 C CA . HIS B 1 241 ? 3.566 5.621 -2.258 1 92.69 241 HIS B CA 1
ATOM 5965 C C . HIS B 1 241 ? 3.307 5.582 -0.755 1 92.69 241 HIS B C 1
ATOM 5967 O O . HIS B 1 241 ? 4.211 5.84 0.042 1 92.69 241 HIS B O 1
ATOM 5973 N N . MET B 1 242 ? 2.121 5.359 -0.476 1 96.31 242 MET B N 1
ATOM 5974 C CA . MET B 1 242 ? 1.722 5.191 0.919 1 96.31 242 MET B CA 1
ATOM 5975 C C . MET B 1 242 ? 0.519 4.262 1.032 1 96.31 242 MET B C 1
ATOM 5977 O O . MET B 1 242 ? -0.409 4.34 0.225 1 96.31 242 MET B O 1
ATOM 5981 N N . SER B 1 243 ? 0.608 3.348 1.896 1 96.25 243 SER B N 1
ATOM 5982 C CA . SER B 1 243 ? -0.506 2.439 2.148 1 96.25 243 SER B CA 1
ATOM 5983 C C . SER B 1 243 ? -0.721 2.229 3.643 1 96.25 243 SER B C 1
ATOM 5985 O O . SER B 1 243 ? 0.234 2.254 4.422 1 96.25 243 SER B O 1
ATOM 5987 N N . GLY B 1 244 ? -1.91 2.088 4 1 96.69 244 GLY B N 1
ATOM 5988 C CA . GLY B 1 244 ? -2.258 1.877 5.398 1 96.69 244 GLY B CA 1
ATOM 5989 C C . GLY B 1 244 ? -3.746 1.703 5.621 1 96.69 244 GLY B C 1
ATOM 5990 O O . GLY B 1 244 ? -4.48 1.342 4.699 1 96.69 244 GLY B O 1
ATOM 5991 N N . SER B 1 245 ? -4.094 1.765 6.82 1 95.81 245 SER B N 1
ATOM 5992 C CA . SER B 1 245 ? -5.496 1.672 7.219 1 95.81 245 SER B CA 1
ATOM 5993 C C . SER B 1 245 ? -5.863 2.775 8.203 1 95.81 245 SER B C 1
ATOM 5995 O O . SER B 1 245 ? -5.062 3.135 9.07 1 95.81 245 SER B O 1
ATOM 5997 N N . PHE B 1 246 ? -6.938 3.441 7.98 1 95.62 246 PHE B N 1
ATOM 5998 C CA . PHE B 1 246 ? -7.512 4.461 8.852 1 95.62 246 PHE B CA 1
ATOM 5999 C C . PHE B 1 246 ? -8.82 3.973 9.461 1 95.62 246 PHE B C 1
ATOM 6001 O O . PHE B 1 246 ? -9.844 3.891 8.773 1 95.62 246 PHE B O 1
ATOM 6008 N N . ASP B 1 247 ? -8.82 3.699 10.711 1 94.81 247 ASP B N 1
ATOM 6009 C CA . ASP B 1 247 ? -9.961 3.137 11.43 1 94.81 247 ASP B CA 1
ATOM 6010 C C . ASP B 1 247 ? -10.484 1.889 10.727 1 94.81 247 ASP B C 1
ATOM 6012 O O . ASP B 1 247 ? -11.688 1.781 10.453 1 94.81 247 ASP B O 1
ATOM 6016 N N . GLY B 1 248 ? -9.609 1.12 10.305 1 91.31 248 GLY B N 1
ATOM 6017 C CA . GLY B 1 248 ? -9.969 -0.144 9.68 1 91.31 248 GLY B CA 1
ATOM 6018 C C . GLY B 1 248 ? -10.18 -0.031 8.18 1 91.31 248 GLY B C 1
ATOM 6019 O O . GLY B 1 248 ? -10.352 -1.041 7.496 1 91.31 248 GLY B O 1
ATOM 6020 N N . SER B 1 249 ? -10.227 1.106 7.617 1 94.44 249 SER B N 1
ATOM 6021 C CA . SER B 1 249 ? -10.414 1.31 6.184 1 94.44 249 SER B CA 1
ATOM 6022 C C . SER B 1 249 ? -9.078 1.446 5.465 1 94.44 249 SER B C 1
ATOM 6024 O O . SER B 1 249 ? -8.242 2.273 5.84 1 94.44 249 SER B O 1
ATOM 6026 N N . LEU B 1 250 ? -8.93 0.647 4.418 1 95.19 250 LEU B N 1
ATOM 6027 C CA . LEU B 1 250 ? -7.68 0.685 3.668 1 95.19 250 LEU B CA 1
ATOM 6028 C C . LEU B 1 250 ? -7.566 1.976 2.863 1 95.19 250 LEU B C 1
ATOM 6030 O O . LEU B 1 250 ? -8.555 2.439 2.287 1 95.19 250 LEU B O 1
ATOM 6034 N N . PHE B 1 251 ? -6.43 2.525 2.859 1 96 251 PHE B N 1
ATOM 6035 C CA . PHE B 1 251 ? -6.199 3.691 2.016 1 96 251 PHE B CA 1
ATOM 6036 C C . PHE B 1 251 ? -4.863 3.578 1.291 1 96 251 PHE B C 1
ATOM 6038 O O . PHE B 1 251 ? -3.965 2.867 1.742 1 96 251 PHE B O 1
ATOM 6045 N N . THR B 1 252 ? -4.723 4.238 0.168 1 96.25 252 THR B N 1
ATOM 6046 C CA . THR B 1 252 ? -3.502 4.242 -0.629 1 96.25 252 THR B CA 1
ATOM 6047 C C . THR B 1 252 ? -3.262 5.613 -1.25 1 96.25 252 THR B C 1
ATOM 6049 O O . THR B 1 252 ? -4.211 6.344 -1.539 1 96.25 252 THR B O 1
ATOM 6052 N N . ILE B 1 253 ? -2.121 6.004 -1.26 1 96.5 253 ILE B N 1
ATOM 6053 C CA . ILE B 1 253 ? -1.649 7.125 -2.064 1 96.5 253 ILE B CA 1
ATOM 6054 C C . ILE B 1 253 ? -0.607 6.641 -3.068 1 96.5 253 ILE B C 1
ATOM 6056 O O . ILE B 1 253 ? 0.392 6.023 -2.686 1 96.5 253 ILE B O 1
ATOM 6060 N N . HIS B 1 254 ? -0.823 6.793 -4.273 1 93.56 254 HIS B N 1
ATOM 6061 C CA . HIS B 1 254 ? 0.068 6.34 -5.332 1 93.56 254 HIS B CA 1
ATOM 6062 C C . HIS B 1 254 ? -0.069 7.207 -6.578 1 93.56 254 HIS B C 1
ATOM 6064 O O . HIS B 1 254 ? -1.039 7.957 -6.715 1 93.56 254 HIS B O 1
ATOM 6070 N N . PRO B 1 255 ? 0.932 7.176 -7.41 1 90.56 255 PRO B N 1
ATOM 6071 C CA . PRO B 1 255 ? 0.788 7.918 -8.664 1 90.56 255 PRO B CA 1
ATOM 6072 C C . PRO B 1 255 ? -0.389 7.426 -9.508 1 90.56 255 PRO B C 1
ATOM 6074 O O . PRO B 1 255 ? -0.688 6.23 -9.523 1 90.56 255 PRO B O 1
ATOM 6077 N N . ARG B 1 256 ? -0.981 8.32 -10.133 1 87.88 256 ARG B N 1
ATOM 6078 C CA . ARG B 1 256 ? -2.135 7.977 -10.961 1 87.88 256 ARG B CA 1
ATOM 6079 C C . ARG B 1 256 ? -1.729 7.051 -12.102 1 87.88 256 ARG B C 1
ATOM 6081 O O . ARG B 1 256 ? -0.73 7.293 -12.781 1 87.88 256 ARG B O 1
ATOM 6088 N N . GLN B 1 257 ? -2.438 5.984 -12.258 1 87.62 257 GLN B N 1
ATOM 6089 C CA . GLN B 1 257 ? -2.146 5 -13.289 1 87.62 257 GLN B CA 1
ATOM 6090 C C . GLN B 1 257 ? -3.135 5.109 -14.445 1 87.62 257 GLN B C 1
ATOM 6092 O O . GLN B 1 257 ? -4.34 5.234 -14.234 1 87.62 257 GLN B O 1
ATOM 6097 N N . VAL B 1 258 ? -2.631 5.141 -15.57 1 77.31 258 VAL B N 1
ATOM 6098 C CA . VAL B 1 258 ? -3.467 5.203 -16.766 1 77.31 258 VAL B CA 1
ATOM 6099 C C . VAL B 1 258 ? -3.078 4.078 -17.719 1 77.31 258 VAL B C 1
ATOM 6101 O O . VAL B 1 258 ? -1.898 3.748 -17.859 1 77.31 258 VAL B O 1
ATOM 6104 N N . HIS B 1 259 ? -4.129 3.375 -18.219 1 72 259 HIS B N 1
ATOM 6105 C CA . HIS B 1 259 ? -3.865 2.309 -19.172 1 72 259 HIS B CA 1
ATOM 6106 C C . HIS B 1 259 ? -3.17 2.846 -20.422 1 72 259 HIS B C 1
ATOM 6108 O O . HIS B 1 259 ? -3.465 3.955 -20.875 1 72 259 HIS B O 1
ATOM 6114 N N . GLY B 1 260 ? -2.318 2.012 -21.094 1 60.66 260 GLY B N 1
ATOM 6115 C CA . GLY B 1 260 ? -1.692 2.299 -22.375 1 60.66 260 GLY B CA 1
ATOM 6116 C C . GLY B 1 260 ? -0.469 3.188 -22.25 1 60.66 260 GLY B C 1
ATOM 6117 O O . GLY B 1 260 ? 0.447 3.105 -23.078 1 60.66 260 GLY B O 1
ATOM 6118 N N . VAL B 1 261 ? -0.588 4.297 -21.359 1 52.66 261 VAL B N 1
ATOM 6119 C CA . VAL B 1 261 ? 0.497 5.27 -21.312 1 52.66 261 VAL B CA 1
ATOM 6120 C C . VAL B 1 261 ? 1.535 4.836 -20.281 1 52.66 261 VAL B C 1
ATOM 6122 O O . VAL B 1 261 ? 1.216 4.664 -19.094 1 52.66 261 VAL B O 1
ATOM 6125 N N . VAL B 1 262 ? 2.623 4.203 -20.672 1 50.41 262 VAL B N 1
ATOM 6126 C CA . VAL B 1 262 ? 3.719 3.926 -19.75 1 50.41 262 VAL B CA 1
ATOM 6127 C C . VAL B 1 262 ? 4.301 5.238 -19.234 1 50.41 262 VAL B C 1
ATOM 6129 O O . VAL B 1 262 ? 4.617 6.137 -20.016 1 50.41 262 VAL B O 1
ATOM 6132 N N . PRO B 1 263 ? 4.039 5.645 -17.938 1 46.12 263 PRO B N 1
ATOM 6133 C CA . PRO B 1 263 ? 4.57 6.906 -17.406 1 46.12 263 PRO B CA 1
ATOM 6134 C C . PRO B 1 263 ? 6.055 7.094 -17.719 1 46.12 263 PRO B C 1
ATOM 6136 O O . PRO B 1 263 ? 6.871 6.23 -17.375 1 46.12 263 PRO B O 1
ATOM 6139 N N . SER B 1 264 ? 6.484 7.363 -18.766 1 38.41 264 SER B N 1
ATOM 6140 C CA . SER B 1 264 ? 7.859 7.848 -18.75 1 38.41 264 SER B CA 1
ATOM 6141 C C . SER B 1 264 ? 8.109 8.789 -17.578 1 38.41 264 SER B C 1
ATOM 6143 O O . SER B 1 264 ? 7.203 9.492 -17.141 1 38.41 264 SER B O 1
ATOM 6145 N N . HIS B 1 265 ? 8.977 8.5 -16.672 1 37.25 265 HIS B N 1
ATOM 6146 C CA . HIS B 1 265 ? 9.289 9.445 -15.609 1 37.25 265 HIS B CA 1
ATOM 6147 C C . HIS B 1 265 ? 8.828 10.852 -15.969 1 37.25 265 HIS B C 1
ATOM 6149 O O . HIS B 1 265 ? 8.477 11.641 -15.086 1 37.25 265 HIS B O 1
ATOM 6155 N N . GLU B 1 266 ? 9.305 11.477 -17.031 1 33.31 266 GLU B N 1
ATOM 6156 C CA . GLU B 1 266 ? 9.148 12.883 -17.391 1 33.31 266 GLU B CA 1
ATOM 6157 C C . GLU B 1 266 ? 7.734 13.172 -17.891 1 33.31 266 GLU B C 1
ATOM 6159 O O . GLU B 1 266 ? 7.215 14.273 -17.688 1 33.31 266 GLU B O 1
ATOM 6164 N N . GLN B 1 267 ? 7.215 12.641 -18.969 1 32.31 267 GLN B N 1
ATOM 6165 C CA . GLN B 1 267 ? 6.266 13.242 -19.906 1 32.31 267 GLN B CA 1
ATOM 6166 C C . GLN B 1 267 ? 4.84 13.164 -19.375 1 32.31 267 GLN B C 1
ATOM 6168 O O . GLN B 1 267 ? 4.168 14.188 -19.234 1 32.31 267 GLN B O 1
ATOM 6173 N N . ASP B 1 268 ? 3.631 12.336 -20.031 1 31.22 268 ASP B N 1
ATOM 6174 C CA . ASP B 1 268 ? 2.461 12.766 -20.797 1 31.22 268 ASP B CA 1
ATOM 6175 C C . ASP B 1 268 ? 1.207 12.766 -19.922 1 31.22 268 ASP B C 1
ATOM 6177 O O . ASP B 1 268 ? 0.468 11.773 -19.891 1 31.22 268 ASP B O 1
ATOM 6181 N N . ALA B 1 269 ? 1.048 12.578 -18.766 1 32.56 269 ALA B N 1
ATOM 6182 C CA . ALA B 1 269 ? -0.244 12.961 -18.203 1 32.56 269 ALA B CA 1
ATOM 6183 C C . ALA B 1 269 ? -0.891 14.07 -19.031 1 32.56 269 ALA B C 1
ATOM 6185 O O . ALA B 1 269 ? -1.887 14.664 -18.609 1 32.56 269 ALA B O 1
ATOM 6186 N N . SER B 1 270 ? -0.234 14.625 -19.953 1 34.03 270 SER B N 1
ATOM 6187 C CA . SER B 1 270 ? -0.568 15.758 -20.812 1 34.03 270 SER B CA 1
ATOM 6188 C C . SER B 1 270 ? -1.845 15.5 -21.609 1 34.03 270 SER B C 1
ATOM 6190 O O . SER B 1 270 ? -2.295 16.359 -22.359 1 34.03 270 SER B O 1
ATOM 6192 N N . THR B 1 271 ? -2.221 14.258 -21.828 1 35.88 271 THR B N 1
ATOM 6193 C CA . THR B 1 271 ? -3.145 14.406 -22.953 1 35.88 271 THR B CA 1
ATOM 6194 C C . THR B 1 271 ? -4.297 15.336 -22.578 1 35.88 271 THR B C 1
ATOM 6196 O O . THR B 1 271 ? -4.715 16.172 -23.391 1 35.88 271 THR B O 1
ATOM 6199 N N . GLU B 1 272 ? -5.25 14.773 -21.75 1 35.12 272 GLU B N 1
ATOM 6200 C CA . GLU B 1 272 ? -6.453 15.594 -21.844 1 35.12 272 GLU B CA 1
ATOM 6201 C C . GLU B 1 272 ? -6.199 17 -21.312 1 35.12 272 GLU B C 1
ATOM 6203 O O . GLU B 1 272 ? -6.809 17.969 -21.797 1 35.12 272 GLU B O 1
ATOM 6208 N N . LEU B 1 273 ? -5.758 17.047 -20.047 1 36.94 273 LEU B N 1
ATOM 6209 C CA . LEU B 1 273 ? -5.68 18.406 -19.516 1 36.94 273 LEU B CA 1
ATOM 6210 C C . LEU B 1 273 ? -4.387 19.094 -19.938 1 36.94 273 LEU B C 1
ATOM 6212 O O . LEU B 1 273 ? -3.363 18.969 -19.266 1 36.94 273 LEU B O 1
ATOM 6216 N N . GLY B 1 274 ? -4.277 19.281 -21.406 1 36.28 274 GLY B N 1
ATOM 6217 C CA . GLY B 1 274 ? -3.289 20.125 -22.062 1 36.28 274 GLY B CA 1
ATOM 6218 C C . GLY B 1 274 ? -1.864 19.656 -21.844 1 36.28 274 GLY B C 1
ATOM 6219 O O . GLY B 1 274 ? -1.636 18.641 -21.172 1 36.28 274 GLY B O 1
ATOM 6220 N N . GLU B 1 275 ? -0.627 20.531 -22.172 1 41.09 275 GLU B N 1
ATOM 6221 C CA . GLU B 1 275 ? 0.827 20.438 -22.266 1 41.09 275 GLU B CA 1
ATOM 6222 C C . GLU B 1 275 ? 1.431 20.016 -20.938 1 41.09 275 GLU B C 1
ATOM 6224 O O . GLU B 1 275 ? 1.021 20.5 -19.875 1 41.09 275 GLU B O 1
ATOM 6229 N N . GLN B 1 276 ? 2.15 18.797 -20.688 1 47.88 276 GLN B N 1
ATOM 6230 C CA . GLN B 1 276 ? 2.982 18.062 -19.734 1 47.88 276 GLN B CA 1
ATOM 6231 C C . GLN B 1 276 ? 3.732 19.016 -18.812 1 47.88 276 GLN B C 1
ATOM 6233 O O . GLN B 1 276 ? 3.979 18.703 -17.656 1 47.88 276 GLN B O 1
ATOM 6238 N N . ASN B 1 277 ? 3.988 20.266 -19.25 1 56.03 277 ASN B N 1
ATOM 6239 C CA . ASN B 1 277 ? 5.039 21.078 -18.656 1 56.03 277 ASN B CA 1
ATOM 6240 C C . ASN B 1 277 ? 4.543 21.797 -17.406 1 56.03 277 ASN B C 1
ATOM 6242 O O . ASN B 1 277 ? 5.336 22.375 -16.656 1 56.03 277 ASN B O 1
ATOM 6246 N N . GLY B 1 278 ? 3.164 21.688 -17.047 1 64 278 GLY B N 1
ATOM 6247 C CA . GLY B 1 278 ? 2.803 22.531 -15.922 1 64 278 GLY B CA 1
ATOM 6248 C C . GLY B 1 278 ? 2.621 21.75 -14.633 1 64 278 GLY B C 1
ATOM 6249 O O . GLY B 1 278 ? 2.516 22.344 -13.555 1 64 278 GLY B O 1
ATOM 6250 N N . TRP B 1 279 ? 2.699 20.406 -14.75 1 74.38 279 TRP B N 1
ATOM 6251 C CA . TRP B 1 279 ? 2.441 19.625 -13.547 1 74.38 279 TRP B CA 1
ATOM 6252 C C . TRP B 1 279 ? 3.631 18.734 -13.219 1 74.38 279 TRP B C 1
ATOM 6254 O O . TRP B 1 279 ? 4.262 18.172 -14.117 1 74.38 279 TRP B O 1
ATOM 6264 N N . LYS B 1 280 ? 3.912 18.719 -11.992 1 75.31 280 LYS B N 1
ATOM 6265 C CA . LYS B 1 280 ? 5.039 17.938 -11.508 1 75.31 280 LYS B CA 1
ATOM 6266 C C . LYS B 1 280 ? 4.645 16.469 -11.305 1 75.31 280 LYS B C 1
ATOM 6268 O O . LYS B 1 280 ? 5.387 15.562 -11.68 1 75.31 280 LYS B O 1
ATOM 6273 N N . LYS B 1 281 ? 3.504 16.297 -10.711 1 83.06 281 LYS B N 1
ATOM 6274 C CA . LYS B 1 281 ? 3.143 14.953 -10.289 1 83.06 281 LYS B CA 1
ATOM 6275 C C . LYS B 1 281 ? 1.628 14.797 -10.18 1 83.06 281 LYS B C 1
ATOM 6277 O O . LYS B 1 281 ? 0.925 15.742 -9.828 1 83.06 281 LYS B O 1
ATOM 6282 N N . PHE B 1 282 ? 1.137 13.648 -10.57 1 85.56 282 PHE B N 1
ATOM 6283 C CA . PHE B 1 282 ? -0.251 13.25 -10.359 1 85.56 282 PHE B CA 1
ATOM 6284 C C . PHE B 1 282 ? -0.338 12.094 -9.375 1 85.56 282 PHE B C 1
ATOM 6286 O O . PHE B 1 282 ? 0.331 11.07 -9.555 1 85.56 282 PHE B O 1
ATOM 6293 N N . SER B 1 283 ? -1.047 12.344 -8.32 1 92.06 283 SER B N 1
ATOM 6294 C CA . SER B 1 283 ? -1.206 11.312 -7.301 1 92.06 283 SER B CA 1
ATOM 6295 C C . SER B 1 283 ? -2.678 10.992 -7.066 1 92.06 283 SER B C 1
ATOM 6297 O O . SER B 1 283 ? -3.545 11.844 -7.27 1 92.06 283 SER B O 1
ATOM 6299 N N . ARG B 1 284 ? -2.924 9.797 -6.75 1 93.31 284 ARG B N 1
ATOM 6300 C CA . ARG B 1 284 ? -4.277 9.375 -6.398 1 93.31 284 ARG B CA 1
ATOM 6301 C C . ARG B 1 284 ? -4.348 8.906 -4.949 1 93.31 284 ARG B C 1
ATOM 6303 O O . ARG B 1 284 ? -3.559 8.055 -4.531 1 93.31 284 ARG B O 1
ATOM 6310 N N . LEU B 1 285 ? -5.215 9.523 -4.254 1 95.69 285 LEU B N 1
ATOM 6311 C CA . LEU B 1 285 ? -5.531 9.102 -2.895 1 95.69 285 LEU B CA 1
ATOM 6312 C C . LEU B 1 285 ? -6.863 8.359 -2.854 1 95.69 285 LEU B C 1
ATOM 6314 O O . LEU B 1 285 ? -7.867 8.844 -3.387 1 95.69 285 LEU B O 1
ATOM 6318 N N . ARG B 1 286 ? -6.832 7.152 -2.299 1 95.88 286 ARG B N 1
ATOM 6319 C CA . ARG B 1 286 ? -8.047 6.355 -2.234 1 95.88 286 ARG B CA 1
ATOM 6320 C C . ARG B 1 286 ? -8.258 5.781 -0.836 1 95.88 286 ARG B C 1
ATOM 6322 O O . ARG B 1 286 ? -7.305 5.328 -0.198 1 95.88 286 ARG B O 1
ATOM 6329 N N . ILE B 1 287 ? -9.391 5.887 -0.336 1 94.88 287 ILE B N 1
ATOM 6330 C CA . ILE B 1 287 ? -9.805 5.273 0.921 1 94.88 287 ILE B CA 1
ATOM 6331 C C . ILE B 1 287 ? -11.18 4.629 0.755 1 94.88 287 ILE B C 1
ATOM 6333 O O . ILE B 1 287 ? -12.094 5.242 0.21 1 94.88 287 ILE B O 1
ATOM 6337 N N . ASP B 1 288 ? -11.32 3.436 1.21 1 92.88 288 ASP B N 1
ATOM 6338 C CA . ASP B 1 288 ? -12.57 2.697 1.036 1 92.88 288 ASP B CA 1
ATOM 6339 C C . ASP B 1 288 ? -13.211 2.383 2.385 1 92.88 288 ASP B C 1
ATOM 6341 O O . ASP B 1 288 ? -12.531 1.939 3.314 1 92.88 288 ASP B O 1
ATOM 6345 N N . GLY B 1 289 ? -14.508 2.646 2.408 1 90.69 289 GLY B N 1
ATOM 6346 C CA . GLY B 1 289 ? -15.328 2.18 3.52 1 90.69 289 GLY B CA 1
ATOM 6347 C C . GLY B 1 289 ? -15.094 2.965 4.797 1 90.69 289 GLY B C 1
ATOM 6348 O O . GLY B 1 289 ? -15.094 2.396 5.891 1 90.69 289 GLY B O 1
ATOM 6349 N N . LEU B 1 290 ? -14.836 4.18 4.695 1 92.88 290 LEU B N 1
ATOM 6350 C CA . LEU B 1 290 ? -14.641 5.004 5.879 1 92.88 290 LEU B CA 1
ATOM 6351 C C . LEU B 1 290 ? -15.977 5.383 6.512 1 92.88 290 LEU B C 1
ATOM 6353 O O . LEU B 1 290 ? -16.922 5.754 5.805 1 92.88 290 LEU B O 1
ATOM 6357 N N . LYS B 1 291 ? -16 5.258 7.789 1 91.56 291 LYS B N 1
ATOM 6358 C CA . LYS B 1 291 ? -17.219 5.648 8.492 1 91.56 291 LYS B CA 1
ATOM 6359 C C . LYS B 1 291 ? -17.422 7.16 8.422 1 91.56 291 LYS B C 1
ATOM 6361 O O . LYS B 1 291 ? -16.469 7.93 8.562 1 91.56 291 LYS B O 1
ATOM 6366 N N . ILE B 1 292 ? -18.625 7.609 8.328 1 88.62 292 ILE B N 1
ATOM 6367 C CA . ILE B 1 292 ? -18.969 9.016 8.109 1 88.62 292 ILE B CA 1
ATOM 6368 C C . ILE B 1 292 ? -18.75 9.805 9.398 1 88.62 292 ILE B C 1
ATOM 6370 O O . ILE B 1 292 ? -18.688 11.031 9.383 1 88.62 292 ILE B O 1
ATOM 6374 N N . ASP B 1 293 ? -18.641 9.125 10.508 1 88 293 ASP B N 1
ATOM 6375 C CA . ASP B 1 293 ? -18.484 9.812 11.789 1 88 293 ASP B CA 1
ATOM 6376 C C . ASP B 1 293 ? -17.188 10.609 11.828 1 88 293 ASP B C 1
ATOM 6378 O O . ASP B 1 293 ? -17.047 11.547 12.617 1 88 293 ASP B O 1
ATOM 6382 N N . HIS B 1 294 ? -16.281 10.281 10.961 1 87.81 294 HIS B N 1
ATOM 6383 C CA . HIS B 1 294 ? -15.023 11.016 10.906 1 87.81 294 HIS B CA 1
ATOM 6384 C C . HIS B 1 294 ? -15.211 12.391 10.266 1 87.81 294 HIS B C 1
ATOM 6386 O O . HIS B 1 294 ? -14.391 13.289 10.461 1 87.81 294 HIS B O 1
ATOM 6392 N N . PHE B 1 295 ? -16.25 12.539 9.523 1 81.75 295 PHE B N 1
ATOM 6393 C CA . PHE B 1 295 ? -16.469 13.789 8.82 1 81.75 295 PHE B CA 1
ATOM 6394 C C . PHE B 1 295 ? -17.547 14.617 9.516 1 81.75 295 PHE B C 1
ATOM 6396 O O . PHE B 1 295 ? -17.75 15.789 9.188 1 81.75 295 PHE B O 1
ATOM 6403 N N . ASN B 1 296 ? -18.281 14.07 10.344 1 75.31 296 ASN B N 1
ATOM 6404 C CA . ASN B 1 296 ? -19.438 14.727 10.922 1 75.31 296 ASN B CA 1
ATOM 6405 C C . ASN B 1 296 ? -19.062 15.586 12.125 1 75.31 296 ASN B C 1
ATOM 6407 O O . ASN B 1 296 ? -19.781 16.531 12.461 1 75.31 296 ASN B O 1
ATOM 6411 N N . ARG B 1 297 ? -17.969 15.352 12.609 1 66.62 297 ARG B N 1
ATOM 6412 C CA . ARG B 1 297 ? -17.734 16.031 13.875 1 66.62 297 ARG B CA 1
ATOM 6413 C C . ARG B 1 297 ? -17.203 17.438 13.648 1 66.62 297 ARG B C 1
ATOM 6415 O O . ARG B 1 297 ? -16.156 17.625 13.008 1 66.62 297 ARG B O 1
ATOM 6422 N N . GLY B 1 298 ? -17.953 18.375 14.109 1 62.69 298 GLY B N 1
ATOM 6423 C CA . GLY B 1 298 ? -17.531 19.766 14.164 1 62.69 298 GLY B CA 1
ATOM 6424 C C . GLY B 1 298 ? -17.656 20.469 12.836 1 62.69 298 GLY B C 1
ATOM 6425 O O . GLY B 1 298 ? -17.109 21.562 12.648 1 62.69 298 GLY B O 1
ATOM 6426 N N . VAL B 1 299 ? -18.312 19.812 11.883 1 66.31 299 VAL B N 1
ATOM 6427 C CA . VAL B 1 299 ? -18.375 20.469 10.578 1 66.31 299 VAL B CA 1
ATOM 6428 C C . VAL B 1 299 ? -19.797 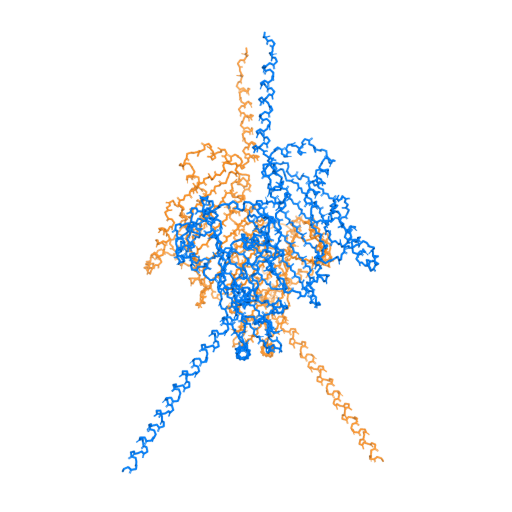20.953 10.312 1 66.31 299 VAL B C 1
ATOM 6430 O O . VAL B 1 299 ? -20.781 20.281 10.672 1 66.31 299 VAL B O 1
ATOM 6433 N N . GLU B 1 300 ? -20.062 22.156 10.008 1 66.81 300 GLU B N 1
ATOM 6434 C CA . GLU B 1 300 ? -21.375 22.766 9.797 1 66.81 300 GLU B CA 1
ATOM 6435 C C . GLU B 1 300 ? -21.891 22.484 8.391 1 66.81 300 GLU B C 1
ATOM 6437 O O . GLU B 1 300 ? -23.094 22.594 8.133 1 66.81 300 GLU B O 1
ATOM 6442 N N . GLY B 1 301 ? -21.453 21.578 7.66 1 73.5 301 GLY B N 1
ATOM 6443 C CA . GLY B 1 301 ? -21.828 21.297 6.277 1 73.5 301 GLY B CA 1
ATOM 6444 C C . GLY B 1 301 ? -22.531 19.969 6.102 1 73.5 301 GLY B C 1
ATOM 6445 O O . GLY B 1 301 ? -23.016 19.375 7.066 1 73.5 301 GLY B O 1
ATOM 6446 N N . PRO B 1 302 ? -22.875 19.656 4.922 1 78.19 302 PRO B N 1
ATOM 6447 C CA . PRO B 1 302 ? -23.609 18.422 4.605 1 78.19 302 PRO B CA 1
ATOM 6448 C C . PRO B 1 302 ? -23.078 17.203 5.359 1 78.19 302 PRO B C 1
ATOM 6450 O O . PRO B 1 302 ? -23.859 16.344 5.762 1 78.19 302 PRO B O 1
ATOM 6453 N N . PHE B 1 303 ? -21.875 17.234 5.562 1 79.19 303 PHE B N 1
ATOM 6454 C CA . PHE B 1 303 ? -21.312 16.094 6.277 1 79.19 303 PHE B CA 1
ATOM 6455 C C . PHE B 1 303 ? -21.781 16.062 7.723 1 79.19 303 PHE B C 1
ATOM 6457 O O . PHE B 1 303 ? -21.875 15 8.336 1 79.19 303 PHE B O 1
ATOM 6464 N N . GLY B 1 304 ? -22.062 17.203 8.125 1 78.75 304 GLY B N 1
ATOM 6465 C CA . GLY B 1 304 ? -22.594 17.281 9.477 1 78.75 304 GLY B CA 1
ATOM 6466 C C . GLY B 1 304 ? -24.047 16.812 9.578 1 78.75 304 GLY B C 1
ATOM 6467 O O . GLY B 1 304 ? -24.516 16.5 10.672 1 78.75 304 GLY B O 1
ATOM 6468 N N . TRP B 1 305 ? -24.672 16.766 8.406 1 82.31 305 TRP B N 1
ATOM 6469 C CA . TRP B 1 305 ? -26.078 16.375 8.383 1 82.31 305 TRP B CA 1
ATOM 6470 C C . TRP B 1 305 ? -26.219 14.859 8.344 1 82.31 305 TRP B C 1
ATOM 6472 O O . TRP B 1 305 ? -27.281 14.32 8.664 1 82.31 305 TRP B O 1
ATOM 6482 N N . ILE B 1 306 ? -25.172 14.234 7.969 1 84.38 306 ILE B N 1
ATOM 6483 C CA . ILE B 1 306 ? -25.203 12.781 7.805 1 84.38 306 ILE B CA 1
ATOM 6484 C C . ILE B 1 306 ? -24.656 12.109 9.062 1 84.38 306 ILE B C 1
ATOM 6486 O O . ILE B 1 306 ? -23.531 12.391 9.484 1 84.38 306 ILE B O 1
ATOM 6490 N N . TYR B 1 307 ? -25.375 11.211 9.68 1 84.31 307 TYR B N 1
ATOM 6491 C CA . TYR B 1 307 ? -24.906 10.672 10.953 1 84.31 307 TYR B CA 1
ATOM 6492 C C . TYR B 1 307 ? -24.609 9.188 10.844 1 84.31 307 TYR B C 1
ATOM 6494 O O . TYR B 1 307 ? -24.031 8.586 11.758 1 84.31 307 TYR B O 1
ATOM 6502 N N . GLU B 1 308 ? -25.031 8.617 9.742 1 87.06 308 GLU B N 1
ATOM 6503 C CA . GLU B 1 308 ? -24.734 7.203 9.531 1 87.06 308 GLU B CA 1
ATOM 6504 C C . GLU B 1 308 ? -24.375 6.922 8.078 1 87.06 308 GLU B C 1
ATOM 6506 O O . GLU B 1 308 ? -24.859 7.598 7.172 1 87.06 308 GLU B O 1
ATOM 6511 N N . GLY B 1 309 ? -23.438 5.953 8.031 1 88.88 309 GLY B N 1
ATOM 6512 C CA . GLY B 1 309 ? -23.078 5.539 6.684 1 88.88 309 GLY B CA 1
ATOM 6513 C C . GLY B 1 309 ? -21.578 5.398 6.48 1 88.88 309 GLY B C 1
ATOM 6514 O O . GLY B 1 309 ? -20.797 5.527 7.434 1 88.88 309 GLY B O 1
ATOM 6515 N N . ASN B 1 310 ? -21.266 4.934 5.266 1 90.94 310 ASN B N 1
ATOM 6516 C CA . ASN B 1 310 ? -19.859 4.789 4.871 1 90.94 310 ASN B CA 1
ATOM 6517 C C . ASN B 1 310 ? -19.547 5.594 3.611 1 90.94 310 ASN B C 1
ATOM 6519 O O . ASN B 1 310 ? -20.438 5.867 2.809 1 90.94 310 ASN B O 1
ATOM 6523 N N . VAL B 1 311 ? -18.344 5.977 3.562 1 91.81 311 VAL B N 1
ATOM 6524 C CA . VAL B 1 311 ? -17.953 6.82 2.434 1 91.81 311 VAL B CA 1
ATOM 6525 C C . VAL B 1 311 ? -16.703 6.254 1.77 1 91.81 311 VAL B C 1
ATOM 6527 O O . VAL B 1 311 ? -15.781 5.805 2.453 1 91.81 311 VAL B O 1
ATOM 6530 N N . ASP B 1 312 ? -16.703 6.164 0.462 1 92.56 312 ASP B N 1
ATOM 6531 C CA . ASP B 1 312 ? -15.523 5.906 -0.357 1 92.56 312 ASP B CA 1
ATOM 6532 C C . ASP B 1 312 ? -15.008 7.195 -0.995 1 92.56 312 ASP B C 1
ATOM 6534 O O . ASP B 1 312 ? -15.781 7.957 -1.581 1 92.56 312 ASP B O 1
ATOM 6538 N N . ILE B 1 313 ? -13.758 7.402 -0.846 1 94.25 313 ILE B N 1
ATOM 6539 C CA . ILE B 1 313 ? -13.188 8.633 -1.379 1 94.25 313 ILE B CA 1
ATOM 6540 C C . ILE B 1 313 ? -12.055 8.305 -2.346 1 94.25 313 ILE B C 1
ATOM 6542 O O . ILE B 1 313 ? -11.172 7.504 -2.025 1 94.25 313 ILE B O 1
ATOM 6546 N N . VAL B 1 314 ? -12.125 8.812 -3.5 1 93.81 314 VAL B N 1
ATOM 6547 C CA . VAL B 1 314 ? -11.031 8.789 -4.469 1 93.81 314 VAL B CA 1
ATOM 6548 C C . VAL B 1 314 ? -10.664 10.219 -4.867 1 93.81 314 VAL B C 1
ATOM 6550 O O . VAL B 1 314 ? -11.508 10.969 -5.359 1 93.81 314 VAL B O 1
ATOM 6553 N N . ALA B 1 315 ? -9.461 10.602 -4.598 1 94.31 315 ALA B N 1
ATOM 6554 C CA . ALA B 1 315 ? -9 11.961 -4.895 1 94.31 315 ALA B CA 1
ATOM 6555 C C . ALA B 1 315 ? -7.801 11.938 -5.84 1 94.31 315 ALA B C 1
ATOM 6557 O O . ALA B 1 315 ? -6.766 11.344 -5.523 1 94.31 315 ALA B O 1
ATOM 6558 N N . ASP B 1 316 ? -7.938 12.531 -6.969 1 90.94 316 ASP B N 1
ATOM 6559 C CA . ASP B 1 316 ? -6.82 12.742 -7.879 1 90.94 316 ASP B CA 1
ATOM 6560 C C . ASP B 1 316 ? -6.195 14.117 -7.676 1 90.94 316 ASP B C 1
ATOM 6562 O O . ASP B 1 316 ? -6.836 15.141 -7.918 1 90.94 316 ASP B O 1
ATOM 6566 N N . VAL B 1 317 ? -5.004 14.164 -7.258 1 92.62 317 VAL B N 1
ATOM 6567 C CA . VAL B 1 317 ? -4.324 15.406 -6.906 1 92.62 317 VAL B CA 1
ATOM 6568 C C . VAL B 1 317 ? -3.289 15.75 -7.973 1 92.62 317 VAL B C 1
ATOM 6570 O O . VAL B 1 317 ? -2.469 14.906 -8.344 1 92.62 317 VAL B O 1
ATOM 6573 N N . MET B 1 318 ? -3.342 16.953 -8.43 1 88.69 318 MET B N 1
ATOM 6574 C CA . MET B 1 318 ? -2.371 17.469 -9.383 1 88.69 318 MET B CA 1
ATOM 6575 C C . MET B 1 318 ? -1.457 18.5 -8.727 1 88.69 318 MET B C 1
ATOM 6577 O O . MET B 1 318 ? -1.925 19.531 -8.25 1 88.69 318 MET B O 1
ATOM 6581 N N . PHE B 1 319 ? -0.193 18.203 -8.711 1 89.25 319 PHE B N 1
ATOM 6582 C CA . PHE B 1 319 ? 0.785 19.078 -8.078 1 89.25 319 PHE B CA 1
ATOM 6583 C C . PHE B 1 319 ? 1.464 19.969 -9.117 1 89.25 319 PHE B C 1
ATOM 6585 O O . PHE B 1 319 ? 1.876 19.484 -10.172 1 89.25 319 PHE B O 1
ATOM 6592 N N . PRO B 1 320 ? 1.609 21.156 -8.797 1 83.69 320 PRO B N 1
ATOM 6593 C CA . PRO B 1 320 ? 2.211 22.094 -9.75 1 83.69 320 PRO B CA 1
ATOM 6594 C C . PRO B 1 320 ? 3.719 21.891 -9.891 1 83.69 320 PRO B C 1
ATOM 6596 O O . PRO B 1 320 ? 4.367 21.391 -8.977 1 83.69 320 PRO B O 1
ATOM 6599 N N . ALA B 1 321 ? 4.215 22.25 -11.047 1 78.5 321 ALA B N 1
ATOM 6600 C CA . ALA B 1 321 ? 5.648 22.172 -11.328 1 78.5 321 ALA B CA 1
ATOM 6601 C C . ALA B 1 321 ? 6.426 23.188 -10.5 1 78.5 321 ALA B C 1
ATOM 6603 O O . ALA B 1 321 ? 5.902 24.25 -10.148 1 78.5 321 ALA B O 1
ATOM 6604 N N . GLU B 1 322 ? 7.637 22.859 -10.031 1 69.62 322 GLU B N 1
ATOM 6605 C CA . GLU B 1 322 ? 8.445 23.703 -9.172 1 69.62 322 GLU B CA 1
ATOM 6606 C C . GLU B 1 322 ? 9.062 24.859 -9.953 1 69.62 322 GLU B C 1
ATOM 6608 O O . GLU B 1 322 ? 9.32 25.938 -9.391 1 69.62 322 GLU B O 1
ATOM 6613 N N . THR B 1 323 ? 9.406 24.578 -11.203 1 60.5 323 THR B N 1
ATOM 6614 C CA . THR B 1 323 ? 10.141 25.625 -11.898 1 60.5 323 THR B CA 1
ATOM 6615 C C . THR B 1 323 ? 9.18 26.547 -12.641 1 60.5 323 THR B C 1
ATOM 6617 O O . THR B 1 323 ? 8.156 26.109 -13.164 1 60.5 323 THR B O 1
ATOM 6620 N N . ASP B 1 324 ? 9.328 27.797 -12.414 1 55.88 324 ASP B N 1
ATOM 6621 C CA . ASP B 1 324 ? 8.578 28.906 -13 1 55.88 324 ASP B CA 1
ATOM 6622 C C . ASP B 1 324 ? 8.461 28.75 -14.516 1 55.88 324 ASP B C 1
ATOM 6624 O O . ASP B 1 324 ? 7.477 29.188 -15.117 1 55.88 324 ASP B O 1
ATOM 6628 N N . GLU B 1 325 ? 9.438 28.219 -15.07 1 51.09 325 GLU B N 1
ATOM 6629 C CA . GLU B 1 325 ? 9.453 28.172 -16.531 1 51.09 325 GLU B CA 1
ATOM 6630 C C . GLU B 1 325 ? 8.289 27.344 -17.062 1 51.09 325 GLU B C 1
ATOM 6632 O O . GLU B 1 325 ? 7.711 27.672 -18.109 1 51.09 325 GLU B O 1
ATOM 6637 N N . GLY B 1 326 ? 7.949 26.406 -16.438 1 48.28 326 GLY B N 1
ATOM 6638 C CA . GLY B 1 326 ? 6.895 25.547 -16.938 1 48.28 326 GLY B CA 1
ATOM 6639 C C . GLY B 1 326 ? 5.508 26.141 -16.766 1 48.28 326 GLY B C 1
ATOM 6640 O O . GLY B 1 326 ? 4.625 25.906 -17.609 1 48.28 326 GLY B O 1
ATOM 6641 N N . ILE B 1 327 ? 5.281 26.812 -15.695 1 51.97 327 ILE B N 1
ATOM 6642 C CA . ILE B 1 327 ? 3.963 27.312 -15.32 1 51.97 327 ILE B CA 1
ATOM 6643 C C . ILE B 1 327 ? 3.559 28.453 -16.25 1 51.97 327 ILE B C 1
ATOM 6645 O O . ILE B 1 327 ? 2.391 28.578 -16.625 1 51.97 327 ILE B O 1
ATOM 6649 N N . THR B 1 328 ? 4.508 29.391 -16.594 1 49.72 328 THR B N 1
ATOM 6650 C CA . THR B 1 328 ? 4.16 30.609 -17.312 1 49.72 328 THR B CA 1
ATOM 6651 C C . THR B 1 328 ? 3.5 30.297 -18.656 1 49.72 328 THR B C 1
ATOM 6653 O O . THR B 1 328 ? 2.568 30.984 -19.062 1 49.72 328 THR B O 1
ATOM 6656 N N . LYS B 1 329 ? 4.09 29.438 -19.422 1 46.5 329 LYS B N 1
ATOM 6657 C CA . LYS B 1 329 ? 3.635 29.312 -20.797 1 46.5 329 LYS B CA 1
ATOM 6658 C C . LYS B 1 329 ? 2.209 28.766 -20.859 1 46.5 329 LYS B C 1
ATOM 6660 O O . LYS B 1 329 ? 1.386 29.25 -21.641 1 46.5 329 LYS B O 1
ATOM 6665 N N . VAL B 1 330 ? 2.074 27.734 -20.406 1 46 330 VAL B N 1
ATOM 6666 C CA . VAL B 1 330 ? 0.837 27 -20.656 1 46 330 VAL B CA 1
ATOM 6667 C C . VAL B 1 330 ? -0.315 27.656 -19.906 1 46 330 VAL B C 1
ATOM 6669 O O . VAL B 1 330 ? -1.44 27.719 -20.406 1 46 330 VAL B O 1
ATOM 6672 N N . MET B 1 331 ? -0.179 28.219 -18.672 1 50.59 331 MET B N 1
ATOM 6673 C CA . MET B 1 331 ? -1.229 28.25 -17.656 1 50.59 331 MET B CA 1
ATOM 6674 C C . MET B 1 331 ? -1.875 29.625 -17.562 1 50.59 331 MET B C 1
ATOM 6676 O O . MET B 1 331 ? -2.637 29.891 -16.641 1 50.59 331 MET B O 1
ATOM 6680 N N . SER B 1 332 ? -1.469 30.5 -18.391 1 50.44 332 SER B N 1
ATOM 6681 C CA . SER B 1 332 ? -2.039 31.781 -18.016 1 50.44 332 SER B CA 1
ATOM 6682 C C . SER B 1 332 ? -3.562 31.719 -17.953 1 50.44 332 SER B C 1
ATOM 6684 O O . SER B 1 332 ? -4.172 32.188 -17 1 50.44 332 SER B O 1
ATOM 6686 N N . ASP B 1 333 ? -4.086 31.203 -19.016 1 47.81 333 ASP B N 1
ATOM 6687 C CA . ASP B 1 333 ? -5.547 31.25 -19.047 1 47.81 333 ASP B CA 1
ATOM 6688 C C . ASP B 1 333 ? -6.148 30.312 -18 1 47.81 333 ASP B C 1
ATOM 6690 O O . ASP B 1 333 ? -7.125 30.656 -17.344 1 47.81 333 ASP B O 1
ATOM 6694 N N . PHE B 1 334 ? -5.449 29.203 -17.984 1 54.56 334 PHE B N 1
ATOM 6695 C CA . PHE B 1 334 ? -5.98 28.203 -17.062 1 54.56 334 PHE B CA 1
ATOM 6696 C C . PHE B 1 334 ? -5.836 28.656 -15.625 1 54.56 334 PHE B C 1
ATOM 6698 O O . PHE B 1 334 ? -6.746 28.484 -14.812 1 54.56 334 PHE B O 1
ATOM 6705 N N . TYR B 1 335 ? -4.883 29.5 -15.438 1 59.56 335 TYR B N 1
ATOM 6706 C CA . TYR B 1 335 ? -4.617 29.938 -14.078 1 59.56 335 TYR B CA 1
ATOM 6707 C C . TYR B 1 335 ? -5.59 31.047 -13.664 1 59.56 335 TYR B C 1
ATOM 6709 O O . TYR B 1 335 ? -5.988 31.125 -12.5 1 59.56 335 TYR B O 1
ATOM 6717 N N . ASP B 1 336 ? -5.93 31.766 -14.633 1 56.84 336 ASP B N 1
ATOM 6718 C CA . ASP B 1 336 ? -6.902 32.812 -14.289 1 56.84 336 ASP B CA 1
ATOM 6719 C C . ASP B 1 336 ? -8.242 32.188 -13.883 1 56.84 336 ASP B C 1
ATOM 6721 O O . ASP B 1 336 ? -8.898 32.688 -12.961 1 56.84 336 ASP B O 1
ATOM 6725 N N . GLN B 1 337 ? -8.539 31.125 -14.531 1 58.31 337 GLN B N 1
ATOM 6726 C CA . GLN B 1 337 ? -9.789 30.453 -14.18 1 58.31 337 GLN B CA 1
ATOM 6727 C C . GLN B 1 337 ? -9.68 29.75 -12.828 1 58.31 337 GLN B C 1
ATOM 6729 O O . GLN B 1 337 ? -10.625 29.766 -12.039 1 58.31 337 GLN B O 1
ATOM 6734 N N . LEU B 1 338 ? -8.562 29.297 -12.633 1 63.88 338 LEU B N 1
ATOM 6735 C CA . LEU B 1 338 ? -8.375 28.625 -11.344 1 63.88 338 LEU B CA 1
ATOM 6736 C C . LEU B 1 338 ? -8.367 29.641 -10.211 1 63.88 338 LEU B C 1
ATOM 6738 O O . LEU B 1 338 ? -8.938 29.391 -9.141 1 63.88 338 LEU B O 1
ATOM 6742 N N . GLU B 1 339 ? -7.773 30.766 -10.5 1 60.84 339 GLU B N 1
ATOM 6743 C CA . GLU B 1 339 ? -7.73 31.812 -9.484 1 60.84 339 GLU B CA 1
ATOM 6744 C C . GLU B 1 339 ? -9.133 32.312 -9.148 1 60.84 339 GLU B C 1
ATOM 6746 O O . GLU B 1 339 ? -9.445 32.562 -7.977 1 60.84 339 GLU B O 1
ATOM 6751 N N . GLU B 1 340 ? -9.93 32.375 -10.117 1 56.44 340 GLU B N 1
ATOM 6752 C CA . GLU B 1 340 ? -11.305 32.812 -9.883 1 56.44 340 GLU B CA 1
ATOM 6753 C C . GLU B 1 340 ? -12.062 31.797 -9.023 1 56.44 340 GLU B C 1
ATOM 6755 O O . GLU B 1 340 ? -12.836 32.188 -8.148 1 56.44 340 GLU B O 1
ATOM 6760 N N . ALA B 1 341 ? -11.812 30.609 -9.242 1 59.53 341 ALA B N 1
ATOM 6761 C CA . ALA B 1 341 ? -12.484 29.578 -8.461 1 59.53 341 ALA B CA 1
ATOM 6762 C C . ALA B 1 341 ? -12.055 29.609 -7 1 59.53 341 ALA B C 1
ATOM 6764 O O . ALA B 1 341 ? -12.875 29.438 -6.102 1 59.53 341 ALA B O 1
ATOM 6765 N N . VAL B 1 342 ? -10.82 29.938 -6.789 1 57.88 342 VAL B N 1
ATOM 6766 C CA . VAL B 1 342 ? -10.297 30 -5.43 1 57.88 342 VAL B CA 1
ATOM 6767 C C . VAL B 1 342 ? -10.898 31.203 -4.699 1 57.88 342 VAL B C 1
ATOM 6769 O O . VAL B 1 342 ? -11.297 31.094 -3.539 1 57.88 342 VAL B O 1
ATOM 6772 N N . ILE B 1 343 ? -10.961 32.281 -5.387 1 52.62 343 ILE B N 1
ATOM 6773 C CA . ILE B 1 343 ? -11.469 33.5 -4.789 1 52.62 343 ILE B CA 1
ATOM 6774 C C . ILE B 1 343 ? -12.953 33.344 -4.461 1 52.62 343 ILE B C 1
ATOM 6776 O O . ILE B 1 343 ? -13.398 33.75 -3.387 1 52.62 343 ILE B O 1
ATOM 6780 N N . LEU B 1 344 ? -13.586 32.688 -5.332 1 54.31 344 LEU B N 1
ATOM 6781 C CA . LEU B 1 344 ? -15.016 32.5 -5.117 1 54.31 344 LEU B CA 1
ATOM 6782 C C . LEU B 1 344 ? -15.258 31.594 -3.906 1 54.31 344 LEU B C 1
ATOM 6784 O O . LEU B 1 344 ? -16.172 31.844 -3.113 1 54.31 344 LEU B O 1
ATOM 6788 N N . ASN B 1 345 ? -14.477 30.703 -3.762 1 55.31 345 ASN B N 1
ATOM 6789 C CA . ASN B 1 345 ? -14.641 29.781 -2.643 1 55.31 345 ASN B CA 1
ATOM 6790 C C . ASN B 1 345 ? -14.297 30.453 -1.313 1 55.31 345 ASN B C 1
ATOM 6792 O O . ASN B 1 345 ? -14.969 30.219 -0.307 1 55.31 345 ASN B O 1
ATOM 6796 N N . ARG B 1 346 ? -13.25 31.25 -1.32 1 55.53 346 ARG B N 1
ATOM 6797 C CA . ARG B 1 346 ? -12.852 31.938 -0.1 1 55.53 346 ARG B CA 1
ATOM 6798 C C . ARG B 1 346 ? -13.906 32.969 0.329 1 55.53 346 ARG B C 1
ATOM 6800 O O . ARG B 1 346 ? -14.156 33.125 1.523 1 55.53 346 ARG B O 1
ATOM 6807 N N . GLN B 1 347 ? -14.461 33.594 -0.646 1 53.12 347 GLN B N 1
ATOM 6808 C CA . GLN B 1 347 ? -15.492 34.594 -0.367 1 53.12 347 GLN B CA 1
ATOM 6809 C C . GLN B 1 347 ? -16.734 33.938 0.23 1 53.12 347 GLN B C 1
ATOM 6811 O O . GLN B 1 347 ? -17.406 34.531 1.083 1 53.12 347 GLN B O 1
ATOM 6816 N N . ARG B 1 348 ? -16.969 32.875 -0.145 1 54.59 348 ARG B N 1
ATOM 6817 C CA . ARG B 1 348 ? -18.156 32.156 0.341 1 54.59 348 ARG B CA 1
ATOM 6818 C C . ARG B 1 348 ? -17.969 31.719 1.792 1 54.59 348 ARG B C 1
ATOM 6820 O O . ARG B 1 348 ? -18.953 31.562 2.527 1 54.59 348 ARG B O 1
ATOM 6827 N N . LEU B 1 349 ? -16.781 31.594 2.199 1 55.16 349 LEU B N 1
ATOM 6828 C CA . LEU B 1 349 ? -16.516 31.094 3.547 1 55.16 349 LEU B CA 1
ATOM 6829 C C . LEU B 1 349 ? -16.422 32.25 4.539 1 55.16 349 LEU B C 1
ATOM 6831 O O . LEU B 1 349 ? -16.75 32.094 5.711 1 55.16 349 LEU B O 1
ATOM 6835 N N . LEU B 1 350 ? -15.852 33.719 4.203 1 46.59 350 LEU B N 1
ATOM 6836 C CA . LEU B 1 350 ? -15.688 34.844 5.117 1 46.59 350 LEU B CA 1
ATOM 6837 C C . LEU B 1 350 ? -16.797 35.875 4.918 1 46.59 350 LEU B C 1
ATOM 6839 O O . LEU B 1 350 ? -16.672 36.781 4.098 1 46.59 350 LEU B O 1
ATOM 6843 N N . PRO B 1 351 ? -18.031 35.75 5.188 1 41.56 351 PRO B N 1
ATOM 6844 C CA . PRO B 1 351 ? -19.016 36.812 4.969 1 41.56 351 PRO B CA 1
ATOM 6845 C C . PRO B 1 351 ? -18.688 38.094 5.758 1 41.56 351 PRO B C 1
ATOM 6847 O O . PRO B 1 351 ? -19.031 39.188 5.32 1 41.56 351 PRO B O 1
ATOM 6850 N N . HIS B 1 352 ? -18.453 38.094 7.195 1 37.34 352 HIS B N 1
ATOM 6851 C CA . HIS B 1 352 ? -18.672 39.312 8.008 1 37.34 352 HIS B CA 1
ATOM 6852 C C . HIS B 1 352 ? -17.656 40.375 7.664 1 37.34 352 HIS B C 1
ATOM 6854 O O . HIS B 1 352 ? -17.688 41.469 8.242 1 37.34 352 HIS B O 1
ATOM 6860 N N . ALA B 1 353 ? -16.562 40.344 7.207 1 33.34 353 ALA B N 1
ATOM 6861 C CA . ALA B 1 353 ? -15.711 41.531 7.164 1 33.34 353 ALA B CA 1
ATOM 6862 C C . ALA B 1 353 ? -16.281 42.562 6.211 1 33.34 353 ALA B C 1
ATOM 6864 O O . ALA B 1 353 ? -15.727 43.656 6.066 1 33.34 353 ALA B O 1
ATOM 6865 N N . VAL B 1 354 ? -17.266 42.344 5.328 1 31.88 354 VAL B N 1
ATOM 6866 C CA . VAL B 1 354 ? -17.719 43.531 4.582 1 31.88 354 VAL B CA 1
ATOM 6867 C C . VAL B 1 354 ? -18.875 44.188 5.32 1 31.88 354 VAL B C 1
ATOM 6869 O O . VAL B 1 354 ? -20 43.688 5.297 1 31.88 354 VAL B O 1
ATOM 6872 N N . ASP B 1 355 ? -18.891 44.75 6.613 1 27.98 355 ASP B N 1
ATOM 6873 C CA . ASP B 1 355 ? -19.75 45.875 6.965 1 27.98 355 ASP B CA 1
ATOM 6874 C C . ASP B 1 355 ? -19.75 46.938 5.855 1 27.98 355 ASP B C 1
ATOM 6876 O O . ASP B 1 355 ? -18.688 47.312 5.371 1 27.98 355 ASP B O 1
ATOM 6880 N N . ASP B 1 356 ? -20.828 47.281 5.324 1 26.64 356 ASP B N 1
ATOM 6881 C CA . ASP B 1 356 ? -21.281 48.438 4.574 1 26.64 356 ASP B CA 1
ATOM 6882 C C . ASP B 1 356 ? -21.141 49.719 5.402 1 26.64 356 ASP B C 1
ATOM 6884 O O . ASP B 1 356 ? -22.125 50.281 5.879 1 26.64 356 ASP B O 1
ATOM 6888 N N . GLU B 1 357 ? -20.484 50.062 6.531 1 25.8 357 GLU B N 1
ATOM 6889 C CA . GLU B 1 357 ? -20.391 51.5 6.75 1 25.8 357 GLU B CA 1
ATOM 6890 C C . GLU B 1 357 ? -20.078 52.25 5.445 1 25.8 357 GLU B C 1
ATOM 6892 O O . GLU B 1 357 ? -19.281 51.781 4.629 1 25.8 357 GLU B O 1
ATOM 6897 N N . PRO B 1 358 ? -21.047 53.25 5.129 1 24.12 358 PRO B N 1
ATOM 6898 C CA . PRO B 1 358 ? -20.766 54.219 4.086 1 24.12 358 PRO B CA 1
ATOM 6899 C C . PRO B 1 358 ? -19.344 54.75 4.148 1 24.12 358 PRO B C 1
ATOM 6901 O O . PRO B 1 358 ? -18.75 54.812 5.23 1 24.12 358 PRO B O 1
ATOM 6904 N N . ALA B 1 359 ? -18.625 54.656 3.248 1 24.55 359 ALA B N 1
ATOM 6905 C CA . ALA B 1 359 ? -17.547 55.625 3.033 1 24.55 359 ALA B CA 1
ATOM 6906 C C . ALA B 1 359 ? -18.016 57.031 3.359 1 24.55 359 ALA B C 1
ATOM 6908 O O . ALA B 1 359 ? -18.719 57.656 2.561 1 24.55 359 ALA B O 1
ATOM 6909 N N . VAL B 1 360 ? -18.688 57.406 4.609 1 20.58 360 VAL B N 1
ATOM 6910 C CA . VAL B 1 360 ? -18.328 58.781 4.93 1 20.58 360 VAL B CA 1
ATOM 6911 C C . VAL B 1 360 ? -16.844 59 4.625 1 20.58 360 VAL B C 1
ATOM 6913 O O . VAL B 1 360 ? -16 58.188 4.984 1 20.58 360 VAL B O 1
ATOM 6916 N N . ALA B 1 361 ? -16.656 60.031 3.787 1 22.7 361 ALA B N 1
ATOM 6917 C CA . ALA B 1 361 ? -15.516 60.781 3.221 1 22.7 361 ALA B CA 1
ATOM 6918 C C . ALA B 1 361 ? -14.555 61.219 4.316 1 22.7 361 ALA B C 1
ATOM 6920 O O . ALA B 1 361 ? -14.531 62.406 4.691 1 22.7 361 ALA B O 1
ATOM 6921 N N . GLN B 1 362 ? -14.789 60.781 5.688 1 19.2 362 GLN B N 1
ATOM 6922 C CA . GLN B 1 362 ? -13.906 61.625 6.488 1 19.2 362 GLN B CA 1
ATOM 6923 C C . GLN B 1 362 ? -12.578 61.875 5.781 1 19.2 362 GLN B C 1
ATOM 6925 O O . GLN B 1 362 ? -11.891 60.906 5.418 1 19.2 362 GLN B O 1
ATOM 6930 N N . SER B 1 363 ? -12.422 63.094 5.375 1 19.58 363 SER B N 1
ATOM 6931 C CA . SER B 1 363 ? -11.336 64 4.984 1 19.58 363 SER B CA 1
ATOM 6932 C C . SER B 1 363 ? -10.242 64 6.047 1 19.58 363 SER B C 1
ATOM 6934 O O . SER B 1 363 ? -9.164 64.562 5.812 1 19.58 363 SER B O 1
ATOM 6936 N N . GLY B 1 364 ? -10.75 63.969 7.43 1 19.12 364 GLY B N 1
ATOM 6937 C CA . GLY B 1 364 ? -9.648 64.625 8.117 1 19.12 364 GLY B CA 1
ATOM 6938 C C . GLY B 1 364 ? -8.305 63.969 7.844 1 19.12 364 GLY B C 1
ATOM 6939 O O . GLY B 1 364 ? -8.242 62.906 7.211 1 19.12 364 GLY B O 1
ATOM 6940 N N . HIS B 1 365 ? -7.379 64.375 8.977 1 18.05 365 HIS B N 1
ATOM 6941 C CA . HIS B 1 365 ? -5.945 64.125 9.094 1 18.05 365 HIS B CA 1
ATOM 6942 C C . HIS B 1 365 ? -5.652 62.625 9.188 1 18.05 365 HIS B C 1
ATOM 6944 O O . HIS B 1 365 ? -5.703 62.031 10.273 1 18.05 365 HIS B O 1
ATOM 6950 N N . LEU B 1 366 ? -6.445 61.625 8.961 1 20.73 366 LEU B N 1
ATOM 6951 C CA . LEU B 1 366 ? -5.48 60.531 8.766 1 20.73 366 LEU B CA 1
ATOM 6952 C C . LEU B 1 366 ? -4.176 61.062 8.18 1 20.73 366 LEU B C 1
ATOM 6954 O O . LEU B 1 366 ? -3.391 60.312 7.609 1 20.73 366 LEU B O 1
ATOM 6958 N N . SER B 1 367 ? -4.344 62.375 8.086 1 19.75 367 SER B N 1
ATOM 6959 C CA . SER B 1 367 ? -3.631 63.25 7.16 1 19.75 367 SER B CA 1
ATOM 6960 C C . SER B 1 367 ? -2.143 63.312 7.488 1 19.75 367 SER B C 1
ATOM 6962 O O . SER B 1 367 ? -1.301 63.156 6.602 1 19.75 367 SER B O 1
ATOM 6964 N N . ASP B 1 368 ? -1.821 64.062 8.531 1 19 368 ASP B N 1
ATOM 6965 C CA . ASP B 1 368 ? -0.684 64.875 8.938 1 19 368 ASP B CA 1
ATOM 6966 C C . ASP B 1 368 ? 0.346 64.062 9.703 1 19 368 ASP B C 1
ATOM 6968 O O . ASP B 1 368 ? 1.396 64.562 10.094 1 19 368 ASP B O 1
ATOM 6972 N N . ALA B 1 369 ? 0.089 63.531 10.781 1 21.8 369 ALA B N 1
ATOM 6973 C CA . ALA B 1 369 ? 1.485 63.344 11.172 1 21.8 369 ALA B CA 1
ATOM 6974 C C . ALA B 1 369 ? 2.297 62.719 10.047 1 21.8 369 ALA B C 1
ATOM 6976 O O . ALA B 1 369 ? 2.092 61.562 9.711 1 21.8 369 ALA B O 1
ATOM 6977 N N . GLY B 1 370 ? 2.605 63.594 9.016 1 22.33 370 GLY B N 1
ATOM 6978 C CA . GLY B 1 370 ? 3.049 64.188 7.773 1 22.33 370 GLY B CA 1
ATOM 6979 C C . GLY B 1 370 ? 4.379 63.656 7.289 1 22.33 370 GLY B C 1
ATOM 6980 O O . GLY B 1 370 ? 5.066 64.312 6.488 1 22.33 370 GLY B O 1
ATOM 6981 N N . GLY B 1 371 ? 5.141 63.188 8.273 1 20.72 371 GLY B N 1
ATOM 6982 C CA . GLY B 1 371 ? 6.516 62.969 7.848 1 20.72 371 GLY B CA 1
ATOM 6983 C C . GLY B 1 371 ? 6.625 62.25 6.52 1 20.72 371 GLY B C 1
ATOM 6984 O O . GLY B 1 371 ? 5.664 61.625 6.062 1 20.72 371 GLY B O 1
ATOM 6985 N N . GLU B 1 372 ? 7.688 62.469 5.832 1 19.48 372 GLU B N 1
ATOM 6986 C CA . GLU B 1 372 ? 8.047 62.062 4.469 1 19.48 372 GLU B CA 1
ATOM 6987 C C . GLU B 1 372 ? 7.539 60.656 4.141 1 19.48 372 GLU B C 1
ATOM 6989 O O . GLU B 1 372 ? 8.086 59.688 4.633 1 19.48 372 GLU B O 1
ATOM 6994 N N . LEU B 1 373 ? 6.254 60.531 4.309 1 22.59 373 LEU B N 1
ATOM 6995 C CA . LEU B 1 373 ? 5.707 59.438 3.541 1 22.59 373 LEU B CA 1
ATOM 6996 C C . LEU B 1 373 ? 6.273 59.406 2.125 1 22.59 373 LEU B C 1
ATOM 6998 O O . LEU B 1 373 ? 6 60.312 1.335 1 22.59 373 LEU B O 1
ATOM 7002 N N . ALA B 1 374 ? 7.469 59.094 2.045 1 22.33 374 ALA B N 1
ATOM 7003 C CA . ALA B 1 374 ? 8.164 59.438 0.808 1 22.33 374 ALA B CA 1
ATOM 7004 C C . ALA B 1 374 ? 7.203 59.438 -0.378 1 22.33 374 ALA B C 1
ATOM 7006 O O . ALA B 1 374 ? 6.133 58.844 -0.323 1 22.33 374 ALA B O 1
ATOM 7007 N N . GLY B 1 375 ? 7.105 60.531 -1.269 1 21.36 375 GLY B N 1
ATOM 7008 C CA . GLY B 1 375 ? 6.586 60.688 -2.615 1 21.36 375 GLY B CA 1
ATOM 7009 C C . GLY B 1 375 ? 6.078 59.406 -3.236 1 21.36 375 GLY B C 1
ATOM 7010 O O . GLY B 1 375 ? 6.324 58.312 -2.711 1 21.36 375 GLY B O 1
ATOM 7011 N N . PRO B 1 376 ? 4.988 59.531 -4.262 1 27.42 376 PRO B N 1
ATOM 7012 C CA . PRO B 1 376 ? 4.691 58.656 -5.387 1 27.42 376 PRO B CA 1
ATOM 7013 C C . PRO B 1 376 ? 5.848 57.719 -5.723 1 27.42 376 PRO B C 1
ATOM 7015 O O . PRO B 1 376 ? 5.945 57.219 -6.852 1 27.42 376 PRO B O 1
ATOM 7018 N N . ALA B 1 377 ? 6.723 57.469 -4.887 1 23.05 377 ALA B N 1
ATOM 7019 C CA . ALA B 1 377 ? 8.094 57.25 -5.336 1 23.05 377 ALA B CA 1
ATOM 7020 C C . ALA B 1 377 ? 8.141 56.188 -6.445 1 23.05 377 ALA B C 1
ATOM 7022 O O . ALA B 1 377 ? 7.32 55.281 -6.477 1 23.05 377 ALA B O 1
ATOM 7023 N N . GLY B 1 378 ? 8.625 56.375 -7.789 1 25.94 378 GLY B N 1
ATOM 7024 C CA . GLY B 1 378 ? 8.922 55.719 -9.055 1 25.94 378 GLY B CA 1
ATOM 7025 C C . GLY B 1 378 ? 9.188 54.25 -8.898 1 25.94 378 GLY B C 1
ATOM 7026 O O . GLY B 1 378 ? 9.805 53.625 -9.773 1 25.94 378 GLY B O 1
ATOM 7027 N N . GLY B 1 379 ? 9.148 53.625 -7.777 1 25.83 379 GLY B N 1
ATOM 7028 C CA . GLY B 1 379 ? 9.797 52.344 -7.574 1 25.83 379 GLY B CA 1
ATOM 7029 C C . GLY B 1 379 ? 8.969 51.156 -8.078 1 25.83 379 GLY B C 1
ATOM 7030 O O . GLY B 1 379 ? 7.738 51.219 -8.094 1 25.83 379 GLY B O 1
ATOM 7031 N N . GLY B 1 380 ? 9.32 50.125 -8.914 1 27.64 380 GLY B N 1
ATOM 7032 C CA . GLY B 1 380 ? 8.742 49.156 -9.797 1 27.64 380 GLY B CA 1
ATOM 7033 C C . GLY B 1 380 ? 7.699 48.281 -9.125 1 27.64 380 GLY B C 1
ATOM 7034 O O . GLY B 1 380 ? 7.82 47.969 -7.938 1 27.64 380 GLY B O 1
ATOM 7035 N N . ALA B 1 381 ? 6.305 48.344 -9.242 1 31.72 381 ALA B N 1
ATOM 7036 C CA . ALA B 1 381 ? 5.164 47.438 -9.094 1 31.72 381 ALA B CA 1
ATOM 7037 C C . ALA B 1 381 ? 5.625 45.969 -8.961 1 31.72 381 ALA B C 1
ATOM 7039 O O . ALA B 1 381 ? 6.031 45.344 -9.938 1 31.72 381 ALA B O 1
ATOM 7040 N N . ALA B 1 382 ? 6.133 45.656 -7.941 1 32.81 382 ALA B N 1
ATOM 7041 C CA . ALA B 1 382 ? 6.703 44.312 -7.828 1 32.81 382 ALA B CA 1
ATOM 7042 C C . ALA B 1 382 ? 5.723 43.25 -8.32 1 32.81 382 ALA B C 1
ATOM 7044 O O . ALA B 1 382 ? 4.539 43.281 -7.973 1 32.81 382 ALA B O 1
ATOM 7045 N N . GLU B 1 383 ? 5.641 42.719 -9.531 1 35.62 383 GLU B N 1
ATOM 7046 C CA . GLU B 1 383 ? 5.035 41.594 -10.227 1 35.62 383 GLU B CA 1
ATOM 7047 C C . GLU B 1 383 ? 4.652 40.5 -9.25 1 35.62 383 GLU B C 1
ATOM 7049 O O . GLU B 1 383 ? 5.438 40.125 -8.375 1 35.62 383 GLU B O 1
ATOM 7054 N N . PRO B 1 384 ? 3.264 40.375 -8.812 1 40.91 384 PRO B N 1
ATOM 7055 C CA . PRO B 1 384 ? 2.91 39.219 -8.008 1 40.91 384 PRO B CA 1
ATOM 7056 C C . PRO B 1 384 ? 3.938 38.094 -8.117 1 40.91 384 PRO B C 1
ATOM 7058 O O . PRO B 1 384 ? 4.426 37.812 -9.211 1 40.91 384 PRO B O 1
ATOM 7061 N N . ASP B 1 385 ? 4.793 38 -7.219 1 43.44 385 ASP B N 1
ATOM 7062 C CA . ASP B 1 385 ? 5.879 37.031 -7.211 1 43.44 385 ASP B CA 1
ATOM 7063 C C . ASP B 1 385 ? 5.43 35.688 -7.809 1 43.44 385 ASP B C 1
ATOM 7065 O O . ASP B 1 385 ? 4.258 35.312 -7.703 1 43.44 385 ASP B O 1
ATOM 7069 N N . ASP B 1 386 ? 5.891 35.25 -8.875 1 49.34 386 ASP B N 1
ATOM 7070 C CA . ASP B 1 386 ? 5.781 34 -9.672 1 49.34 386 ASP B CA 1
ATOM 7071 C C . ASP B 1 386 ? 5.359 32.844 -8.797 1 49.34 386 ASP B C 1
ATOM 7073 O O . ASP B 1 386 ? 4.75 31.875 -9.289 1 49.34 386 ASP B O 1
ATOM 7077 N N . GLU B 1 387 ? 5.738 32.812 -7.512 1 53.25 387 GLU B N 1
ATOM 7078 C CA . GLU B 1 387 ? 5.441 31.656 -6.672 1 53.25 387 GLU B CA 1
ATOM 7079 C C . GLU B 1 387 ? 3.953 31.578 -6.344 1 53.25 387 GLU B C 1
ATOM 7081 O O . GLU B 1 387 ? 3.414 30.484 -6.133 1 53.25 387 GLU B O 1
ATOM 7086 N N . ASP B 1 388 ? 3.223 32.719 -6.379 1 60.5 388 ASP B N 1
ATOM 7087 C CA . ASP B 1 388 ? 1.836 32.781 -5.926 1 60.5 388 ASP B CA 1
ATOM 7088 C C . ASP B 1 388 ? 0.885 32.219 -6.984 1 60.5 388 ASP B C 1
ATOM 7090 O O . ASP B 1 388 ? -0.311 32.062 -6.73 1 60.5 388 ASP B O 1
ATOM 7094 N N . ARG B 1 389 ? 1.42 31.922 -8.086 1 65.62 389 ARG B N 1
ATOM 7095 C CA . ARG B 1 389 ? 0.509 31.469 -9.125 1 65.62 389 ARG B CA 1
ATOM 7096 C C . ARG B 1 389 ? 0.559 29.953 -9.273 1 65.62 389 ARG B C 1
ATOM 7098 O O . ARG B 1 389 ? 0.338 29.422 -10.359 1 65.62 389 ARG B O 1
ATOM 7105 N N . ARG B 1 390 ? 0.869 29.328 -8.172 1 80.25 390 ARG B N 1
ATOM 7106 C CA . ARG B 1 390 ? 0.854 27.875 -8.242 1 80.25 390 ARG B CA 1
ATOM 7107 C C . ARG B 1 390 ? -0.345 27.312 -7.488 1 80.25 390 ARG B C 1
ATOM 7109 O O . ARG B 1 390 ? -0.614 27.688 -6.352 1 80.25 390 ARG B O 1
ATOM 7116 N N . TYR B 1 391 ? -1.068 26.516 -8.312 1 81.88 391 TYR B N 1
ATOM 7117 C CA . TYR B 1 391 ? -2.297 25.984 -7.738 1 81.88 391 TYR B CA 1
ATOM 7118 C C . TYR B 1 391 ? -2.25 24.453 -7.676 1 81.88 391 TYR B C 1
ATOM 7120 O O . TYR B 1 391 ? -1.673 23.812 -8.555 1 81.88 391 TYR B O 1
ATOM 7128 N N . LEU B 1 392 ? -2.746 23.938 -6.629 1 88 392 LEU B N 1
ATOM 7129 C CA . LEU B 1 392 ? -3.006 22.516 -6.477 1 88 392 LEU B CA 1
ATOM 7130 C C . LEU B 1 392 ? -4.461 22.188 -6.797 1 88 392 LEU B C 1
ATOM 7132 O O . LEU B 1 392 ? -5.371 22.875 -6.328 1 88 392 LEU B O 1
ATOM 7136 N N . ILE B 1 393 ? -4.676 21.234 -7.652 1 85.12 393 ILE B N 1
ATOM 7137 C CA . ILE B 1 393 ? -6.023 20.828 -8.031 1 85.12 393 ILE B CA 1
ATOM 7138 C C . ILE B 1 393 ? -6.316 19.438 -7.496 1 85.12 393 ILE B C 1
ATOM 7140 O O . ILE B 1 393 ? -5.492 18.531 -7.629 1 85.12 393 ILE B O 1
ATOM 7144 N N . MET B 1 394 ? -7.41 19.25 -6.879 1 90.12 394 MET B N 1
ATOM 7145 C CA . MET B 1 394 ? -7.855 17.969 -6.34 1 90.12 394 MET B CA 1
ATOM 7146 C C . MET B 1 394 ? -9.25 17.625 -6.852 1 90.12 394 MET B C 1
ATOM 7148 O O . MET B 1 394 ? -10.227 18.312 -6.535 1 90.12 394 MET B O 1
ATOM 7152 N N . ASP B 1 395 ? -9.336 16.641 -7.641 1 86.69 395 ASP B N 1
ATOM 7153 C CA . ASP B 1 395 ? -10.625 16.109 -8.07 1 86.69 395 ASP B CA 1
ATOM 7154 C C . ASP B 1 395 ? -11.086 14.977 -7.148 1 86.69 395 ASP B C 1
ATOM 7156 O O . ASP B 1 395 ? -10.5 13.891 -7.145 1 86.69 395 ASP B O 1
ATOM 7160 N N . MET B 1 396 ? -12.109 15.211 -6.469 1 91.12 396 MET B N 1
ATOM 7161 C CA . MET B 1 396 ? -12.57 14.258 -5.465 1 91.12 396 MET B CA 1
ATOM 7162 C C . MET B 1 396 ? -13.859 13.57 -5.914 1 91.12 396 MET B C 1
ATOM 7164 O O . MET B 1 396 ? -14.789 14.234 -6.375 1 91.12 396 MET B O 1
ATOM 7168 N N . ARG B 1 397 ? -13.898 12.352 -5.812 1 90.5 397 ARG B N 1
ATOM 7169 C CA . ARG B 1 397 ? -15.094 11.539 -5.996 1 90.5 397 ARG B CA 1
ATOM 7170 C C . ARG B 1 397 ? -15.484 10.836 -4.703 1 90.5 397 ARG B C 1
ATOM 7172 O O . ARG B 1 397 ? -14.734 10 -4.195 1 90.5 397 ARG B O 1
ATOM 7179 N N . ILE B 1 398 ? -16.594 11.195 -4.191 1 91.06 398 ILE B N 1
ATOM 7180 C CA . ILE B 1 398 ? -17.078 10.656 -2.928 1 91.06 398 ILE B CA 1
ATOM 7181 C C . ILE B 1 398 ? -18.312 9.789 -3.18 1 91.06 398 ILE B C 1
ATOM 7183 O O . ILE B 1 398 ? -19.281 10.234 -3.801 1 91.06 398 ILE B O 1
ATOM 7187 N N . HIS B 1 399 ? -18.25 8.602 -2.75 1 90.69 399 HIS B N 1
ATOM 7188 C CA . HIS B 1 399 ? -19.391 7.688 -2.818 1 90.69 399 HIS B CA 1
ATOM 7189 C C . HIS B 1 399 ? -19.906 7.355 -1.427 1 90.69 399 HIS B C 1
ATOM 7191 O O . HIS B 1 399 ? -19.188 6.77 -0.612 1 90.69 399 HIS B O 1
ATOM 7197 N N . MET B 1 400 ? -21.094 7.707 -1.204 1 90.25 400 MET B N 1
ATOM 7198 C CA . MET B 1 400 ? -21.719 7.445 0.092 1 90.25 400 MET B CA 1
ATOM 7199 C C . MET B 1 400 ? -22.656 6.242 0.016 1 90.25 400 MET B C 1
ATOM 7201 O O . MET B 1 400 ? -23.375 6.078 -0.964 1 90.25 400 MET B O 1
ATOM 7205 N N . HIS B 1 401 ? -22.516 5.41 0.998 1 88 401 HIS B N 1
ATOM 7206 C CA . HIS B 1 401 ? -23.328 4.199 1.041 1 88 401 HIS B CA 1
ATOM 7207 C C . HIS B 1 401 ? -24.141 4.133 2.328 1 88 401 HIS B C 1
ATOM 7209 O O . HIS B 1 401 ? -23.609 4.328 3.42 1 88 401 HIS B O 1
ATOM 7215 N N . ASP B 1 402 ? -25.422 3.814 2.15 1 86.31 402 ASP B N 1
ATOM 7216 C CA . ASP B 1 402 ? -26.344 3.578 3.264 1 86.31 402 ASP B CA 1
ATOM 7217 C C . ASP B 1 402 ? -26.312 4.734 4.258 1 86.31 402 ASP B C 1
ATOM 7219 O O . ASP B 1 402 ? -26.109 4.527 5.457 1 86.31 402 ASP B O 1
ATOM 7223 N N . VAL B 1 403 ? -26.516 5.875 3.707 1 87.5 403 VAL B N 1
ATOM 7224 C CA . VAL B 1 403 ? -26.375 7.07 4.531 1 87.5 403 VAL B CA 1
ATOM 7225 C C . VAL B 1 403 ? -27.75 7.492 5.059 1 87.5 403 VAL B C 1
ATOM 7227 O O . VAL B 1 403 ? -28.766 7.227 4.426 1 87.5 403 VAL B O 1
ATOM 7230 N N . LYS B 1 404 ? -27.75 8.039 6.234 1 87.19 404 LYS B N 1
ATOM 7231 C CA . LYS B 1 404 ? -28.906 8.68 6.848 1 87.19 404 LYS B CA 1
ATOM 7232 C C . LYS B 1 404 ? -28.578 10.109 7.289 1 87.19 404 LYS B C 1
ATOM 7234 O O . LYS B 1 404 ? -27.5 10.367 7.824 1 87.19 404 LYS B O 1
ATOM 7239 N N . ALA B 1 405 ? -29.453 10.984 6.934 1 86.5 405 ALA B N 1
ATOM 7240 C CA . ALA B 1 405 ? -29.203 12.391 7.242 1 86.5 405 ALA B CA 1
ATOM 7241 C C . ALA B 1 405 ? -30.375 12.992 8.023 1 86.5 405 ALA B C 1
ATOM 7243 O O . ALA B 1 405 ? -31.5 12.477 7.969 1 86.5 405 ALA B O 1
ATOM 7244 N N . ALA B 1 406 ? -30.078 13.969 8.844 1 83.25 406 ALA B N 1
ATOM 7245 C CA . ALA B 1 406 ? -31.078 14.719 9.602 1 83.25 406 ALA B CA 1
ATOM 7246 C C . ALA B 1 406 ? -30.906 16.219 9.391 1 83.25 406 ALA B C 1
ATOM 7248 O O . ALA B 1 406 ? -29.797 16.703 9.156 1 83.25 406 ALA B O 1
ATOM 7249 N N . VAL B 1 407 ? -32.031 16.906 9.375 1 78.06 407 VAL B N 1
ATOM 7250 C CA . VAL B 1 407 ? -32 18.359 9.188 1 78.06 407 VAL B CA 1
ATOM 7251 C C . VAL B 1 407 ? -31.375 19.031 10.406 1 78.06 407 VAL B C 1
ATOM 7253 O O . VAL B 1 407 ? -31.719 18.734 11.547 1 78.06 407 VAL B O 1
ATOM 7256 N N . PRO B 1 408 ? -30.344 19.828 10.078 1 75.19 408 PRO B N 1
ATOM 7257 C CA . PRO B 1 408 ? -29.703 20.5 11.211 1 75.19 408 PRO B CA 1
ATOM 7258 C C . PRO B 1 408 ? -30.641 21.469 11.922 1 75.19 408 PRO B C 1
ATOM 7260 O O . PRO B 1 408 ? -31.516 22.062 11.297 1 75.19 408 PRO B O 1
ATOM 7263 N N . LEU B 1 409 ? -30.75 21.469 13.305 1 61.19 409 LEU B N 1
ATOM 7264 C CA . LEU B 1 409 ? -31.625 22.328 14.086 1 61.19 409 LEU B CA 1
ATOM 7265 C C . LEU B 1 409 ? -31.281 23.797 13.883 1 61.19 409 LEU B C 1
ATOM 7267 O O . LEU B 1 409 ? -32.156 24.641 13.75 1 61.19 409 LEU B O 1
ATOM 7271 N N . PHE B 1 410 ? -29.938 24.203 14.102 1 55.78 410 PHE B N 1
ATOM 7272 C CA . PHE B 1 410 ? -29.547 25.609 14.086 1 55.78 410 PHE B CA 1
ATOM 7273 C C . PHE B 1 410 ? -28.594 25.906 12.938 1 55.78 410 PHE B C 1
ATOM 7275 O O . PHE B 1 410 ? -27.562 25.234 12.797 1 55.78 410 PHE B O 1
ATOM 7282 N N . THR B 1 411 ? -29.094 26.297 11.703 1 53.03 411 THR B N 1
ATOM 7283 C CA . THR B 1 411 ? -28.188 26.578 10.586 1 53.03 411 THR B CA 1
ATOM 7284 C C . THR B 1 411 ? -27.719 28.031 10.617 1 53.03 411 THR B C 1
ATOM 7286 O O . THR B 1 411 ? -27.25 28.547 9.609 1 53.03 411 THR B O 1
ATOM 7289 N N . ARG B 1 412 ? -27.766 28.734 11.602 1 50.91 412 ARG B N 1
ATOM 7290 C CA . ARG B 1 412 ? -27.594 30.172 11.5 1 50.91 412 ARG B CA 1
ATOM 7291 C C . ARG B 1 412 ? -26.297 30.531 10.766 1 50.91 412 ARG B C 1
ATOM 7293 O O . ARG B 1 412 ? -26.25 31.5 10.016 1 50.91 412 ARG B O 1
ATOM 7300 N N . ASP B 1 413 ? -25.125 30 11.078 1 51.59 413 ASP B N 1
ATOM 7301 C CA . ASP B 1 413 ? -23.859 30.641 10.75 1 51.59 413 ASP B CA 1
ATOM 7302 C C . ASP B 1 413 ? -23.25 30.047 9.484 1 51.59 413 ASP B C 1
ATOM 7304 O O . ASP B 1 413 ? -22.062 30.234 9.219 1 51.59 413 ASP B O 1
ATOM 7308 N N . MET B 1 414 ? -23.984 29.312 8.75 1 55.56 414 MET B N 1
ATOM 7309 C CA . MET B 1 414 ? -23.25 28.828 7.582 1 55.56 414 MET B CA 1
ATOM 7310 C C . MET B 1 414 ? -23.516 29.703 6.363 1 55.56 414 MET B C 1
ATOM 7312 O O . MET B 1 414 ? -24.609 29.672 5.805 1 55.56 414 MET B O 1
ATOM 7316 N N . SER B 1 415 ? -22.594 30.641 6.113 1 56.78 415 SER B N 1
ATOM 7317 C CA . SER B 1 415 ? -22.75 31.625 5.051 1 56.78 415 SER B CA 1
ATOM 7318 C C . SER B 1 415 ? -22.969 30.953 3.699 1 56.78 415 SER B C 1
ATOM 7320 O O . SER B 1 415 ? -23.672 31.5 2.842 1 56.78 415 SER B O 1
ATOM 7322 N N . TYR B 1 416 ? -22.516 29.688 3.584 1 57.03 416 TYR B N 1
ATOM 7323 C CA . TYR B 1 416 ? -22.562 29.109 2.246 1 57.03 416 TYR B CA 1
ATOM 7324 C C . TYR B 1 416 ? -23.781 28.219 2.08 1 57.03 416 TYR B C 1
ATOM 7326 O O . TYR B 1 416 ? -24.047 27.719 0.987 1 57.03 416 TYR B O 1
ATOM 7334 N N . VAL B 1 417 ? -24.578 28.109 3.148 1 62.88 417 VAL B N 1
ATOM 7335 C CA . VAL B 1 417 ? -25.703 27.188 3.094 1 62.88 417 VAL B CA 1
ATOM 7336 C C . VAL B 1 417 ? -27 27.969 2.928 1 62.88 417 VAL B C 1
ATOM 7338 O O . VAL B 1 417 ? -27.297 28.875 3.703 1 62.88 417 VAL B O 1
ATOM 7341 N N . ASN B 1 418 ? -27.562 27.797 1.751 1 64.88 418 ASN B N 1
ATOM 7342 C CA . ASN B 1 418 ? -28.938 28.25 1.589 1 64.88 418 ASN B CA 1
ATOM 7343 C C . ASN B 1 418 ? -29.922 27.391 2.371 1 64.88 418 ASN B C 1
ATOM 7345 O O . ASN B 1 418 ? -30.094 26.203 2.07 1 64.88 418 ASN B O 1
ATOM 7349 N N . GLN B 1 419 ? -30.5 28.062 3.371 1 68.31 419 GLN B N 1
ATOM 7350 C CA . GLN B 1 419 ? -31.391 27.359 4.285 1 68.31 419 GLN B CA 1
ATOM 7351 C C . GLN B 1 419 ? -32.531 26.688 3.535 1 68.31 419 GLN B C 1
ATOM 7353 O O . GLN B 1 419 ? -33.031 25.641 3.949 1 68.31 419 GLN B O 1
ATOM 7358 N N . ALA B 1 420 ? -32.812 27.25 2.459 1 69.06 420 ALA B N 1
ATOM 7359 C CA . ALA B 1 420 ? -33.969 26.734 1.699 1 69.06 420 ALA B CA 1
ATOM 7360 C C . ALA B 1 420 ? -33.625 25.375 1.083 1 69.06 420 ALA B C 1
ATOM 7362 O O . ALA B 1 420 ? -34.531 24.594 0.79 1 69.06 420 ALA B O 1
ATOM 7363 N N . LEU B 1 421 ? -32.469 25.141 0.945 1 76.88 421 LEU B N 1
ATOM 7364 C CA . LEU B 1 421 ? -32.094 23.922 0.231 1 76.88 421 LEU B CA 1
ATOM 7365 C C . LEU B 1 421 ? -31.719 22.828 1.206 1 76.88 421 LEU B C 1
ATOM 7367 O O . LEU B 1 421 ? -31.5 21.672 0.801 1 76.88 421 LEU B O 1
ATOM 7371 N N . VAL B 1 422 ? -31.766 23.156 2.463 1 79.12 422 VAL B N 1
ATOM 7372 C CA . VAL B 1 422 ? -31.297 22.188 3.449 1 79.12 422 VAL B CA 1
ATOM 7373 C C . VAL B 1 422 ? -32.25 21.016 3.514 1 79.12 422 VAL B C 1
ATOM 7375 O O . VAL B 1 422 ? -31.844 19.844 3.447 1 79.12 422 VAL B O 1
ATOM 7378 N N . ARG B 1 423 ? -33.469 21.312 3.57 1 79.62 423 ARG B N 1
ATOM 7379 C CA . ARG B 1 423 ? -34.438 20.25 3.713 1 79.62 423 ARG B CA 1
ATOM 7380 C C . ARG B 1 423 ? -34.5 19.406 2.453 1 79.62 423 ARG B C 1
ATOM 7382 O O . ARG B 1 423 ? -34.5 18.172 2.531 1 79.62 423 ARG B O 1
ATOM 7389 N N . PRO B 1 424 ? -34.531 20.047 1.357 1 80.06 424 PRO B N 1
ATOM 7390 C CA . PRO B 1 424 ? -34.531 19.234 0.143 1 80.06 424 PRO B CA 1
ATOM 7391 C C . PRO B 1 424 ? -33.281 18.359 0.032 1 80.06 424 PRO B C 1
ATOM 7393 O O . PRO B 1 424 ? -33.344 17.234 -0.472 1 80.06 424 PRO B O 1
ATOM 7396 N N . ILE B 1 425 ? -32.25 18.797 0.362 1 80.81 425 ILE B N 1
ATOM 7397 C CA . ILE B 1 425 ? -31.016 18.047 0.276 1 80.81 425 ILE B CA 1
ATOM 7398 C C . ILE B 1 425 ? -31.078 16.844 1.213 1 80.81 425 ILE B C 1
ATOM 7400 O O . ILE B 1 425 ? -30.719 15.727 0.827 1 80.81 425 ILE B O 1
ATOM 7404 N N . VAL B 1 426 ? -31.531 17.094 2.381 1 83.12 426 VAL B N 1
ATOM 7405 C CA . VAL B 1 426 ? -31.641 16 3.35 1 83.12 426 VAL B CA 1
ATOM 7406 C C . VAL B 1 426 ? -32.625 14.953 2.842 1 83.12 426 VAL B C 1
ATOM 7408 O O . VAL B 1 426 ? -32.375 13.75 2.992 1 83.12 426 VAL B O 1
ATOM 7411 N N . ALA B 1 427 ? -33.656 15.414 2.295 1 82 427 ALA B N 1
ATOM 7412 C CA . ALA B 1 427 ? -34.656 14.492 1.725 1 82 427 ALA B CA 1
ATOM 7413 C C . ALA B 1 427 ? -34.031 13.688 0.58 1 82 427 ALA B C 1
ATOM 7415 O O . ALA B 1 427 ? -34.312 12.484 0.452 1 82 427 ALA B O 1
ATOM 7416 N N . TYR B 1 428 ? -33.344 14.344 -0.153 1 82.31 428 TYR B N 1
ATOM 7417 C CA . TYR B 1 428 ? -32.656 13.68 -1.255 1 82.31 428 TYR B CA 1
ATOM 7418 C C . TYR B 1 428 ? -31.703 12.594 -0.737 1 82.31 428 TYR B C 1
ATOM 7420 O O . TYR B 1 428 ? -31.688 11.477 -1.264 1 82.31 428 TYR B O 1
ATOM 7428 N N . ILE B 1 429 ? -30.953 12.828 0.243 1 83.44 429 ILE B N 1
ATOM 7429 C CA . ILE B 1 429 ? -29.984 11.906 0.821 1 83.44 429 ILE B CA 1
ATOM 7430 C C . ILE B 1 429 ? -30.703 10.68 1.373 1 83.44 429 ILE B C 1
ATOM 7432 O O . ILE B 1 429 ? -30.266 9.547 1.155 1 83.44 429 ILE B O 1
ATOM 7436 N N . ASN B 1 430 ? -31.766 10.969 1.974 1 81.81 430 ASN B N 1
ATOM 7437 C CA . ASN B 1 430 ? -32.5 9.867 2.594 1 81.81 430 ASN B CA 1
ATOM 7438 C C . ASN B 1 430 ? -33.25 9.039 1.557 1 81.81 430 ASN B C 1
ATOM 7440 O O . ASN B 1 430 ? -33.531 7.859 1.786 1 81.81 430 ASN B O 1
ATOM 7444 N N . ALA B 1 431 ? -33.531 9.617 0.498 1 79.75 431 ALA B N 1
ATOM 7445 C CA . ALA B 1 431 ? -34.219 8.906 -0.564 1 79.75 431 ALA B CA 1
ATOM 7446 C C . ALA B 1 431 ? -33.281 7.969 -1.315 1 79.75 431 ALA B C 1
ATOM 7448 O O . ALA B 1 431 ? -33.656 6.867 -1.705 1 79.75 431 ALA B O 1
ATOM 7449 N N . LYS B 1 432 ? -32.094 8.43 -1.558 1 75.5 432 LYS B N 1
ATOM 7450 C CA . LYS B 1 432 ? -31.094 7.66 -2.305 1 75.5 432 LYS B CA 1
ATOM 7451 C C . LYS B 1 432 ? -30.078 7.016 -1.366 1 75.5 432 LYS B C 1
ATOM 7453 O O . LYS B 1 432 ? -28.891 7.008 -1.652 1 75.5 432 LYS B O 1
ATOM 7458 N N . LYS B 1 433 ? -30.453 6.57 -0.301 1 70.88 433 LYS B N 1
ATOM 7459 C CA . LYS B 1 433 ? -29.625 6.18 0.833 1 70.88 433 LYS B CA 1
ATOM 7460 C C . LYS B 1 433 ? -28.656 5.062 0.446 1 70.88 433 LYS B C 1
ATOM 7462 O O . LYS B 1 433 ? -27.578 4.934 1.034 1 70.88 433 LYS B O 1
ATOM 7467 N N . THR B 1 434 ? -28.875 4.355 -0.65 1 74.75 434 THR B N 1
ATOM 7468 C CA . THR B 1 434 ? -28.062 3.176 -0.95 1 74.75 434 THR B CA 1
ATOM 7469 C C . THR B 1 434 ? -26.75 3.572 -1.623 1 74.75 434 THR B C 1
ATOM 7471 O O . THR B 1 434 ? -25.703 2.984 -1.348 1 74.75 434 THR B O 1
ATOM 7474 N N . TYR B 1 435 ? -26.891 4.473 -2.514 1 84.06 435 TYR B N 1
ATOM 7475 C CA . TYR B 1 435 ? -25.688 4.898 -3.207 1 84.06 435 TYR B CA 1
ATOM 7476 C C . TYR B 1 435 ? -25.812 6.328 -3.717 1 84.06 435 TYR B C 1
ATOM 7478 O O . TYR B 1 435 ? -26.703 6.625 -4.52 1 84.06 435 TYR B O 1
ATOM 7486 N N . ILE B 1 436 ? -24.891 7.293 -3.236 1 85.31 436 ILE B N 1
ATOM 7487 C CA . ILE B 1 436 ? -24.891 8.688 -3.664 1 85.31 436 ILE B CA 1
ATOM 7488 C C . ILE B 1 436 ? -23.5 9.094 -4.129 1 85.31 436 ILE B C 1
ATOM 7490 O O . ILE B 1 436 ? -22.578 9.219 -3.314 1 85.31 436 ILE B O 1
ATOM 7494 N N . PRO B 1 437 ? -23.312 9.25 -5.371 1 88.44 437 PRO B N 1
ATOM 7495 C CA . PRO B 1 437 ? -22.031 9.734 -5.871 1 88.44 437 PRO B CA 1
ATOM 7496 C C . PRO B 1 437 ? -21.938 11.258 -5.891 1 88.44 437 PRO B C 1
ATOM 7498 O O . PRO B 1 437 ? -22.891 11.93 -6.289 1 88.44 437 PRO B O 1
ATOM 7501 N N . VAL B 1 438 ? -20.906 11.805 -5.336 1 86.25 438 VAL B N 1
ATOM 7502 C CA . VAL B 1 438 ? -20.656 13.242 -5.328 1 86.25 438 VAL B CA 1
ATOM 7503 C C . VAL B 1 438 ? -19.281 13.531 -5.918 1 86.25 438 VAL B C 1
ATOM 7505 O O . VAL B 1 438 ? -18.281 12.906 -5.523 1 86.25 438 VAL B O 1
ATOM 7508 N N . SER B 1 439 ? -19.203 14.305 -6.895 1 85.62 439 SER B N 1
ATOM 7509 C CA . SER B 1 439 ? -17.922 14.711 -7.48 1 85.62 439 SER B CA 1
ATOM 7510 C C . SER B 1 439 ? -17.672 16.203 -7.293 1 85.62 439 SER B C 1
ATOM 7512 O O . SER B 1 439 ? -18.594 17.016 -7.465 1 85.62 439 SER B O 1
ATOM 7514 N N . CYS B 1 440 ? -16.562 16.516 -6.832 1 82.06 440 CYS B N 1
ATOM 7515 C CA . CYS B 1 440 ? -16.219 17.922 -6.637 1 82.06 440 CYS B CA 1
ATOM 7516 C C . CYS B 1 440 ? -14.766 18.188 -6.992 1 82.06 440 CYS B C 1
ATOM 7518 O O . CYS B 1 440 ? -13.938 17.281 -6.965 1 82.06 440 CYS B O 1
ATOM 7520 N N . ARG B 1 441 ? -14.516 19.391 -7.438 1 83.06 441 ARG B N 1
ATOM 7521 C CA . ARG B 1 441 ? -13.172 19.844 -7.754 1 83.06 441 ARG B CA 1
ATOM 7522 C C . ARG B 1 441 ? -12.734 20.969 -6.809 1 83.06 441 ARG B C 1
ATOM 7524 O O . ARG B 1 441 ? -13.438 21.969 -6.656 1 83.06 441 ARG B O 1
ATOM 7531 N N . ILE B 1 442 ? -11.648 20.75 -6.121 1 86.19 442 ILE B N 1
ATOM 7532 C CA . ILE B 1 442 ? -11.102 21.734 -5.195 1 86.19 442 ILE B CA 1
ATOM 7533 C C . ILE B 1 442 ? -9.812 22.312 -5.77 1 86.19 442 ILE B C 1
ATOM 7535 O O . ILE B 1 442 ? -8.938 21.578 -6.23 1 86.19 442 ILE B O 1
ATOM 7539 N N . VAL B 1 443 ? -9.734 23.625 -5.832 1 84.69 443 VAL B N 1
ATOM 7540 C CA . VAL B 1 443 ? -8.539 24.328 -6.281 1 84.69 443 VAL B CA 1
ATOM 7541 C C . VAL B 1 443 ? -7.965 25.156 -5.133 1 84.69 443 VAL B C 1
ATOM 7543 O O . VAL B 1 443 ? -8.672 25.969 -4.531 1 84.69 443 VAL B O 1
ATOM 7546 N N . LYS B 1 444 ? -6.766 24.859 -4.801 1 87.56 444 LYS B N 1
ATOM 7547 C CA . LYS B 1 444 ? -6.117 25.578 -3.707 1 87.56 444 LYS B CA 1
ATOM 7548 C C . LYS B 1 444 ? -4.781 26.156 -4.148 1 87.56 444 LYS B C 1
ATOM 7550 O O . LYS B 1 444 ? -4.098 25.594 -5 1 87.56 444 LYS B O 1
ATOM 7555 N N . ARG B 1 445 ? -4.477 27.25 -3.527 1 86.06 445 ARG B N 1
ATOM 7556 C CA . ARG B 1 445 ? -3.162 27.844 -3.764 1 86.06 445 ARG B CA 1
ATOM 7557 C C . ARG B 1 445 ? -2.072 27.078 -3.027 1 86.06 445 ARG B C 1
ATOM 7559 O O . ARG B 1 445 ? -2.293 26.594 -1.916 1 86.06 445 ARG B O 1
ATOM 7566 N N . LEU B 1 446 ? -0.957 27.094 -3.596 1 87.19 446 LEU B N 1
ATOM 7567 C CA . LEU B 1 446 ? 0.167 26.406 -2.971 1 87.19 446 LEU B CA 1
ATOM 7568 C C . LEU B 1 446 ? 0.527 27.047 -1.637 1 87.19 446 LEU B C 1
ATOM 7570 O O . LEU B 1 446 ? 0.94 26.359 -0.701 1 87.19 446 LEU B O 1
ATOM 7574 N N . SER B 1 447 ? 0.328 28.297 -1.537 1 86.88 447 SER B N 1
ATOM 7575 C CA . SER B 1 447 ? 0.692 29.031 -0.334 1 86.88 447 SER B CA 1
ATOM 7576 C C . SER B 1 447 ? -0.172 28.625 0.853 1 86.88 447 SER B C 1
ATOM 7578 O O . SER B 1 447 ? 0.223 28.797 2.006 1 86.88 447 SER B O 1
ATOM 7580 N N . ASP B 1 448 ? -1.288 28.078 0.544 1 88.25 448 ASP B N 1
ATOM 7581 C CA . ASP B 1 448 ? -2.176 27.641 1.615 1 88.25 448 ASP B CA 1
ATOM 7582 C C . ASP B 1 448 ? -1.58 26.453 2.373 1 88.25 448 ASP B C 1
ATOM 7584 O O . ASP B 1 448 ? -1.962 26.188 3.514 1 88.25 448 ASP B O 1
ATOM 7588 N N . PHE B 1 449 ? -0.669 25.766 1.76 1 91.75 449 PHE B N 1
ATOM 7589 C CA . PHE B 1 449 ? -0.091 24.578 2.381 1 91.75 449 PHE B CA 1
ATOM 7590 C C . PHE B 1 449 ? 1.182 24.938 3.143 1 91.75 449 PHE B C 1
ATOM 7592 O O . PHE B 1 449 ? 1.726 24.094 3.871 1 91.75 449 PHE B O 1
ATOM 7599 N N . ASP B 1 450 ? 1.599 26.141 2.965 1 91.25 450 ASP B N 1
ATOM 7600 C CA . ASP B 1 450 ? 2.799 26.578 3.668 1 91.25 450 ASP B CA 1
ATOM 7601 C C . ASP B 1 450 ? 2.562 26.641 5.176 1 91.25 450 ASP B C 1
ATOM 7603 O O . ASP B 1 450 ? 1.745 27.438 5.652 1 91.25 450 ASP B O 1
ATOM 7607 N N . GLY B 1 451 ? 3.221 25.797 5.918 1 91.75 451 GLY B N 1
ATOM 7608 C CA . GLY B 1 451 ? 3.086 25.75 7.367 1 91.75 451 GLY B CA 1
ATOM 7609 C C . GLY B 1 451 ? 1.969 24.828 7.828 1 91.75 451 GLY B C 1
ATOM 7610 O O . GLY B 1 451 ? 1.697 24.734 9.031 1 91.75 451 GLY B O 1
ATOM 7611 N N . SER B 1 452 ? 1.333 24.172 6.906 1 91.81 452 SER B N 1
ATOM 7612 C CA . SER B 1 452 ? 0.199 23.328 7.27 1 91.81 452 SER B CA 1
ATOM 7613 C C . SER B 1 452 ? 0.658 21.938 7.684 1 91.81 452 SER B C 1
ATOM 7615 O O . SER B 1 452 ? 1.487 21.312 7.008 1 91.81 452 SER B O 1
ATOM 7617 N N . TRP B 1 453 ? 0.077 21.406 8.812 1 88.88 453 TRP B N 1
ATOM 7618 C CA . TRP B 1 453 ? 0.406 20.062 9.297 1 88.88 453 TRP B CA 1
ATOM 7619 C C . TRP B 1 453 ? -0.798 19.141 9.195 1 88.88 453 TRP B C 1
ATOM 7621 O O . TRP B 1 453 ? -0.651 17.906 9.234 1 88.88 453 TRP B O 1
ATOM 7631 N N . THR B 1 454 ? -1.928 19.766 9.055 1 87.38 454 THR B N 1
ATOM 7632 C CA . THR B 1 454 ? -3.146 18.969 9.031 1 87.38 454 THR B CA 1
ATOM 7633 C C . THR B 1 454 ? -4.07 19.422 7.902 1 87.38 454 THR B C 1
ATOM 7635 O O . THR B 1 454 ? -3.805 20.438 7.246 1 87.38 454 THR B O 1
ATOM 7638 N N . VAL B 1 455 ? -5.102 18.703 7.816 1 85.56 455 VAL B N 1
ATOM 7639 C CA . VAL B 1 455 ? -6.086 19 6.777 1 85.56 455 VAL B CA 1
ATOM 7640 C C . VAL B 1 455 ? -6.891 20.234 7.16 1 85.56 455 VAL B C 1
ATOM 7642 O O . VAL B 1 455 ? -7.395 20.953 6.289 1 85.56 455 VAL B O 1
ATOM 7645 N N . TYR B 1 456 ? -6.891 20.656 8.328 1 82.75 456 TYR B N 1
ATOM 7646 C CA . TYR B 1 456 ? -7.711 21.766 8.812 1 82.75 456 TYR B CA 1
ATOM 7647 C C . TYR B 1 456 ? -6.984 23.094 8.664 1 82.75 456 TYR B C 1
ATOM 7649 O O . TYR B 1 456 ? -7.586 24.094 8.281 1 82.75 456 TYR B O 1
ATOM 7657 N N . ASP B 1 457 ? -5.723 23.047 8.852 1 87.81 457 ASP B N 1
ATOM 7658 C CA . ASP B 1 457 ? -4.953 24.281 8.852 1 87.81 457 ASP B CA 1
ATOM 7659 C C . ASP B 1 457 ? -4.789 24.828 7.438 1 87.81 457 ASP B C 1
ATOM 7661 O O . ASP B 1 457 ? -4.473 26 7.254 1 87.81 457 ASP B O 1
ATOM 7665 N N . CYS B 1 458 ? -5.008 24.016 6.484 1 88 458 CYS B N 1
ATOM 7666 C CA . CYS B 1 458 ? -4.902 24.5 5.117 1 88 458 CYS B CA 1
ATOM 7667 C C . CYS B 1 458 ? -6.277 24.844 4.551 1 88 458 CYS B C 1
ATOM 7669 O O . CYS B 1 458 ? -6.387 25.297 3.41 1 88 458 CYS B O 1
ATOM 7671 N N . GLY B 1 459 ? -7.297 24.547 5.277 1 84.75 459 GLY B N 1
ATOM 7672 C CA . GLY B 1 459 ? -8.641 24.891 4.848 1 84.75 459 GLY B CA 1
ATOM 7673 C C . GLY B 1 459 ? -9.25 23.875 3.898 1 84.75 459 GLY B C 1
ATOM 7674 O O . GLY B 1 459 ? -10.266 24.156 3.26 1 84.75 459 GLY B O 1
ATOM 7675 N N . LEU B 1 460 ? -8.625 22.797 3.76 1 86.44 460 LEU B N 1
ATOM 7676 C CA . LEU B 1 460 ? -9.109 21.797 2.824 1 86.44 460 LEU B CA 1
ATOM 7677 C C . LEU B 1 460 ? -10.469 21.25 3.262 1 86.44 460 LEU B C 1
ATOM 7679 O O . LEU B 1 460 ? -11.336 21 2.426 1 86.44 460 LEU B O 1
ATOM 7683 N N . MET B 1 461 ? -10.625 21.094 4.465 1 83.88 461 MET B N 1
ATOM 7684 C CA . MET B 1 461 ? -11.891 20.578 4.965 1 83.88 461 MET B CA 1
ATOM 7685 C C . MET B 1 461 ? -13.023 21.562 4.691 1 83.88 461 MET B C 1
ATOM 7687 O O . MET B 1 461 ? -14.141 21.156 4.359 1 83.88 461 MET B O 1
ATOM 7691 N N . ASN B 1 462 ? -12.773 22.812 4.84 1 80.56 462 ASN B N 1
ATOM 7692 C CA . ASN B 1 462 ? -13.766 23.828 4.531 1 80.56 462 ASN B CA 1
ATOM 7693 C C . ASN B 1 462 ? -14.125 23.828 3.049 1 80.56 462 ASN B C 1
ATOM 7695 O O . ASN B 1 462 ? -15.305 23.922 2.691 1 80.56 462 ASN B O 1
ATOM 7699 N N . ASP B 1 463 ? -13.117 23.766 2.287 1 83.25 463 ASP B N 1
ATOM 7700 C CA . ASP B 1 463 ? -13.359 23.703 0.849 1 83.25 463 ASP B CA 1
ATOM 7701 C C . ASP B 1 463 ? -14.188 22.484 0.474 1 83.25 463 ASP B C 1
ATOM 7703 O O . ASP B 1 463 ? -15.07 22.562 -0.385 1 83.25 463 ASP B O 1
ATOM 7707 N N . LEU B 1 464 ? -13.859 21.406 1.094 1 83.31 464 LEU B N 1
ATOM 7708 C CA . LEU B 1 464 ? -14.586 20.156 0.824 1 83.31 464 LEU B CA 1
ATOM 7709 C C . LEU B 1 464 ? -16.062 20.297 1.212 1 83.31 464 LEU B C 1
ATOM 7711 O O . LEU B 1 464 ? -16.938 19.828 0.487 1 83.31 464 LEU B O 1
ATOM 7715 N N . SER B 1 465 ? -16.312 20.906 2.264 1 80.69 465 SER B N 1
ATOM 7716 C CA . SER B 1 465 ? -17.688 21.078 2.727 1 80.69 465 SER B CA 1
ATOM 7717 C C . SER B 1 465 ? -18.484 21.969 1.782 1 80.69 465 SER B C 1
ATOM 7719 O O . SER B 1 465 ? -19.641 21.672 1.463 1 80.69 465 SER B O 1
ATOM 7721 N N . VAL B 1 466 ? -17.891 23.016 1.363 1 81.25 466 VAL B N 1
ATOM 7722 C CA . VAL B 1 466 ? -18.562 23.953 0.462 1 81.25 466 VAL B CA 1
ATOM 7723 C C . VAL B 1 466 ? -18.828 23.266 -0.876 1 81.25 466 VAL B C 1
ATOM 7725 O O . VAL B 1 466 ? -19.938 23.344 -1.402 1 81.25 466 VAL B O 1
ATOM 7728 N N . GLU B 1 467 ? -17.828 22.594 -1.359 1 82.81 467 GLU B N 1
ATOM 7729 C CA . GLU B 1 467 ? -17.969 21.953 -2.662 1 82.81 467 GLU B CA 1
ATOM 7730 C C . GLU B 1 467 ? -18.969 20.812 -2.604 1 82.81 467 GLU B C 1
ATOM 7732 O O . GLU B 1 467 ? -19.672 20.547 -3.574 1 82.81 467 GLU B O 1
ATOM 7737 N N . THR B 1 468 ? -19 20.109 -1.565 1 82 468 THR B N 1
ATOM 7738 C CA . THR B 1 468 ? -19.969 19.031 -1.414 1 82 468 THR B CA 1
ATOM 7739 C C . THR B 1 468 ? -21.391 19.578 -1.354 1 82 468 THR B C 1
ATOM 7741 O O . THR B 1 468 ? -22.312 18.984 -1.926 1 82 468 THR B O 1
ATOM 7744 N N . TYR B 1 469 ? -21.516 20.641 -0.595 1 80.75 469 TYR B N 1
ATOM 7745 C CA . TYR B 1 469 ? -22.828 21.281 -0.559 1 80.75 469 TYR B CA 1
ATOM 7746 C C . TYR B 1 469 ? -23.281 21.672 -1.959 1 80.75 469 TYR B C 1
ATOM 7748 O O . TYR B 1 469 ? -24.422 21.422 -2.342 1 80.75 469 TYR B O 1
ATOM 7756 N N . ASP B 1 470 ? -22.422 22.25 -2.662 1 80.19 470 ASP B N 1
ATOM 7757 C CA . ASP B 1 470 ? -22.766 22.672 -4.02 1 80.19 470 ASP B CA 1
ATOM 7758 C C . ASP B 1 470 ? -23.125 21.469 -4.891 1 80.19 470 ASP B C 1
ATOM 7760 O O . ASP B 1 470 ? -24.016 21.562 -5.738 1 80.19 470 ASP B O 1
ATOM 7764 N N . ALA B 1 471 ? -22.406 20.469 -4.703 1 81.56 471 ALA B N 1
ATOM 7765 C CA . ALA B 1 471 ? -22.688 19.266 -5.48 1 81.56 471 ALA B CA 1
ATOM 7766 C C . ALA B 1 471 ? -24.078 18.719 -5.148 1 81.56 471 ALA B C 1
ATOM 7768 O O . ALA B 1 471 ? -24.844 18.344 -6.047 1 81.56 471 ALA B O 1
ATOM 7769 N N . PHE B 1 472 ? -24.438 18.719 -3.922 1 81.81 472 PHE B N 1
ATOM 7770 C CA . PHE B 1 472 ? -25.75 18.25 -3.508 1 81.81 472 PHE B CA 1
ATOM 7771 C C . PHE B 1 472 ? -26.844 19.188 -4.031 1 81.81 472 PHE B C 1
ATOM 7773 O O . PHE B 1 472 ? -27.906 18.734 -4.469 1 81.81 472 PHE B O 1
ATOM 7780 N N . ALA B 1 473 ? -26.547 20.438 -3.877 1 80.12 473 ALA B N 1
ATOM 7781 C CA . ALA B 1 473 ? -27.5 21.422 -4.363 1 80.12 473 ALA B CA 1
ATOM 7782 C C . ALA B 1 473 ? -27.766 21.25 -5.855 1 80.12 473 ALA B C 1
ATOM 7784 O O . ALA B 1 473 ? -28.906 21.344 -6.312 1 80.12 473 ALA B O 1
ATOM 7785 N N . ARG B 1 474 ? -26.766 21.016 -6.57 1 79.19 474 ARG B N 1
ATOM 7786 C CA . ARG B 1 474 ? -26.906 20.781 -8 1 79.19 474 ARG B CA 1
ATOM 7787 C C . ARG B 1 474 ? -27.703 19.516 -8.266 1 79.19 474 ARG B C 1
ATOM 7789 O O . ARG B 1 474 ? -28.531 19.469 -9.18 1 79.19 474 ARG B O 1
ATOM 7796 N N . ASP B 1 475 ? -27.438 18.453 -7.555 1 78.62 475 ASP B N 1
ATOM 7797 C CA . ASP B 1 475 ? -28.125 17.188 -7.73 1 78.62 475 ASP B CA 1
ATOM 7798 C C . ASP B 1 475 ? -29.609 17.312 -7.422 1 78.62 475 ASP B C 1
ATOM 7800 O O . ASP B 1 475 ? -30.453 16.734 -8.109 1 78.62 475 ASP B O 1
ATOM 7804 N N . VAL B 1 476 ? -29.922 18.094 -6.438 1 77.12 476 VAL B N 1
ATOM 7805 C CA . VAL B 1 476 ? -31.312 18.297 -6.055 1 77.12 476 VAL B CA 1
ATOM 7806 C C . VAL B 1 476 ? -32 19.156 -7.109 1 77.12 476 VAL B C 1
ATOM 7808 O O . VAL B 1 476 ? -33.156 18.891 -7.465 1 77.12 476 VAL B O 1
ATOM 7811 N N . GLU B 1 477 ? -31.281 20.172 -7.508 1 76 477 GLU B N 1
ATOM 7812 C CA . GLU B 1 477 ? -31.875 21.016 -8.547 1 76 477 GLU B CA 1
ATOM 7813 C C . GLU B 1 477 ? -32.125 20.219 -9.828 1 76 477 GLU B C 1
ATOM 7815 O O . GLU B 1 477 ? -33.125 20.406 -10.508 1 76 477 GLU B O 1
ATOM 7820 N N . ASP B 1 478 ? -31.188 19.422 -10.141 1 71.5 478 ASP B N 1
ATOM 7821 C CA . ASP B 1 478 ? -31.344 18.594 -11.328 1 71.5 478 ASP B CA 1
ATOM 7822 C C . ASP B 1 478 ? -32.5 17.609 -11.172 1 71.5 478 ASP B C 1
ATOM 7824 O O . ASP B 1 478 ? -33.219 17.344 -12.117 1 71.5 478 ASP B O 1
ATOM 7828 N N . GLN B 1 479 ? -32.594 17.031 -10.039 1 70 479 GLN B N 1
ATOM 7829 C CA . GLN B 1 479 ? -33.688 16.109 -9.789 1 70 479 GLN B CA 1
ATOM 7830 C C . GLN B 1 479 ? -35.031 16.828 -9.859 1 70 479 GLN B C 1
ATOM 7832 O O . GLN B 1 479 ? -36 16.281 -10.398 1 70 479 GLN B O 1
ATOM 7837 N N . GLN B 1 480 ? -35.062 18.016 -9.336 1 66.56 480 GLN B N 1
ATOM 7838 C CA . GLN B 1 480 ? -36.312 18.781 -9.375 1 66.56 480 GLN B CA 1
ATOM 7839 C C . GLN B 1 480 ? -36.656 19.203 -10.805 1 66.56 480 GLN B C 1
ATOM 7841 O O . GLN B 1 480 ? -37.844 19.188 -11.195 1 66.56 480 GLN B O 1
ATOM 7846 N N . SER B 1 481 ? -35.562 19.5 -11.406 1 63.53 481 SER B N 1
ATOM 7847 C CA . SER B 1 481 ? -35.812 19.859 -12.805 1 63.53 481 SER B CA 1
ATOM 7848 C C . SER B 1 481 ? -36.312 18.656 -13.609 1 63.53 481 SER B C 1
ATOM 7850 O O . SER B 1 481 ? -37.156 18.797 -14.469 1 63.53 481 SER B O 1
ATOM 7852 N N . ARG B 1 482 ? -35.688 17.562 -13.289 1 59.22 482 ARG B N 1
ATOM 7853 C CA . ARG B 1 482 ? -36.094 16.344 -13.984 1 59.22 482 ARG B CA 1
ATOM 7854 C C . ARG B 1 482 ? -37.562 16 -13.633 1 59.22 482 ARG B C 1
ATOM 7856 O O . ARG B 1 482 ? -38.344 15.617 -14.5 1 59.22 482 ARG B O 1
ATOM 7863 N N . VAL B 1 483 ? -37.844 16.125 -12.352 1 58.38 483 VAL B N 1
ATOM 7864 C CA . VAL B 1 483 ? -39.188 15.836 -11.922 1 58.38 483 VAL B CA 1
ATOM 7865 C C . VAL B 1 483 ? -40.156 16.844 -12.555 1 58.38 483 VAL B C 1
ATOM 7867 O O . VAL B 1 483 ? -41.25 16.469 -12.984 1 58.38 483 VAL B O 1
ATOM 7870 N N . ARG B 1 484 ? -39.75 18.031 -12.594 1 56.84 484 ARG B N 1
ATOM 7871 C CA . ARG B 1 484 ? -40.594 19.031 -13.25 1 56.84 484 ARG B CA 1
ATOM 7872 C C . ARG B 1 484 ? -40.75 18.719 -14.727 1 56.84 484 ARG B C 1
ATOM 7874 O O . ARG B 1 484 ? -41.844 18.875 -15.281 1 56.84 484 ARG B O 1
ATOM 7881 N N . ARG B 1 485 ? -39.688 18.312 -15.227 1 50.09 485 ARG B N 1
ATOM 7882 C CA . ARG B 1 485 ? -39.781 17.953 -16.641 1 50.09 485 ARG B CA 1
ATOM 7883 C C . ARG B 1 485 ? -40.656 16.719 -16.844 1 50.09 485 ARG B C 1
ATOM 7885 O O . ARG B 1 485 ? -41.438 16.656 -17.781 1 50.09 485 ARG B O 1
ATOM 7892 N N . PHE B 1 486 ? -40.438 15.773 -15.945 1 53.97 486 PHE B N 1
ATOM 7893 C CA . PHE B 1 486 ? -41.25 14.57 -16.016 1 53.97 486 PHE B CA 1
ATOM 7894 C C . PHE B 1 486 ? -42.719 14.898 -15.773 1 53.97 486 PHE B C 1
ATOM 7896 O O . PHE B 1 486 ? -43.594 14.359 -16.438 1 53.97 486 PHE B O 1
ATOM 7903 N N . LYS B 1 487 ? -42.938 15.688 -14.75 1 55.03 487 LYS B N 1
ATOM 7904 C CA . LYS B 1 487 ? -44.312 16.125 -14.5 1 55.03 487 LYS B CA 1
ATOM 7905 C C . LYS B 1 487 ? -44.875 16.875 -15.703 1 55.03 487 LYS B C 1
ATOM 7907 O O . LYS B 1 487 ? -46.031 16.688 -16.062 1 55.03 487 LYS B O 1
ATOM 7912 N N . LYS B 1 488 ? -44.031 17.688 -16.219 1 54.97 488 LYS B N 1
ATOM 7913 C CA . LYS B 1 488 ? -44.469 18.406 -17.406 1 54.97 488 LYS B CA 1
ATOM 7914 C C . LYS B 1 488 ? -44.75 17.453 -18.562 1 54.97 488 LYS B C 1
ATOM 7916 O O . LYS B 1 488 ? -45.75 17.609 -19.281 1 54.97 488 LYS B O 1
ATOM 7921 N N . VAL B 1 489 ? -43.875 16.578 -18.641 1 54.72 489 VAL B N 1
ATOM 7922 C CA . VAL B 1 489 ? -44.062 15.594 -19.703 1 54.72 489 VAL B CA 1
ATOM 7923 C C . VAL B 1 489 ? -45.25 14.695 -19.375 1 54.72 489 VAL B C 1
ATOM 7925 O O . VAL B 1 489 ? -46.062 14.352 -20.25 1 54.72 489 VAL B O 1
ATOM 7928 N N . GLY B 1 490 ? -45.25 14.32 -18.125 1 56.03 490 GLY B N 1
ATOM 7929 C CA . GLY B 1 490 ? -46.406 13.547 -17.703 1 56.03 490 GLY B CA 1
ATOM 7930 C C . GLY B 1 490 ? -47.719 14.281 -17.891 1 56.03 490 GLY B C 1
ATOM 7931 O O . GLY B 1 490 ? -48.688 13.711 -18.375 1 56.03 490 GLY B O 1
ATOM 7932 N N . PHE B 1 491 ? -47.719 15.523 -17.453 1 58.88 491 PHE B N 1
ATOM 7933 C CA . PHE B 1 491 ? -48.906 16.328 -17.656 1 58.88 491 PHE B CA 1
ATOM 7934 C C . PHE B 1 491 ? -49.188 16.484 -19.156 1 58.88 491 PHE B C 1
ATOM 7936 O O . PHE B 1 491 ? -50.344 16.453 -19.562 1 58.88 491 PHE B O 1
ATOM 7943 N N . TRP B 1 492 ? -48.156 16.641 -19.781 1 56.25 492 TRP B N 1
ATOM 7944 C CA . TRP B 1 492 ? -48.312 16.75 -21.234 1 56.25 492 TRP B CA 1
ATOM 7945 C C . TRP B 1 492 ? -48.844 15.453 -21.812 1 56.25 492 TRP B C 1
ATOM 7947 O O . TRP B 1 492 ? -49.75 15.469 -22.641 1 56.25 492 TRP B O 1
ATOM 7957 N N . THR B 1 493 ? -48.281 14.398 -21.344 1 58.91 493 THR B N 1
ATOM 7958 C CA . THR B 1 493 ? -48.75 13.102 -21.812 1 58.91 493 THR B CA 1
ATOM 7959 C C . THR B 1 493 ? -50.156 12.836 -21.359 1 58.91 493 THR B C 1
ATOM 7961 O O . THR B 1 493 ? -50.969 12.289 -22.109 1 58.91 493 THR B O 1
ATOM 7964 N N . LEU B 1 494 ? -50.344 13.172 -20.109 1 62.44 494 LEU B N 1
ATOM 7965 C CA . LEU B 1 494 ? -51.719 13.039 -19.594 1 62.44 494 LEU B CA 1
ATOM 7966 C C . LEU B 1 494 ? -52.656 13.969 -20.344 1 62.44 494 LEU B C 1
ATOM 7968 O O . LEU B 1 494 ? -53.781 13.586 -20.672 1 62.44 494 LEU B O 1
ATOM 7972 N N . SER B 1 495 ? -52.25 15.125 -20.562 1 61.12 495 SER B N 1
ATOM 7973 C CA . SER B 1 495 ? -53.062 16.062 -21.344 1 61.12 495 SER B CA 1
ATOM 7974 C C . SER B 1 495 ? -53.281 15.555 -22.75 1 61.12 495 SER B C 1
ATOM 7976 O O . SER B 1 495 ? -54.406 15.688 -23.281 1 6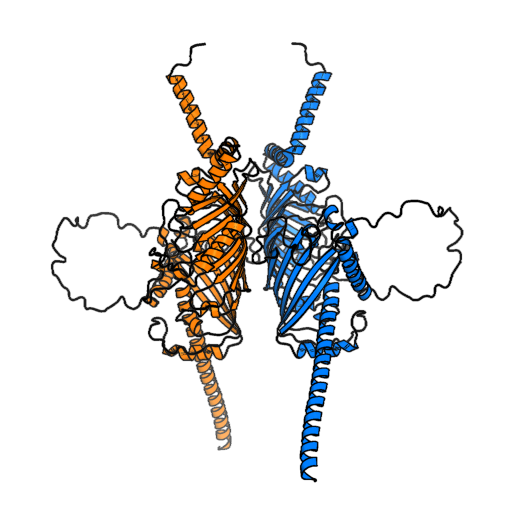1.12 495 SER B O 1
ATOM 7978 N N . LEU B 1 496 ? -52.281 14.984 -23.219 1 61.03 496 LEU B N 1
ATOM 7979 C CA . LEU B 1 496 ? -52.438 14.406 -24.562 1 61.03 496 LEU B CA 1
ATOM 7980 C C . LEU B 1 496 ? -53.375 13.219 -24.531 1 61.03 496 LEU B C 1
ATOM 7982 O O . LEU B 1 496 ? -54.188 13.055 -25.453 1 61.03 496 LEU B O 1
ATOM 7986 N N . ALA B 1 497 ? -53.188 12.508 -23.5 1 64.69 497 ALA B N 1
ATOM 7987 C CA . ALA B 1 497 ? -54.062 11.359 -23.344 1 64.69 497 ALA B CA 1
ATOM 7988 C C . ALA B 1 497 ? -55.531 11.805 -23.141 1 64.69 497 ALA B C 1
ATOM 7990 O O . ALA B 1 497 ? -56.438 11.219 -23.703 1 64.69 497 ALA B O 1
ATOM 7991 N N . VAL B 1 498 ? -55.688 12.797 -22.328 1 64.44 498 VAL B N 1
ATOM 7992 C CA . VAL B 1 498 ? -57.031 13.352 -22.078 1 64.44 498 VAL B CA 1
ATOM 7993 C C . VAL B 1 498 ? -57.594 13.969 -23.359 1 64.44 498 VAL B C 1
ATOM 7995 O O . VAL B 1 498 ? -58.75 13.781 -23.688 1 64.44 498 VAL B O 1
ATOM 7998 N N . HIS B 1 499 ? -56.719 14.625 -24.031 1 61.28 499 HIS B N 1
ATOM 7999 C CA . HIS B 1 499 ? -57.125 15.211 -25.297 1 61.28 499 HIS B CA 1
ATOM 8000 C C . HIS B 1 499 ? -57.5 14.125 -26.312 1 61.28 499 HIS B C 1
ATOM 8002 O O . HIS B 1 499 ? -58.469 14.266 -27.047 1 61.28 499 HIS B O 1
ATOM 8008 N N . ALA B 1 500 ? -56.688 13.133 -26.234 1 61.47 500 ALA B N 1
ATOM 8009 C CA . ALA B 1 500 ? -56.969 12.008 -27.125 1 61.47 500 ALA B CA 1
ATOM 8010 C C . ALA B 1 500 ? -58.312 11.336 -26.75 1 61.47 500 ALA B C 1
ATOM 8012 O O . ALA B 1 500 ? -59.062 10.945 -27.625 1 61.47 500 ALA B O 1
ATOM 8013 N N . LEU B 1 501 ? -58.531 11.273 -25.531 1 60.25 501 LEU B N 1
ATOM 8014 C CA . LEU B 1 501 ? -59.781 10.711 -25.031 1 60.25 501 LEU B CA 1
ATOM 8015 C C . LEU B 1 501 ? -60.969 11.617 -25.375 1 60.25 501 LEU B C 1
ATOM 8017 O O . LEU B 1 501 ? -62.031 11.125 -25.781 1 60.25 501 LEU B O 1
ATOM 8021 N N . PHE B 1 502 ? -60.719 12.93 -25.234 1 61.59 502 PHE B N 1
ATOM 8022 C CA . PHE B 1 502 ? -61.781 13.891 -25.578 1 61.59 502 PHE B CA 1
ATOM 8023 C C . PHE B 1 502 ? -62.031 13.906 -27.094 1 61.59 502 PHE B C 1
ATOM 8025 O O . PHE B 1 502 ? -63.156 14.016 -27.531 1 61.59 502 PHE B O 1
ATOM 8032 N N . MET B 1 503 ? -60.938 13.789 -27.781 1 56.66 503 MET B N 1
ATOM 8033 C CA . MET B 1 503 ? -61.094 13.719 -29.234 1 56.66 503 MET B CA 1
ATOM 8034 C C . MET B 1 503 ? -61.812 12.43 -29.641 1 56.66 503 MET B C 1
ATOM 8036 O O . MET B 1 503 ? -62.625 12.445 -30.578 1 56.66 503 MET B O 1
ATOM 8040 N N . GLY B 1 504 ? -61.469 11.445 -28.938 1 56.53 504 GLY B N 1
ATOM 8041 C CA . GLY B 1 504 ? -62.188 10.203 -29.156 1 56.53 504 GLY B CA 1
ATOM 8042 C C . GLY B 1 504 ? -63.656 10.289 -28.766 1 56.53 504 GLY B C 1
ATOM 8043 O O . GLY B 1 504 ? -64.5 9.75 -29.453 1 56.53 504 GLY B O 1
ATOM 8044 N N . MET B 1 505 ? -63.938 10.93 -27.672 1 54.5 505 MET B N 1
ATOM 8045 C CA . MET B 1 505 ? -65.312 11.117 -27.234 1 54.5 505 MET B CA 1
ATOM 8046 C C . MET B 1 505 ? -66 12.141 -28.109 1 54.5 505 MET B C 1
ATOM 8048 O O . MET B 1 505 ? -67.25 12.016 -28.359 1 54.5 505 MET B O 1
ATOM 8052 N N . ALA B 1 506 ? -65.312 13.164 -28.5 1 52.62 506 ALA B N 1
ATOM 8053 C CA . ALA B 1 506 ? -65.875 14.156 -29.406 1 52.62 506 ALA B CA 1
ATOM 8054 C C . ALA B 1 506 ? -66.25 13.531 -30.766 1 52.62 506 ALA B C 1
ATOM 8056 O O . ALA B 1 506 ? -67.188 13.93 -31.406 1 52.62 506 ALA B O 1
ATOM 8057 N N . GLY B 1 507 ? -65.5 12.539 -31.172 1 52.34 507 GLY B N 1
ATOM 8058 C CA . GLY B 1 507 ? -65.938 11.82 -32.375 1 52.34 507 GLY B CA 1
ATOM 8059 C C . GLY B 1 507 ? -67.188 11.047 -32.219 1 52.34 507 GLY B C 1
ATOM 8060 O O . GLY B 1 507 ? -67.875 10.734 -33.219 1 52.34 507 GLY B O 1
ATOM 8061 N N . ASN B 1 508 ? -67.5 10.5 -31.047 1 48.78 508 ASN B N 1
ATOM 8062 C CA . ASN B 1 508 ? -68.75 9.812 -30.875 1 48.78 508 ASN B CA 1
ATOM 8063 C C . ASN B 1 508 ? -69.938 10.797 -30.734 1 48.78 508 ASN B C 1
ATOM 8065 O O . ASN B 1 508 ? -71.125 10.398 -30.703 1 48.78 508 ASN B O 1
ATOM 8069 N N . VAL B 1 509 ? -69.75 12.031 -30.281 1 40.34 509 VAL B N 1
ATOM 8070 C CA . VAL B 1 509 ? -70.875 12.945 -30.156 1 40.34 509 VAL B CA 1
ATOM 8071 C C . VAL B 1 509 ? -71.188 13.586 -31.5 1 40.34 509 VAL B C 1
ATOM 8073 O O . VAL B 1 509 ? -72.25 14.203 -31.672 1 40.34 509 VAL B O 1
ATOM 8076 N N . VAL B 1 510 ? -70.438 13.383 -32.562 1 34.31 510 VAL B N 1
ATOM 8077 C CA . VAL B 1 510 ? -71.062 13.766 -33.844 1 34.31 510 VAL B CA 1
ATOM 8078 C C . VAL B 1 510 ? -71.75 12.562 -34.438 1 34.31 510 VAL B C 1
ATOM 8080 O O . VAL B 1 510 ? -71.188 11.477 -34.531 1 34.31 510 VAL B O 1
#

Organism: Ustilaginoidea virens (NCBI:txid1159556)

Foldseek 3Di:
DPDQDPVNVVVVVVVVVVVVVVCCAVVVLLVLLVVCVVVPDLVVQVVVVQVQQCLVCFPPLKEKEFAGWDPPDSRGNKIKTFKMKIWHFPPSRGYHYYYDDNVVVLVVVVVCVVVVVPPPPDPPLRQDKIWIKIFGMKIFGFGVNCVVVQQAGTAEIETEAMEIEIENQSHDDDPDPDQLLVPFDDDDRRWHKYQKYKYAWHWYWYHHYPPDDIAIWTKHIWIFRMDTLQLHVVRRLVTQKTWIADRRKTKIKHFDDDPPDPPPQQADVADPVHGSLWFNTKMKIWIFFAWLCVLCPPDQFDSVFWDGWTKIKIKIKTFTDPDLVRNPPPCPVVLVVLVVVAVVLVCQQDPPVPPPPDPPVPPDDCDPVDDPPDPVDPDDPPDPPSLFSTKMKMKMKMKIAQIAGHQDPDNDPRSLDDSVCRVLLNVVCVVPRGIDIFIFMDMATPVLSRRDNDCSSSCNSVRVRSRRRVRSSVVSVVVVVVVVVVVVVVVVVVVVVVVVVVVVVVVVVD/DPPQDPVNVVVVVVVVVVVVVVCCAVVVLLVLLVVCVVVPDLVVQVVVVQVQQCLVCFPPLKEKEFAGWDPPDSPGNKIKTFKMKIWHFPPSRGYHYYYDDNVVVLVVVVVCVVVVVPPPPDPPLRQDKTWIKIFGMKIFGFGVNCVVVQQAGTAEIETEAMEIEIENQSHDDDPDPDQLLVPFDDDDRRWHKYQKYKYAWHWYWYHHYPPDDIAIWTKHIWIFRMDTLQLHVVRRLVTQKTWIDDRRKTKIKHFDDDPPDPPPQQDDVADPVHGSLWFNTKMKIWIFFAWLCVLCPPDLFPSVFWDGWTKIKIKIKTFTDPDLVRCPPPCPVVLVVLVVVAVVLVCQQDPPPPDPPPPPVPPDCCPPVPPPPPPVPPDDPPPPPSLFSTKMKMKMKMKIAQIAGHQDPDSPPNSLDDSVCRVLLNVVCVVPRGIDIFIFMDMATPVLSRRDNDCSSSCVSVRVRSRRRVRSSVVSVVVVVVVVVVVVVVVVVVVVVVVVVVVVVVVVVD